Protein AF-0000000081056161 (afdb_homodimer)

Secondary structure (DSSP, 8-state):
---------EEE-----SS-----HHHHHHHHHHHHH--HHHHHHHHHHS-----HHHHHTS-STT--S---SGGG-SSEEEEES-SSTT----EEEEE-TT--HHHHHSTTHHHHHHHHHHHHHHHHHHHHHHHHHH-SSS---------HHHHHHHHHHHHHHHHHHHHHT--EEES---PPP-HHHHHHHHHHHHHHHHHHIIIII---------S---------------HHHHHHHHHHHHHHHHHHHHHHHHHHHHHHT-HHHHHHHHTPPPGGGHHHHHHHHHHHHHHHHHHHHHHHHHSTT-BS-HHHHSTTTSGGGSHHHHHHHGGGHHHHHHHHHHHHHHHHHHHHHHHHHHTT---HHHHHHHHHHHHHHHHHHHHHHHHIIIIIGGGS--STTGGGHHHHHHHHHHHTHHHHHT-TTT-STTS-GGGSTTGGGHHHHHHHHHHHHHHHHIIIIITT-HHHHHHHHHHHHHHHHHHHHHHHHHHT----TTSTHHHHHHIIIIIT-HHHHHHHHHHHHHHHHSPPPGGGSS------------HHHHHHHHHHHHHHHHHHHGGGGTTT-SPPPPTT--TTTSS-S--S-HHHHHHHHHHHHHHHHHHHHHHHHHHHTT--HHHHHHHT-TTHHHHHHTHHHHHHHHHHHHHHHHHT-SSPBPP-HHHHHHHHHHHHHHHHHHHHHHIIIIIHHHHHHTS--------------------THHHHHHHGGGGGGGG-TT-/---------EEE-----SS-----HHHHHHHHHHHHH--HHHHHHHHHHS-----HHHHHTS-STT--S---SGGG-SSEEEEES-SSTT----EEEEE-TT--HHHHHSTTHHHHHHHHHHHHHHHHHHHHHHHHHH-SSS---------HHHHHHHHHHHHHHHHHHHHHT--EEES---PPP-HHHHHHHHHHHHHHHHHHIIIII---------S---------------HHHHHHHHHHHHHHHHHHHHHHHHHHHHHHT-HHHHHHHHTPPPGGGHHHHHHHHHHHHHHHHHHHHHHHHHSTT-BS-HHHHSTTTSGGGSHHHHHHHGGGHHHHHHHHHHHHHHHHHHHHHHHHHHTT---HHHHHHHHHHHHHHHHHHHHHHHHIIIIIGGGS--STTGGGHHHHHHHHHHHHHHHHHT-TTT-STTS-GGGSTTGGGHHHHHHHHHHHHHHHHIIIIITT-HHHHHHHHHHHHHHHHHHHHHHHHHHT----TTSTHHHHHHIIIIIT-HHHHHHHHHHHHHHHHSPPPGGGSS------------HHHHHHHHHHHHHHHHHHHGGGGTTT-SPPPPTT--TTTSS-S--S-HHHHHHHHHHHHHHHHHHHHHHHHHHHTT--HHHHHHHT-TTHHHHHHTHHHHHHHHHHHHHHHHHT-SSPBPP-HHHHHHHHHHHHHHHHHHHHHHIIIIIHHHHHHTS--------------------THHHHHHHGGGGGGGG-TT-

Foldseek 3Di:
DPFEPFDDKDFDFLPPDPDQLAADVQQLVQLLVCQPPPPLVLLLQQLQLWWQDPAVVVLVVFFPQSLAGWQGNVVSQRAKKKFQFPQDLSHFTNIIHRGHNSGFQSNLLGPCNLVSSVVSNVVNLVVLVVVVVVVVVPPPDDDPPPPSRNDSVSSVSNSVRSVRSNVVSNVSSGGMIMGKDADDADPLQVVLVVVLVVLVVLLCCLAPPPPPPPPPPPDPVDDPDPPVDDDDDPDPVVVVVVVVVVVVVVVVVVVVVVNLLSPLSHLVVVVVLLLDADQLCLLVLLLLLVLLLLLLLLLLQVCQQSAHSHANCVVQCAPQNHPCLDQVVLSNLLSLLSQLLLLLLLLQLLLVVCCVVVVVCVVVPCDPVNLVVVLVLLLLLLCFLLVSLLSCLARPLLNLFMEDLSCCSCQQNVQCVPCVVCLSVLNQLCPPHQAFLSNGHLSLCLLVSLSSVLSVVLSVCCVVDCVVPLVRSLVVLVVLLVQLLVVQLVCCVPVVAFSLCLQAQNPRVCRNPPQSDNSNSVNSSSLSNNLNSDDQDVVLPPDPDDPPLPLDADPVLVVLLVVLVVLLSCLSRVCSVFQRNARGDHNPHGVVVDVHGGPDDSVVRSCSSSCSSNSNSNSSSSLVNCLSSSNNHPSSVVSSDSVSSSVSLLLQQLLSCLSSVSCSVSSNDHIRHHDDPVVSVVVSVVSSVVSSVVSSVSCSSINSSSSSVPPPPPPPPPPPPPPPPPDPPPDPVVVVVSSVSNNNRSRGSND/DPQDDFDDKDFDFLPPDPDFQAADPQQLVQLLVCQPDPDLVLLLQQLQQWWQDPAVVVLVVFFPQSLAGWQGNVVSQSAKKKFQFPQDLSHFTNIIHRGHNSGFQSNLLGPCNLVSSVVSNVVNLVVLVVVVVVVVVPPPDDDVPVPSRNDSVSSVSNSVRSVRSNVVSNVSSGGMIMTKDADDADPLQVVLVVVLVVLVVLLCCLAPPPPPPPPPPPPPVDDPDPPVDDDDDPDPVVVVVVVVVVVVVVVVVVVVVVSLLSPLSHLVVVVVLLLDADQLCLLVLLLLLVLLLLLLLLLLQVCQQSAHSHANCVVQCAPQNHPCLDQVVLSNLLSLLSLLLLLLLLLQLLLVVCCVVVVVCVVVPDDPVNLVVVLVLLLLLLCFLLVSLLSCLARPLLNLFMEDLSCCSCQQNVQCVPCVVCLSVLNQLCPPHQAFLSNGHLSLCLLVSLSSVLSVVLSVCCVVDCVVPLVRSLVVLVVLLVQLLVVQLVCCVPVVAFSLCLQAQNPRVCRNPPQSDNSNSVNSNSLSNNLNSDDQDVVLPPDPDDPPLPLDADPVLVVLLVVLVVLLSCLSRVCSVFQRNARGDHNPHGVVVDVHGGPDDSVVRSCSRSCSSNSNSNSSSSLVNCLSSSRNHPSSVVSSDSVSSSVSLLLQQLLSCLSSVSCSVSSNDHIRHHDDPVVSVVVSVVSSVVSSVVSSVSCSSINSSSSSVPPPPPPPPPPPPPPPPPDPPPDPVVPVVSSVSNNNRSRGSND

Radius of gyration: 37.28 Å; Cα contacts (8 Å, |Δi|>4): 2295; chains: 2; bounding box: 86×131×103 Å

Organism: NCBI:txid2856

Solvent-accessible surface area (backbone atoms only — not comparable to full-atom values): 77989 Å² total; per-residue (Å²): 134,89,60,65,75,80,54,77,54,39,76,25,68,54,61,107,66,103,59,85,58,68,56,56,68,60,29,59,51,48,46,36,51,47,49,73,70,53,55,61,40,56,54,19,32,28,47,30,10,18,23,60,70,56,43,62,48,32,34,72,69,30,61,65,68,52,24,40,48,44,43,44,33,45,80,61,31,63,59,26,51,29,32,36,25,47,68,41,88,87,36,38,30,30,32,27,40,49,42,61,54,64,45,47,13,57,24,67,68,10,75,48,29,49,57,49,51,43,60,30,40,42,61,38,47,57,51,44,54,54,46,48,56,52,44,66,70,64,68,80,78,80,84,80,64,82,61,84,66,79,52,71,64,54,56,50,51,47,42,49,32,45,45,40,48,50,52,46,36,64,72,65,48,28,25,26,35,18,38,51,49,74,66,78,89,47,72,64,30,54,52,51,52,49,53,51,52,52,38,52,49,48,30,48,44,15,47,73,72,50,57,77,69,67,75,71,68,64,67,77,72,61,74,76,69,77,76,76,73,83,82,71,86,58,73,73,51,49,57,54,49,48,50,48,48,48,49,50,49,50,49,50,47,47,53,48,48,52,48,50,55,38,54,30,26,20,46,70,64,52,59,57,54,41,62,62,72,52,81,86,58,27,45,54,20,27,52,46,38,56,27,48,52,38,28,51,55,24,46,52,54,53,48,49,56,67,37,44,45,16,35,46,38,48,59,59,42,35,31,53,76,8,42,46,38,36,75,74,29,26,50,43,71,37,21,59,55,30,25,42,52,23,34,18,51,40,23,23,40,52,47,49,49,48,52,58,53,41,57,66,35,46,79,72,60,75,51,76,63,56,53,54,45,54,54,48,50,56,50,60,54,50,42,60,46,50,51,51,51,51,47,39,57,73,44,45,55,60,66,75,55,46,33,72,36,35,49,55,52,56,66,57,44,53,32,34,76,76,41,49,67,31,59,81,68,41,43,38,53,54,40,57,74,89,41,44,53,80,59,14,43,66,35,48,48,27,27,44,19,37,49,53,49,50,48,63,62,50,47,58,50,45,60,66,29,25,73,71,37,57,66,58,28,51,53,50,46,52,49,52,29,51,47,21,43,50,51,33,36,51,47,27,64,75,70,48,33,30,75,46,81,40,22,13,35,28,19,52,49,25,42,46,69,36,66,58,31,56,64,51,50,39,32,16,24,39,37,13,31,50,51,58,67,50,75,80,60,78,80,63,72,67,83,78,78,78,84,64,82,58,67,70,38,55,72,66,44,49,50,52,48,52,52,27,50,51,50,47,50,45,71,39,48,56,49,56,81,21,47,37,49,31,36,53,30,50,66,90,32,38,40,92,82,34,97,21,6,33,72,58,53,74,64,55,41,35,50,49,52,30,41,44,60,54,52,47,26,51,28,53,33,49,50,50,46,32,39,70,63,63,30,31,28,69,60,33,52,60,21,41,39,73,77,29,30,40,52,22,70,32,36,33,42,26,40,69,42,37,62,55,53,51,47,55,55,51,22,35,36,78,63,55,43,74,80,43,74,70,60,48,53,39,50,49,46,20,52,52,53,53,21,47,53,51,16,49,52,46,35,52,53,42,36,50,24,54,47,53,67,64,50,76,76,73,72,76,71,70,73,73,72,78,74,75,78,75,74,83,70,78,76,68,68,72,61,65,66,64,60,69,66,71,56,70,29,40,43,32,40,50,107,132,82,75,76,81,83,57,77,57,38,76,25,66,55,62,102,63,101,61,87,51,69,55,50,68,62,27,56,52,48,45,35,52,47,48,74,65,53,57,63,40,55,54,20,34,27,47,31,10,19,24,61,72,57,44,63,48,33,31,69,69,29,59,66,64,51,20,39,49,45,44,44,34,44,81,62,29,76,61,26,51,29,33,35,24,47,67,41,88,86,35,36,29,30,32,27,40,48,42,60,56,66,44,47,12,57,24,67,67,10,74,47,28,49,55,49,53,45,58,33,40,45,65,39,44,56,51,42,51,53,48,48,56,51,44,67,70,64,66,79,78,81,82,84,64,85,62,82,65,75,52,65,63,53,56,50,51,47,42,50,32,46,46,38,47,50,52,46,36,64,71,66,49,28,25,24,36,18,39,51,46,74,68,78,89,47,71,64,30,54,53,51,52,50,53,50,51,52,40,50,49,46,30,47,46,15,47,73,70,50,56,77,68,66,76,71,66,62,65,78,72,60,74,77,69,78,76,75,75,86,83,74,87,60,72,77,53,50,57,56,48,49,50,50,46,49,48,51,50,49,50,48,48,47,54,48,48,52,47,50,55,38,53,30,27,19,45,69,62,51,58,58,54,42,61,62,70,51,80,86,58,26,45,54,22,26,53,46,39,55,26,44,52,38,25,51,54,24,48,53,54,52,46,48,56,67,38,43,44,16,33,48,37,49,60,59,42,35,32,52,76,7,44,46,38,34,74,75,28,27,51,44,71,37,18,51,55,27,19,41,52,22,34,17,52,42,21,22,39,53,48,50,48,48,51,57,53,40,58,64,34,47,79,72,60,74,51,74,62,56,53,52,45,55,54,48,51,55,52,59,55,49,42,60,45,50,50,51,51,51,48,38,60,73,44,44,55,60,67,73,56,44,32,74,36,36,50,54,52,54,66,57,44,52,32,33,77,76,40,48,69,32,60,81,69,41,44,37,54,53,40,56,73,89,42,45,53,79,58,16,44,66,38,53,50,28,27,48,19,35,48,52,49,51,47,62,62,50,47,57,50,45,59,65,29,25,72,72,36,59,67,58,26,52,52,49,45,52,49,53,29,52,47,20,43,50,51,33,36,51,47,27,65,75,69,48,33,29,75,47,80,40,24,14,34,28,19,52,49,25,43,44,70,37,66,56,33,56,65,51,49,39,32,18,23,38,37,13,30,49,52,56,68,50,75,80,61,77,83,63,72,68,82,81,79,78,83,66,82,56,66,71,36,54,72,68,44,47,49,51,48,52,52,26,51,50,50,48,48,46,70,37,48,54,50,58,82,20,48,35,50,31,35,52,29,49,67,89,30,38,40,92,84,35,98,21,7,33,70,57,52,73,62,57,40,35,50,49,54,30,40,44,60,55,54,46,27,51,27,52,33,50,51,51,48,32,38,70,63,64,30,31,28,69,62,31,54,61,20,39,41,73,77,29,32,41,52,23,69,34,36,34,41,26,42,69,41,37,60,56,54,51,48,54,56,51,21,37,36,77,64,54,43,72,80,43,74,70,62,47,52,40,51,49,46,18,50,53,51,53,21,49,54,51,16,48,51,46,35,52,54,42,34,50,24,53,47,54,67,66,50,76,79,75,73,76,74,71,71,75,71,79,75,74,77,77,75,84,71,78,76,68,68,74,62,64,67,66,61,69,66,72,55,71,27,37,47,33,30,43,101

InterPro domains:
  IPR002656 Acyltransferase 3 domain [PF01757] (282-699)
  IPR052728 Oxygen and lipid transport regulator [PTHR11161] (143-727)

Nearest PDB structures (foldseek):
  8pm6-assembly1_A  TM=1.270E-01  e=9.849E-01  Homo sapiens
  6oh3-assembly1_A  TM=1.495E-01  e=6.881E+00  Mus musculus
  7jm6-assembly1_B  TM=1.175E-01  e=6.881E+00  Gallus gallus
  8jzr-assembly1_B  TM=1.600E-01  e=3.977E-01  Homo sapiens
  6n3i-assembly1_A  TM=1.781E-01  e=1.997E+00  Escherichia coli

Structure (mmCIF, N/CA/C/O backbone):
data_AF-0000000081056161-model_v1
#
loop_
_entity.id
_entity.type
_entity.pdbx_description
1 polymer 'Acyltransferase 3 domain-containing protein'
#
loop_
_atom_site.group_PDB
_atom_site.id
_atom_site.type_symbol
_atom_site.label_atom_id
_atom_site.label_alt_id
_atom_site.label_comp_id
_atom_site.label_asym_id
_atom_site.label_entity_id
_atom_site.label_seq_id
_atom_site.pdbx_PDB_ins_code
_atom_site.Cartn_x
_atom_site.Cartn_y
_atom_site.Cartn_z
_atom_site.occupancy
_atom_site.B_iso_or_equiv
_atom_site.auth_seq_id
_atom_site.auth_comp_id
_atom_site.auth_asym_id
_atom_site.auth_atom_id
_atom_site.pdbx_PDB_model_num
ATOM 1 N N . MET A 1 1 ? -8.089 -33.962 9.181 1 24.31 1 MET A N 1
ATOM 2 C CA . MET A 1 1 ? -6.911 -33.526 8.436 1 24.31 1 MET A CA 1
ATOM 3 C C . MET A 1 1 ? -5.793 -33.104 9.383 1 24.31 1 MET A C 1
ATOM 5 O O . MET A 1 1 ? -5.856 -32.031 9.986 1 24.31 1 MET A O 1
ATOM 9 N N . VAL A 1 2 ? -5.103 -33.947 10.061 1 29.39 2 VAL A N 1
ATOM 10 C CA . VAL A 1 2 ? -4.098 -33.641 11.074 1 29.39 2 VAL A CA 1
ATOM 11 C C . VAL A 1 2 ? -2.826 -33.128 10.401 1 29.39 2 VAL A C 1
ATOM 13 O O . VAL A 1 2 ? -2.038 -33.913 9.869 1 29.39 2 VAL A O 1
ATOM 16 N N . LEU A 1 3 ? -2.661 -32.533 9.399 1 32.09 3 LEU A N 1
ATOM 17 C CA . LEU A 1 3 ? -1.529 -32.236 8.529 1 32.09 3 LEU A CA 1
ATOM 18 C C . LEU A 1 3 ? -0.365 -31.661 9.329 1 32.09 3 LEU A C 1
ATOM 20 O O . LEU A 1 3 ? 0.707 -32.266 9.396 1 32.09 3 LEU A O 1
ATOM 24 N N . GLN A 1 4 ? 0.301 -30.535 9.274 1 36.5 4 GLN A N 1
ATOM 25 C CA . GLN A 1 4 ? 1.627 -30.037 8.926 1 36.5 4 GLN A CA 1
ATOM 26 C C . GLN A 1 4 ? 2.529 -29.968 10.155 1 36.5 4 GLN A C 1
ATOM 28 O O . GLN A 1 4 ? 2.281 -29.18 11.07 1 36.5 4 GLN A O 1
ATOM 33 N N . LYS A 1 5 ? 2.99 -30.985 10.6 1 39.41 5 LYS A N 1
ATOM 34 C CA . LYS A 1 5 ? 4.214 -30.845 11.382 1 39.41 5 LYS A CA 1
ATOM 35 C C . LYS A 1 5 ? 5.293 -30.112 10.59 1 39.41 5 LYS A C 1
ATOM 37 O O . LYS A 1 5 ? 5.733 -30.589 9.542 1 39.41 5 LYS A O 1
ATOM 42 N N . ILE A 1 6 ? 5.566 -28.961 10.389 1 46.87 6 ILE A N 1
ATOM 43 C CA . ILE A 1 6 ? 6.546 -28.114 9.718 1 46.87 6 ILE A CA 1
ATOM 44 C C . ILE A 1 6 ? 7.951 -28.469 10.2 1 46.87 6 ILE A C 1
ATOM 46 O O . ILE A 1 6 ? 8.246 -28.376 11.394 1 46.87 6 ILE A O 1
ATOM 50 N N . GLY A 1 7 ? 8.785 -29.435 9.498 1 54.2 7 GLY A N 1
ATOM 51 C CA . GLY A 1 7 ? 10.17 -29.802 9.75 1 54.2 7 GLY A CA 1
ATOM 52 C C . GLY A 1 7 ? 11.085 -28.603 9.909 1 54.2 7 GLY A C 1
ATOM 53 O O . GLY A 1 7 ? 10.642 -27.458 9.796 1 54.2 7 GLY A O 1
ATOM 54 N N . SER A 1 8 ? 12.541 -29.036 10.146 1 69.55 8 SER A N 1
ATOM 55 C CA . SER A 1 8 ? 13.691 -28.15 10.295 1 69.55 8 SER A CA 1
ATOM 56 C C . SER A 1 8 ? 14.09 -27.532 8.96 1 69.55 8 SER A C 1
ATOM 58 O O . SER A 1 8 ? 13.762 -28.068 7.899 1 69.55 8 SER A O 1
ATOM 60 N N . TRP A 1 9 ? 14.523 -26.444 8.834 1 85.13 9 TRP A N 1
ATOM 61 C CA . TRP A 1 9 ? 15.043 -25.717 7.681 1 85.13 9 TRP A CA 1
ATOM 62 C C . TRP A 1 9 ? 16.407 -26.258 7.266 1 85.13 9 TRP A C 1
ATOM 64 O O . TRP A 1 9 ? 17.276 -26.484 8.112 1 85.13 9 TRP A O 1
ATOM 74 N N . THR A 1 10 ? 16.586 -26.765 5.968 1 87.26 10 THR A N 1
ATOM 75 C CA . THR A 1 10 ? 17.866 -27.232 5.448 1 87.26 10 THR A CA 1
ATOM 76 C C . THR A 1 10 ? 18.188 -26.557 4.117 1 87.26 10 THR A C 1
ATOM 78 O O . THR A 1 10 ? 17.282 -26.147 3.389 1 87.26 10 THR A O 1
ATOM 81 N N . ILE A 1 11 ? 19.412 -26.268 3.714 1 88.88 11 ILE A N 1
ATOM 82 C CA . ILE A 1 11 ? 19.855 -25.664 2.462 1 88.88 11 ILE A CA 1
ATOM 83 C C . ILE A 1 11 ? 20.939 -26.531 1.826 1 88.88 11 ILE A C 1
ATOM 85 O O . ILE A 1 11 ? 21.816 -27.05 2.521 1 88.88 11 ILE A O 1
ATOM 89 N N . ALA A 1 12 ? 20.776 -26.817 0.52 1 88.51 12 ALA A N 1
ATOM 90 C CA . ALA A 1 12 ? 21.77 -27.539 -0.27 1 88.51 12 ALA A CA 1
ATOM 91 C C . ALA A 1 12 ? 22.211 -26.718 -1.479 1 88.51 12 ALA A C 1
ATOM 93 O O . ALA A 1 12 ? 21.409 -26.441 -2.375 1 88.51 12 ALA A O 1
ATOM 94 N N . THR A 1 13 ? 23.449 -26.188 -1.443 1 81.46 13 THR A N 1
ATOM 95 C CA . THR A 1 13 ? 23.988 -25.434 -2.57 1 81.46 13 THR A CA 1
ATOM 96 C C . THR A 1 13 ? 24.605 -26.373 -3.603 1 81.46 13 THR A C 1
ATOM 98 O O . THR A 1 13 ? 25.081 -27.457 -3.259 1 81.46 13 THR A O 1
ATOM 101 N N . ASP A 1 14 ? 24.226 -26.356 -4.929 1 64.94 14 ASP A N 1
ATOM 102 C CA . ASP A 1 14 ? 24.73 -27.297 -5.923 1 64.94 14 ASP A CA 1
ATOM 103 C C . ASP A 1 14 ? 26.254 -27.25 -6.002 1 64.94 14 ASP A C 1
ATOM 105 O O . ASP A 1 14 ? 26.834 -26.201 -6.291 1 64.94 14 ASP A O 1
ATOM 109 N N . ARG A 1 15 ? 27.06 -27.771 -5.155 1 57.35 15 ARG A N 1
ATOM 110 C CA . ARG A 1 15 ? 28.516 -27.847 -5.216 1 57.35 15 ARG A CA 1
ATOM 111 C C . ARG A 1 15 ? 28.967 -28.969 -6.146 1 57.35 15 ARG A C 1
ATOM 113 O O . ARG A 1 15 ? 28.291 -29.993 -6.265 1 57.35 15 ARG A O 1
ATOM 120 N N . ASN A 1 16 ? 30.017 -27.945 -7.242 1 50.79 16 ASN A N 1
ATOM 121 C CA . ASN A 1 16 ? 30.739 -28.822 -8.158 1 50.79 16 ASN A CA 1
ATOM 122 C C . ASN A 1 16 ? 31.324 -30.031 -7.432 1 50.79 16 ASN A C 1
ATOM 124 O O . ASN A 1 16 ? 32.41 -29.949 -6.856 1 50.79 16 ASN A O 1
ATOM 128 N N . LEU A 1 17 ? 30.127 -31.527 -6.898 1 53.89 17 LEU A N 1
ATOM 129 C CA . LEU A 1 17 ? 30.599 -32.73 -6.221 1 53.89 17 LEU A CA 1
ATOM 130 C C . LEU A 1 17 ? 31.096 -33.761 -7.229 1 53.89 17 LEU A C 1
ATOM 132 O O . LEU A 1 17 ? 30.483 -33.951 -8.282 1 53.89 17 LEU A O 1
ATOM 136 N N . SER A 1 18 ? 32.376 -34.622 -7.263 1 57.85 18 SER A N 1
ATOM 137 C CA . SER A 1 18 ? 32.993 -35.657 -8.087 1 57.85 18 SER A CA 1
ATOM 138 C C . SER A 1 18 ? 32.21 -36.964 -8.011 1 57.85 18 SER A C 1
ATOM 140 O O . SER A 1 18 ? 32.145 -37.712 -8.989 1 57.85 18 SER A O 1
ATOM 142 N N . GLU A 1 19 ? 31.284 -37.203 -6.556 1 69.61 19 GLU A N 1
ATOM 143 C CA . GLU A 1 19 ? 30.487 -38.412 -6.368 1 69.61 19 GLU A CA 1
ATOM 144 C C . GLU A 1 19 ? 28.994 -38.096 -6.376 1 69.61 19 GLU A C 1
ATOM 146 O O . GLU A 1 19 ? 28.579 -37.023 -5.934 1 69.61 19 GLU A O 1
ATOM 151 N N . PRO A 1 20 ? 28.315 -39.106 -6.825 1 80.46 20 PRO A N 1
ATOM 152 C CA . PRO A 1 20 ? 26.872 -38.864 -6.888 1 80.46 20 PRO A CA 1
ATOM 153 C C . PRO A 1 20 ? 26.232 -38.756 -5.506 1 80.46 20 PRO A C 1
ATOM 155 O O . PRO A 1 20 ? 26.611 -39.486 -4.586 1 80.46 20 PRO A O 1
ATOM 158 N N . LEU A 1 21 ? 26.25 -37.261 -5.265 1 86.04 21 LEU A N 1
ATOM 159 C CA . LEU A 1 21 ? 25.419 -37.091 -4.078 1 86.04 21 LEU A CA 1
ATOM 160 C C . LEU A 1 21 ? 24.158 -37.943 -4.17 1 86.04 21 LEU A C 1
ATOM 162 O O . LEU A 1 21 ? 23.443 -37.895 -5.174 1 86.04 21 LEU A O 1
ATOM 166 N N . LEU A 1 22 ? 23.075 -39.369 -2.872 1 91.28 22 LEU A N 1
ATOM 167 C CA . LEU A 1 22 ? 21.908 -40.244 -2.883 1 91.28 22 LEU A CA 1
ATOM 168 C C . LEU A 1 22 ? 20.879 -39.791 -1.853 1 91.28 22 LEU A C 1
ATOM 170 O O . LEU A 1 22 ? 21.231 -39.158 -0.855 1 91.28 22 LEU A O 1
ATOM 174 N N . VAL A 1 23 ? 19.568 -40.273 -2.066 1 94.74 23 VAL A N 1
ATOM 175 C CA . VAL A 1 23 ? 18.442 -39.909 -1.212 1 94.74 23 VAL A CA 1
ATOM 176 C C . VAL A 1 23 ? 18.546 -40.646 0.122 1 94.74 23 VAL A C 1
ATOM 178 O O . VAL A 1 23 ? 18.892 -41.829 0.159 1 94.74 23 VAL A O 1
ATOM 181 N N . SER A 1 24 ? 18.605 -39.708 1.42 1 93.83 24 SER A N 1
ATOM 182 C CA . SER A 1 24 ? 18.612 -40.308 2.751 1 93.83 24 SER A CA 1
ATOM 183 C C . SER A 1 24 ? 17.538 -41.383 2.878 1 93.83 24 SER A C 1
ATOM 185 O O . SER A 1 24 ? 16.547 -41.369 2.144 1 93.83 24 SER A O 1
ATOM 187 N N . ASN A 1 25 ? 17.297 -42.66 3.618 1 93.99 25 ASN A N 1
ATOM 188 C CA . ASN A 1 25 ? 16.306 -43.707 3.845 1 93.99 25 ASN A CA 1
ATOM 189 C C . ASN A 1 25 ? 15.011 -43.137 4.415 1 93.99 25 ASN A C 1
ATOM 191 O O . ASN A 1 25 ? 13.923 -43.624 4.101 1 93.99 25 ASN A O 1
ATOM 195 N N . ASP A 1 26 ? 15.135 -42.219 5.179 1 93.8 26 ASP A N 1
ATOM 196 C CA . ASP A 1 26 ? 13.961 -41.594 5.781 1 93.8 26 ASP A CA 1
ATOM 197 C C . ASP A 1 26 ? 13.06 -40.977 4.714 1 93.8 26 ASP A C 1
ATOM 199 O O . ASP A 1 26 ? 11.837 -41.127 4.764 1 93.8 26 ASP A O 1
ATOM 203 N N . CYS A 1 27 ? 13.71 -40.35 3.765 1 94.41 27 CYS A N 1
ATOM 204 C CA . CYS A 1 27 ? 12.948 -39.736 2.683 1 94.41 27 CYS A CA 1
ATOM 205 C C . CYS A 1 27 ? 12.298 -40.798 1.804 1 94.41 27 CYS A C 1
ATOM 207 O O . CYS A 1 27 ? 11.115 -40.698 1.475 1 94.41 27 CYS A O 1
ATOM 209 N N . SER A 1 28 ? 13.115 -41.903 1.444 1 93.77 28 SER A N 1
ATOM 210 C CA . SER A 1 28 ? 12.599 -42.976 0.599 1 93.77 28 SER A CA 1
ATOM 211 C C . SER A 1 28 ? 11.399 -43.66 1.246 1 93.77 28 SER A C 1
ATOM 213 O O . SER A 1 28 ? 10.402 -43.939 0.577 1 93.77 28 SER A O 1
ATOM 215 N N . ASN A 1 29 ? 11.402 -43.833 2.508 1 92.46 29 ASN A N 1
ATOM 216 C CA . ASN A 1 29 ? 10.312 -44.476 3.234 1 92.46 29 ASN A CA 1
ATOM 217 C C . ASN A 1 29 ? 9.09 -43.566 3.33 1 92.46 29 ASN A C 1
ATOM 219 O O . ASN A 1 29 ? 7.955 -44.029 3.2 1 92.46 29 ASN A O 1
ATOM 223 N N . ALA A 1 30 ? 9.346 -42.33 3.603 1 93.08 30 ALA A N 1
ATOM 224 C CA . ALA A 1 30 ? 8.249 -41.374 3.729 1 93.08 30 ALA A CA 1
ATOM 225 C C . ALA A 1 30 ? 7.521 -41.197 2.399 1 93.08 30 ALA A C 1
ATOM 227 O O . ALA A 1 30 ? 6.3 -41.027 2.371 1 93.08 30 ALA A O 1
ATOM 228 N N . LEU A 1 31 ? 8.287 -41.243 1.31 1 92.48 31 LEU A N 1
ATOM 229 C CA . LEU A 1 31 ? 7.678 -41.151 -0.012 1 92.48 31 LEU A CA 1
ATOM 230 C C . LEU A 1 31 ? 6.784 -42.357 -0.283 1 92.48 31 LEU A C 1
ATOM 232 O O . LEU A 1 31 ? 5.672 -42.207 -0.795 1 92.48 31 LEU A O 1
ATOM 236 N N . SER A 1 32 ? 7.255 -43.484 0.083 1 89.31 32 SER A N 1
ATOM 237 C CA . SER A 1 32 ? 6.462 -44.695 -0.104 1 89.31 32 SER A CA 1
ATOM 238 C C . SER A 1 32 ? 5.175 -44.644 0.711 1 89.31 32 SER A C 1
ATOM 240 O O . SER A 1 32 ? 4.107 -45.014 0.219 1 89.31 32 SER A O 1
ATOM 242 N N . HIS A 1 33 ? 5.249 -44.159 1.89 1 88.18 33 HIS A N 1
ATOM 243 C CA . HIS A 1 33 ? 4.081 -44.039 2.755 1 88.18 33 HIS A CA 1
ATOM 244 C C . HIS A 1 33 ? 3.093 -43.015 2.207 1 88.18 33 HIS A C 1
ATOM 246 O O . HIS A 1 33 ? 1.878 -43.208 2.296 1 88.18 33 HIS A O 1
ATOM 252 N N . PHE A 1 34 ? 3.626 -41.955 1.697 1 89.03 34 PHE A N 1
ATOM 253 C CA . PHE A 1 34 ? 2.801 -40.888 1.141 1 89.03 34 PHE A CA 1
ATOM 254 C C . PHE A 1 34 ? 1.953 -41.406 -0.014 1 89.03 34 PHE A C 1
ATOM 256 O O . PHE A 1 34 ? 0.74 -41.187 -0.048 1 89.03 34 PHE A O 1
ATOM 263 N N . PHE A 1 35 ? 2.487 -42.167 -0.947 1 87.14 35 PHE A N 1
ATOM 264 C CA . PHE A 1 35 ? 1.759 -42.614 -2.129 1 87.14 35 PHE A CA 1
ATOM 265 C C . PHE A 1 35 ? 0.829 -43.771 -1.785 1 87.14 35 PHE A C 1
ATOM 267 O O . PHE A 1 35 ? -0.215 -43.944 -2.418 1 87.14 35 PHE A O 1
ATOM 274 N N . GLN A 1 36 ? 0.879 -44.598 -0.845 1 77.82 36 GLN A N 1
ATOM 275 C CA . GLN A 1 36 ? 0.062 -45.75 -0.478 1 77.82 36 GLN A CA 1
ATOM 276 C C . GLN A 1 36 ? -1.165 -45.322 0.322 1 77.82 36 GLN A C 1
ATOM 278 O O . GLN A 1 36 ? -2.24 -45.91 0.181 1 77.82 36 GLN A O 1
ATOM 283 N N . ASN A 1 37 ? -1.28 -44.092 1.275 1 66.8 37 ASN A N 1
ATOM 284 C CA . ASN A 1 37 ? -2.323 -43.773 2.243 1 66.8 37 ASN A CA 1
ATOM 285 C C . ASN A 1 37 ? -2.929 -42.396 1.981 1 66.8 37 ASN A C 1
ATOM 287 O O . ASN A 1 37 ? -3.916 -42.018 2.613 1 66.8 37 ASN A O 1
ATOM 291 N N . ALA A 1 38 ? -2.103 -41.683 1.117 1 66.59 38 ALA A N 1
ATOM 292 C CA . ALA A 1 38 ? -2.642 -40.34 0.917 1 66.59 38 ALA A CA 1
ATOM 293 C C . ALA A 1 38 ? -4.002 -40.392 0.228 1 66.59 38 ALA A C 1
ATOM 295 O O . ALA A 1 38 ? -4.195 -41.153 -0.723 1 66.59 38 ALA A O 1
ATOM 296 N N . SER A 1 39 ? -5.285 -39.759 0.596 1 67.53 39 SER A N 1
ATOM 297 C CA . SER A 1 39 ? -6.565 -39.568 -0.078 1 67.53 39 SER A CA 1
ATOM 298 C C . SER A 1 39 ? -6.379 -38.913 -1.443 1 67.53 39 SER A C 1
ATOM 300 O O . SER A 1 39 ? -5.362 -38.26 -1.69 1 67.53 39 SER A O 1
ATOM 302 N N . THR A 1 40 ? -6.779 -39.089 -2.183 1 71.65 40 THR A N 1
ATOM 303 C CA . THR A 1 40 ? -6.756 -38.474 -3.505 1 71.65 40 THR A CA 1
ATOM 304 C C . THR A 1 40 ? -6.768 -36.952 -3.394 1 71.65 40 THR A C 1
ATOM 306 O O . THR A 1 40 ? -6.133 -36.26 -4.192 1 71.65 40 THR A O 1
ATOM 309 N N . GLN A 1 41 ? -7.269 -36.511 -2.313 1 74.57 41 GLN A N 1
ATOM 310 C CA . GLN A 1 41 ? -7.352 -35.069 -2.109 1 74.57 41 GLN A CA 1
ATOM 311 C C . GLN A 1 41 ? -5.989 -34.486 -1.747 1 74.57 41 GLN A C 1
ATOM 313 O O . GLN A 1 41 ? -5.606 -33.429 -2.252 1 74.57 41 GLN A O 1
ATOM 318 N N . LEU A 1 42 ? -5.288 -35.198 -0.915 1 80.28 42 LEU A N 1
ATOM 319 C CA . LEU A 1 42 ? -3.976 -34.714 -0.502 1 80.28 42 LEU A CA 1
ATOM 320 C C . LEU A 1 42 ? -3.008 -34.697 -1.68 1 80.28 42 LEU A C 1
ATOM 322 O O . LEU A 1 42 ? -2.245 -33.743 -1.849 1 80.28 42 LEU A O 1
ATOM 326 N N . LEU A 1 43 ? -3.073 -35.759 -2.477 1 82.08 43 LEU A N 1
ATOM 327 C CA . LEU A 1 43 ? -2.194 -35.828 -3.64 1 82.08 43 LEU A CA 1
ATOM 328 C C . LEU A 1 43 ? -2.544 -34.741 -4.651 1 82.08 43 LEU A C 1
ATOM 330 O O . LEU A 1 43 ? -1.654 -34.165 -5.282 1 82.08 43 LEU A O 1
ATOM 334 N N . SER A 1 44 ? -3.821 -34.517 -4.791 1 80.78 44 SER A N 1
ATOM 335 C CA . SER A 1 44 ? -4.259 -33.498 -5.74 1 80.78 44 SER A CA 1
ATOM 336 C C . SER A 1 44 ? -3.794 -32.11 -5.313 1 80.78 44 SER A C 1
ATOM 338 O O . SER A 1 44 ? -3.301 -31.335 -6.134 1 80.78 44 SER A O 1
ATOM 340 N N . VAL A 1 45 ? -3.878 -31.794 -4.061 1 80.65 45 VAL A N 1
ATOM 341 C CA . VAL A 1 45 ? -3.484 -30.483 -3.556 1 80.65 45 VAL A CA 1
ATOM 342 C C . VAL A 1 45 ? -1.965 -30.339 -3.618 1 80.65 45 VAL A C 1
ATOM 344 O O . VAL A 1 45 ? -1.449 -29.274 -3.962 1 80.65 45 VAL A O 1
ATOM 347 N N . THR A 1 46 ? -1.307 -31.439 -3.324 1 85.25 46 THR A N 1
ATOM 348 C CA . THR A 1 46 ? 0.151 -31.416 -3.348 1 85.25 46 THR A CA 1
ATOM 349 C C . THR A 1 46 ? 0.666 -31.222 -4.771 1 85.25 46 THR A C 1
ATOM 351 O O . THR A 1 46 ? 1.63 -30.486 -4.993 1 85.25 46 THR A O 1
ATOM 354 N N . ALA A 1 47 ? 0.01 -31.849 -5.681 1 84.1 47 ALA A N 1
ATOM 355 C CA . ALA A 1 47 ? 0.412 -31.72 -7.079 1 84.1 47 ALA A CA 1
ATOM 356 C C . ALA A 1 47 ? 0.15 -30.308 -7.597 1 84.1 47 ALA A C 1
ATOM 358 O O . ALA A 1 47 ? 0.937 -29.772 -8.38 1 84.1 47 ALA A O 1
ATOM 359 N N . GLU A 1 48 ? -0.879 -29.756 -7.157 1 81.93 48 GLU A N 1
ATOM 360 C CA . GLU A 1 48 ? -1.229 -28.413 -7.609 1 81.93 48 GLU A CA 1
ATOM 361 C C . GLU A 1 48 ? -0.337 -27.361 -6.956 1 81.93 48 GLU A C 1
ATOM 363 O O . GLU A 1 48 ? -0.061 -26.317 -7.551 1 81.93 48 GLU A O 1
ATOM 368 N N . ALA A 1 49 ? 0.074 -27.688 -5.807 1 84.49 49 ALA A N 1
ATOM 369 C CA . ALA A 1 49 ? 0.863 -26.728 -5.041 1 84.49 49 ALA A CA 1
ATOM 370 C C . ALA A 1 49 ? 2.274 -26.6 -5.609 1 84.49 49 ALA A C 1
ATOM 372 O O . ALA A 1 49 ? 2.953 -25.596 -5.38 1 84.49 49 ALA A O 1
ATOM 373 N N . GLN A 1 50 ? 2.738 -27.589 -6.337 1 87.76 50 GLN A N 1
ATOM 374 C CA . GLN A 1 50 ? 4.1 -27.547 -6.859 1 87.76 50 GLN A CA 1
ATOM 375 C C . GLN A 1 50 ? 4.154 -26.818 -8.198 1 87.76 50 GLN A C 1
ATOM 377 O O . GLN A 1 50 ? 3.123 -26.615 -8.842 1 87.76 50 GLN A O 1
ATOM 382 N N . SER A 1 51 ? 5.342 -26.368 -8.568 1 86.33 51 SER A N 1
ATOM 383 C CA . SER A 1 51 ? 5.56 -25.727 -9.861 1 86.33 51 SER A CA 1
ATOM 384 C C . SER A 1 51 ? 5.604 -26.754 -10.987 1 86.33 51 SER A C 1
ATOM 386 O O . SER A 1 51 ? 5.986 -27.905 -10.77 1 86.33 51 SER A O 1
ATOM 388 N N . HIS A 1 52 ? 5.153 -26.309 -12.142 1 82.58 52 HIS A N 1
ATOM 389 C CA . HIS A 1 52 ? 5.189 -27.148 -13.334 1 82.58 52 HIS A CA 1
ATOM 390 C C . HIS A 1 52 ? 5.981 -26.481 -14.454 1 82.58 52 HIS A C 1
ATOM 392 O O . HIS A 1 52 ? 5.417 -26.122 -15.49 1 82.58 52 HIS A O 1
ATOM 398 N N . PRO A 1 53 ? 7.28 -26.432 -14.205 1 81.21 53 PRO A N 1
ATOM 399 C CA . PRO A 1 53 ? 8.074 -25.818 -15.273 1 81.21 53 PRO A CA 1
ATOM 400 C C . PRO A 1 53 ? 8.086 -26.651 -16.552 1 81.21 53 PRO A C 1
ATOM 402 O O . PRO A 1 53 ? 8.018 -27.882 -16.493 1 81.21 53 PRO A O 1
ATOM 405 N N . SER A 1 54 ? 8.078 -25.986 -17.698 1 74.44 54 SER A N 1
ATOM 406 C CA . SER A 1 54 ? 8.017 -26.683 -18.979 1 74.44 54 SER A CA 1
ATOM 407 C C . SER A 1 54 ? 9.408 -27.088 -19.456 1 74.44 54 SER A C 1
ATOM 409 O O . SER A 1 54 ? 9.548 -27.752 -20.485 1 74.44 54 SER A O 1
ATOM 411 N N . GLY A 1 55 ? 10.445 -26.732 -18.757 1 69.35 55 GLY A N 1
ATOM 412 C CA . GLY A 1 55 ? 11.771 -27.173 -19.16 1 69.35 55 GLY A CA 1
ATOM 413 C C . GLY A 1 55 ? 12.73 -26.025 -19.413 1 69.35 55 GLY A C 1
ATOM 414 O O . GLY A 1 55 ? 12.437 -24.877 -19.071 1 69.35 55 GLY A O 1
ATOM 415 N N . LEU A 1 56 ? 13.819 -26.289 -19.938 1 68.33 56 LEU A N 1
ATOM 416 C CA . LEU A 1 56 ? 14.913 -25.35 -20.158 1 68.33 56 LEU A CA 1
ATOM 417 C C . LEU A 1 56 ? 14.57 -24.368 -21.273 1 68.33 56 LEU A C 1
ATOM 419 O O . LEU A 1 56 ? 15.036 -23.226 -21.264 1 68.33 56 LEU A O 1
ATOM 423 N N . ASP A 1 57 ? 13.698 -24.815 -22.109 1 64.46 57 ASP A N 1
ATOM 424 C CA . ASP A 1 57 ? 13.347 -23.955 -23.235 1 64.46 57 ASP A CA 1
ATOM 425 C C . ASP A 1 57 ? 12.562 -22.732 -22.768 1 64.46 57 ASP A C 1
ATOM 427 O O . ASP A 1 57 ? 12.722 -21.638 -23.315 1 64.46 57 ASP A O 1
ATOM 431 N N . SER A 1 58 ? 11.858 -22.96 -21.765 1 66.2 58 SER A N 1
ATOM 432 C CA . SER A 1 58 ? 11.112 -21.832 -21.215 1 66.2 58 SER A CA 1
ATOM 433 C C . SER A 1 58 ? 12.039 -20.851 -20.504 1 66.2 58 SER A C 1
ATOM 435 O O . SER A 1 58 ? 11.823 -19.639 -20.553 1 66.2 58 SER A O 1
ATOM 437 N N . LEU A 1 59 ? 13.02 -21.343 -19.911 1 65.93 59 LEU A N 1
ATOM 438 C CA . LEU A 1 59 ? 13.979 -20.508 -19.196 1 65.93 59 LEU A CA 1
ATOM 439 C C . LEU A 1 59 ? 14.777 -19.644 -20.167 1 65.93 59 LEU A C 1
ATOM 441 O O . LEU A 1 59 ? 15.048 -18.475 -19.884 1 65.93 59 LEU A O 1
ATOM 445 N N . TYR A 1 60 ? 15.119 -20.236 -21.336 1 62.2 60 TYR A N 1
ATOM 446 C CA . TYR A 1 60 ? 15.907 -19.514 -22.329 1 62.2 60 TYR A CA 1
ATOM 447 C C . TYR A 1 60 ? 15.109 -18.361 -22.926 1 62.2 60 TYR A C 1
ATOM 449 O O . TYR A 1 60 ? 15.685 -17.385 -23.412 1 62.2 60 TYR A O 1
ATOM 457 N N . ALA A 1 61 ? 13.892 -18.564 -22.807 1 57.72 61 ALA A N 1
ATOM 458 C CA . ALA A 1 61 ? 13.028 -17.553 -23.411 1 57.72 61 ALA A CA 1
ATOM 459 C C . ALA A 1 61 ? 12.833 -16.366 -22.472 1 57.72 61 ALA A C 1
ATOM 461 O O . ALA A 1 61 ? 12.281 -15.337 -22.869 1 57.72 61 ALA A O 1
ATOM 462 N N . GLN A 1 62 ? 13.332 -16.463 -21.279 1 58.62 62 GLN A N 1
ATOM 463 C CA . GLN A 1 62 ? 13.1 -15.4 -20.307 1 58.62 62 GLN A CA 1
ATOM 464 C C . GLN A 1 62 ? 14.355 -14.555 -20.107 1 58.62 62 GLN A C 1
ATOM 466 O O . GLN A 1 62 ? 15.473 -15.07 -20.172 1 58.62 62 GLN A O 1
ATOM 471 N N . PRO A 1 63 ? 14.058 -13.279 -20.4 1 51.67 63 PRO A N 1
ATOM 472 C CA . PRO A 1 63 ? 15.242 -12.417 -20.401 1 51.67 63 PRO A CA 1
ATOM 473 C C . PRO A 1 63 ? 16.159 -12.674 -19.207 1 51.67 63 PRO A C 1
ATOM 475 O O . PRO A 1 63 ? 17.346 -12.958 -19.385 1 51.67 63 PRO A O 1
ATOM 478 N N . TRP A 1 64 ? 15.88 -11.898 -18.008 1 52.84 64 TRP A N 1
ATOM 479 C CA . TRP A 1 64 ? 16.855 -11.705 -16.94 1 52.84 64 TRP A CA 1
ATOM 480 C C . TRP A 1 64 ? 16.769 -12.83 -15.914 1 52.84 64 TRP A C 1
ATOM 482 O O . TRP A 1 64 ? 15.682 -13.159 -15.434 1 52.84 64 TRP A O 1
ATOM 492 N N . VAL A 1 65 ? 17.872 -13.497 -15.556 1 54.17 65 VAL A N 1
ATOM 493 C CA . VAL A 1 65 ? 18.281 -14.236 -14.366 1 54.17 65 VAL A CA 1
ATOM 494 C C . VAL A 1 65 ? 17.507 -15.549 -14.281 1 54.17 65 VAL A C 1
ATOM 496 O O . VAL A 1 65 ? 17.234 -16.046 -13.186 1 54.17 65 VAL A O 1
ATOM 499 N N . TRP A 1 66 ? 17.137 -15.993 -15.552 1 53.58 66 TRP A N 1
ATOM 500 C CA . TRP A 1 66 ? 16.509 -17.31 -15.575 1 53.58 66 TRP A CA 1
ATOM 501 C C . TRP A 1 66 ? 15.321 -17.363 -14.62 1 53.58 66 TRP A C 1
ATOM 503 O O . TRP A 1 66 ? 15.084 -18.385 -13.972 1 53.58 66 TRP A O 1
ATOM 513 N N . ALA A 1 67 ? 14.834 -16.12 -14.271 1 55.5 67 ALA A N 1
ATOM 514 C CA . ALA A 1 67 ? 13.861 -16.018 -13.187 1 55.5 67 ALA A CA 1
ATOM 515 C C . ALA A 1 67 ? 12.449 -16.31 -13.688 1 55.5 67 ALA A C 1
ATOM 517 O O . ALA A 1 67 ? 11.467 -16.016 -13.001 1 55.5 67 ALA A O 1
ATOM 518 N N . SER A 1 68 ? 12.358 -17.019 -14.822 1 58.21 68 SER A N 1
ATOM 519 C CA . SER A 1 68 ? 10.985 -17.184 -15.288 1 58.21 68 SER A CA 1
ATOM 520 C C . SER A 1 68 ? 10.342 -18.428 -14.684 1 58.21 68 SER A C 1
ATOM 522 O O . SER A 1 68 ? 11.021 -19.239 -14.05 1 58.21 68 SER A O 1
ATOM 524 N N . GLY A 1 69 ? 9.077 -18.356 -14.346 1 64.86 69 GLY A N 1
ATOM 525 C CA . GLY A 1 69 ? 8.267 -19.497 -13.947 1 64.86 69 GLY A CA 1
ATOM 526 C C . GLY A 1 69 ? 7.419 -19.226 -12.719 1 64.86 69 GLY A C 1
ATOM 527 O O . GLY A 1 69 ? 7.725 -18.328 -11.933 1 64.86 69 GLY A O 1
ATOM 528 N N . GLY A 1 70 ? 6.357 -19.878 -12.638 1 74.63 70 GLY A N 1
ATOM 529 C CA . GLY A 1 70 ? 5.476 -19.762 -11.487 1 74.63 70 GLY A CA 1
ATOM 530 C C . GLY A 1 70 ? 5.84 -20.71 -10.36 1 74.63 70 GLY A C 1
ATOM 531 O O . GLY A 1 70 ? 6.51 -21.72 -10.583 1 74.63 70 GLY A O 1
ATOM 532 N N . LEU A 1 71 ? 5.718 -20.37 -9.159 1 83.93 71 LEU A N 1
ATOM 533 C CA . LEU A 1 71 ? 6.044 -21.184 -7.993 1 83.93 71 LEU A CA 1
ATOM 534 C C . LEU A 1 71 ? 4.888 -22.113 -7.638 1 83.93 71 LEU A C 1
ATOM 536 O O . LEU A 1 71 ? 4.963 -22.858 -6.658 1 83.93 71 LEU A O 1
ATOM 540 N N . GLY A 1 72 ? 3.857 -22.166 -8.529 1 81.78 72 GLY A N 1
ATOM 541 C CA . GLY A 1 72 ? 2.677 -22.917 -8.131 1 81.78 72 GLY A CA 1
ATOM 542 C C . GLY A 1 72 ? 1.946 -22.301 -6.953 1 81.78 72 GLY A C 1
ATOM 543 O O . GLY A 1 72 ? 2.255 -21.181 -6.541 1 81.78 72 GLY A O 1
ATOM 544 N N . ASN A 1 73 ? 0.949 -22.966 -6.445 1 81.81 73 ASN A N 1
ATOM 545 C CA . ASN A 1 73 ? 0.232 -22.5 -5.263 1 81.81 73 ASN A CA 1
ATOM 546 C C . ASN A 1 73 ? 0.849 -23.048 -3.98 1 81.81 73 ASN A C 1
ATOM 548 O O . ASN A 1 73 ? 0.19 -23.768 -3.227 1 81.81 73 ASN A O 1
ATOM 552 N N . MET A 1 74 ? 2.046 -22.667 -3.753 1 84.48 74 MET A N 1
ATOM 553 C CA . MET A 1 74 ? 2.853 -23.296 -2.711 1 84.48 74 MET A CA 1
ATOM 554 C C . MET A 1 74 ? 2.279 -23.005 -1.328 1 84.48 74 MET A C 1
ATOM 556 O O . MET A 1 74 ? 2.489 -23.775 -0.389 1 84.48 74 MET A O 1
ATOM 560 N N . ASP A 1 75 ? 1.537 -21.94 -1.176 1 81.14 75 ASP A N 1
ATOM 561 C CA . ASP A 1 75 ? 0.984 -21.569 0.123 1 81.14 75 ASP A CA 1
ATOM 562 C C . ASP A 1 75 ? -0.096 -22.556 0.562 1 81.14 75 ASP A C 1
ATOM 564 O O . ASP A 1 75 ? -0.447 -22.615 1.742 1 81.14 75 ASP A O 1
ATOM 568 N N . GLU A 1 76 ? -0.573 -23.333 -0.327 1 80.13 76 GLU A N 1
ATOM 569 C CA . GLU A 1 76 ? -1.606 -24.315 -0.013 1 80.13 76 GLU A CA 1
ATOM 570 C C . GLU A 1 76 ? -1.007 -25.705 0.178 1 80.13 76 GLU A C 1
ATOM 572 O O . GLU A 1 76 ? -1.735 -26.674 0.405 1 80.13 76 GLU A O 1
ATOM 577 N N . CYS A 1 77 ? 0.343 -25.815 0.006 1 85.58 77 CYS A N 1
ATOM 578 C CA . CYS A 1 77 ? 0.986 -27.104 0.24 1 85.58 77 CYS A CA 1
ATOM 579 C C . CYS A 1 77 ? 0.786 -27.559 1.681 1 85.58 77 CYS A C 1
ATOM 581 O O . CYS A 1 77 ? 1.248 -26.899 2.614 1 85.58 77 CYS A O 1
ATOM 583 N N . PRO A 1 78 ? 0.125 -28.602 1.894 1 84.47 78 PRO A N 1
ATOM 584 C CA . PRO A 1 78 ? -0.112 -29.101 3.251 1 84.47 78 PRO A CA 1
ATOM 585 C C . PRO A 1 78 ? 1.102 -29.82 3.835 1 84.47 78 PRO A C 1
ATOM 587 O O . PRO A 1 78 ? 1.077 -30.239 4.995 1 84.47 78 PRO A O 1
ATOM 590 N N . LEU A 1 79 ? 2.199 -29.984 3.023 1 90.79 79 LEU A N 1
ATOM 591 C CA . LEU A 1 79 ? 3.424 -30.649 3.451 1 90.79 79 LEU A CA 1
ATOM 592 C C . LEU A 1 79 ? 4.567 -29.648 3.588 1 90.79 79 LEU A C 1
ATOM 594 O O . LEU A 1 79 ? 4.38 -28.556 4.129 1 90.79 79 LEU A O 1
ATOM 598 N N . GLN A 1 80 ? 5.671 -30.107 3.022 1 91.59 80 GLN A N 1
ATOM 599 C CA . GLN A 1 80 ? 6.827 -29.218 3.069 1 91.59 80 GLN A CA 1
ATOM 600 C C . GLN A 1 80 ? 7.078 -28.569 1.711 1 91.59 80 GLN A C 1
ATOM 602 O O . GLN A 1 80 ? 7.032 -29.241 0.679 1 91.59 80 GLN A O 1
ATOM 607 N N . VAL A 1 81 ? 7.347 -27.334 1.829 1 92.16 81 VAL A N 1
ATOM 608 C CA . VAL A 1 81 ? 7.668 -26.604 0.607 1 92.16 81 VAL A CA 1
ATOM 609 C C . VAL A 1 81 ? 9.183 -26.542 0.425 1 92.16 81 VAL A C 1
ATOM 611 O O . VAL A 1 81 ? 9.914 -26.215 1.362 1 92.16 81 VAL A O 1
ATOM 614 N N . CYS A 1 82 ? 9.611 -26.878 -0.691 1 93.65 82 CYS A N 1
ATOM 615 C CA . CYS A 1 82 ? 11.01 -26.731 -1.077 1 93.65 82 CYS A CA 1
ATOM 616 C C . CYS A 1 82 ? 11.148 -25.822 -2.292 1 93.65 82 CYS A C 1
ATOM 618 O O . CYS A 1 82 ? 10.328 -25.878 -3.211 1 93.65 82 CYS A O 1
ATOM 620 N N . LEU A 1 83 ? 12.154 -24.984 -2.249 1 90.81 83 LEU A N 1
ATOM 621 C CA . LEU A 1 83 ? 12.39 -24.039 -3.335 1 90.81 83 LEU A CA 1
ATOM 622 C C . LEU A 1 83 ? 13.613 -24.443 -4.152 1 90.81 83 LEU A C 1
ATOM 624 O O . LEU A 1 83 ? 14.625 -24.871 -3.592 1 90.81 83 LEU A O 1
ATOM 628 N N . ALA A 1 84 ? 13.424 -24.369 -5.42 1 88.62 84 ALA A N 1
ATOM 629 C CA . ALA A 1 84 ? 14.561 -24.562 -6.317 1 88.62 84 ALA A CA 1
ATOM 630 C C . ALA A 1 84 ? 15.191 -23.226 -6.701 1 88.62 84 ALA A C 1
ATOM 632 O O . ALA A 1 84 ? 14.496 -22.312 -7.151 1 88.62 84 ALA A O 1
ATOM 633 N N . GLY A 1 85 ? 16.417 -23.118 -6.383 1 82.13 85 GLY A N 1
ATOM 634 C CA . GLY A 1 85 ? 17.119 -21.871 -6.641 1 82.13 85 GLY A CA 1
ATOM 635 C C . GLY A 1 85 ? 17.204 -20.971 -5.424 1 82.13 85 GLY A C 1
ATOM 636 O O . GLY A 1 85 ? 16.747 -21.339 -4.339 1 82.13 85 GLY A O 1
ATOM 637 N N . GLY A 1 86 ? 17.908 -19.828 -5.535 1 78.49 86 GLY A N 1
ATOM 638 C CA . GLY A 1 86 ? 17.967 -18.808 -4.5 1 78.49 86 GLY A CA 1
ATOM 639 C C . GLY A 1 86 ? 19.024 -19.086 -3.448 1 78.49 86 GLY A C 1
ATOM 640 O O . GLY A 1 86 ? 18.933 -18.59 -2.323 1 78.49 86 GLY A O 1
ATOM 641 N N . THR A 1 87 ? 19.863 -20.017 -3.744 1 79.18 87 THR A N 1
ATOM 642 C CA . THR A 1 87 ? 20.866 -20.371 -2.746 1 79.18 87 THR A CA 1
ATOM 643 C C . THR A 1 87 ? 22.091 -19.469 -2.867 1 79.18 87 THR A C 1
ATOM 645 O O . THR A 1 87 ? 22.941 -19.445 -1.974 1 79.18 87 THR A O 1
ATOM 648 N N . LEU A 1 88 ? 22.071 -18.766 -4.009 1 70 88 LEU A N 1
ATOM 649 C CA . LEU A 1 88 ? 23.143 -17.801 -4.23 1 70 88 LEU A CA 1
ATOM 650 C C . LEU A 1 88 ? 22.582 -16.392 -4.387 1 70 88 LEU A C 1
ATOM 652 O O . LEU A 1 88 ? 21.412 -16.22 -4.736 1 70 88 LEU A O 1
ATOM 656 N N . ARG A 1 89 ? 23.375 -15.543 -4.059 1 60.5 89 ARG A N 1
ATOM 657 C CA . ARG A 1 89 ? 22.964 -14.143 -4.087 1 60.5 89 ARG A CA 1
ATOM 658 C C . ARG A 1 89 ? 22.444 -13.752 -5.466 1 60.5 89 ARG A C 1
ATOM 660 O O . ARG A 1 89 ? 21.531 -12.932 -5.582 1 60.5 89 ARG A O 1
ATOM 667 N N . ASP A 1 90 ? 23.006 -14.355 -6.424 1 61.7 90 ASP A N 1
ATOM 668 C CA . ASP A 1 90 ? 22.654 -13.9 -7.766 1 61.7 90 ASP A CA 1
ATOM 669 C C . ASP A 1 90 ? 21.672 -14.861 -8.432 1 61.7 90 ASP A C 1
ATOM 671 O O . ASP A 1 90 ? 21.555 -14.886 -9.659 1 61.7 90 ASP A O 1
ATOM 675 N N . SER A 1 91 ? 21.088 -15.655 -7.579 1 71.65 91 SER A N 1
ATOM 676 C CA . SER A 1 91 ? 20.119 -16.579 -8.159 1 71.65 91 SER A CA 1
ATOM 677 C C . SER A 1 91 ? 18.739 -16.395 -7.538 1 71.65 91 SER A C 1
ATOM 679 O O . SER A 1 91 ? 18.618 -16.19 -6.329 1 71.65 91 SER A O 1
ATOM 681 N N . LEU A 1 92 ? 17.814 -16.291 -8.404 1 77.56 92 LEU A N 1
ATOM 682 C CA . LEU A 1 92 ? 16.442 -16.18 -7.92 1 77.56 92 LEU A CA 1
ATOM 683 C C . LEU A 1 92 ? 15.759 -17.544 -7.906 1 77.56 92 LEU A C 1
ATOM 685 O O . LEU A 1 92 ? 16.167 -18.454 -8.631 1 77.56 92 LEU A O 1
ATOM 689 N N . VAL A 1 93 ? 14.794 -17.681 -7.069 1 83.59 93 VAL A N 1
ATOM 690 C CA . VAL A 1 93 ? 13.966 -18.882 -7.011 1 83.59 93 VAL A CA 1
ATOM 691 C C . VAL A 1 93 ? 13.156 -19.014 -8.299 1 83.59 93 VAL A C 1
ATOM 693 O O . VAL A 1 93 ? 12.538 -18.048 -8.752 1 83.59 93 VAL A O 1
ATOM 696 N N . PHE A 1 94 ? 13.227 -20.202 -8.925 1 82.38 94 PHE A N 1
ATOM 697 C CA . PHE A 1 94 ? 12.525 -20.317 -10.197 1 82.38 94 PHE A CA 1
ATOM 698 C C . PHE A 1 94 ? 11.384 -21.323 -10.097 1 82.38 94 PHE A C 1
ATOM 700 O O . PHE A 1 94 ? 10.52 -21.379 -10.975 1 82.38 94 PHE A O 1
ATOM 707 N N . ALA A 1 95 ? 11.38 -22.145 -8.963 1 87.91 95 ALA A N 1
ATOM 708 C CA . ALA A 1 95 ? 10.327 -23.148 -8.835 1 87.91 95 ALA A CA 1
ATOM 709 C C . ALA A 1 95 ? 10.175 -23.602 -7.386 1 87.91 95 ALA A C 1
ATOM 711 O O . ALA A 1 95 ? 11.011 -23.282 -6.537 1 87.91 95 ALA A O 1
ATOM 712 N N . SER A 1 96 ? 9.078 -24.256 -7.17 1 90.55 96 SER A N 1
ATOM 713 C CA . SER A 1 96 ? 8.822 -24.82 -5.849 1 90.55 96 SER A CA 1
ATOM 714 C C . SER A 1 96 ? 8.314 -26.255 -5.95 1 90.55 96 SER A C 1
ATOM 716 O O . SER A 1 96 ? 7.809 -26.668 -6.996 1 90.55 96 SER A O 1
ATOM 718 N N . ALA A 1 97 ? 8.549 -27.024 -4.918 1 93.24 97 ALA A N 1
ATOM 719 C CA . ALA A 1 97 ? 8.079 -28.403 -4.809 1 93.24 97 ALA A CA 1
ATOM 720 C C . ALA A 1 97 ? 7.388 -28.643 -3.47 1 93.24 97 ALA A C 1
ATOM 722 O O . ALA A 1 97 ? 7.752 -28.038 -2.459 1 93.24 97 ALA A O 1
ATOM 723 N N . CYS A 1 98 ? 6.342 -29.409 -3.534 1 92.13 98 CYS A N 1
ATOM 724 C CA . CYS A 1 98 ? 5.629 -29.853 -2.341 1 92.13 98 CYS A CA 1
ATOM 725 C C . CYS A 1 98 ? 5.916 -31.322 -2.05 1 92.13 98 CYS A C 1
ATOM 727 O O . CYS A 1 98 ? 5.466 -32.204 -2.784 1 92.13 98 CYS A O 1
ATOM 729 N N . VAL A 1 99 ? 6.722 -31.574 -0.994 1 93.61 99 VAL A N 1
ATOM 730 C CA . VAL A 1 99 ? 7.2 -32.928 -0.73 1 93.61 99 VAL A CA 1
ATOM 731 C C . VAL A 1 99 ? 7.028 -33.257 0.751 1 93.61 99 VAL A C 1
ATOM 733 O O . VAL A 1 99 ? 6.761 -32.369 1.564 1 93.61 99 VAL A O 1
ATOM 736 N N . VAL A 1 100 ? 7.197 -34.469 1.08 1 92.91 100 VAL A N 1
ATOM 737 C CA . VAL A 1 100 ? 7.054 -34.928 2.457 1 92.91 100 VAL A CA 1
ATOM 738 C C . VAL A 1 100 ? 8.136 -34.293 3.328 1 92.91 100 VAL A C 1
ATOM 740 O O . VAL A 1 100 ? 9.262 -34.078 2.872 1 92.91 100 VAL A O 1
ATOM 743 N N . PRO A 1 101 ? 7.815 -34.002 4.524 1 92.84 101 PRO A N 1
ATOM 744 C CA . PRO A 1 101 ? 8.722 -33.257 5.4 1 92.84 101 PRO A CA 1
ATOM 745 C C . PRO A 1 101 ? 10.012 -34.018 5.696 1 92.84 101 PRO A C 1
ATOM 747 O O . PRO A 1 101 ? 11.011 -33.414 6.097 1 92.84 101 PRO A O 1
ATOM 750 N N . GLU A 1 102 ? 10.04 -35.308 5.519 1 93.22 102 GLU A N 1
ATOM 751 C CA . GLU A 1 102 ? 11.218 -36.122 5.808 1 93.22 102 GLU A CA 1
ATOM 752 C C . GLU A 1 102 ? 12.285 -35.952 4.731 1 93.22 102 GLU A C 1
ATOM 754 O O . GLU A 1 102 ? 13.445 -36.315 4.936 1 93.22 102 GLU A O 1
ATOM 759 N N . CYS A 1 103 ? 11.855 -35.466 3.626 1 93.96 103 CYS A N 1
ATOM 760 C CA . CYS A 1 103 ? 12.83 -35.164 2.584 1 93.96 103 CYS A CA 1
ATOM 761 C C . CYS A 1 103 ? 13.448 -33.788 2.797 1 93.96 103 CYS A C 1
ATOM 763 O O . CYS A 1 103 ? 12.734 -32.786 2.868 1 93.96 103 CYS A O 1
ATOM 765 N N . ASN A 1 104 ? 14.73 -33.692 2.882 1 92.26 104 ASN A N 1
ATOM 766 C CA . ASN A 1 104 ? 15.401 -32.409 3.062 1 92.26 104 ASN A CA 1
ATOM 767 C C . ASN A 1 104 ? 16 -31.902 1.753 1 92.26 104 ASN A C 1
ATOM 769 O O . ASN A 1 104 ? 15.759 -32.478 0.691 1 92.26 104 ASN A O 1
ATOM 773 N N . ALA A 1 105 ? 16.714 -30.792 1.813 1 92.29 105 ALA A N 1
ATOM 774 C CA . ALA A 1 105 ? 17.256 -30.154 0.616 1 92.29 105 ALA A CA 1
ATOM 775 C C . ALA A 1 105 ? 18.311 -31.036 -0.045 1 92.29 105 ALA A C 1
ATOM 777 O O . ALA A 1 105 ? 18.423 -31.067 -1.273 1 92.29 105 ALA A O 1
ATOM 778 N N . MET A 1 106 ? 19.014 -31.832 0.731 1 91.16 106 MET A N 1
ATOM 779 C CA . MET A 1 106 ? 20.034 -32.73 0.197 1 91.16 106 MET A CA 1
ATOM 780 C C . MET A 1 106 ? 19.395 -33.892 -0.557 1 91.16 106 MET A C 1
ATOM 782 O O . MET A 1 106 ? 19.946 -34.371 -1.55 1 91.16 106 MET A O 1
ATOM 786 N N . ASP A 1 107 ? 18.28 -34.304 -0.107 1 93.25 107 ASP A N 1
ATOM 787 C CA . ASP A 1 107 ? 17.565 -35.382 -0.784 1 93.25 107 ASP A CA 1
ATOM 788 C C . ASP A 1 107 ? 17.081 -34.939 -2.163 1 93.25 107 ASP A C 1
ATOM 790 O O . ASP A 1 107 ? 17.198 -35.685 -3.137 1 93.25 107 ASP A O 1
ATOM 794 N N . LEU A 1 108 ? 16.558 -33.79 -2.215 1 93.07 108 LEU A N 1
ATOM 795 C CA . LEU A 1 108 ? 16.053 -33.285 -3.488 1 93.07 108 LEU A CA 1
ATOM 796 C C . LEU A 1 108 ? 17.197 -33.027 -4.462 1 93.07 108 LEU A C 1
ATOM 798 O O . LEU A 1 108 ? 17.014 -33.114 -5.679 1 93.07 108 LEU A O 1
ATOM 802 N N . ALA A 1 109 ? 18.354 -32.688 -3.866 1 90.94 109 ALA A N 1
ATOM 803 C CA . ALA A 1 109 ? 19.525 -32.438 -4.702 1 90.94 109 ALA A CA 1
ATOM 804 C C . ALA A 1 109 ? 20.167 -33.747 -5.152 1 90.94 109 ALA A C 1
ATOM 806 O O . ALA A 1 109 ? 21.025 -33.753 -6.038 1 90.94 109 ALA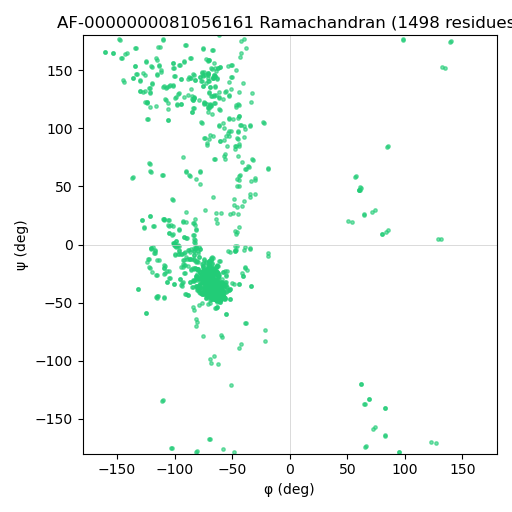 A O 1
ATOM 807 N N . ALA A 1 110 ? 19.743 -34.903 -4.556 1 91.29 110 ALA A N 1
ATOM 808 C CA . ALA A 1 110 ? 20.311 -36.21 -4.879 1 91.29 110 ALA A CA 1
ATOM 809 C C . ALA A 1 110 ? 20.041 -36.581 -6.334 1 91.29 110 ALA A C 1
ATOM 811 O O . ALA A 1 110 ? 18.979 -36.265 -6.875 1 91.29 110 ALA A O 1
ATOM 812 N N . ASP A 1 111 ? 20.889 -37.316 -6.963 1 87.02 111 ASP A N 1
ATOM 813 C CA . ASP A 1 111 ? 20.812 -37.689 -8.372 1 87.02 111 ASP A CA 1
ATOM 814 C C . ASP A 1 111 ? 19.673 -38.676 -8.618 1 87.02 111 ASP A C 1
ATOM 816 O O . ASP A 1 111 ? 19.088 -38.698 -9.703 1 87.02 111 ASP A O 1
ATOM 820 N N . ASP A 1 112 ? 19.338 -39.4 -7.624 1 90.93 112 ASP A N 1
ATOM 821 C CA . ASP A 1 112 ? 18.356 -40.459 -7.834 1 90.93 112 ASP A CA 1
ATOM 822 C C . ASP A 1 112 ? 16.994 -40.065 -7.268 1 90.93 112 ASP A C 1
ATOM 824 O O . ASP A 1 112 ? 16.09 -40.899 -7.175 1 90.93 112 ASP A O 1
ATOM 828 N N . PHE A 1 113 ? 16.809 -38.867 -6.884 1 93.58 113 PHE A N 1
ATOM 829 C CA . PHE A 1 113 ? 15.567 -38.463 -6.237 1 93.58 113 PHE A CA 1
ATOM 830 C C . PHE A 1 113 ? 14.38 -38.655 -7.174 1 93.58 113 PHE A C 1
ATOM 832 O O . PHE A 1 113 ? 13.37 -39.249 -6.792 1 93.58 113 PHE A O 1
ATOM 839 N N . PRO A 1 114 ? 14.477 -38.156 -8.467 1 91.66 114 PRO A N 1
ATOM 840 C CA . PRO A 1 114 ? 13.33 -38.359 -9.354 1 91.66 114 PRO A CA 1
ATOM 841 C C . PRO A 1 114 ? 12.991 -39.835 -9.552 1 91.66 114 PRO A C 1
ATOM 843 O O . PRO A 1 114 ? 11.814 -40.197 -9.627 1 91.66 114 PRO A O 1
ATOM 846 N N . ALA A 1 115 ? 14.032 -40.637 -9.567 1 89.74 115 ALA A N 1
ATOM 847 C CA . ALA A 1 115 ? 13.814 -42.071 -9.738 1 89.74 115 ALA A CA 1
ATOM 848 C C . ALA A 1 115 ? 13.169 -42.679 -8.496 1 89.74 115 ALA A C 1
ATOM 850 O O . ALA A 1 115 ? 12.334 -43.581 -8.601 1 89.74 115 ALA A O 1
ATOM 851 N N . LYS A 1 116 ? 13.557 -42.21 -7.397 1 92.28 116 LYS A N 1
ATOM 852 C CA . LYS A 1 116 ? 12.984 -42.706 -6.149 1 92.28 116 LYS A CA 1
ATOM 853 C C . LYS A 1 116 ? 11.512 -42.321 -6.029 1 92.28 116 LYS A C 1
ATOM 855 O O . LYS A 1 116 ? 10.7 -43.103 -5.532 1 92.28 116 LYS A O 1
ATOM 860 N N . VAL A 1 117 ? 11.24 -41.122 -6.429 1 92.36 117 VAL A N 1
ATOM 861 C CA . VAL A 1 117 ? 9.846 -40.688 -6.407 1 92.36 117 VAL A CA 1
ATOM 862 C C . VAL A 1 117 ? 9.022 -41.552 -7.359 1 92.36 117 VAL A C 1
ATOM 864 O O . VAL A 1 117 ? 7.91 -41.967 -7.025 1 92.36 117 VAL A O 1
ATOM 867 N N . ALA A 1 118 ? 9.592 -41.832 -8.533 1 88.4 118 ALA A N 1
ATOM 868 C CA . ALA A 1 118 ? 8.914 -42.667 -9.522 1 88.4 118 ALA A CA 1
ATOM 869 C C . ALA A 1 118 ? 8.702 -44.082 -8.991 1 88.4 118 ALA A C 1
ATOM 871 O O . ALA A 1 118 ? 7.638 -44.673 -9.189 1 88.4 118 ALA A O 1
ATOM 872 N N . LEU A 1 119 ? 9.748 -44.591 -8.332 1 87.8 119 LEU A N 1
ATOM 873 C CA . LEU A 1 119 ? 9.672 -45.94 -7.782 1 87.8 119 LEU A CA 1
ATOM 874 C C . LEU A 1 119 ? 8.622 -46.019 -6.678 1 87.8 119 LEU A C 1
ATOM 876 O O . LEU A 1 119 ? 7.868 -46.991 -6.603 1 87.8 119 LEU A O 1
ATOM 880 N N . ALA A 1 120 ? 8.509 -45.008 -5.882 1 89.16 120 ALA A N 1
ATOM 881 C CA . ALA A 1 120 ? 7.566 -44.971 -4.767 1 89.16 120 ALA A CA 1
ATOM 882 C C . ALA A 1 120 ? 6.128 -44.872 -5.268 1 89.16 120 ALA A C 1
ATOM 884 O O . ALA A 1 120 ? 5.205 -45.378 -4.626 1 89.16 120 ALA A O 1
ATOM 885 N N . SER A 1 121 ? 5.94 -44.19 -6.376 1 85 121 SER A N 1
ATOM 886 C CA . SER A 1 121 ? 4.6 -43.98 -6.914 1 85 121 SER A CA 1
ATOM 887 C C . SER A 1 121 ? 4.115 -45.205 -7.681 1 85 121 SER A C 1
ATOM 889 O O . SER A 1 121 ? 2.915 -45.362 -7.916 1 85 121 SER A O 1
ATOM 891 N N . HIS A 1 122 ? 5.014 -45.997 -8.242 1 76.48 122 HIS A N 1
ATOM 892 C CA . HIS A 1 122 ? 4.702 -47.133 -9.102 1 76.48 122 HIS A CA 1
ATOM 893 C C . HIS A 1 122 ? 3.771 -48.116 -8.4 1 76.48 122 HIS A C 1
ATOM 895 O O . HIS A 1 122 ? 2.822 -48.619 -9.005 1 76.48 122 HIS A O 1
ATOM 901 N N . ASN A 1 123 ? 4.036 -48.342 -7.114 1 62.15 123 ASN A N 1
ATOM 902 C CA . ASN A 1 123 ? 3.195 -49.319 -6.43 1 62.15 123 ASN A CA 1
ATOM 903 C C . ASN A 1 123 ? 1.74 -48.86 -6.369 1 62.15 123 ASN A C 1
ATOM 905 O O . ASN A 1 123 ? 0.824 -49.664 -6.551 1 62.15 123 ASN A O 1
ATOM 909 N N . ARG A 1 124 ? 1.537 -47.577 -6.197 1 63.76 124 ARG A N 1
ATOM 910 C CA . ARG A 1 124 ? 0.176 -47.051 -6.151 1 63.76 124 ARG A CA 1
ATOM 911 C C . ARG A 1 124 ? -0.449 -47.027 -7.542 1 63.76 124 ARG A C 1
ATOM 913 O O . ARG A 1 124 ? -1.64 -47.301 -7.698 1 63.76 124 ARG A O 1
ATOM 920 N N . GLN A 1 125 ? 0.451 -46.713 -8.541 1 61.39 125 GLN A N 1
ATOM 921 C CA . GLN A 1 125 ? -0.054 -46.69 -9.909 1 61.39 125 GLN A CA 1
ATOM 922 C C . GLN A 1 125 ? -0.532 -48.073 -10.342 1 61.39 125 GLN A C 1
ATOM 924 O O . GLN A 1 125 ? -1.579 -48.202 -10.981 1 61.39 125 GLN A O 1
ATOM 929 N N . VAL A 1 126 ? 0.366 -49.02 -9.887 1 54.07 126 VAL A N 1
ATOM 930 C CA . VAL A 1 126 ? 0.032 -50.397 -10.235 1 54.07 126 VAL A CA 1
ATOM 931 C C . VAL A 1 126 ? -1.277 -50.798 -9.558 1 54.07 126 VAL A C 1
ATOM 933 O O . VAL A 1 126 ? -2.144 -51.412 -10.185 1 54.07 126 VAL A O 1
ATOM 936 N N . ALA A 1 127 ? -1.524 -50.271 -8.438 1 55.44 127 ALA A N 1
ATOM 937 C CA . ALA A 1 127 ? -2.744 -50.611 -7.711 1 55.44 127 ALA A CA 1
ATOM 938 C C . ALA A 1 127 ? -3.94 -49.833 -8.252 1 55.44 127 ALA A C 1
ATOM 940 O O . ALA A 1 127 ? -5.043 -50.374 -8.359 1 55.44 127 ALA A O 1
ATOM 941 N N . ALA A 1 128 ? -3.721 -48.586 -8.653 1 58.18 128 ALA A N 1
ATOM 942 C CA . ALA A 1 128 ? -4.807 -47.731 -9.126 1 58.18 128 ALA A CA 1
ATOM 943 C C . ALA A 1 128 ? -5.286 -48.165 -10.508 1 58.18 128 ALA A C 1
ATOM 945 O O . ALA A 1 128 ? -6.489 -48.188 -10.776 1 58.18 128 ALA A O 1
ATOM 946 N N . VAL A 1 129 ? -4.385 -48.443 -11.486 1 52.64 129 VAL A N 1
ATOM 947 C CA . VAL A 1 129 ? -4.747 -48.939 -12.809 1 52.64 129 VAL A CA 1
ATOM 948 C C . VAL A 1 129 ? -5.536 -50.24 -12.676 1 52.64 129 VAL A C 1
ATOM 950 O O . VAL A 1 129 ? -6.542 -50.436 -13.362 1 52.64 129 VAL A O 1
ATOM 953 N N . ALA A 1 130 ? -5.153 -51.026 -11.763 1 49.73 130 ALA A N 1
ATOM 954 C CA . ALA A 1 130 ? -5.864 -52.279 -11.523 1 49.73 130 ALA A CA 1
ATOM 955 C C . ALA A 1 130 ? -7.284 -52.018 -11.03 1 49.73 130 ALA A C 1
ATOM 957 O O . ALA A 1 130 ? -8.23 -52.679 -11.465 1 49.73 130 ALA A O 1
ATOM 958 N N . ALA A 1 131 ? -7.322 -50.91 -10.243 1 52.8 131 ALA A N 1
ATOM 959 C CA . ALA A 1 131 ? -8.646 -50.583 -9.72 1 52.8 131 ALA A CA 1
ATOM 960 C C . ALA A 1 131 ? -9.523 -49.956 -10.801 1 52.8 131 ALA A C 1
ATOM 962 O O . ALA A 1 131 ? -10.719 -50.244 -10.883 1 52.8 131 ALA A O 1
ATOM 963 N N . ALA A 1 132 ? -8.93 -49.049 -11.591 1 52.51 132 ALA A N 1
ATOM 964 C CA . ALA A 1 132 ? -9.675 -48.418 -12.678 1 52.51 132 ALA A CA 1
ATOM 965 C C . ALA A 1 132 ? -10.134 -49.452 -13.701 1 52.51 132 ALA A C 1
ATOM 967 O O . ALA A 1 132 ? -11.258 -49.38 -14.205 1 52.51 132 ALA A O 1
ATOM 968 N N . VAL A 1 133 ? -9.366 -50.358 -14.052 1 47.63 133 VAL A N 1
ATOM 969 C CA . VAL A 1 133 ? -9.733 -51.442 -14.957 1 47.63 133 VAL A CA 1
ATOM 970 C C . VAL A 1 133 ? -10.856 -52.273 -14.34 1 47.63 133 VAL A C 1
ATOM 972 O O . VAL A 1 133 ? -11.791 -52.677 -15.035 1 47.63 133 VAL A O 1
ATOM 975 N N . ALA A 1 134 ? -10.848 -52.307 -13.14 1 46.49 134 ALA A N 1
ATOM 976 C CA . ALA A 1 134 ? -11.887 -53.08 -12.464 1 46.49 134 ALA A CA 1
ATOM 977 C C . ALA A 1 134 ? -13.214 -52.325 -12.455 1 46.49 134 ALA A C 1
ATOM 979 O O . ALA A 1 134 ? -14.274 -52.92 -12.661 1 46.49 134 ALA A O 1
ATOM 980 N N . VAL A 1 135 ? -13.107 -50.948 -12.178 1 46.58 135 VAL A N 1
ATOM 981 C CA . VAL A 1 135 ? -14.331 -50.155 -12.178 1 46.58 135 VAL A CA 1
ATOM 982 C C . VAL A 1 135 ? -14.847 -50 -13.607 1 46.58 135 VAL A C 1
ATOM 984 O O . VAL A 1 135 ? -16.056 -50.052 -13.847 1 46.58 135 VAL A O 1
ATOM 987 N N . ALA A 1 136 ? -14.069 -49.58 -14.621 1 44.32 136 ALA A N 1
ATOM 988 C CA . ALA A 1 136 ? -14.512 -49.5 -16.011 1 44.32 136 ALA A CA 1
ATOM 989 C C . ALA A 1 136 ? -15.2 -50.792 -16.442 1 44.32 136 ALA A C 1
ATOM 991 O O . ALA A 1 136 ? -16.156 -50.763 -17.221 1 44.32 136 ALA A O 1
ATOM 992 N N . ALA A 1 137 ? -14.911 -51.947 -16.063 1 40.35 137 ALA A N 1
ATOM 993 C CA . ALA A 1 137 ? -15.608 -53.194 -16.366 1 40.35 137 ALA A CA 1
ATOM 994 C C . ALA A 1 137 ? -16.972 -53.239 -15.682 1 40.35 137 ALA A C 1
ATOM 996 O O . ALA A 1 137 ? -17.923 -53.813 -16.217 1 40.35 137 ALA A O 1
ATOM 997 N N . GLU A 1 138 ? -17.153 -52.84 -14.494 1 36.99 138 GLU A N 1
ATOM 998 C CA . GLU A 1 138 ? -18.459 -52.958 -13.853 1 36.99 138 GLU A CA 1
ATOM 999 C C . GLU A 1 138 ? -19.357 -51.777 -14.21 1 36.99 138 GLU A C 1
ATOM 1001 O O . GLU A 1 138 ? -20.58 -51.919 -14.281 1 36.99 138 GLU A O 1
ATOM 1006 N N . THR A 1 139 ? -19.11 -50.52 -14.091 1 37.6 139 THR A N 1
ATOM 1007 C CA . THR A 1 139 ? -20.051 -49.406 -14.049 1 37.6 139 THR A CA 1
ATOM 1008 C C . THR A 1 139 ? -20.482 -49.009 -15.458 1 37.6 139 THR A C 1
ATOM 1010 O O . THR A 1 139 ? -19.762 -48.289 -16.153 1 37.6 139 THR A O 1
ATOM 1013 N N . THR A 1 140 ? -21.021 -49.736 -16.389 1 32.83 140 THR A N 1
ATOM 1014 C CA . THR A 1 140 ? -21.959 -49.258 -17.4 1 32.83 140 THR A CA 1
ATOM 1015 C C . THR A 1 140 ? -22.927 -48.241 -16.802 1 32.83 140 THR A C 1
ATOM 1017 O O . THR A 1 140 ? -23.623 -47.535 -17.534 1 32.83 140 THR A O 1
ATOM 1020 N N . ARG A 1 141 ? -23.909 -48.584 -15.837 1 30.61 141 ARG A N 1
ATOM 1021 C CA . ARG A 1 141 ? -25.203 -47.968 -15.559 1 30.61 141 ARG A CA 1
ATOM 1022 C C . ARG A 1 141 ? -25.029 -46.579 -14.955 1 30.61 141 ARG A C 1
ATOM 1024 O O . ARG A 1 141 ? -25.696 -45.628 -15.369 1 30.61 141 ARG A O 1
ATOM 1031 N N . THR A 1 142 ? -25.206 -46.423 -13.48 1 30.86 142 THR A N 1
ATOM 1032 C CA . THR A 1 142 ? -25.842 -45.404 -12.652 1 30.86 142 THR A CA 1
ATOM 1033 C C . THR A 1 142 ? -25.045 -44.103 -12.688 1 30.86 142 THR A C 1
ATOM 1035 O O . THR A 1 142 ? -23.9 -44.083 -13.146 1 30.86 142 THR A O 1
ATOM 1038 N N . SER A 1 143 ? -25.534 -43.087 -11.547 1 32.38 143 SER A N 1
ATOM 1039 C CA . SER A 1 143 ? -25.373 -41.694 -11.145 1 32.38 143 SER A CA 1
ATOM 1040 C C . SER A 1 143 ? -23.903 -41.344 -10.936 1 32.38 143 SER A C 1
ATOM 1042 O O . SER A 1 143 ? -23.229 -41.949 -10.1 1 32.38 143 SER A O 1
ATOM 1044 N N . ALA A 1 144 ? -23.163 -41.129 -11.826 1 33.58 144 ALA A N 1
ATOM 1045 C CA . ALA A 1 144 ? -21.754 -40.759 -11.923 1 33.58 144 ALA A CA 1
ATOM 1046 C C . ALA A 1 144 ? -21.344 -39.855 -10.763 1 33.58 144 ALA A C 1
ATOM 1048 O O . ALA A 1 144 ? -21.587 -38.647 -10.794 1 33.58 144 ALA A O 1
ATOM 1049 N N . GLU A 1 145 ? -21.569 -40.277 -9.56 1 32.55 145 GLU A N 1
ATOM 1050 C CA . GLU A 1 145 ? -20.979 -39.694 -8.359 1 32.55 145 GLU A CA 1
ATOM 1051 C C . GLU A 1 145 ? -19.489 -39.425 -8.551 1 32.55 145 GLU A C 1
ATOM 1053 O O . GLU A 1 145 ? -18.781 -40.231 -9.159 1 32.55 145 GLU A O 1
ATOM 1058 N N . PHE A 1 146 ? -19.068 -38.226 -8.655 1 35.39 146 PHE A N 1
ATOM 1059 C CA . PHE A 1 146 ? -17.71 -37.696 -8.673 1 35.39 146 PHE A CA 1
ATOM 1060 C C . PHE A 1 146 ? -16.796 -38.516 -7.77 1 35.39 146 PHE A C 1
ATOM 1062 O O . PHE A 1 146 ? -16.73 -38.277 -6.563 1 35.39 146 PHE A O 1
ATOM 1069 N N . GLU A 1 147 ? -16.93 -39.912 -7.781 1 37.91 147 GLU A N 1
ATOM 1070 C CA . GLU A 1 147 ? -15.875 -40.562 -7.008 1 37.91 147 GLU A CA 1
ATOM 1071 C C . GLU A 1 147 ? -14.505 -39.98 -7.345 1 37.91 147 GLU A C 1
ATOM 1073 O O . GLU A 1 147 ? -14.187 -39.766 -8.517 1 37.91 147 GLU A O 1
ATOM 1078 N N . PRO A 1 148 ? -13.849 -39.416 -6.413 1 44.83 148 PRO A N 1
ATOM 1079 C CA . PRO A 1 148 ? -12.476 -38.935 -6.579 1 44.83 148 PRO A CA 1
ATOM 1080 C C . PRO A 1 148 ? -11.588 -39.93 -7.324 1 44.83 148 PRO A C 1
ATOM 1082 O O . PRO A 1 148 ? -11.3 -41.013 -6.808 1 44.83 148 PRO A O 1
ATOM 1085 N N . GLU A 1 149 ? -11.977 -40.475 -8.504 1 44.36 149 GLU A N 1
ATOM 1086 C CA . GLU A 1 149 ? -11.132 -41.41 -9.241 1 44.36 149 GLU A CA 1
ATOM 1087 C C . GLU A 1 149 ? -9.683 -40.931 -9.279 1 44.36 149 GLU A C 1
ATOM 1089 O O . GLU A 1 149 ? -9.416 -39.765 -9.578 1 44.36 149 GLU A O 1
ATOM 1094 N N . PHE A 1 150 ? -8.898 -41.766 -8.499 1 52.12 150 PHE A N 1
ATOM 1095 C CA . PHE A 1 150 ? -7.449 -41.606 -8.548 1 52.12 150 PHE A CA 1
ATOM 1096 C C . PHE A 1 150 ? -6.969 -41.462 -9.987 1 52.12 150 PHE A C 1
ATOM 1098 O O . PHE A 1 150 ? -7.246 -42.32 -10.828 1 52.12 150 PHE A O 1
ATOM 1105 N N . ASP A 1 151 ? -6.737 -40.287 -10.491 1 60.61 151 ASP A N 1
ATOM 1106 C CA . ASP A 1 151 ? -6.295 -39.936 -11.837 1 60.61 151 ASP A CA 1
ATOM 1107 C C . ASP A 1 151 ? -4.812 -40.249 -12.027 1 60.61 151 ASP A C 1
ATOM 1109 O O . ASP A 1 151 ? -3.954 -39.601 -11.425 1 60.61 151 ASP A O 1
ATOM 1113 N N . PRO A 1 152 ? -4.428 -41.545 -12.555 1 67.5 152 PRO A N 1
ATOM 1114 C CA . PRO A 1 152 ? -3.028 -41.838 -12.869 1 67.5 152 PRO A CA 1
ATOM 1115 C C . PRO A 1 152 ? -2.305 -40.651 -13.503 1 67.5 152 PRO A C 1
ATOM 1117 O O . PRO A 1 152 ? -1.083 -40.531 -13.382 1 67.5 152 PRO A O 1
ATOM 1120 N N . ILE A 1 153 ? -3.105 -39.835 -13.998 1 70.25 153 ILE A N 1
ATOM 1121 C CA . ILE A 1 153 ? -2.512 -38.689 -14.678 1 70.25 153 ILE A CA 1
ATOM 1122 C C . ILE A 1 153 ? -1.949 -37.712 -13.648 1 70.25 153 ILE A C 1
ATOM 1124 O O . ILE A 1 153 ? -0.93 -37.063 -13.891 1 70.25 153 ILE A O 1
ATOM 1128 N N . LEU A 1 154 ? -2.553 -37.815 -12.508 1 77.14 154 LEU A N 1
ATOM 1129 C CA . LEU A 1 154 ? -2.095 -36.92 -11.451 1 77.14 154 LEU A CA 1
ATOM 1130 C C . LEU A 1 154 ? -0.727 -37.349 -10.93 1 77.14 154 LEU A C 1
ATOM 1132 O O . LEU A 1 154 ? 0.144 -36.508 -10.698 1 77.14 154 LEU A O 1
ATOM 1136 N N . ILE A 1 155 ? -0.495 -38.632 -10.799 1 81.42 155 ILE A N 1
ATOM 1137 C CA . ILE A 1 155 ? 0.773 -39.163 -10.311 1 81.42 155 ILE A CA 1
ATOM 1138 C C . ILE A 1 155 ? 1.872 -38.901 -11.338 1 81.42 155 ILE A C 1
ATOM 1140 O O . ILE A 1 155 ? 2.986 -38.515 -10.978 1 81.42 155 ILE A O 1
ATOM 1144 N N . GLU A 1 156 ? 1.513 -39.101 -12.563 1 78.25 156 GLU A N 1
ATOM 1145 C CA . GLU A 1 156 ? 2.498 -38.859 -13.612 1 78.25 156 GLU A CA 1
ATOM 1146 C C . GLU A 1 156 ? 2.91 -37.39 -13.654 1 78.25 156 GLU A C 1
ATOM 1148 O O . GLU A 1 156 ? 4.083 -37.074 -13.863 1 78.25 156 GLU A O 1
ATOM 1153 N N . SER A 1 157 ? 1.955 -36.603 -13.471 1 78.95 157 SER A N 1
ATOM 1154 C CA . SER A 1 157 ? 2.259 -35.176 -13.469 1 78.95 157 SER A CA 1
ATOM 1155 C C . SER A 1 157 ? 3.148 -34.802 -12.288 1 78.95 157 SER A C 1
ATOM 1157 O O . SER A 1 157 ? 4.063 -33.987 -12.426 1 78.95 157 SER A O 1
ATOM 1159 N N . TYR A 1 158 ? 2.861 -35.403 -11.165 1 84.45 158 TYR A N 1
ATOM 1160 C CA . TYR A 1 158 ? 3.643 -35.145 -9.961 1 84.45 158 TYR A CA 1
ATOM 1161 C C . TYR A 1 158 ? 5.089 -35.593 -10.143 1 84.45 158 TYR A C 1
ATOM 1163 O O . TYR A 1 158 ? 6.02 -34.848 -9.829 1 84.45 158 TYR A O 1
ATOM 1171 N N . VAL A 1 159 ? 5.309 -36.735 -10.757 1 85.81 159 VAL A N 1
ATOM 1172 C CA . VAL A 1 159 ? 6.64 -37.307 -10.932 1 85.81 159 VAL A CA 1
ATOM 1173 C C . VAL A 1 159 ? 7.386 -36.552 -12.03 1 85.81 159 VAL A C 1
ATOM 1175 O O . VAL A 1 159 ? 8.573 -36.25 -11.887 1 85.81 159 VAL A O 1
ATOM 1178 N N . SER A 1 160 ? 6.72 -36.225 -13.067 1 82.66 160 SER A N 1
ATOM 1179 C CA . SER A 1 160 ? 7.345 -35.533 -14.189 1 82.66 160 SER A CA 1
ATOM 1180 C C . SER A 1 160 ? 7.825 -34.143 -13.783 1 82.66 160 SER A C 1
ATOM 1182 O O . SER A 1 160 ? 8.829 -33.651 -14.301 1 82.66 160 SER A O 1
ATOM 1184 N N . SER A 1 161 ? 7.101 -33.558 -12.936 1 86 161 SER A N 1
ATOM 1185 C CA . SER A 1 161 ? 7.515 -32.237 -12.474 1 86 161 SER A CA 1
ATOM 1186 C C . SER A 1 161 ? 8.857 -32.3 -11.753 1 86 161 SER A C 1
ATOM 1188 O O . SER A 1 161 ? 9.703 -31.42 -11.927 1 86 161 SER A O 1
ATOM 1190 N N . PHE A 1 162 ? 9.08 -33.374 -10.975 1 89.57 162 PHE A N 1
ATOM 1191 C CA . PHE A 1 162 ? 10.346 -33.508 -10.264 1 89.57 162 PHE A CA 1
ATOM 1192 C C . PHE A 1 162 ? 11.485 -33.795 -11.236 1 89.57 162 PHE A C 1
ATOM 1194 O O . PHE A 1 162 ? 12.608 -33.325 -11.04 1 89.57 162 PHE A O 1
ATOM 1201 N N . LYS A 1 163 ? 11.188 -34.539 -12.228 1 86.61 163 LYS A N 1
ATOM 1202 C CA . LYS A 1 163 ? 12.209 -34.823 -13.233 1 86.61 163 LYS A CA 1
ATOM 1203 C C . LYS A 1 163 ? 12.647 -33.548 -13.947 1 86.61 163 LYS A C 1
ATOM 1205 O O . LYS A 1 163 ? 13.843 -33.316 -14.136 1 86.61 163 LYS A O 1
ATOM 1210 N N . ARG A 1 164 ? 11.74 -32.757 -14.265 1 83.71 164 ARG A N 1
ATOM 1211 C CA . ARG A 1 164 ? 12.046 -31.507 -14.955 1 83.71 164 ARG A CA 1
ATOM 1212 C C . ARG A 1 164 ? 12.763 -30.532 -14.027 1 83.71 164 ARG A C 1
ATOM 1214 O O . ARG A 1 164 ? 13.718 -29.868 -14.435 1 83.71 164 ARG A O 1
ATOM 1221 N N . LEU A 1 165 ? 12.345 -30.503 -12.842 1 87.45 165 LEU A N 1
ATOM 1222 C CA . LEU A 1 165 ? 12.967 -29.615 -11.867 1 87.45 165 LEU A CA 1
ATOM 1223 C C . LEU A 1 165 ? 14.424 -30 -11.632 1 87.45 165 LEU A C 1
ATOM 1225 O O . LEU A 1 165 ? 15.296 -29.131 -11.565 1 87.45 165 LEU A O 1
ATOM 1229 N N . ALA A 1 166 ? 14.586 -31.256 -11.496 1 86.25 166 ALA A N 1
ATOM 1230 C CA . ALA A 1 166 ? 15.947 -31.737 -11.268 1 86.25 166 ALA A CA 1
ATOM 1231 C C . ALA A 1 166 ? 16.853 -31.396 -12.448 1 86.25 166 ALA A C 1
ATOM 1233 O O . ALA A 1 166 ? 18.007 -31.002 -12.259 1 86.25 166 ALA A O 1
ATOM 1234 N N . LYS A 1 167 ? 16.334 -31.508 -13.593 1 82.85 167 LYS A N 1
ATOM 1235 C CA . LYS A 1 167 ? 17.104 -31.207 -14.797 1 82.85 167 LYS A CA 1
ATOM 1236 C C . LYS A 1 167 ? 17.454 -29.723 -14.869 1 82.85 167 LYS A C 1
ATOM 1238 O O . LYS A 1 167 ? 18.599 -29.363 -15.149 1 82.85 167 LYS A O 1
ATOM 1243 N N . ILE A 1 168 ? 16.536 -28.894 -14.614 1 82.24 168 ILE A N 1
ATOM 1244 C CA . ILE A 1 168 ? 16.75 -27.452 -14.677 1 82.24 168 ILE A CA 1
ATOM 1245 C C . ILE A 1 168 ? 17.717 -27.025 -13.576 1 82.24 168 ILE A C 1
ATOM 1247 O O . ILE A 1 168 ? 18.623 -26.222 -13.813 1 82.24 168 ILE A O 1
ATOM 1251 N N . ASN A 1 169 ? 17.48 -27.565 -12.41 1 83.11 169 ASN A N 1
ATOM 1252 C CA . ASN A 1 169 ? 18.331 -27.209 -11.28 1 83.11 169 ASN A CA 1
ATOM 1253 C C . ASN A 1 169 ? 19.784 -27.607 -11.526 1 83.11 169 ASN A C 1
ATOM 1255 O O . ASN A 1 169 ? 20.704 -26.874 -11.157 1 83.11 169 ASN A O 1
ATOM 1259 N N . ARG A 1 170 ? 19.974 -28.698 -12.072 1 79.65 170 ARG A N 1
ATOM 1260 C CA . ARG A 1 170 ? 21.325 -29.15 -12.387 1 79.65 170 ARG A CA 1
ATOM 1261 C C . ARG A 1 170 ? 21.979 -28.243 -13.424 1 79.65 170 ARG A C 1
ATOM 1263 O O . ARG A 1 170 ? 23.178 -27.966 -13.347 1 79.65 170 ARG A O 1
ATOM 1270 N N . PHE A 1 171 ? 21.193 -27.759 -14.353 1 77.4 171 PHE A N 1
ATOM 1271 C CA . PHE A 1 171 ? 21.701 -26.871 -15.392 1 77.4 171 PHE A CA 1
ATOM 1272 C C . PHE A 1 171 ? 22.065 -25.51 -14.81 1 77.4 171 PHE A C 1
ATOM 1274 O O . PHE A 1 171 ? 23.123 -24.959 -15.122 1 77.4 171 PHE A O 1
ATOM 1281 N N . LEU A 1 172 ? 21.247 -25.046 -13.949 1 77.22 172 LEU A N 1
ATOM 1282 C CA . LEU A 1 172 ? 21.443 -23.706 -13.406 1 77.22 172 LEU A CA 1
ATOM 1283 C C . LEU A 1 172 ? 22.403 -23.735 -12.222 1 77.22 172 LEU A C 1
ATOM 1285 O O . LEU A 1 172 ? 22.917 -22.693 -11.808 1 77.22 172 LEU A O 1
ATOM 1289 N N . LYS A 1 173 ? 22.55 -24.845 -11.621 1 78.83 173 LYS A N 1
ATOM 1290 C CA . LYS A 1 173 ? 23.427 -25.006 -10.465 1 78.83 173 LYS A CA 1
ATOM 1291 C C . LYS A 1 173 ? 22.988 -24.108 -9.312 1 78.83 173 LYS A C 1
ATOM 1293 O O . LYS A 1 173 ? 23.807 -23.396 -8.727 1 78.83 173 LYS A O 1
ATOM 1298 N N . THR A 1 174 ? 21.738 -24.068 -8.967 1 79.62 174 THR A N 1
ATOM 1299 C CA . THR A 1 174 ? 21.217 -23.108 -8 1 79.62 174 THR A CA 1
ATOM 1300 C C . THR A 1 174 ? 20.85 -23.804 -6.692 1 79.62 174 THR A C 1
ATOM 1302 O O . THR A 1 174 ? 20.689 -23.151 -5.659 1 79.62 174 THR A O 1
ATOM 1305 N N . GLY A 1 175 ? 20.665 -25.137 -6.61 1 86.09 175 GLY A N 1
ATOM 1306 C CA . GLY A 1 175 ? 20.458 -25.881 -5.377 1 86.09 175 GLY A CA 1
ATOM 1307 C C . GLY A 1 175 ? 19.018 -25.858 -4.901 1 86.09 175 GLY A C 1
ATOM 1308 O O . GLY A 1 175 ? 18.101 -25.634 -5.693 1 86.09 175 GLY A O 1
ATOM 1309 N N . TRP A 1 176 ? 18.837 -26.274 -3.521 1 90.27 176 TRP A N 1
ATOM 1310 C CA . TRP A 1 176 ? 17.507 -26.411 -2.935 1 90.27 176 TRP A CA 1
ATOM 1311 C C . TRP A 1 176 ? 17.466 -25.81 -1.533 1 90.27 176 TRP A C 1
ATOM 1313 O O . TRP A 1 176 ? 18.462 -25.843 -0.808 1 90.27 176 TRP A O 1
ATOM 1323 N N . VAL A 1 177 ? 16.361 -25.213 -1.218 1 91.22 177 VAL A N 1
ATOM 1324 C CA . VAL A 1 177 ? 16.055 -24.776 0.14 1 91.22 177 VAL A CA 1
ATOM 1325 C C . VAL A 1 177 ? 14.732 -25.39 0.594 1 91.22 177 VAL A C 1
ATOM 1327 O O . VAL A 1 177 ? 13.711 -25.252 -0.083 1 91.22 177 VAL A O 1
ATOM 1330 N N . CYS A 1 178 ? 14.729 -26.158 1.739 1 93.05 178 CYS A N 1
ATOM 1331 C CA . CYS A 1 178 ? 13.522 -26.817 2.225 1 93.05 178 CYS A CA 1
ATOM 1332 C C . CYS A 1 178 ? 13.187 -26.366 3.641 1 93.05 178 CYS A C 1
ATOM 1334 O O . CYS A 1 178 ? 14.078 -26.232 4.482 1 93.05 178 CYS A O 1
ATOM 1336 N N . GLY A 1 179 ? 11.881 -26.063 3.819 1 88.36 179 GLY A N 1
ATOM 1337 C CA . GLY A 1 179 ? 11.415 -25.681 5.142 1 88.36 179 GLY A CA 1
ATOM 1338 C C . GLY A 1 179 ? 11.385 -24.179 5.353 1 88.36 179 GLY A C 1
ATOM 1339 O O . GLY A 1 179 ? 11.629 -23.41 4.421 1 88.36 179 GLY A O 1
ATOM 1340 N N . GLU A 1 180 ? 11.002 -23.753 6.521 1 85.68 180 GLU A N 1
ATOM 1341 C CA . GLU A 1 180 ? 10.901 -22.335 6.853 1 85.68 180 GLU A CA 1
ATOM 1342 C C . GLU A 1 180 ? 12.013 -21.911 7.808 1 85.68 180 GLU A C 1
ATOM 1344 O O . GLU A 1 180 ? 12.191 -22.513 8.869 1 85.68 180 GLU A O 1
ATOM 1349 N N . TYR A 1 181 ? 12.728 -20.941 7.424 1 87.95 181 TYR A N 1
ATOM 1350 C CA . TYR A 1 181 ? 13.812 -20.376 8.219 1 87.95 181 TYR A CA 1
ATOM 1351 C C . TYR A 1 181 ? 13.269 -19.631 9.432 1 87.95 181 TYR A C 1
ATOM 1353 O O . TYR A 1 181 ? 12.291 -18.887 9.324 1 87.95 181 TYR A O 1
ATOM 1361 N N . LYS A 1 182 ? 13.844 -19.942 10.607 1 86.86 182 LYS A N 1
ATOM 1362 C CA . LYS A 1 182 ? 13.549 -19.202 11.831 1 86.86 182 LYS A CA 1
ATOM 1363 C C . LYS A 1 182 ? 14.825 -18.657 12.465 1 86.86 182 LYS A C 1
ATOM 1365 O O . LYS A 1 182 ? 15.767 -19.409 12.723 1 86.86 182 LYS A O 1
ATOM 1370 N N . ALA A 1 183 ? 14.84 -17.392 12.628 1 88.01 183 ALA A N 1
ATOM 1371 C CA . ALA A 1 183 ? 15.999 -16.776 13.268 1 88.01 183 ALA A CA 1
ATOM 1372 C C . ALA A 1 183 ? 16.052 -17.12 14.754 1 88.01 183 ALA A C 1
ATOM 1374 O O . ALA A 1 183 ? 15.019 -17.156 15.426 1 88.01 183 ALA A O 1
ATOM 1375 N N . GLU A 1 184 ? 17.231 -17.36 15.248 1 85.83 184 GLU A N 1
ATOM 1376 C CA . GLU A 1 184 ? 17.4 -17.698 16.658 1 85.83 184 GLU A CA 1
ATOM 1377 C C . GLU A 1 184 ? 17.419 -16.444 17.528 1 85.83 184 GLU A C 1
ATOM 1379 O O . GLU A 1 184 ? 17.946 -15.407 17.119 1 85.83 184 GLU A O 1
ATOM 1384 N N . TRP A 1 185 ? 16.821 -16.574 18.652 1 91.08 185 TRP A N 1
ATOM 1385 C CA . TRP A 1 185 ? 16.85 -15.484 19.621 1 91.08 185 TRP A CA 1
ATOM 1386 C C . TRP A 1 185 ? 18.213 -15.394 20.299 1 91.08 185 TRP A C 1
ATOM 1388 O O . TRP A 1 185 ? 18.764 -16.407 20.736 1 91.08 185 TRP A O 1
ATOM 1398 N N . SER A 1 186 ? 18.861 -14.324 20.202 1 91.29 186 SER A N 1
ATOM 1399 C CA . SER A 1 186 ? 20.195 -14.126 20.761 1 91.29 186 SER A CA 1
ATOM 1400 C C . SER A 1 186 ? 20.172 -13.109 21.897 1 91.29 186 SER A C 1
ATOM 1402 O O . SER A 1 186 ? 19.156 -12.45 22.128 1 91.29 186 SER A O 1
ATOM 1404 N N . PHE A 1 187 ? 21.284 -13.022 22.597 1 93.8 187 PHE A N 1
ATOM 1405 C CA . PHE A 1 187 ? 21.46 -12.024 23.646 1 93.8 187 PHE A CA 1
ATOM 1406 C C . PHE A 1 187 ? 21.325 -10.615 23.08 1 93.8 187 PHE A C 1
ATOM 1408 O O . PHE A 1 187 ? 20.755 -9.734 23.726 1 93.8 187 PHE A O 1
ATOM 1415 N N . GLY A 1 188 ? 21.762 -10.522 21.864 1 93.1 188 GLY A N 1
ATOM 1416 C CA . GLY A 1 188 ? 21.654 -9.231 21.204 1 93.1 188 GLY A CA 1
ATOM 1417 C C . GLY A 1 188 ? 20.219 -8.791 20.985 1 93.1 188 GLY A C 1
ATOM 1418 O O . GLY A 1 188 ? 19.898 -7.609 21.127 1 93.1 188 GLY A O 1
ATOM 1419 N N . THR A 1 189 ? 19.373 -9.686 20.693 1 95.42 189 THR A N 1
ATOM 1420 C CA . THR A 1 189 ? 17.962 -9.389 20.472 1 95.42 189 THR A CA 1
ATOM 1421 C C . THR A 1 189 ? 17.3 -8.917 21.764 1 95.42 189 THR A C 1
ATOM 1423 O O . THR A 1 189 ? 16.579 -7.917 21.768 1 95.42 189 THR A O 1
ATOM 1426 N N . PHE A 1 190 ? 17.552 -9.551 22.886 1 96.26 190 PHE A N 1
ATOM 1427 C CA . PHE A 1 190 ? 16.946 -9.194 24.163 1 96.26 190 PHE A CA 1
ATOM 1428 C C . PHE A 1 190 ? 17.464 -7.847 24.651 1 96.26 190 PHE A C 1
ATOM 1430 O O . PHE A 1 190 ? 16.703 -7.041 25.19 1 96.26 190 PHE A O 1
ATOM 1437 N N . LEU A 1 191 ? 18.772 -7.689 24.431 1 96.25 191 LEU A N 1
ATOM 1438 C CA . LEU A 1 191 ? 19.355 -6.406 24.812 1 96.25 191 LEU A CA 1
ATOM 1439 C C . LEU A 1 191 ? 18.729 -5.267 24.015 1 96.25 191 LEU A C 1
ATOM 1441 O O . LEU A 1 191 ? 18.428 -4.208 24.57 1 96.25 191 LEU A O 1
ATOM 1445 N N . TYR A 1 192 ? 18.571 -5.495 22.761 1 96.31 192 TYR A N 1
ATOM 1446 C CA . TYR A 1 192 ? 17.955 -4.479 21.914 1 96.31 192 TYR A CA 1
ATOM 1447 C C . TYR A 1 192 ? 16.538 -4.168 22.379 1 96.31 192 TYR A C 1
ATOM 1449 O O . TYR A 1 192 ? 16.152 -3 22.477 1 96.31 192 TYR A O 1
ATOM 1457 N N . LEU A 1 193 ? 15.757 -5.174 22.628 1 96.36 193 LEU A N 1
ATOM 1458 C CA . LEU A 1 193 ? 14.373 -4.996 23.052 1 96.36 193 LEU A CA 1
ATOM 1459 C C . LEU A 1 193 ? 14.305 -4.298 24.406 1 96.36 193 LEU A C 1
ATOM 1461 O O . LEU A 1 193 ? 13.42 -3.472 24.64 1 96.36 193 LEU A O 1
ATOM 1465 N N . LEU A 1 194 ? 15.275 -4.627 25.266 1 96.78 194 LEU A N 1
ATOM 1466 C CA . LEU A 1 194 ? 15.336 -3.963 26.563 1 96.78 194 LEU A CA 1
ATOM 1467 C C . LEU A 1 194 ? 15.615 -2.473 26.399 1 96.78 194 LEU A C 1
ATOM 1469 O O . LEU A 1 194 ? 14.977 -1.642 27.049 1 96.78 194 LEU A O 1
ATOM 1473 N N . ILE A 1 195 ? 16.529 -2.158 25.533 1 96.66 195 ILE A N 1
ATOM 1474 C CA . ILE A 1 195 ? 16.868 -0.762 25.278 1 96.66 195 ILE A CA 1
ATOM 1475 C C . ILE A 1 195 ? 15.656 -0.034 24.701 1 96.66 195 ILE A C 1
ATOM 1477 O O . ILE A 1 195 ? 15.36 1.098 25.091 1 96.66 195 ILE A O 1
ATOM 1481 N N . LEU A 1 196 ? 14.966 -0.67 23.82 1 96.04 196 LEU A N 1
ATOM 1482 C CA . LEU A 1 196 ? 13.789 -0.07 23.201 1 96.04 196 LEU A CA 1
ATOM 1483 C C . LEU A 1 196 ? 12.696 0.176 24.235 1 96.04 196 LEU A C 1
ATOM 1485 O O . LEU A 1 196 ? 12.044 1.222 24.219 1 96.04 196 LEU A O 1
ATOM 1489 N N . VAL A 1 197 ? 12.485 -0.733 25.138 1 96.18 197 VAL A N 1
ATOM 1490 C CA . VAL A 1 197 ? 11.467 -0.599 26.176 1 96.18 197 VAL A CA 1
ATOM 1491 C C . VAL A 1 197 ? 11.829 0.555 27.109 1 96.18 197 VAL A C 1
ATOM 1493 O O . VAL A 1 197 ? 10.961 1.336 27.505 1 96.18 197 VAL A O 1
ATOM 1496 N N . VAL A 1 198 ? 13.098 0.671 27.428 1 96.22 198 VAL A N 1
ATOM 1497 C CA . VAL A 1 198 ? 13.557 1.741 28.308 1 96.22 198 VAL A CA 1
ATOM 1498 C C . VAL A 1 198 ? 13.334 3.094 27.635 1 96.22 198 VAL A C 1
ATOM 1500 O O . VAL A 1 198 ? 12.855 4.038 28.269 1 96.22 198 VAL A O 1
ATOM 1503 N N . LEU A 1 199 ? 13.615 3.186 26.402 1 95.99 199 LEU A N 1
ATOM 1504 C CA . LEU A 1 199 ? 13.44 4.439 25.674 1 95.99 199 LEU A CA 1
ATOM 1505 C C . LEU A 1 199 ? 11.962 4.798 25.557 1 95.99 199 LEU A C 1
ATOM 1507 O O . LEU A 1 199 ? 11.592 5.968 25.675 1 95.99 199 LEU A O 1
ATOM 1511 N N . LEU A 1 200 ? 11.133 3.773 25.319 1 94.76 200 LEU A N 1
ATOM 1512 C CA . LEU A 1 200 ? 9.696 4.003 25.228 1 94.76 200 LEU A CA 1
ATOM 1513 C C . LEU A 1 200 ? 9.133 4.458 26.57 1 94.76 200 LEU A C 1
ATOM 1515 O O . LEU A 1 200 ? 8.267 5.335 26.62 1 94.76 200 LEU A O 1
ATOM 1519 N N . LEU A 1 201 ? 9.615 3.907 27.643 1 94.33 201 LEU A N 1
ATOM 1520 C CA . LEU A 1 201 ? 9.168 4.292 28.977 1 94.33 201 LEU A CA 1
ATOM 1521 C C . LEU A 1 201 ? 9.581 5.724 29.296 1 94.33 201 LEU A C 1
ATOM 1523 O O . LEU A 1 201 ? 8.796 6.49 29.86 1 94.33 201 LEU A O 1
ATOM 1527 N N . LEU A 1 202 ? 10.783 6.067 28.94 1 93.63 202 LEU A N 1
ATOM 1528 C CA . LEU A 1 202 ? 11.258 7.428 29.16 1 93.63 202 LEU A CA 1
ATOM 1529 C C . LEU A 1 202 ? 10.418 8.431 28.376 1 93.63 202 LEU A C 1
ATOM 1531 O O . LEU A 1 202 ? 10.058 9.488 28.899 1 93.63 202 LEU A O 1
ATOM 1535 N N . SER A 1 203 ? 10.073 8.056 27.168 1 92.24 203 SER A N 1
ATOM 1536 C CA . SER A 1 203 ? 9.27 8.942 26.331 1 92.24 203 SER A CA 1
ATOM 1537 C C . SER A 1 203 ? 7.845 9.061 26.861 1 92.24 203 SER A C 1
ATOM 1539 O O . SER A 1 203 ? 7.245 10.137 26.807 1 92.24 203 SER A O 1
ATOM 1541 N N . CYS A 1 204 ? 7.31 7.974 27.384 1 90.15 204 CYS A N 1
ATOM 1542 C CA . CYS A 1 204 ? 5.965 7.992 27.949 1 90.15 204 CYS A CA 1
ATOM 1543 C C . CYS A 1 204 ? 5.919 8.829 29.221 1 90.15 204 CYS A C 1
ATOM 1545 O O . CYS A 1 204 ? 5.002 9.631 29.409 1 90.15 204 CYS A O 1
ATOM 1547 N N . ILE A 1 205 ? 6.889 8.715 30.078 1 88.89 205 ILE A N 1
ATOM 1548 C CA . ILE A 1 205 ? 6.958 9.465 31.327 1 88.89 205 ILE A CA 1
ATOM 1549 C C . ILE A 1 205 ? 7.169 10.947 31.028 1 88.89 205 ILE A C 1
ATOM 1551 O O . ILE A 1 205 ? 6.512 11.807 31.62 1 88.89 205 ILE A O 1
ATOM 1555 N N . GLY A 1 206 ? 8.032 11.155 30.056 1 86.59 206 GLY A N 1
ATOM 1556 C CA . GLY A 1 206 ? 8.306 12.536 29.692 1 86.59 206 GLY A CA 1
ATOM 1557 C C . GLY A 1 206 ? 7.116 13.234 29.062 1 86.59 206 GLY A C 1
ATOM 1558 O O . GLY A 1 206 ? 6.905 14.43 29.277 1 86.59 206 GLY A O 1
ATOM 1559 N N . THR A 1 207 ? 6.272 12.493 28.388 1 84.55 207 THR A N 1
ATOM 1560 C CA . THR A 1 207 ? 5.154 13.085 27.662 1 84.55 207 THR A CA 1
ATOM 1561 C C . THR A 1 207 ? 3.915 13.168 28.549 1 84.55 207 THR A C 1
ATOM 1563 O O . THR A 1 207 ? 3.191 14.165 28.521 1 84.55 207 THR A O 1
ATOM 1566 N N . LEU A 1 208 ? 3.61 12.151 29.324 1 78.62 208 LEU A N 1
ATOM 1567 C CA . LEU A 1 208 ? 2.339 12.048 30.033 1 78.62 208 LEU A CA 1
ATOM 1568 C C . LEU A 1 208 ? 2.456 12.618 31.443 1 78.62 208 LEU A C 1
ATOM 1570 O O . LEU A 1 208 ? 1.48 13.138 31.99 1 78.62 208 LEU A O 1
ATOM 1574 N N . PHE A 1 209 ? 3.568 12.502 32.072 1 72.53 209 PHE A N 1
ATOM 1575 C CA . PHE A 1 209 ? 3.608 12.795 33.5 1 72.53 209 PHE A CA 1
ATOM 1576 C C . PHE A 1 209 ? 4.355 14.096 33.765 1 72.53 209 PHE A C 1
ATOM 1578 O O . PHE A 1 209 ? 4.207 14.696 34.832 1 72.53 209 PHE A O 1
ATOM 1585 N N . VAL A 1 210 ? 5.287 14.509 32.816 1 63.6 210 VAL A N 1
ATOM 1586 C CA . VAL A 1 210 ? 6.076 15.69 33.148 1 63.6 210 VAL A CA 1
ATOM 1587 C C . VAL A 1 210 ? 5.521 16.906 32.409 1 63.6 210 VAL A C 1
ATOM 1589 O O . VAL A 1 210 ? 5.783 17.09 31.218 1 63.6 210 VAL A O 1
ATOM 1592 N N . ARG A 1 211 ? 4.297 17.043 32.272 1 55.05 211 ARG A N 1
ATOM 1593 C CA . ARG A 1 211 ? 3.754 18.228 31.615 1 55.05 211 ARG A CA 1
ATOM 1594 C C . ARG A 1 211 ? 4.459 19.492 32.095 1 55.05 211 ARG A C 1
ATOM 1596 O O . ARG A 1 211 ? 4.733 19.641 33.288 1 55.05 211 ARG A O 1
ATOM 1603 N N . PRO A 1 212 ? 5.058 20.169 31.125 1 46.52 212 PRO A N 1
ATOM 1604 C CA . PRO A 1 212 ? 5.703 21.4 31.589 1 46.52 212 PRO A CA 1
ATOM 1605 C C . PRO A 1 212 ? 4.842 22.18 32.58 1 46.52 212 PRO A C 1
ATOM 1607 O O . PRO A 1 212 ? 3.632 22.312 32.382 1 46.52 212 PRO A O 1
ATOM 1610 N N . LYS A 1 213 ? 5.104 22.145 33.829 1 40.44 213 LYS A N 1
ATOM 1611 C CA . LYS A 1 213 ? 4.651 23.207 34.722 1 40.44 213 LYS A CA 1
ATOM 1612 C C . LYS A 1 213 ? 4.621 24.553 34.005 1 40.44 213 LYS A C 1
ATOM 1614 O O . LYS A 1 213 ? 5.649 25.024 33.514 1 40.44 213 LYS A O 1
ATOM 1619 N N . SER A 1 214 ? 3.65 24.735 33.128 1 37.88 214 SER A N 1
ATOM 1620 C CA . SER A 1 214 ? 3.544 26.182 32.97 1 37.88 214 SER A CA 1
ATOM 1621 C C . SER A 1 214 ? 4.127 26.913 34.175 1 37.88 214 SER A C 1
ATOM 1623 O O . SER A 1 214 ? 3.853 26.551 35.321 1 37.88 214 SER A O 1
ATOM 1625 N N . LYS A 1 215 ? 5.307 27.477 33.998 1 36.88 215 LYS A N 1
ATOM 1626 C CA . LYS A 1 215 ? 5.747 28.494 34.949 1 36.88 215 LYS A CA 1
ATOM 1627 C C . LYS A 1 215 ? 4.559 29.261 35.522 1 36.88 215 LYS A C 1
ATOM 1629 O O . LYS A 1 215 ? 4.016 30.155 34.869 1 36.88 215 LYS A O 1
ATOM 1634 N N . ILE A 1 216 ? 3.633 28.625 36.084 1 31.46 216 ILE A N 1
ATOM 1635 C CA . ILE A 1 216 ? 2.931 29.475 37.039 1 31.46 216 ILE A CA 1
ATOM 1636 C C . ILE A 1 216 ? 3.942 30.249 37.881 1 31.46 216 ILE A C 1
ATOM 1638 O O . ILE A 1 216 ? 4.456 29.732 38.876 1 31.46 216 ILE A O 1
ATOM 1642 N N . LYS A 1 217 ? 5.112 30.634 37.41 1 34.91 217 LYS A N 1
ATOM 1643 C CA . LYS A 1 217 ? 5.677 31.738 38.181 1 34.91 217 LYS A CA 1
ATOM 1644 C C . LYS A 1 217 ? 4.644 32.84 38.401 1 34.91 217 LYS A C 1
ATOM 1646 O O . LYS A 1 217 ? 4.482 33.724 37.556 1 34.91 217 LYS A O 1
ATOM 1651 N N . SER A 1 218 ? 3.384 32.554 38.554 1 28.16 218 SER A N 1
ATOM 1652 C CA . SER A 1 218 ? 2.866 33.758 39.194 1 28.16 218 SER A CA 1
ATOM 1653 C C . SER A 1 218 ? 3.821 34.267 40.269 1 28.16 218 SER A C 1
ATOM 1655 O O . SER A 1 218 ? 4.674 33.521 40.753 1 28.16 218 SER A O 1
ATOM 1657 N N . GLU A 1 219 ? 3.497 35.547 40.621 1 28.3 219 GLU A N 1
ATOM 1658 C CA . GLU A 1 219 ? 3.786 36.733 41.421 1 28.3 219 GLU A CA 1
ATOM 1659 C C . GLU A 1 219 ? 4.032 36.366 42.882 1 28.3 219 GLU A C 1
ATOM 1661 O O . GLU A 1 219 ? 4.13 37.245 43.741 1 28.3 219 GLU A O 1
ATOM 1666 N N . SER A 1 220 ? 3.818 35.017 43.114 1 27.63 220 SER A N 1
ATOM 1667 C CA . SER A 1 220 ? 3.811 35.167 44.566 1 27.63 220 SER A CA 1
ATOM 1668 C C . SER A 1 220 ? 5.169 35.631 45.081 1 27.63 220 SER A C 1
ATOM 1670 O O . SER A 1 220 ? 6.012 34.811 45.451 1 27.63 220 SER A O 1
ATOM 1672 N N . THR A 1 221 ? 5.979 36.271 44.147 1 31.48 221 THR A N 1
ATOM 1673 C CA . THR A 1 221 ? 6.995 37.065 44.831 1 31.48 221 THR A CA 1
ATOM 1674 C C . THR A 1 221 ? 6.362 37.943 45.906 1 31.48 221 THR A C 1
ATOM 1676 O O . THR A 1 221 ? 5.896 39.047 45.618 1 31.48 221 THR A O 1
ATOM 1679 N N . ARG A 1 222 ? 5.166 37.461 46.443 1 26.26 222 ARG A N 1
ATOM 1680 C CA . ARG A 1 222 ? 4.781 38.355 47.53 1 26.26 222 ARG A CA 1
ATOM 1681 C C . ARG A 1 222 ? 6.003 38.821 48.315 1 26.26 222 ARG A C 1
ATOM 1683 O O . ARG A 1 222 ? 7.042 38.156 48.309 1 26.26 222 ARG A O 1
ATOM 1690 N N . THR A 1 223 ? 5.584 39.793 49.093 1 26.69 223 THR A N 1
ATOM 1691 C CA . THR A 1 223 ? 5.911 40.901 49.984 1 26.69 223 THR A CA 1
ATOM 1692 C C . THR A 1 223 ? 6.721 40.411 51.181 1 26.69 223 THR A C 1
ATOM 1694 O O . THR A 1 223 ? 6.155 39.942 52.171 1 26.69 223 THR A O 1
ATOM 1697 N N . ILE A 1 224 ? 7.472 39.307 51.023 1 27.19 224 ILE A N 1
ATOM 1698 C CA . ILE A 1 224 ? 8.109 39.263 52.335 1 27.19 224 ILE A CA 1
ATOM 1699 C C . ILE A 1 224 ? 8.661 40.642 52.687 1 27.19 224 ILE A C 1
ATOM 1701 O O . ILE A 1 224 ? 9.492 41.19 51.959 1 27.19 224 ILE A O 1
ATOM 1705 N N . SER A 1 225 ? 7.709 41.449 53.255 1 24.12 225 SER A N 1
ATOM 1706 C CA . SER A 1 225 ? 8.015 42.691 53.957 1 24.12 225 SER A CA 1
ATOM 1707 C C . SER A 1 225 ? 9.349 42.597 54.691 1 24.12 225 SER A C 1
ATOM 1709 O O . SER A 1 225 ? 9.709 41.534 55.2 1 24.12 225 SER A O 1
ATOM 1711 N N . ASP A 1 226 ? 10.224 43.572 54.302 1 24.81 226 ASP A N 1
ATOM 1712 C CA . ASP A 1 226 ? 11.5 44.117 54.755 1 24.81 226 ASP A CA 1
ATOM 1713 C C . ASP A 1 226 ? 11.545 44.215 56.278 1 24.81 226 ASP A C 1
ATOM 1715 O O . ASP A 1 226 ? 11.13 45.224 56.853 1 24.81 226 ASP A O 1
ATOM 1719 N N . ALA A 1 227 ? 10.936 43.192 57.064 1 25.17 227 ALA A N 1
ATOM 1720 C CA . ALA A 1 227 ? 11.183 43.624 58.438 1 25.17 227 ALA A CA 1
ATOM 1721 C C . ALA A 1 227 ? 12.676 43.812 58.694 1 25.17 227 ALA A C 1
ATOM 1723 O O . ALA A 1 227 ? 13.482 42.934 58.377 1 25.17 227 ALA A O 1
ATOM 1724 N N . ASN A 1 228 ? 13.088 45.096 58.653 1 24.8 228 ASN A N 1
ATOM 1725 C CA . ASN A 1 228 ? 14.318 45.828 58.938 1 24.8 228 ASN A CA 1
ATOM 1726 C C . ASN A 1 228 ? 14.96 45.361 60.241 1 24.8 228 ASN A C 1
ATOM 1728 O O . ASN A 1 228 ? 15.395 46.18 61.053 1 24.8 228 ASN A O 1
ATOM 1732 N N . THR A 1 229 ? 14.485 44.125 60.765 1 23.92 229 THR A N 1
ATOM 1733 C CA . THR A 1 229 ? 15.028 44.206 62.116 1 23.92 229 THR A CA 1
ATOM 1734 C C . THR A 1 229 ? 16.547 44.354 62.081 1 23.92 229 THR A C 1
ATOM 1736 O O . THR A 1 229 ? 17.187 44.005 61.087 1 23.92 229 THR A O 1
ATOM 1739 N N . THR A 1 230 ? 17.152 44.343 63.311 1 26.27 230 THR A N 1
ATOM 1740 C CA . THR A 1 230 ? 18.289 44.894 64.039 1 26.27 230 THR A CA 1
ATOM 1741 C C . THR A 1 230 ? 19.587 44.217 63.609 1 26.27 230 THR A C 1
ATOM 1743 O O . THR A 1 230 ? 19.572 43.081 63.132 1 26.27 230 THR A O 1
ATOM 1746 N N . ASN A 1 231 ? 20.674 44.971 63.66 1 26.24 231 ASN A N 1
ATOM 1747 C CA . ASN A 1 231 ? 22.03 45.217 63.179 1 26.24 231 ASN A CA 1
ATOM 1748 C C . ASN A 1 231 ? 22.964 44.059 63.518 1 26.24 231 ASN A C 1
ATOM 1750 O O . ASN A 1 231 ? 24.121 44.045 63.094 1 26.24 231 ASN A O 1
ATOM 1754 N N . HIS A 1 232 ? 22.731 43.388 64.643 1 29.35 232 HIS A N 1
ATOM 1755 C CA . HIS A 1 232 ? 24.022 43.142 65.275 1 29.35 232 HIS A CA 1
ATOM 1756 C C . HIS A 1 232 ? 24.781 42.028 64.563 1 29.35 232 HIS A C 1
ATOM 1758 O O . HIS A 1 232 ? 25.987 42.142 64.33 1 29.35 232 HIS A O 1
ATOM 1764 N N . ALA A 1 233 ? 24.463 40.739 64.78 1 35.76 233 ALA A N 1
ATOM 1765 C CA . ALA A 1 233 ? 25.435 39.652 64.848 1 35.76 233 ALA A CA 1
ATOM 1766 C C . ALA A 1 233 ? 25.72 39.082 63.462 1 35.76 233 ALA A C 1
ATOM 1768 O O . ALA A 1 233 ? 24.956 38.259 62.953 1 35.76 233 ALA A O 1
ATOM 1769 N N . GLU A 1 234 ? 26.17 39.745 62.525 1 34.14 234 GLU A N 1
ATOM 1770 C CA . GLU A 1 234 ? 26.276 39.659 61.072 1 34.14 234 GLU A CA 1
ATOM 1771 C C . GLU A 1 234 ? 27.219 38.534 60.654 1 34.14 234 GLU A C 1
ATOM 1773 O O . GLU A 1 234 ? 27.176 38.073 59.511 1 34.14 234 GLU A O 1
ATOM 1778 N N . GLU A 1 235 ? 28.242 38.149 61.404 1 40.56 235 GLU A N 1
ATOM 1779 C CA . GLU A 1 235 ? 29.341 37.473 60.721 1 40.56 235 GLU A CA 1
ATOM 1780 C C . GLU A 1 235 ? 28.974 36.032 60.378 1 40.56 235 GLU A C 1
ATOM 1782 O O . GLU A 1 235 ? 29.344 35.528 59.316 1 40.56 235 GLU A O 1
ATOM 1787 N N . LYS A 1 236 ? 28.472 35.211 61.304 1 46.31 236 LYS A N 1
ATOM 1788 C CA . LYS A 1 236 ? 28.273 33.78 61.097 1 46.31 236 LYS A CA 1
ATOM 1789 C C . LYS A 1 236 ? 27.116 33.518 60.138 1 46.31 236 LYS A C 1
ATOM 1791 O O . LYS A 1 236 ? 26.892 32.379 59.722 1 46.31 236 LYS A O 1
ATOM 1796 N N . LYS A 1 237 ? 26.283 34.426 59.998 1 48.66 237 LYS A N 1
ATOM 1797 C CA . LYS A 1 237 ? 25.08 34.258 59.188 1 48.66 237 LYS A CA 1
ATOM 1798 C C . LYS A 1 237 ? 25.407 34.319 57.699 1 48.66 237 LYS A C 1
ATOM 1800 O O . LYS A 1 237 ? 24.713 33.712 56.88 1 48.66 237 LYS A O 1
ATOM 1805 N N . ASP A 1 238 ? 26.54 34.875 57.434 1 53.22 238 ASP A N 1
ATOM 1806 C CA . ASP A 1 238 ? 26.893 35.005 56.023 1 53.22 238 ASP A CA 1
ATOM 1807 C C . ASP A 1 238 ? 27.236 33.647 55.415 1 53.22 238 ASP A C 1
ATOM 1809 O O . ASP A 1 238 ? 26.841 33.348 54.286 1 53.22 238 ASP A O 1
ATOM 1813 N N . ASP A 1 239 ? 27.896 32.83 56.278 1 57.24 239 ASP A N 1
ATOM 1814 C CA . ASP A 1 239 ? 28.298 31.536 55.736 1 57.24 239 ASP A CA 1
ATOM 1815 C C . ASP A 1 239 ? 27.09 30.62 55.547 1 57.24 239 ASP A C 1
ATOM 1817 O O . ASP A 1 239 ? 26.998 29.903 54.548 1 57.24 239 ASP A O 1
ATOM 1821 N N . ALA A 1 240 ? 26.163 30.635 56.531 1 60.03 240 ALA A N 1
ATOM 1822 C CA . ALA A 1 240 ? 24.961 29.811 56.439 1 60.03 240 ALA A CA 1
ATOM 1823 C C . ALA A 1 240 ? 24.056 30.284 55.305 1 60.03 240 ALA A C 1
ATOM 1825 O O . ALA A 1 240 ? 23.477 29.469 54.583 1 60.03 240 ALA A O 1
ATOM 1826 N N . GLU A 1 241 ? 24.066 31.539 55.136 1 60.82 241 GLU A N 1
ATOM 1827 C CA . GLU A 1 241 ? 23.273 32.095 54.043 1 60.82 241 GLU A CA 1
ATOM 1828 C C . GLU A 1 241 ? 23.903 31.78 52.689 1 60.82 241 GLU A C 1
ATOM 1830 O O . GLU A 1 241 ? 23.196 31.504 51.718 1 60.82 241 GLU A O 1
ATOM 1835 N N . GLN A 1 242 ? 25.272 31.781 52.706 1 66.12 242 GLN A N 1
ATOM 1836 C CA . GLN A 1 242 ? 25.974 31.416 51.481 1 66.12 242 GLN A CA 1
ATOM 1837 C C . GLN A 1 242 ? 25.797 29.933 51.166 1 66.12 242 GLN A C 1
ATOM 1839 O O . GLN A 1 242 ? 25.595 29.558 50.009 1 66.12 242 GLN A O 1
ATOM 1844 N N . GLN A 1 243 ? 25.846 29.15 52.248 1 67.43 243 GLN A N 1
ATOM 1845 C CA . GLN A 1 243 ? 25.632 27.721 52.049 1 67.43 243 GLN A CA 1
ATOM 1846 C C . GLN A 1 243 ? 24.192 27.433 51.636 1 67.43 243 GLN A C 1
ATOM 1848 O O . GLN A 1 243 ? 23.945 26.593 50.768 1 67.43 243 GLN A O 1
ATOM 1853 N N . ALA A 1 244 ? 23.331 28.118 52.288 1 67.42 244 ALA A N 1
ATOM 1854 C CA . ALA A 1 244 ? 21.922 27.96 51.935 1 67.42 244 ALA A CA 1
ATOM 1855 C C . ALA A 1 244 ? 21.652 28.46 50.519 1 67.42 244 ALA A C 1
ATOM 1857 O O . ALA A 1 244 ? 20.874 27.854 49.778 1 67.42 244 ALA A O 1
ATOM 1858 N N . SER A 1 245 ? 22.361 29.49 50.201 1 66.52 245 SER A N 1
ATOM 1859 C CA . SER A 1 245 ? 22.228 30.021 48.848 1 66.52 245 SER A CA 1
ATOM 1860 C C . SER A 1 245 ? 22.836 29.072 47.82 1 66.52 245 SER A C 1
ATOM 1862 O O . SER A 1 245 ? 22.273 28.875 46.741 1 66.52 245 SER A O 1
ATOM 1864 N N . MET A 1 246 ? 23.92 28.5 48.158 1 68.52 246 MET A N 1
ATOM 1865 C CA . MET A 1 246 ? 24.562 27.528 47.277 1 68.52 246 MET A CA 1
ATOM 1866 C C . MET A 1 246 ? 23.709 26.272 47.138 1 68.52 246 MET A C 1
ATOM 1868 O O . MET A 1 246 ? 23.609 25.702 46.05 1 68.52 246 MET A O 1
ATOM 1872 N N . GLN A 1 247 ? 23.15 25.901 48.227 1 66.67 247 GLN A N 1
ATOM 1873 C CA . GLN A 1 247 ? 22.274 24.735 48.191 1 66.67 247 GLN A CA 1
ATOM 1874 C C . GLN A 1 247 ? 21.019 25.014 47.37 1 66.67 247 GLN A C 1
ATOM 1876 O O . GLN A 1 247 ? 20.558 24.153 46.618 1 66.67 247 GLN A O 1
ATOM 1881 N N . ARG A 1 248 ? 20.498 26.171 47.53 1 66.59 248 ARG A N 1
ATOM 1882 C CA . ARG A 1 248 ? 19.333 26.562 46.743 1 66.59 248 ARG A CA 1
ATOM 1883 C C . ARG A 1 248 ? 19.68 26.658 45.261 1 66.59 248 ARG A C 1
ATOM 1885 O O . ARG A 1 248 ? 18.881 26.272 44.404 1 66.59 248 ARG A O 1
ATOM 1892 N N . GLN A 1 249 ? 20.867 27.167 45.019 1 66.01 249 GLN A N 1
ATOM 1893 C CA . GLN A 1 249 ? 21.33 27.241 43.638 1 66.01 249 GLN A CA 1
ATOM 1894 C C . GLN A 1 249 ? 21.561 25.847 43.06 1 66.01 249 GLN A C 1
ATOM 1896 O O . GLN A 1 249 ? 21.227 25.587 41.902 1 66.01 249 GLN A O 1
ATOM 1901 N N . GLN A 1 250 ? 22.139 25.016 43.837 1 65.63 250 GLN A N 1
ATOM 1902 C CA . GLN A 1 250 ? 22.351 23.641 43.398 1 65.63 250 GLN A CA 1
ATOM 1903 C C . GLN A 1 250 ? 21.022 22.918 43.195 1 65.63 250 GLN A C 1
ATOM 1905 O O . GLN A 1 250 ? 20.865 22.153 42.241 1 65.63 250 GLN A O 1
ATOM 1910 N N . GLU A 1 251 ? 20.189 23.09 44.127 1 64.4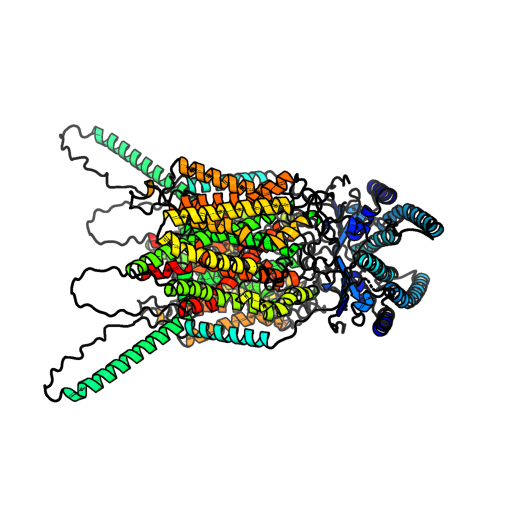6 251 GLU A N 1
ATOM 1911 C CA . GLU A 1 251 ? 18.863 22.494 43.994 1 64.46 251 GLU A CA 1
ATOM 1912 C C . GLU A 1 251 ? 18.123 23.059 42.784 1 64.46 251 GLU A C 1
ATOM 1914 O O . GLU A 1 251 ? 17.44 22.324 42.069 1 64.46 251 GLU A O 1
ATOM 1919 N N . SER A 1 252 ? 18.252 24.308 42.593 1 64.09 252 SER A N 1
ATOM 1920 C CA . SER A 1 252 ? 17.637 24.946 41.433 1 64.09 252 SER A CA 1
ATOM 1921 C C . SER A 1 252 ? 18.24 24.426 40.132 1 64.09 252 SER A C 1
ATOM 1923 O O . SER A 1 252 ? 17.522 24.201 39.155 1 64.09 252 SER A O 1
ATOM 1925 N N . THR A 1 253 ? 19.51 24.259 40.163 1 63.75 253 THR A N 1
ATOM 1926 C CA . THR A 1 253 ? 20.188 23.715 38.992 1 63.75 253 THR A CA 1
ATOM 1927 C C . THR A 1 253 ? 19.776 22.266 38.753 1 63.75 253 THR A C 1
ATOM 1929 O O . THR A 1 253 ? 19.601 21.845 37.607 1 63.75 253 THR A O 1
ATOM 1932 N N . ARG A 1 254 ? 19.684 21.578 39.804 1 61.11 254 ARG A N 1
ATOM 1933 C CA . ARG A 1 254 ? 19.251 20.19 39.684 1 61.11 254 ARG A CA 1
ATOM 1934 C C . ARG A 1 254 ? 17.822 20.105 39.159 1 61.11 254 ARG A C 1
ATOM 1936 O O . ARG A 1 254 ? 17.51 19.249 38.328 1 61.11 254 ARG A O 1
ATOM 1943 N N . ILE A 1 255 ? 17.006 20.874 39.696 1 62.02 255 ILE A N 1
ATOM 1944 C CA . ILE A 1 255 ? 15.619 20.906 39.245 1 62.02 255 ILE A CA 1
ATOM 1945 C C . ILE A 1 255 ? 15.563 21.321 37.776 1 62.02 255 ILE A C 1
ATOM 1947 O O . ILE A 1 255 ? 14.788 20.762 36.996 1 62.02 255 ILE A O 1
ATOM 1951 N N . GLN A 1 256 ? 16.432 22.225 37.462 1 63.6 256 GLN A N 1
ATOM 1952 C CA . GLN A 1 256 ? 16.505 22.664 36.073 1 63.6 256 GLN A CA 1
ATOM 1953 C C . GLN A 1 256 ? 17.034 21.553 35.171 1 63.6 256 GLN A C 1
ATOM 1955 O O . GLN A 1 256 ? 16.519 21.34 34.072 1 63.6 256 GLN A O 1
ATOM 1960 N N . GLN A 1 257 ? 18.042 20.951 35.691 1 66.5 257 GLN A N 1
ATOM 1961 C CA . GLN A 1 257 ? 18.617 19.854 34.919 1 66.5 257 GLN A CA 1
ATOM 1962 C C . GLN A 1 257 ? 17.623 18.707 34.768 1 66.5 257 GLN A C 1
ATOM 1964 O O . GLN A 1 257 ? 17.543 18.083 33.708 1 66.5 257 GLN A O 1
ATOM 1969 N N . GLN A 1 258 ? 16.983 18.381 35.828 1 69.1 258 GLN A N 1
ATOM 1970 C CA . GLN A 1 258 ? 15.971 17.332 35.762 1 69.1 258 GLN A CA 1
ATOM 1971 C C . GLN A 1 258 ? 14.847 17.712 34.802 1 69.1 258 GLN A C 1
ATOM 1973 O O . GLN A 1 258 ? 14.347 16.867 34.058 1 69.1 258 GLN A O 1
ATOM 1978 N N . SER A 1 259 ? 14.629 18.936 34.87 1 73.76 259 SER A N 1
ATOM 1979 C CA . SER A 1 259 ? 13.574 19.403 33.976 1 73.76 259 SER A CA 1
ATOM 1980 C C . SER A 1 259 ? 14.015 19.336 32.518 1 73.76 259 SER A C 1
ATOM 1982 O O . SER A 1 259 ? 13.239 18.936 31.647 1 73.76 259 SER A O 1
ATOM 1984 N N . GLU A 1 260 ? 15.338 19.582 32.423 1 80.24 260 GLU A N 1
ATOM 1985 C CA . GLU A 1 260 ? 15.855 19.552 31.059 1 80.24 260 GLU A CA 1
ATOM 1986 C C . GLU A 1 260 ? 15.941 18.122 30.533 1 80.24 260 GLU A C 1
ATOM 1988 O O . GLU A 1 260 ? 15.71 17.876 29.347 1 80.24 260 GLU A O 1
ATOM 1993 N N . PHE A 1 261 ? 16.187 17.262 31.498 1 85.11 261 PHE A N 1
ATOM 1994 C CA . PHE A 1 261 ? 16.257 15.859 31.108 1 85.11 261 PHE A CA 1
ATOM 1995 C C . PHE A 1 261 ? 14.901 15.365 30.617 1 85.11 261 PHE A C 1
ATOM 1997 O O . PHE A 1 261 ? 14.811 14.724 29.568 1 85.11 261 PHE A O 1
ATOM 2004 N N . TRP A 1 262 ? 13.89 15.66 31.332 1 86.78 262 TRP A N 1
ATOM 2005 C CA . TRP A 1 262 ? 12.569 15.152 30.977 1 86.78 262 TRP A CA 1
ATOM 2006 C C . TRP A 1 262 ? 11.994 15.913 29.787 1 86.78 262 TRP A C 1
ATOM 2008 O O . TRP A 1 262 ? 11.183 15.374 29.03 1 86.78 262 TRP A O 1
ATOM 2018 N N . ASP A 1 263 ? 12.493 17.145 29.57 1 86.39 263 ASP A N 1
ATOM 2019 C CA . ASP A 1 263 ? 12.074 17.902 28.394 1 86.39 263 ASP A CA 1
ATOM 2020 C C . ASP A 1 263 ? 12.593 17.256 27.112 1 86.39 263 ASP A C 1
ATOM 2022 O O . ASP A 1 263 ? 11.952 17.343 26.063 1 86.39 263 ASP A O 1
ATOM 2026 N N . ALA A 1 264 ? 13.702 16.642 27.325 1 90.92 264 ALA A N 1
ATOM 2027 C CA . ALA A 1 264 ? 14.302 15.983 26.168 1 90.92 264 ALA A CA 1
ATOM 2028 C C . ALA A 1 264 ? 13.463 14.789 25.72 1 90.92 264 ALA A C 1
ATOM 2030 O O . ALA A 1 264 ? 13.488 14.41 24.547 1 90.92 264 ALA A O 1
ATOM 2031 N N . TRP A 1 265 ? 12.69 14.261 26.699 1 92.47 265 TRP A N 1
ATOM 2032 C CA . TRP A 1 265 ? 11.921 13.061 26.388 1 92.47 265 TRP A CA 1
ATOM 2033 C C . TRP A 1 265 ? 10.458 13.404 26.128 1 92.47 265 TRP A C 1
ATOM 2035 O O . TRP A 1 265 ? 9.62 12.51 25.985 1 92.47 265 TRP A O 1
ATOM 2045 N N . ASP A 1 266 ? 10.135 14.697 26.045 1 90.28 266 ASP A N 1
ATOM 2046 C CA . ASP A 1 266 ? 8.776 15.142 25.752 1 90.28 266 ASP A CA 1
ATOM 2047 C C . ASP A 1 266 ? 8.518 15.165 24.248 1 90.28 266 ASP A C 1
ATOM 2049 O O . ASP A 1 266 ? 9.028 16.034 23.538 1 90.28 266 ASP A O 1
ATOM 2053 N N . MET A 1 267 ? 7.652 14.338 23.79 1 89.43 267 MET A N 1
ATOM 2054 C CA . MET A 1 267 ? 7.381 14.164 22.366 1 89.43 267 MET A CA 1
ATOM 2055 C C . MET A 1 267 ? 6.61 15.355 21.809 1 89.43 267 MET A C 1
ATOM 2057 O O . MET A 1 267 ? 6.737 15.685 20.629 1 89.43 267 MET A O 1
ATOM 2061 N N . SER A 1 268 ? 5.807 16.032 22.588 1 84.11 268 SER A N 1
ATOM 2062 C CA . SER A 1 268 ? 4.988 17.147 22.125 1 84.11 268 SER A CA 1
ATOM 2063 C C . SER A 1 268 ? 5.851 18.342 21.733 1 84.11 268 SER A C 1
ATOM 2065 O O . SER A 1 268 ? 5.552 19.037 20.76 1 84.11 268 SER A O 1
ATOM 2067 N N . ILE A 1 269 ? 6.949 18.528 22.469 1 85.92 269 ILE A N 1
ATOM 2068 C CA . ILE A 1 269 ? 7.871 19.619 22.176 1 85.92 269 ILE A CA 1
ATOM 2069 C C . ILE A 1 269 ? 8.584 19.35 20.852 1 85.92 269 ILE A C 1
ATOM 2071 O O . ILE A 1 269 ? 8.748 20.257 20.033 1 85.92 269 ILE A O 1
ATOM 2075 N N . HIS A 1 270 ? 8.897 18.104 20.672 1 90.42 270 HIS A N 1
ATOM 2076 C CA . HIS A 1 270 ? 9.631 17.733 19.468 1 90.42 270 HIS A CA 1
ATOM 2077 C C . HIS A 1 270 ? 8.735 17.792 18.235 1 90.42 270 HIS A C 1
ATOM 2079 O O . HIS A 1 270 ? 9.199 18.12 17.141 1 90.42 270 HIS A O 1
ATOM 2085 N N . LEU A 1 271 ? 7.488 17.473 18.371 1 87.85 271 LEU A N 1
ATOM 2086 C CA . LEU A 1 271 ? 6.551 17.52 17.254 1 87.85 271 LEU A CA 1
ATOM 2087 C C . LEU A 1 271 ? 6.369 18.95 16.757 1 87.85 271 LEU A C 1
ATOM 2089 O O . LEU A 1 271 ? 6.261 19.184 15.551 1 87.85 271 LEU A O 1
ATOM 2093 N N . LYS A 1 272 ? 6.389 19.892 17.681 1 84.26 272 LYS A N 1
ATOM 2094 C CA . LYS A 1 272 ? 6.255 21.3 17.318 1 84.26 272 LYS A CA 1
ATOM 2095 C C . LYS A 1 272 ? 7.512 21.809 16.618 1 84.26 272 LYS A C 1
ATOM 2097 O O . LYS A 1 272 ? 7.426 22.591 15.669 1 84.26 272 LYS A O 1
ATOM 2102 N N . LYS A 1 273 ? 8.576 21.266 17.026 1 86.25 273 LYS A N 1
ATOM 2103 C CA . LYS A 1 273 ? 9.85 21.699 16.46 1 86.25 273 LYS A CA 1
ATOM 2104 C C . LYS A 1 273 ? 10.043 21.143 15.052 1 86.25 273 LYS A C 1
ATOM 2106 O O . LYS A 1 273 ? 10.741 21.744 14.232 1 86.25 273 LYS A O 1
ATOM 2111 N N . LEU A 1 274 ? 9.422 20.065 14.824 1 88.89 274 LEU A N 1
ATOM 2112 C CA . LEU A 1 274 ? 9.531 19.413 13.524 1 88.89 274 LEU A CA 1
ATOM 2113 C C . LEU A 1 274 ? 8.935 20.289 12.426 1 88.89 274 LEU A C 1
ATOM 2115 O O . LEU A 1 274 ? 9.348 20.205 11.267 1 88.89 274 LEU A O 1
ATOM 2119 N N . CYS A 1 275 ? 7.999 21.183 12.733 1 85.1 275 CYS A N 1
ATOM 2120 C CA . CYS A 1 275 ? 7.283 21.976 11.74 1 85.1 275 CYS A CA 1
ATOM 2121 C C . CYS A 1 275 ? 7.883 23.372 11.62 1 85.1 275 CYS A C 1
ATOM 2123 O O . CYS A 1 275 ? 7.446 24.17 10.79 1 85.1 275 CYS A O 1
ATOM 2125 N N . CYS A 1 276 ? 8.95 23.667 12.324 1 84.68 276 CYS A N 1
ATOM 2126 C CA . CYS A 1 276 ? 9.576 24.985 12.285 1 84.68 276 CYS A CA 1
ATOM 2127 C C . CYS A 1 276 ? 10.525 25.103 11.099 1 84.68 276 CYS A C 1
ATOM 2129 O O . CYS A 1 276 ? 11.449 24.301 10.955 1 84.68 276 CYS A O 1
ATOM 2131 N N . GLN A 1 277 ? 10.272 25.955 10.233 1 84.94 277 GLN A N 1
ATOM 2132 C CA . GLN A 1 277 ? 11.068 26.139 9.024 1 84.94 277 GLN A CA 1
ATOM 2133 C C . GLN A 1 277 ? 12.034 27.311 9.175 1 84.94 277 GLN A C 1
ATOM 2135 O O . GLN A 1 277 ? 11.675 28.35 9.734 1 84.94 277 GLN A O 1
ATOM 2140 N N . ARG A 1 278 ? 13.211 27.191 8.585 1 79.76 278 ARG A N 1
ATOM 2141 C CA . ARG A 1 278 ? 14.164 28.289 8.452 1 79.76 278 ARG A CA 1
ATOM 2142 C C . ARG A 1 278 ? 14.059 28.94 7.077 1 79.76 278 ARG A C 1
ATOM 2144 O O . ARG A 1 278 ? 14.352 28.307 6.061 1 79.76 278 ARG A O 1
ATOM 2151 N N . PRO A 1 279 ? 13.775 30.102 7.125 1 81.79 279 PRO A N 1
ATOM 2152 C CA . PRO A 1 279 ? 13.488 30.741 5.838 1 81.79 279 PRO A CA 1
ATOM 2153 C C . PRO A 1 279 ? 14.704 30.782 4.916 1 81.79 279 PRO A C 1
ATOM 2155 O O . PRO A 1 279 ? 14.561 30.682 3.694 1 81.79 279 PRO A O 1
ATOM 2158 N N . GLU A 1 280 ? 15.924 30.859 5.493 1 82.38 280 GLU A N 1
ATOM 2159 C CA . GLU A 1 280 ? 17.122 31.008 4.673 1 82.38 280 GLU A CA 1
ATOM 2160 C C . GLU A 1 280 ? 17.431 29.724 3.909 1 82.38 280 GLU A C 1
ATOM 2162 O O . GLU A 1 280 ? 17.966 29.769 2.799 1 82.38 280 GLU A O 1
ATOM 2167 N N . THR A 1 281 ? 17.112 28.606 4.43 1 89.14 281 THR A N 1
ATOM 2168 C CA . THR A 1 281 ? 17.445 27.329 3.809 1 89.14 281 THR A CA 1
ATOM 2169 C C . THR A 1 281 ? 16.183 26.519 3.527 1 89.14 281 THR A C 1
ATOM 2171 O O . THR A 1 281 ? 16.233 25.289 3.451 1 89.14 281 THR A O 1
ATOM 2174 N N . ALA A 1 282 ? 15.097 27.206 3.392 1 92.43 282 ALA A N 1
ATOM 2175 C CA . ALA A 1 282 ? 13.807 26.544 3.213 1 92.43 282 ALA A CA 1
ATOM 2176 C C . ALA A 1 282 ? 13.776 25.747 1.913 1 92.43 282 ALA A C 1
ATOM 2178 O O . ALA A 1 282 ? 13.146 24.689 1.841 1 92.43 282 ALA A O 1
ATOM 2179 N N . PHE A 1 283 ? 14.507 26.317 0.847 1 94.5 283 PHE A N 1
ATOM 2180 C CA . PHE A 1 283 ? 14.486 25.651 -0.449 1 94.5 283 PHE A CA 1
ATOM 2181 C C . PHE A 1 283 ? 15.18 24.296 -0.374 1 94.5 283 PHE A C 1
ATOM 2183 O O . PHE A 1 283 ? 14.895 23.401 -1.171 1 94.5 283 PHE A O 1
ATOM 2190 N N . LEU A 1 284 ? 16.076 24.069 0.582 1 96.19 284 LEU A N 1
ATOM 2191 C CA . LEU A 1 284 ? 16.772 22.798 0.744 1 96.19 284 LEU A CA 1
ATOM 2192 C C . LEU A 1 284 ? 15.809 21.704 1.195 1 96.19 284 LEU A C 1
ATOM 2194 O O . LEU A 1 284 ? 16.035 20.522 0.925 1 96.19 284 LEU A O 1
ATOM 2198 N N . ASP A 1 285 ? 14.727 22.12 1.87 1 96.4 285 ASP A N 1
ATOM 2199 C CA . ASP A 1 285 ? 13.749 21.147 2.347 1 96.4 285 ASP A CA 1
ATOM 2200 C C . ASP A 1 285 ? 13.061 20.443 1.18 1 96.4 285 ASP A C 1
ATOM 2202 O O . ASP A 1 285 ? 12.897 19.221 1.195 1 96.4 285 ASP A O 1
ATOM 2206 N N . GLY A 1 286 ? 12.733 21.213 0.191 1 96.42 286 GLY A N 1
ATOM 2207 C CA . GLY A 1 286 ? 12.131 20.621 -0.993 1 96.42 286 GLY A CA 1
ATOM 2208 C C . GLY A 1 286 ? 13.078 19.714 -1.754 1 96.42 286 GLY A C 1
ATOM 2209 O O . GLY A 1 286 ? 12.669 18.671 -2.268 1 96.42 286 GLY A O 1
ATOM 2210 N N . LEU A 1 287 ? 14.298 20.07 -1.813 1 97.05 287 LEU A N 1
ATOM 2211 C CA . LEU A 1 287 ? 15.302 19.262 -2.498 1 97.05 287 LEU A CA 1
ATOM 2212 C C . LEU A 1 287 ? 15.523 17.939 -1.771 1 97.05 287 LEU A C 1
ATOM 2214 O O . LEU A 1 287 ? 15.627 16.887 -2.406 1 97.05 287 LEU A O 1
ATOM 2218 N N . LYS A 1 288 ? 15.555 18.03 -0.475 1 97.35 288 LYS A N 1
ATOM 2219 C CA . LYS A 1 288 ? 15.757 16.827 0.328 1 97.35 288 LYS A CA 1
ATOM 2220 C C . LYS A 1 288 ? 14.587 15.86 0.172 1 97.35 288 LYS A C 1
ATOM 2222 O O . LYS A 1 288 ? 14.788 14.664 -0.049 1 97.35 288 LYS A O 1
ATOM 2227 N N . PHE A 1 289 ? 13.408 16.443 0.28 1 96.81 289 PHE A N 1
ATOM 2228 C CA . PHE A 1 289 ? 12.219 15.603 0.199 1 96.81 289 PHE A CA 1
ATOM 2229 C C . PHE A 1 289 ? 12.111 14.947 -1.172 1 96.81 289 PHE A C 1
ATOM 2231 O O . PHE A 1 289 ? 11.863 13.744 -1.272 1 96.81 289 PHE A O 1
ATOM 2238 N N . GLY A 1 290 ? 12.306 15.775 -2.235 1 97.11 290 GLY A N 1
ATOM 2239 C CA . GLY A 1 290 ? 12.257 15.234 -3.584 1 97.11 290 GLY A CA 1
ATOM 2240 C C . GLY A 1 290 ? 13.298 14.158 -3.833 1 97.11 290 GLY A C 1
ATOM 2241 O O . GLY A 1 290 ? 13.013 13.152 -4.486 1 97.11 290 GLY A O 1
ATOM 2242 N N . SER A 1 291 ? 14.441 14.308 -3.267 1 97.53 291 SER A N 1
ATOM 2243 C CA . SER A 1 291 ? 15.53 13.358 -3.466 1 97.53 291 SER A CA 1
ATOM 2244 C C . SER A 1 291 ? 15.269 12.052 -2.722 1 97.53 291 SER A C 1
ATOM 2246 O O . SER A 1 291 ? 15.505 10.968 -3.259 1 97.53 291 SER A O 1
ATOM 2248 N N . ILE A 1 292 ? 14.759 12.161 -1.475 1 97.93 292 ILE A N 1
ATOM 2249 C CA . ILE A 1 292 ? 14.523 10.937 -0.716 1 97.93 292 ILE A CA 1
ATOM 2250 C C . ILE A 1 292 ? 13.379 10.149 -1.35 1 97.93 292 ILE A C 1
ATOM 2252 O O . ILE A 1 292 ? 13.39 8.916 -1.348 1 97.93 292 ILE A O 1
ATOM 2256 N N . LEU A 1 293 ? 12.418 10.818 -1.9 1 97.79 293 LEU A N 1
ATOM 2257 C CA . LEU A 1 293 ? 11.343 10.139 -2.616 1 97.79 293 LEU A CA 1
ATOM 2258 C C . LEU A 1 293 ? 11.888 9.378 -3.82 1 97.79 293 LEU A C 1
ATOM 2260 O O . LEU A 1 293 ? 11.459 8.256 -4.097 1 97.79 293 LEU A O 1
ATOM 2264 N N . TRP A 1 294 ? 12.769 10.035 -4.481 1 97.6 294 TRP A N 1
ATOM 2265 C CA . TRP A 1 294 ? 13.363 9.42 -5.663 1 97.6 294 TRP A CA 1
ATOM 2266 C C . TRP A 1 294 ? 14.207 8.209 -5.281 1 97.6 294 TRP A C 1
ATOM 2268 O O . TRP A 1 294 ? 14.225 7.206 -5.998 1 97.6 294 TRP A O 1
ATOM 2278 N N . VAL A 1 295 ? 14.866 8.248 -4.13 1 97.42 295 VAL A N 1
ATOM 2279 C CA . VAL A 1 295 ? 15.642 7.118 -3.629 1 97.42 295 VAL A CA 1
ATOM 2280 C C . VAL A 1 295 ? 14.709 5.951 -3.314 1 97.42 295 VAL A C 1
ATOM 2282 O O . VAL A 1 295 ? 14.98 4.81 -3.697 1 97.42 295 VAL A O 1
ATOM 2285 N N . ILE A 1 296 ? 13.629 6.221 -2.661 1 98.03 296 ILE A N 1
ATOM 2286 C CA . ILE A 1 296 ? 12.669 5.174 -2.33 1 98.03 296 ILE A CA 1
ATOM 2287 C C . ILE A 1 296 ? 12.109 4.563 -3.613 1 98.03 296 ILE A C 1
ATOM 2289 O O . ILE A 1 296 ? 11.982 3.341 -3.721 1 98.03 296 ILE A O 1
ATOM 2293 N N . PHE A 1 297 ? 11.858 5.433 -4.596 1 96.34 297 PHE A N 1
ATOM 2294 C CA . PHE A 1 297 ? 11.344 4.995 -5.889 1 96.34 297 PHE A CA 1
ATOM 2295 C C . PHE A 1 297 ? 12.276 3.969 -6.523 1 96.34 297 PHE A C 1
ATOM 2297 O O . PHE A 1 297 ? 11.825 2.926 -7.002 1 96.34 297 PHE A O 1
ATOM 2304 N N . GLY A 1 298 ? 13.502 4.241 -6.486 1 94.79 298 GLY A N 1
ATOM 2305 C CA . GLY A 1 298 ? 14.486 3.342 -7.066 1 94.79 298 GLY A CA 1
ATOM 2306 C C . GLY A 1 298 ? 14.676 2.068 -6.264 1 94.79 298 GLY A C 1
ATOM 2307 O O . GLY A 1 298 ? 14.787 0.98 -6.834 1 94.79 298 GLY A O 1
ATOM 2308 N N . HIS A 1 299 ? 14.625 2.152 -4.963 1 95.92 299 HIS A N 1
ATOM 2309 C CA . HIS A 1 299 ? 14.905 1.002 -4.11 1 95.92 299 HIS A CA 1
ATOM 2310 C C . HIS A 1 299 ? 13.736 0.022 -4.104 1 95.92 299 HIS A C 1
ATOM 2312 O O . HIS A 1 299 ? 13.937 -1.189 -3.994 1 95.92 299 HIS A O 1
ATOM 2318 N N . VAL A 1 300 ? 12.576 0.496 -4.272 1 94.82 300 VAL A N 1
ATOM 2319 C CA . VAL A 1 300 ? 11.422 -0.396 -4.321 1 94.82 300 VAL A CA 1
ATOM 2320 C C . VAL A 1 300 ? 11.554 -1.348 -5.508 1 94.82 300 VAL A C 1
ATOM 2322 O O . VAL A 1 300 ? 11.432 -2.565 -5.352 1 94.82 300 VAL A O 1
ATOM 2325 N N . ILE A 1 301 ? 11.904 -0.785 -6.632 1 91.15 301 ILE A N 1
ATOM 2326 C CA . ILE A 1 301 ? 12.031 -1.589 -7.843 1 91.15 301 ILE A CA 1
ATOM 2327 C C . ILE A 1 301 ? 13.256 -2.494 -7.735 1 91.15 301 ILE A C 1
ATOM 2329 O O . ILE A 1 301 ? 13.19 -3.68 -8.067 1 91.15 301 ILE A O 1
ATOM 2333 N N . ALA A 1 302 ? 14.312 -1.981 -7.255 1 90.06 302 ALA A N 1
ATOM 2334 C CA . ALA A 1 302 ? 15.566 -2.728 -7.193 1 90.06 302 ALA A CA 1
ATOM 2335 C C . ALA A 1 302 ? 15.442 -3.933 -6.264 1 90.06 302 ALA A C 1
ATOM 2337 O O . ALA A 1 302 ? 15.86 -5.039 -6.612 1 90.06 302 ALA A O 1
ATOM 2338 N N . ILE A 1 303 ? 14.826 -3.753 -5.184 1 90.26 303 ILE A N 1
ATOM 2339 C CA . ILE A 1 303 ? 14.743 -4.818 -4.191 1 90.26 303 ILE A CA 1
ATOM 2340 C C . ILE A 1 303 ? 13.647 -5.805 -4.583 1 90.26 303 ILE A C 1
ATOM 2342 O O . ILE A 1 303 ? 13.825 -7.02 -4.463 1 90.26 303 ILE A O 1
ATOM 2346 N N . GLN A 1 304 ? 12.589 -5.313 -5.112 1 88.25 304 GLN A N 1
ATOM 2347 C CA . GLN A 1 304 ? 11.495 -6.186 -5.525 1 88.25 304 GLN A CA 1
ATOM 2348 C C . GLN A 1 304 ? 11.923 -7.1 -6.67 1 88.25 304 GLN A C 1
ATOM 2350 O O . GLN A 1 304 ? 11.498 -8.255 -6.742 1 88.25 304 GLN A O 1
ATOM 2355 N N . SER A 1 305 ? 12.732 -6.565 -7.526 1 83.64 305 SER A N 1
ATOM 2356 C CA . SER A 1 305 ? 13.1 -7.317 -8.721 1 83.64 305 SER A CA 1
ATOM 2357 C C . SER A 1 305 ? 14.255 -8.273 -8.439 1 83.64 305 SER A C 1
ATOM 2359 O O . SER A 1 305 ? 14.431 -9.267 -9.146 1 83.64 305 SER A O 1
ATOM 2361 N N . SER A 1 306 ? 15.014 -8.008 -7.367 1 79.25 306 SER A N 1
ATOM 2362 C CA . SER A 1 306 ? 16.25 -8.768 -7.205 1 79.25 306 SER A CA 1
ATOM 2363 C C . SER A 1 306 ? 16.215 -9.617 -5.939 1 79.25 306 SER A C 1
ATOM 2365 O O . SER A 1 306 ? 17.144 -10.384 -5.674 1 79.25 306 SER A O 1
ATOM 2367 N N . THR A 1 307 ? 15.202 -9.49 -5.162 1 76.85 307 THR A N 1
ATOM 2368 C CA . THR A 1 307 ? 15.156 -10.218 -3.899 1 76.85 307 THR A CA 1
ATOM 2369 C C . THR A 1 307 ? 13.889 -11.063 -3.807 1 76.85 307 THR A C 1
ATOM 2371 O O . THR A 1 307 ? 12.901 -10.787 -4.492 1 76.85 307 THR A O 1
ATOM 2374 N N . GLY A 1 308 ? 13.986 -12.046 -2.989 1 73.4 308 GLY A N 1
ATOM 2375 C CA . GLY A 1 308 ? 12.839 -12.932 -2.866 1 73.4 308 GLY A CA 1
ATOM 2376 C C . GLY A 1 308 ? 12.597 -13.77 -4.107 1 73.4 308 GLY A C 1
ATOM 2377 O O . GLY A 1 308 ? 13.512 -14.428 -4.606 1 73.4 308 GLY A O 1
ATOM 2378 N N . PRO A 1 309 ? 11.383 -13.816 -4.529 1 74.82 309 PRO A N 1
ATOM 2379 C CA . PRO A 1 309 ? 11.105 -14.597 -5.737 1 74.82 309 PRO A CA 1
ATOM 2380 C C . PRO A 1 309 ? 11.242 -13.775 -7.016 1 74.82 309 PRO A C 1
ATOM 2382 O O . PRO A 1 309 ? 11.317 -14.338 -8.111 1 74.82 309 PRO A O 1
ATOM 2385 N N . GLY A 1 310 ? 11.34 -12.4 -6.881 1 78.91 310 GLY A N 1
ATOM 2386 C CA . GLY A 1 310 ? 11.399 -11.553 -8.062 1 78.91 310 GLY A CA 1
ATOM 2387 C C . GLY A 1 310 ? 10.064 -11.428 -8.773 1 78.91 310 GLY A C 1
ATOM 2388 O O . GLY A 1 310 ? 9.009 -11.571 -8.152 1 78.91 310 GLY A O 1
ATOM 2389 N N . TYR A 1 311 ? 10.117 -11.103 -10.006 1 82.69 311 TYR A N 1
ATOM 2390 C CA . TYR A 1 311 ? 8.903 -10.898 -10.789 1 82.69 311 TYR A CA 1
ATOM 2391 C C . TYR A 1 311 ? 8.516 -12.167 -11.538 1 82.69 311 TYR A C 1
ATOM 2393 O O . TYR A 1 311 ? 9.381 -12.88 -12.052 1 82.69 311 TYR A O 1
ATOM 2401 N N . MET A 1 312 ? 7.306 -12.399 -11.621 1 81.94 312 MET A N 1
ATOM 2402 C CA . MET A 1 312 ? 6.761 -13.513 -12.39 1 81.94 312 MET A CA 1
ATOM 2403 C C . MET A 1 312 ? 6.771 -13.201 -13.883 1 81.94 312 MET A C 1
ATOM 2405 O O . MET A 1 312 ? 6.803 -14.111 -14.712 1 81.94 312 MET A O 1
ATOM 2409 N N . ASN A 1 313 ? 6.743 -11.886 -14.23 1 82.22 313 ASN A N 1
ATOM 2410 C CA . ASN A 1 313 ? 6.71 -11.423 -15.613 1 82.22 313 ASN A CA 1
ATOM 2411 C C . ASN A 1 313 ? 7.901 -10.524 -15.932 1 82.22 313 ASN A C 1
ATOM 2413 O O . ASN A 1 313 ? 7.726 -9.364 -16.309 1 82.22 313 ASN A O 1
ATOM 2417 N N . PRO A 1 314 ? 9.053 -11.063 -15.848 1 80.7 314 PRO A N 1
ATOM 2418 C CA . PRO A 1 314 ? 10.256 -10.254 -16.058 1 80.7 314 PRO A CA 1
ATOM 2419 C C . PRO A 1 314 ? 10.28 -9.577 -17.426 1 80.7 314 PRO A C 1
ATOM 2421 O O . PRO A 1 314 ? 10.894 -8.518 -17.584 1 80.7 314 PRO A O 1
ATOM 2424 N N . SER A 1 315 ? 9.557 -10.101 -18.433 1 80.78 315 SER A N 1
ATOM 2425 C CA . SER A 1 315 ? 9.573 -9.533 -19.777 1 80.78 315 SER A CA 1
ATOM 2426 C C . SER A 1 315 ? 8.877 -8.177 -19.812 1 80.78 315 SER A C 1
ATOM 2428 O O . SER A 1 315 ? 9.193 -7.332 -20.653 1 80.78 315 SER A O 1
ATOM 2430 N N . THR A 1 316 ? 7.976 -8.011 -18.9 1 83.03 316 THR A N 1
ATOM 2431 C CA . THR A 1 316 ? 7.244 -6.75 -18.852 1 83.03 316 THR A CA 1
ATOM 2432 C C . THR A 1 316 ? 8.065 -5.675 -18.146 1 83.03 316 THR A C 1
ATOM 2434 O O . THR A 1 316 ? 7.794 -4.481 -18.295 1 83.03 316 THR A O 1
ATOM 2437 N N . PHE A 1 317 ? 9.051 -6.079 -17.498 1 86.33 317 PHE A N 1
ATOM 2438 C CA . PHE A 1 317 ? 9.852 -5.149 -16.711 1 86.33 317 PHE A CA 1
ATOM 2439 C C . PHE A 1 317 ? 11.217 -4.931 -17.353 1 86.33 317 PHE A C 1
ATOM 2441 O O . PHE A 1 317 ? 11.679 -3.795 -17.472 1 86.33 317 PHE A O 1
ATOM 2448 N N . LEU A 1 318 ? 11.862 -5.942 -17.758 1 86.23 318 LEU A N 1
ATOM 2449 C CA . LEU A 1 318 ? 13.251 -5.913 -18.201 1 86.23 318 LEU A CA 1
ATOM 2450 C C . LEU A 1 318 ? 13.338 -5.687 -19.706 1 86.23 318 LEU A C 1
ATOM 2452 O O . LEU A 1 318 ? 12.369 -5.926 -20.431 1 86.23 318 LEU A O 1
ATOM 2456 N N . PRO A 1 319 ? 14.584 -5.141 -20.122 1 85.85 319 PRO A N 1
ATOM 2457 C CA . PRO A 1 319 ? 14.83 -5.012 -21.56 1 85.85 319 PRO A CA 1
ATOM 2458 C C . PRO A 1 319 ? 14.833 -6.358 -22.281 1 85.85 319 PRO A C 1
ATOM 2460 O O . PRO A 1 319 ? 15.058 -7.397 -21.656 1 85.85 319 PRO A O 1
ATOM 2463 N N . PRO A 1 320 ? 14.49 -6.284 -23.455 1 83.44 320 PRO A N 1
ATOM 2464 C CA . PRO A 1 320 ? 14.493 -5.151 -24.383 1 83.44 320 PRO A CA 1
ATOM 2465 C C . PRO A 1 320 ? 13.12 -4.498 -24.523 1 83.44 320 PRO A C 1
ATOM 2467 O O . PRO A 1 320 ? 12.985 -3.471 -25.194 1 83.44 320 PRO A O 1
ATOM 2470 N N . HIS A 1 321 ? 12.08 -4.997 -24.026 1 82.31 321 HIS A N 1
ATOM 2471 C CA . HIS A 1 321 ? 10.753 -4.457 -24.297 1 82.31 321 HIS A CA 1
ATOM 2472 C C . HIS A 1 321 ? 10.063 -4.017 -23.01 1 82.31 321 HIS A C 1
ATOM 2474 O O . HIS A 1 321 ? 8.977 -3.435 -23.051 1 82.31 321 HIS A O 1
ATOM 2480 N N . GLY A 1 322 ? 10.624 -4.191 -21.939 1 87 322 GLY A N 1
ATOM 2481 C CA . GLY A 1 322 ? 9.973 -3.967 -20.658 1 87 322 GLY A CA 1
ATOM 2482 C C . GLY A 1 322 ? 9.964 -2.509 -20.239 1 87 322 GLY A C 1
ATOM 2483 O O . GLY A 1 322 ? 10.405 -1.639 -20.993 1 87 322 GLY A O 1
ATOM 2484 N N . PHE A 1 323 ? 9.459 -2.209 -19.145 1 90.66 323 PHE A N 1
ATOM 2485 C CA . PHE A 1 323 ? 9.271 -0.886 -18.562 1 90.66 323 PHE A CA 1
ATOM 2486 C C . PHE A 1 323 ? 10.592 -0.128 -18.503 1 90.66 323 PHE A C 1
ATOM 2488 O O . PHE A 1 323 ? 10.628 1.085 -18.722 1 90.66 323 PHE A O 1
ATOM 2495 N N . THR A 1 324 ? 11.661 -0.784 -18.243 1 89.71 324 THR A N 1
ATOM 2496 C CA . THR A 1 324 ? 12.963 -0.159 -18.038 1 89.71 324 THR A CA 1
ATOM 2497 C C . THR A 1 324 ? 13.469 0.473 -19.331 1 89.71 324 THR A C 1
ATOM 2499 O O . THR A 1 324 ? 14.421 1.256 -19.314 1 89.71 324 THR A O 1
ATOM 2502 N N . THR A 1 325 ? 12.834 0.187 -20.459 1 90.95 325 THR A N 1
ATOM 2503 C CA . THR A 1 325 ? 13.243 0.753 -21.74 1 90.95 325 THR A CA 1
ATOM 2504 C C . THR A 1 325 ? 12.463 2.03 -22.041 1 90.95 325 THR A C 1
ATOM 2506 O O . THR A 1 325 ? 12.798 2.762 -22.974 1 90.95 325 THR A O 1
ATOM 2509 N N . THR A 1 326 ? 11.497 2.296 -21.238 1 91.19 326 THR A N 1
ATOM 2510 C CA . THR A 1 326 ? 10.645 3.461 -21.45 1 91.19 326 THR A CA 1
ATOM 2511 C C . THR A 1 326 ? 11.197 4.677 -20.712 1 91.19 326 THR A C 1
ATOM 2513 O O . THR A 1 326 ? 12.134 4.556 -19.92 1 91.19 326 THR A O 1
ATOM 2516 N N . LEU A 1 327 ? 10.645 5.836 -20.926 1 90.03 327 LEU A N 1
ATOM 2517 C CA . LEU A 1 327 ? 11.047 7.074 -20.267 1 90.03 327 LEU A CA 1
ATOM 2518 C C . LEU A 1 327 ? 10.825 6.985 -18.761 1 90.03 327 LEU A C 1
ATOM 2520 O O . LEU A 1 327 ? 11.691 7.38 -17.978 1 90.03 327 LEU A O 1
ATOM 2524 N N . GLY A 1 328 ? 9.711 6.429 -18.422 1 88.02 328 GLY A N 1
ATOM 2525 C CA . GLY A 1 328 ? 9.435 6.256 -17.004 1 88.02 328 GLY A CA 1
ATOM 2526 C C . GLY A 1 328 ? 10.39 5.294 -16.323 1 88.02 328 GLY A C 1
ATOM 2527 O O . GLY A 1 328 ? 10.776 5.506 -15.172 1 88.02 328 GLY A O 1
ATOM 2528 N N . GLY A 1 329 ? 10.764 4.308 -17.068 1 90.65 329 GLY A N 1
ATOM 2529 C CA . GLY A 1 329 ? 11.686 3.317 -16.537 1 90.65 329 GLY A CA 1
ATOM 2530 C C . GLY A 1 329 ? 13.088 3.858 -16.327 1 90.65 329 GLY A C 1
ATOM 2531 O O . GLY A 1 329 ? 13.818 3.383 -15.455 1 90.65 329 GLY A O 1
ATOM 2532 N N . GLN A 1 330 ? 13.411 4.948 -16.97 1 90.65 330 GLN A N 1
ATOM 2533 C CA . GLN A 1 330 ? 14.746 5.525 -16.856 1 90.65 330 GLN A CA 1
ATOM 2534 C C . GLN A 1 330 ? 14.923 6.244 -15.522 1 90.65 330 GLN A C 1
ATOM 2536 O O . GLN A 1 330 ? 16.041 6.353 -15.013 1 90.65 330 GLN A O 1
ATOM 2541 N N . LEU A 1 331 ? 13.842 6.693 -14.985 1 92.09 331 LEU A N 1
ATOM 2542 C CA . LEU A 1 331 ? 13.897 7.373 -13.696 1 92.09 331 LEU A CA 1
ATOM 2543 C C . LEU A 1 331 ? 14.336 6.414 -12.594 1 92.09 331 LEU A C 1
ATOM 2545 O O . LEU A 1 331 ? 14.863 6.844 -11.565 1 92.09 331 LEU A O 1
ATOM 2549 N N . PHE A 1 332 ? 14.104 5.125 -12.901 1 91.36 332 PHE A N 1
ATOM 2550 C CA . PHE A 1 332 ? 14.524 4.1 -11.953 1 91.36 332 PHE A CA 1
ATOM 2551 C C . PHE A 1 332 ? 16.043 4.042 -11.856 1 91.36 332 PHE A C 1
ATOM 2553 O O . PHE A 1 332 ? 16.604 4.117 -10.761 1 91.36 332 PHE A O 1
ATOM 2560 N N . PHE A 1 333 ? 16.7 4.043 -12.964 1 91.64 333 PHE A N 1
ATOM 2561 C CA . PHE A 1 333 ? 18.152 3.913 -12.961 1 91.64 333 PHE A CA 1
ATOM 2562 C C . PHE A 1 333 ? 18.813 5.231 -12.576 1 91.64 333 PHE A C 1
ATOM 2564 O O . PHE A 1 333 ? 19.868 5.239 -11.939 1 91.64 333 PHE A O 1
ATOM 2571 N N . SER A 1 334 ? 18.158 6.289 -12.868 1 94.69 334 SER A N 1
ATOM 2572 C CA . SER A 1 334 ? 18.722 7.609 -12.606 1 94.69 334 SER A CA 1
ATOM 2573 C C . SER A 1 334 ? 18.497 8.029 -11.158 1 94.69 334 SER A C 1
ATOM 2575 O O . SER A 1 334 ? 18.977 9.081 -10.73 1 94.69 334 SER A O 1
ATOM 2577 N N . ALA A 1 335 ? 17.817 7.245 -10.409 1 94.37 335 ALA A N 1
ATOM 2578 C CA . ALA A 1 335 ? 17.587 7.551 -8.999 1 94.37 335 ALA A CA 1
ATOM 2579 C C . ALA A 1 335 ? 18.906 7.655 -8.239 1 94.37 335 ALA A C 1
ATOM 2581 O O . ALA A 1 335 ? 18.962 8.25 -7.159 1 94.37 335 ALA A O 1
ATOM 2582 N N . ARG A 1 336 ? 19.972 7.219 -8.767 1 92.9 336 ARG A N 1
ATOM 2583 C CA . ARG A 1 336 ? 21.294 7.288 -8.153 1 92.9 336 ARG A CA 1
ATOM 2584 C C . ARG A 1 336 ? 21.761 8.733 -8.018 1 92.9 336 ARG A C 1
ATOM 2586 O O . ARG A 1 336 ? 22.549 9.056 -7.127 1 92.9 336 ARG A O 1
ATOM 2593 N N . PHE A 1 337 ? 21.235 9.603 -8.864 1 96.59 337 PHE A N 1
ATOM 2594 C CA . PHE A 1 337 ? 21.622 11.008 -8.837 1 96.59 337 PHE A CA 1
ATOM 2595 C C . PHE A 1 337 ? 21.069 11.698 -7.596 1 96.59 337 PHE A C 1
ATOM 2597 O O . PHE A 1 337 ? 21.551 12.763 -7.205 1 96.59 337 PHE A O 1
ATOM 2604 N N . ALA A 1 338 ? 20.058 11.078 -6.99 1 96.74 338 ALA A N 1
ATOM 2605 C CA . ALA A 1 338 ? 19.497 11.652 -5.769 1 96.74 338 ALA A CA 1
ATOM 2606 C C . ALA A 1 338 ? 20.542 11.71 -4.659 1 96.74 338 ALA A C 1
ATOM 2608 O O . ALA A 1 338 ? 20.567 12.657 -3.87 1 96.74 338 ALA A O 1
ATOM 2609 N N . VAL A 1 339 ? 21.407 10.756 -4.62 1 95.66 339 VAL A N 1
ATOM 2610 C CA . VAL A 1 339 ? 22.466 10.701 -3.618 1 95.66 339 VAL A CA 1
ATOM 2611 C C . VAL A 1 339 ? 23.432 11.866 -3.821 1 95.66 339 VAL A C 1
ATOM 2613 O O . VAL A 1 339 ? 23.904 12.466 -2.853 1 95.66 339 VAL A O 1
ATOM 2616 N N . ASP A 1 340 ? 23.675 12.172 -5.025 1 97.15 340 ASP A N 1
ATOM 2617 C CA . ASP A 1 340 ? 24.572 13.281 -5.335 1 97.15 340 ASP A CA 1
ATOM 2618 C C . ASP A 1 340 ? 23.956 14.617 -4.924 1 97.15 340 ASP A C 1
ATOM 2620 O O . ASP A 1 340 ? 24.67 15.541 -4.529 1 97.15 340 ASP A O 1
ATOM 2624 N N . THR A 1 341 ? 22.669 14.711 -5.046 1 97.81 341 THR A N 1
ATOM 2625 C CA . THR A 1 341 ? 21.99 15.903 -4.551 1 97.81 341 THR A CA 1
ATOM 2626 C C . THR A 1 341 ? 22.166 16.038 -3.041 1 97.81 341 THR A C 1
ATOM 2628 O O . THR A 1 341 ? 22.444 17.129 -2.539 1 97.81 341 THR A O 1
ATOM 2631 N N . PHE A 1 342 ? 22.109 14.959 -2.34 1 97.42 342 PHE A N 1
ATOM 2632 C CA . PHE A 1 342 ? 22.29 14.975 -0.893 1 97.42 342 PHE A CA 1
ATOM 2633 C C . PHE A 1 342 ? 23.716 15.373 -0.53 1 97.42 342 PHE A C 1
ATOM 2635 O O . PHE A 1 342 ? 23.933 16.123 0.424 1 97.42 342 PHE A O 1
ATOM 2642 N N . LEU A 1 343 ? 24.625 14.853 -1.28 1 97.37 343 LEU A N 1
ATOM 2643 C CA . LEU A 1 343 ? 26.02 15.188 -1.014 1 97.37 343 LEU A CA 1
ATOM 2644 C C . LEU A 1 343 ? 26.282 16.669 -1.268 1 97.37 343 LEU A C 1
ATOM 2646 O O . LEU A 1 343 ? 27.027 17.308 -0.522 1 97.37 343 LEU A O 1
ATOM 2650 N N . CYS A 1 344 ? 25.645 17.172 -2.298 1 97.6 344 CYS A N 1
ATOM 2651 C CA . CYS A 1 344 ? 25.775 18.594 -2.595 1 97.6 344 CYS A CA 1
ATOM 2652 C C . CYS A 1 344 ? 25.205 19.443 -1.465 1 97.6 344 CYS A C 1
ATOM 2654 O O . CYS A 1 344 ? 25.818 20.43 -1.054 1 97.6 344 CYS A O 1
ATOM 2656 N N . ILE A 1 345 ? 24.081 19.047 -0.953 1 96.83 345 ILE A N 1
ATOM 2657 C CA . ILE A 1 345 ? 23.443 19.753 0.153 1 96.83 345 ILE A CA 1
ATOM 2658 C C . ILE A 1 345 ? 24.332 19.681 1.393 1 96.83 345 ILE A C 1
ATOM 2660 O O . ILE A 1 345 ? 24.527 20.683 2.084 1 96.83 345 ILE A O 1
ATOM 2664 N N . SER A 1 346 ? 24.921 18.544 1.644 1 95.05 346 SER A N 1
ATOM 2665 C CA . SER A 1 346 ? 25.798 18.349 2.794 1 95.05 346 SER A CA 1
ATOM 2666 C C . SER A 1 346 ? 27.031 19.241 2.708 1 95.05 346 SER A C 1
ATOM 2668 O O . SER A 1 346 ? 27.457 19.82 3.709 1 95.05 346 SER A O 1
ATOM 2670 N N . GLY A 1 347 ? 27.566 19.315 1.528 1 94.95 347 GLY A N 1
ATOM 2671 C CA . GLY A 1 347 ? 28.706 20.196 1.336 1 94.95 347 GLY A CA 1
ATOM 2672 C C . GLY A 1 347 ? 28.387 21.654 1.607 1 94.95 347 GLY A C 1
ATOM 2673 O O . GLY A 1 347 ? 29.161 22.352 2.266 1 94.95 347 GLY A O 1
ATOM 2674 N N . TYR A 1 348 ? 27.289 22.122 1.143 1 94.6 348 TYR A N 1
ATOM 2675 C CA . TYR A 1 348 ? 26.852 23.492 1.385 1 94.6 348 TYR A CA 1
ATOM 2676 C C . TYR A 1 348 ? 26.663 23.75 2.875 1 94.6 348 TYR A C 1
ATOM 2678 O O . TYR A 1 348 ? 27.114 24.772 3.397 1 94.6 348 TYR A O 1
ATOM 2686 N N . LEU A 1 349 ? 26.052 22.821 3.561 1 89.94 349 LEU A N 1
ATOM 2687 C CA . LEU A 1 349 ? 25.692 23.001 4.963 1 89.94 349 LEU A CA 1
ATOM 2688 C C . LEU A 1 349 ? 26.934 23.006 5.847 1 89.94 349 LEU A C 1
ATOM 2690 O O . LEU A 1 349 ? 26.976 23.707 6.861 1 89.94 349 LEU A O 1
ATOM 2694 N N . VAL A 1 350 ? 27.903 22.254 5.487 1 88.14 350 VAL A N 1
ATOM 2695 C CA . VAL A 1 350 ? 29.123 22.204 6.286 1 88.14 350 VAL A CA 1
ATOM 2696 C C . VAL A 1 350 ? 29.79 23.577 6.299 1 88.14 350 VAL A C 1
ATOM 2698 O O . VAL A 1 350 ? 30.172 24.079 7.359 1 88.14 350 VAL A O 1
ATOM 2701 N N . VAL A 1 351 ? 29.872 24.173 5.206 1 89.03 351 VAL A N 1
ATOM 2702 C CA . VAL A 1 351 ? 30.495 25.488 5.108 1 89.03 351 VAL A CA 1
ATOM 2703 C C . VAL A 1 351 ? 29.605 26.534 5.775 1 89.03 351 VAL A C 1
ATOM 2705 O O . VAL A 1 351 ? 30.095 27.406 6.496 1 89.03 351 VAL A O 1
ATOM 2708 N N . HIS A 1 352 ? 28.373 26.398 5.523 1 84.25 352 HIS A N 1
ATOM 2709 C CA . HIS A 1 352 ? 27.419 27.348 6.083 1 84.25 352 HIS A CA 1
ATOM 2710 C C . HIS A 1 352 ? 27.454 27.332 7.607 1 84.25 352 HIS A C 1
ATOM 2712 O O . HIS A 1 352 ? 27.481 28.389 8.243 1 84.25 352 HIS A O 1
ATOM 2718 N N . ILE A 1 353 ? 27.544 26.242 8.17 1 80.2 353 ILE A N 1
ATOM 2719 C CA . ILE A 1 353 ? 27.537 26.09 9.62 1 80.2 353 ILE A CA 1
ATOM 2720 C C . ILE A 1 353 ? 28.883 26.531 10.191 1 80.2 353 ILE A C 1
ATOM 2722 O O . ILE A 1 353 ? 28.936 27.214 11.217 1 80.2 353 ILE A O 1
ATOM 2726 N N . LEU A 1 354 ? 29.909 26.151 9.538 1 77.09 354 LEU A N 1
ATOM 2727 C CA . LEU A 1 354 ? 31.24 26.508 10.018 1 77.09 354 LEU A CA 1
ATOM 2728 C C . LEU A 1 354 ? 31.462 28.014 9.936 1 77.09 354 LEU A C 1
ATOM 2730 O O . LEU A 1 354 ? 32.103 28.6 10.812 1 77.09 354 LEU A O 1
ATOM 2734 N N . LYS A 1 355 ? 30.922 28.611 8.951 1 77.34 355 LYS A N 1
ATOM 2735 C CA . LYS A 1 355 ? 31.022 30.061 8.811 1 77.34 355 LYS A CA 1
ATOM 2736 C C . LYS A 1 355 ? 30.271 30.774 9.932 1 77.34 355 LYS A C 1
ATOM 2738 O O . LYS A 1 355 ? 30.762 31.76 10.485 1 77.34 355 LYS A O 1
ATOM 2743 N N . THR A 1 356 ? 29.21 30.27 10.2 1 74.57 356 THR A N 1
ATOM 2744 C CA . THR A 1 356 ? 28.365 30.905 11.205 1 74.57 356 THR A CA 1
ATOM 2745 C C . THR A 1 356 ? 28.929 30.683 12.605 1 74.57 356 THR A C 1
ATOM 2747 O O . THR A 1 356 ? 28.985 31.612 13.413 1 74.57 356 THR A O 1
ATOM 2750 N N . LYS A 1 357 ? 29.399 29.516 12.878 1 73.29 357 LYS A N 1
ATOM 2751 C CA . LYS A 1 357 ? 29.884 29.187 14.215 1 73.29 357 LYS A CA 1
ATOM 2752 C C . LYS A 1 357 ? 31.273 29.772 14.456 1 73.29 357 LYS A C 1
ATOM 2754 O O . LYS A 1 357 ? 31.553 30.295 15.537 1 73.29 357 LYS A O 1
ATOM 2759 N N . LEU A 1 358 ? 32.121 29.694 13.491 1 67.64 358 LEU A N 1
ATOM 2760 C CA . LEU A 1 358 ? 33.506 30.117 13.672 1 67.64 358 LEU A CA 1
ATOM 2761 C C . LEU A 1 358 ? 33.623 31.636 13.611 1 67.64 358 LEU A C 1
ATOM 2763 O O . LEU A 1 358 ? 34.483 32.224 14.27 1 67.64 358 LEU A O 1
ATOM 2767 N N . LYS A 1 359 ? 32.777 32.18 12.796 1 63.82 359 LYS A N 1
ATOM 2768 C CA . LYS A 1 359 ? 32.768 33.64 12.825 1 63.82 359 LYS A CA 1
ATOM 2769 C C . LYS A 1 359 ? 32.424 34.159 14.218 1 63.82 359 LYS A C 1
ATOM 2771 O O . LYS A 1 359 ? 33.03 35.121 14.695 1 63.82 359 LYS A O 1
ATOM 2776 N N . ARG A 1 360 ? 31.64 33.408 14.828 1 58.44 360 ARG A N 1
ATOM 2777 C CA . ARG A 1 360 ? 31.247 33.79 16.18 1 58.44 360 ARG A CA 1
ATOM 2778 C C . ARG A 1 360 ? 32.385 33.556 17.168 1 58.44 360 ARG A C 1
ATOM 2780 O O . ARG A 1 360 ? 32.595 34.356 18.082 1 58.44 360 ARG A O 1
ATOM 2787 N N . GLN A 1 361 ? 33.161 32.502 16.876 1 58.51 361 GLN A N 1
ATOM 2788 C CA . GLN A 1 361 ? 34.25 32.137 17.777 1 58.51 361 GLN A CA 1
ATOM 2789 C C . GLN A 1 361 ? 35.533 32.881 17.419 1 58.51 361 GLN A C 1
ATOM 2791 O O . GLN A 1 361 ? 36.359 33.16 18.29 1 58.51 361 GLN A O 1
ATOM 2796 N N . ALA A 1 362 ? 35.914 32.998 16.143 1 56.28 362 ALA A N 1
ATOM 2797 C CA . ALA A 1 362 ? 37.113 33.697 15.689 1 56.28 362 ALA A CA 1
ATOM 2798 C C . ALA A 1 362 ? 37.277 35.031 16.411 1 56.28 362 ALA A C 1
ATOM 2800 O O . ALA A 1 362 ? 38.399 35.496 16.624 1 56.28 362 ALA A O 1
ATOM 2801 N N . GLU A 1 363 ? 36.191 35.652 16.716 1 52.05 363 GLU A N 1
ATOM 2802 C CA . GLU A 1 363 ? 36.361 36.847 17.537 1 52.05 363 GLU A CA 1
ATOM 2803 C C . GLU A 1 363 ? 37.136 36.535 18.814 1 52.05 363 GLU A C 1
ATOM 2805 O O . GLU A 1 363 ? 37.858 37.389 19.332 1 52.05 363 GLU A O 1
ATOM 2810 N N . HIS A 1 364 ? 37.095 35.242 19.193 1 50.1 364 HIS A N 1
ATOM 2811 C CA . HIS A 1 364 ? 37.828 34.936 20.416 1 50.1 364 HIS A CA 1
ATOM 2812 C C . HIS A 1 364 ? 38.957 33.947 20.149 1 50.1 364 HIS A C 1
ATOM 2814 O O . HIS A 1 364 ? 39.586 33.448 21.086 1 50.1 364 HIS A O 1
ATOM 2820 N N . GLY A 1 365 ? 39.439 33.673 18.862 1 52.48 365 GLY A N 1
ATOM 2821 C CA . GLY A 1 365 ? 40.543 32.789 18.524 1 52.48 365 GLY A CA 1
ATOM 2822 C C . GLY A 1 365 ? 40.125 31.336 18.391 1 52.48 365 GLY A C 1
ATOM 2823 O O . GLY A 1 365 ? 39.939 30.644 19.394 1 52.48 365 GLY A O 1
ATOM 2824 N N . ALA A 1 366 ? 39.618 30.747 17.31 1 57.43 366 ALA A N 1
ATOM 2825 C CA . ALA A 1 366 ? 39.119 29.387 17.126 1 57.43 366 ALA A CA 1
ATOM 2826 C C . ALA A 1 366 ? 40.22 28.36 17.375 1 57.43 366 ALA A C 1
ATOM 2828 O O . ALA A 1 366 ? 41.262 28.386 16.716 1 57.43 366 ALA A O 1
ATOM 2829 N N . SER A 1 367 ? 40.319 27.602 18.606 1 62.41 367 SER A N 1
ATOM 2830 C CA . SER A 1 367 ? 41.259 26.561 19.008 1 62.41 367 SER A CA 1
ATOM 2831 C C . SER A 1 367 ? 40.936 25.232 18.333 1 62.41 367 SER A C 1
ATOM 2833 O O . SER A 1 367 ? 39.807 25.016 17.887 1 62.41 367 SER A O 1
ATOM 2835 N N . TRP A 1 368 ? 41.967 24.422 17.885 1 67.27 368 TRP A N 1
ATOM 2836 C CA . TRP A 1 368 ? 41.888 23.065 17.353 1 67.27 368 TRP A CA 1
ATOM 2837 C C . TRP A 1 368 ? 40.89 22.227 18.145 1 67.27 368 TRP A C 1
ATOM 2839 O O . TRP A 1 368 ? 40.203 21.372 17.582 1 67.27 368 TRP A O 1
ATOM 2849 N N . TRP A 1 369 ? 40.689 22.516 19.296 1 72.06 369 TRP A N 1
ATOM 2850 C CA . TRP A 1 369 ? 39.791 21.759 20.161 1 72.06 369 TRP A CA 1
ATOM 2851 C C . TRP A 1 369 ? 38.333 22.049 19.822 1 72.06 369 TRP A C 1
ATOM 2853 O O . TRP A 1 369 ? 37.48 21.163 19.91 1 72.06 369 TRP A O 1
ATOM 2863 N N . GLU A 1 370 ? 38.137 23.211 19.412 1 69.36 370 GLU A N 1
ATOM 2864 C CA . GLU A 1 370 ? 36.77 23.582 19.061 1 69.36 370 GLU A CA 1
ATOM 2865 C C . GLU A 1 370 ? 36.338 22.925 17.753 1 69.36 370 GLU A C 1
ATOM 2867 O O . GLU A 1 370 ? 35.178 22.537 17.601 1 69.36 370 GLU A O 1
ATOM 2872 N N . LEU A 1 371 ? 37.356 22.794 16.917 1 71.1 371 LEU A N 1
ATOM 2873 C CA . LEU A 1 371 ? 37.076 22.119 15.655 1 71.1 371 LEU A CA 1
ATOM 2874 C C . LEU A 1 371 ? 36.779 20.64 15.883 1 71.1 371 LEU A C 1
ATOM 2876 O O . LEU A 1 371 ? 35.843 20.093 15.296 1 71.1 371 LEU A O 1
ATOM 2880 N N . LEU A 1 372 ? 37.604 20.05 16.647 1 77.07 372 LEU A N 1
ATOM 2881 C CA . LEU A 1 372 ? 37.396 18.645 16.979 1 77.07 372 LEU A CA 1
ATOM 2882 C C . LEU A 1 372 ? 36.039 18.439 17.645 1 77.07 372 LEU A C 1
ATOM 2884 O O . LEU A 1 372 ? 35.368 17.434 17.399 1 77.07 372 LEU A O 1
ATOM 2888 N N . TYR A 1 373 ? 35.704 19.394 18.373 1 76.33 373 TYR A N 1
ATOM 2889 C CA . TYR A 1 373 ? 34.415 19.327 19.053 1 76.33 373 TYR A CA 1
ATOM 2890 C C . TYR A 1 373 ? 33.267 19.392 18.053 1 76.33 373 TYR A C 1
ATOM 2892 O O . TYR A 1 373 ? 32.277 18.668 18.187 1 76.33 373 TYR A O 1
ATOM 2900 N N . LEU A 1 374 ? 33.437 20.22 17.101 1 75.08 374 LEU A N 1
ATOM 2901 C CA . LEU A 1 374 ? 32.398 20.352 16.085 1 75.08 374 LEU A CA 1
ATOM 2902 C C . LEU A 1 374 ? 32.237 19.054 15.301 1 75.08 374 LEU A C 1
ATOM 2904 O O . LEU A 1 374 ? 31.118 18.661 14.966 1 75.08 374 LEU A O 1
ATOM 2908 N N . PHE A 1 375 ? 33.362 18.406 15.096 1 78.99 375 PHE A N 1
ATOM 2909 C CA . PHE A 1 375 ? 33.332 17.145 14.364 1 78.99 375 PHE A CA 1
ATOM 2910 C C . PHE A 1 375 ? 32.715 16.041 15.213 1 78.99 375 PHE A C 1
ATOM 2912 O O . PHE A 1 375 ? 31.913 15.245 14.72 1 78.99 375 PHE A O 1
ATOM 2919 N N . LEU A 1 376 ? 33.027 16.079 16.404 1 82.8 376 LEU A N 1
ATOM 2920 C CA . LEU A 1 376 ? 32.544 15.034 17.301 1 82.8 376 LEU A CA 1
ATOM 2921 C C . LEU A 1 376 ? 31.046 15.18 17.547 1 82.8 376 LEU A C 1
ATOM 2923 O O . LEU A 1 376 ? 30.329 14.182 17.648 1 82.8 376 LEU A O 1
ATOM 2927 N N . ILE A 1 377 ? 30.627 16.321 17.593 1 82.21 377 ILE A N 1
ATOM 2928 C CA . ILE A 1 377 ? 29.216 16.558 17.875 1 82.21 377 ILE A CA 1
ATOM 2929 C C . ILE A 1 377 ? 28.368 16.088 16.695 1 82.21 377 ILE A C 1
ATOM 2931 O O . ILE A 1 377 ? 27.262 15.577 16.882 1 82.21 377 ILE A O 1
ATOM 2935 N N . ARG A 1 378 ? 28.83 16.322 15.496 1 83.42 378 ARG A N 1
ATOM 2936 C CA . ARG A 1 378 ? 28.106 15.865 14.314 1 83.42 378 ARG A CA 1
ATOM 2937 C C . ARG A 1 378 ? 27.967 14.346 14.31 1 83.42 378 ARG A C 1
ATOM 2939 O O . ARG A 1 378 ? 26.894 13.817 14.011 1 83.42 378 ARG A O 1
ATOM 2946 N N . ILE A 1 379 ? 29.047 13.686 14.643 1 88.61 379 ILE A N 1
ATOM 2947 C CA . ILE A 1 379 ? 29.049 12.228 14.665 1 88.61 379 ILE A CA 1
ATOM 2948 C C . ILE A 1 379 ? 28.132 11.727 15.778 1 88.61 379 ILE A C 1
ATOM 2950 O O . ILE A 1 379 ? 27.354 10.792 15.577 1 88.61 379 ILE A O 1
ATOM 2954 N N . LEU A 1 380 ? 28.173 12.4 16.885 1 88.37 380 LEU A N 1
ATOM 2955 C CA . LEU A 1 380 ? 27.393 11.972 18.041 1 88.37 380 LEU A CA 1
ATOM 2956 C C . LEU A 1 380 ? 25.903 12.193 17.804 1 88.37 380 LEU A C 1
ATOM 2958 O O . LEU A 1 380 ? 25.068 11.489 18.376 1 88.37 380 LEU A O 1
ATOM 2962 N N . ARG A 1 381 ? 25.585 13.045 16.962 1 87.29 381 ARG A N 1
ATOM 2963 C CA . ARG A 1 381 ? 24.189 13.338 16.65 1 87.29 381 ARG A CA 1
ATOM 2964 C C . ARG A 1 381 ? 23.6 12.275 15.728 1 87.29 381 ARG A C 1
ATOM 2966 O O . ARG A 1 381 ? 22.4 11.998 15.779 1 87.29 381 ARG A O 1
ATOM 2973 N N . ILE A 1 382 ? 24.405 11.699 14.924 1 91.5 382 ILE A N 1
ATOM 2974 C CA . ILE A 1 382 ? 23.94 10.746 13.922 1 91.5 382 ILE A CA 1
ATOM 2975 C C . ILE A 1 382 ? 23.979 9.332 14.498 1 91.5 382 ILE A C 1
ATOM 2977 O O . ILE A 1 382 ? 23.163 8.483 14.132 1 91.5 382 ILE A O 1
ATOM 2981 N N . LEU A 1 383 ? 24.801 9.08 15.472 1 94.12 383 LEU A N 1
ATOM 2982 C CA . LEU A 1 383 ? 25.173 7.743 15.921 1 94.12 383 LEU A CA 1
ATOM 2983 C C . LEU A 1 383 ? 24.005 7.061 16.626 1 94.12 383 LEU A C 1
ATOM 2985 O O . LEU A 1 383 ? 23.751 5.874 16.41 1 94.12 383 LEU A O 1
ATOM 2989 N N . PRO A 1 384 ? 23.244 7.793 17.493 1 95.08 384 PRO A N 1
ATOM 2990 C CA . PRO A 1 384 ? 22.185 7.085 18.215 1 95.08 384 PRO A CA 1
ATOM 2991 C C . PRO A 1 384 ? 21.147 6.465 17.282 1 95.08 384 PRO A C 1
ATOM 2993 O O . PRO A 1 384 ? 20.823 5.282 17.412 1 95.08 384 PRO A O 1
ATOM 2996 N N . LEU A 1 385 ? 20.639 7.182 16.368 1 96.84 385 LEU A N 1
ATOM 2997 C CA . LEU A 1 385 ? 19.643 6.642 15.449 1 96.84 385 LEU A CA 1
ATOM 2998 C C . LEU A 1 385 ? 20.263 5.592 14.532 1 96.84 385 LEU A C 1
ATOM 3000 O O . LEU A 1 385 ? 19.634 4.574 14.233 1 96.84 385 LEU A O 1
ATOM 3004 N N . TYR A 1 386 ? 21.504 5.837 14.098 1 97.43 386 TYR A N 1
ATOM 3005 C CA . TYR A 1 386 ? 22.213 4.879 13.258 1 97.43 386 TYR A CA 1
ATOM 3006 C C . TYR A 1 386 ? 22.397 3.551 13.982 1 97.43 386 TYR A C 1
ATOM 3008 O O . TYR A 1 386 ? 22.152 2.486 13.411 1 97.43 386 TYR A O 1
ATOM 3016 N N . ALA A 1 387 ? 22.794 3.638 15.206 1 96.7 387 ALA A N 1
ATOM 3017 C CA . ALA A 1 387 ? 23.007 2.437 16.01 1 96.7 387 ALA A CA 1
ATOM 3018 C C . ALA A 1 387 ? 21.696 1.69 16.238 1 96.7 387 ALA A C 1
ATOM 3020 O O . ALA A 1 387 ? 21.662 0.457 16.196 1 96.7 387 ALA A O 1
ATOM 3021 N N . MET A 1 388 ? 20.678 2.428 16.482 1 96.99 388 MET A N 1
ATOM 3022 C CA . MET A 1 388 ? 19.375 1.808 16.703 1 96.99 388 MET A CA 1
ATOM 3023 C C . MET A 1 388 ? 18.886 1.103 15.443 1 96.99 388 MET A C 1
ATOM 3025 O O . MET A 1 388 ? 18.337 0.002 15.515 1 96.99 388 MET A O 1
ATOM 3029 N N . CYS A 1 389 ? 19.051 1.699 14.312 1 97.71 389 CYS A N 1
ATOM 3030 C CA . CYS A 1 389 ? 18.622 1.096 13.055 1 97.71 389 CYS A CA 1
ATOM 3031 C C . CYS A 1 389 ? 19.482 -0.114 12.71 1 97.71 389 CYS A C 1
ATOM 3033 O O . CYS A 1 389 ? 18.972 -1.124 12.223 1 97.71 389 CYS A O 1
ATOM 3035 N N . LEU A 1 390 ? 20.78 -0 12.954 1 97.26 390 LEU A N 1
ATOM 3036 C CA . LEU A 1 390 ? 21.676 -1.134 12.752 1 97.26 390 LEU A CA 1
ATOM 3037 C C . LEU A 1 390 ? 21.289 -2.301 13.654 1 97.26 390 LEU A C 1
ATOM 3039 O O . LEU A 1 390 ? 21.249 -3.45 13.207 1 97.26 390 LEU A O 1
ATOM 3043 N N . GLY A 1 391 ? 21.065 -2.005 14.936 1 96.55 391 GLY A N 1
ATOM 3044 C CA . GLY A 1 39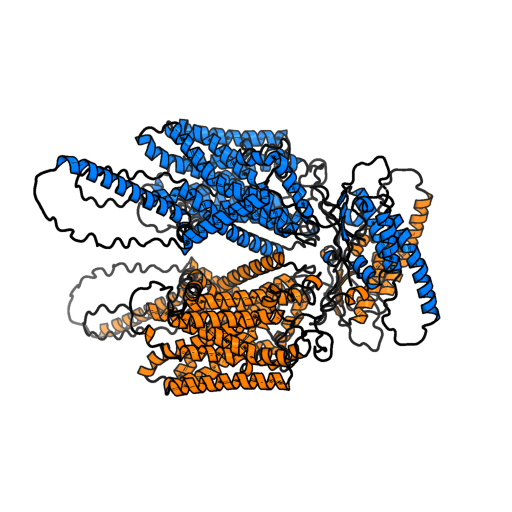1 ? 20.617 -3.042 15.852 1 96.55 391 GLY A CA 1
ATOM 3045 C C . GLY A 1 391 ? 19.305 -3.679 15.437 1 96.55 391 GLY A C 1
ATOM 3046 O O . GLY A 1 391 ? 19.138 -4.896 15.544 1 96.55 391 GLY A O 1
ATOM 3047 N N . PHE A 1 392 ? 18.356 -2.869 14.988 1 97.04 392 PHE A N 1
ATOM 3048 C CA . PHE A 1 392 ? 17.088 -3.403 14.505 1 97.04 392 PHE A CA 1
ATOM 3049 C C . PHE A 1 392 ? 17.311 -4.355 13.336 1 97.04 392 PHE A C 1
ATOM 3051 O O . PHE A 1 392 ? 16.692 -5.419 13.268 1 97.04 392 PHE A O 1
ATOM 3058 N N . TRP A 1 393 ? 18.217 -3.955 12.451 1 96.47 393 TRP A N 1
ATOM 3059 C CA . TRP A 1 393 ? 18.551 -4.745 11.271 1 96.47 393 TRP A CA 1
ATOM 3060 C C . TRP A 1 393 ? 19.137 -6.096 11.667 1 96.47 393 TRP A C 1
ATOM 3062 O O . TRP A 1 393 ? 18.73 -7.135 11.141 1 96.47 393 TRP A O 1
ATOM 3072 N N . MET A 1 394 ? 19.927 -6.151 12.626 1 95.38 394 MET A N 1
ATOM 3073 C CA . MET A 1 394 ? 20.688 -7.343 12.989 1 95.38 394 MET A CA 1
ATOM 3074 C C . MET A 1 394 ? 19.874 -8.251 13.904 1 95.38 394 MET A C 1
ATOM 3076 O O . MET A 1 394 ? 19.926 -9.476 13.777 1 95.38 394 MET A O 1
ATOM 3080 N N . PHE A 1 395 ? 19.001 -7.651 14.762 1 95.46 395 PHE A N 1
ATOM 3081 C CA . PHE A 1 395 ? 18.535 -8.467 15.878 1 95.46 395 PHE A CA 1
ATOM 3082 C C . PHE A 1 395 ? 17.015 -8.583 15.865 1 95.46 395 PHE A C 1
ATOM 3084 O O . PHE A 1 395 ? 16.453 -9.507 16.458 1 95.46 395 PHE A O 1
ATOM 3091 N N . VAL A 1 396 ? 16.326 -7.706 15.197 1 95.86 396 VAL A N 1
ATOM 3092 C CA . VAL A 1 396 ? 14.872 -7.717 15.314 1 95.86 396 VAL A CA 1
ATOM 3093 C C . VAL A 1 396 ? 14.247 -8.053 13.962 1 95.86 396 VAL A C 1
ATOM 3095 O O . VAL A 1 396 ? 13.332 -8.876 13.881 1 95.86 396 VAL A O 1
ATOM 3098 N N . ALA A 1 397 ? 14.718 -7.44 12.886 1 95.28 397 ALA A N 1
ATOM 3099 C CA . ALA A 1 397 ? 14.134 -7.582 11.555 1 95.28 397 ALA A CA 1
ATOM 3100 C C . ALA A 1 397 ? 14.003 -9.053 11.168 1 95.28 397 ALA A C 1
ATOM 3102 O O . ALA A 1 397 ? 12.967 -9.474 10.647 1 95.28 397 ALA A O 1
ATOM 3103 N N . PRO A 1 398 ? 14.977 -9.951 11.489 1 93.93 398 PRO A N 1
ATOM 3104 C CA . PRO A 1 398 ? 14.888 -11.356 11.085 1 93.93 398 PRO A CA 1
ATOM 3105 C C . PRO A 1 398 ? 13.766 -12.106 11.799 1 93.93 398 PRO A C 1
ATOM 3107 O O . PRO A 1 398 ? 13.39 -13.204 11.382 1 93.93 398 PRO A O 1
ATOM 3110 N N . HIS A 1 399 ? 13.204 -11.512 12.858 1 94.04 399 HIS A N 1
ATOM 3111 C CA . HIS A 1 399 ? 12.166 -12.194 13.624 1 94.04 399 HIS A CA 1
ATOM 3112 C C . HIS A 1 399 ? 10.778 -11.695 13.237 1 94.04 399 HIS A C 1
ATOM 3114 O O . HIS A 1 399 ? 9.772 -12.172 13.768 1 94.04 399 HIS A O 1
ATOM 3120 N N . LEU A 1 400 ? 10.64 -10.814 12.338 1 93.19 400 LEU A N 1
ATOM 3121 C CA . LEU A 1 400 ? 9.372 -10.137 12.086 1 93.19 400 LEU A CA 1
ATOM 3122 C C . LEU A 1 400 ? 8.62 -10.802 10.937 1 93.19 400 LEU A C 1
ATOM 3124 O O . LEU A 1 400 ? 7.511 -10.387 10.593 1 93.19 400 LEU A O 1
ATOM 3128 N N . GLY A 1 401 ? 9.176 -11.781 10.392 1 88.94 401 GLY A N 1
ATOM 3129 C CA . GLY A 1 401 ? 8.497 -12.41 9.271 1 88.94 401 GLY A CA 1
ATOM 3130 C C . GLY A 1 401 ? 8.758 -13.901 9.174 1 88.94 401 GLY A C 1
ATOM 3131 O O . GLY A 1 401 ? 9.35 -14.493 10.08 1 88.94 401 GLY A O 1
ATOM 3132 N N . SER A 1 402 ? 8.115 -14.458 8.244 1 85.83 402 SER A N 1
ATOM 3133 C CA . SER A 1 402 ? 8.238 -15.868 7.89 1 85.83 402 SER A CA 1
ATOM 3134 C C . SER A 1 402 ? 7.882 -16.104 6.426 1 85.83 402 SER A C 1
ATOM 3136 O O . SER A 1 402 ? 7.377 -15.204 5.752 1 85.83 402 SER A O 1
ATOM 3138 N N . GLY A 1 403 ? 8.275 -17.265 5.995 1 81.14 403 GLY A N 1
ATOM 3139 C CA . GLY A 1 403 ? 7.98 -17.6 4.611 1 81.14 403 GLY A CA 1
ATOM 3140 C C . GLY A 1 403 ? 9.118 -18.321 3.915 1 81.14 403 GLY A C 1
ATOM 3141 O O . GLY A 1 403 ? 10.202 -18.476 4.484 1 81.14 403 GLY A O 1
ATOM 3142 N N . PRO A 1 404 ? 8.84 -18.704 2.758 1 82.66 404 PRO A N 1
ATOM 3143 C CA . PRO A 1 404 ? 9.823 -19.521 2.043 1 82.66 404 PRO A CA 1
ATOM 3144 C C . PRO A 1 404 ? 11.083 -18.741 1.675 1 82.66 404 PRO A C 1
ATOM 3146 O O . PRO A 1 404 ? 12.165 -19.323 1.566 1 82.66 404 PRO A O 1
ATOM 3149 N N . PHE A 1 405 ? 10.96 -17.433 1.569 1 88.15 405 PHE A N 1
ATOM 3150 C CA . PHE A 1 405 ? 12.103 -16.645 1.124 1 88.15 405 PHE A CA 1
ATOM 3151 C C . PHE A 1 405 ? 12.788 -15.97 2.306 1 88.15 405 PHE A C 1
ATOM 3153 O O . PHE A 1 405 ? 13.789 -15.271 2.134 1 88.15 405 PHE A O 1
ATOM 3160 N N . TRP A 1 406 ? 12.312 -16.196 3.452 1 90.67 406 TRP A N 1
ATOM 3161 C CA . TRP A 1 406 ? 12.801 -15.518 4.648 1 90.67 406 TRP A CA 1
ATOM 3162 C C . TRP A 1 406 ? 14.241 -15.92 4.951 1 90.67 406 TRP A C 1
ATOM 3164 O O . TRP A 1 406 ? 14.979 -15.17 5.594 1 90.67 406 TRP A O 1
ATOM 3174 N N . TYR A 1 407 ? 14.702 -17.053 4.435 1 89.18 407 TYR A N 1
ATOM 3175 C CA . TYR A 1 407 ? 16.053 -17.552 4.668 1 89.18 407 TYR A CA 1
ATOM 3176 C C . TYR A 1 407 ? 17.093 -16.591 4.106 1 89.18 407 TYR A C 1
ATOM 3178 O O . TYR A 1 407 ? 18.258 -16.622 4.51 1 89.18 407 TYR A O 1
ATOM 3186 N N . GLN A 1 408 ? 16.7 -15.765 3.261 1 88.92 408 GLN A N 1
ATOM 3187 C CA . GLN A 1 408 ? 17.636 -14.85 2.616 1 88.92 408 GLN A CA 1
ATOM 3188 C C . GLN A 1 408 ? 18.19 -13.836 3.613 1 88.92 408 GLN A C 1
ATOM 3190 O O . GLN A 1 408 ? 19.209 -13.194 3.352 1 88.92 408 GLN A O 1
ATOM 3195 N N . TRP A 1 409 ? 17.513 -13.632 4.735 1 89.09 409 TRP A N 1
ATOM 3196 C CA . TRP A 1 409 ? 18.06 -12.792 5.795 1 89.09 409 TRP A CA 1
ATOM 3197 C C . TRP A 1 409 ? 19.441 -13.28 6.219 1 89.09 409 TRP A C 1
ATOM 3199 O O . TRP A 1 409 ? 20.285 -12.485 6.639 1 89.09 409 TRP A O 1
ATOM 3209 N N . GLN A 1 410 ? 19.684 -14.568 6.042 1 85.77 410 GLN A N 1
ATOM 3210 C CA . GLN A 1 410 ? 20.986 -15.115 6.409 1 85.77 410 GLN A CA 1
ATOM 3211 C C . GLN A 1 410 ? 22.097 -14.506 5.559 1 85.77 410 GLN A C 1
ATOM 3213 O O . GLN A 1 410 ? 23.198 -14.255 6.054 1 85.77 410 GLN A O 1
ATOM 3218 N N . PHE A 1 411 ? 21.739 -14.235 4.379 1 83.91 411 PHE A N 1
ATOM 3219 C CA . PHE A 1 411 ? 22.73 -13.665 3.474 1 83.91 411 PHE A CA 1
ATOM 3220 C C . PHE A 1 411 ? 23.002 -12.206 3.82 1 83.91 411 PHE A C 1
ATOM 3222 O O . PHE A 1 411 ? 24.136 -11.736 3.704 1 83.91 411 PHE A O 1
ATOM 3229 N N . TYR A 1 412 ? 22.058 -11.528 4.265 1 87.45 412 TYR A N 1
ATOM 3230 C CA . TYR A 1 412 ? 22.214 -10.117 4.598 1 87.45 412 TYR A CA 1
ATOM 3231 C C . TYR A 1 412 ? 22.886 -9.948 5.955 1 87.45 412 TYR A C 1
ATOM 3233 O O . TYR A 1 412 ? 23.518 -8.922 6.219 1 87.45 412 TYR A O 1
ATOM 3241 N N . LEU A 1 413 ? 22.827 -10.982 6.801 1 89.89 413 LEU A N 1
ATOM 3242 C CA . LEU A 1 413 ? 23.393 -10.896 8.143 1 89.89 413 LEU A CA 1
ATOM 3243 C C . LEU A 1 413 ? 24.819 -11.436 8.167 1 89.89 413 LEU A C 1
ATOM 3245 O O . LEU A 1 413 ? 25.583 -11.142 9.089 1 89.89 413 LEU A O 1
ATOM 3249 N N . GLU A 1 414 ? 25.178 -12.2 7.201 1 88.65 414 GLU A N 1
ATOM 3250 C CA . GLU A 1 414 ? 26.508 -12.801 7.16 1 88.65 414 GLU A CA 1
ATOM 3251 C C . GLU A 1 414 ? 27.597 -11.735 7.24 1 88.65 414 GLU A C 1
ATOM 3253 O O . GLU A 1 414 ? 28.514 -11.836 8.058 1 88.65 414 GLU A O 1
ATOM 3258 N N . PRO A 1 415 ? 27.486 -10.675 6.486 1 91.1 415 PRO A N 1
ATOM 3259 C CA . PRO A 1 415 ? 28.51 -9.634 6.606 1 91.1 415 PRO A CA 1
ATOM 3260 C C . PRO A 1 415 ? 28.494 -8.946 7.97 1 91.1 415 PRO A C 1
ATOM 3262 O O . PRO A 1 415 ? 29.527 -8.449 8.426 1 91.1 415 PRO A O 1
ATOM 3265 N N . CYS A 1 416 ? 27.387 -8.888 8.581 1 93.1 416 CYS A N 1
ATOM 3266 C CA . CYS A 1 416 ? 27.268 -8.21 9.867 1 93.1 416 CYS A CA 1
ATOM 3267 C C . CYS A 1 416 ? 27.932 -9.02 10.974 1 93.1 416 CYS A C 1
ATOM 3269 O O . CYS A 1 416 ? 28.412 -8.456 11.959 1 93.1 416 CYS A O 1
ATOM 3271 N N . ASP A 1 417 ? 28.018 -10.306 10.843 1 90.49 417 ASP A N 1
ATOM 3272 C CA . ASP A 1 417 ? 28.663 -11.164 11.833 1 90.49 417 ASP A CA 1
ATOM 3273 C C . ASP A 1 417 ? 30.16 -10.877 11.917 1 90.49 417 ASP A C 1
ATOM 3275 O O . ASP A 1 417 ? 30.736 -10.868 13.007 1 90.49 417 ASP A O 1
ATOM 3279 N N . LYS A 1 418 ? 30.677 -10.492 10.796 1 91.37 418 LYS A N 1
ATOM 3280 C CA . LYS A 1 418 ? 32.125 -10.313 10.751 1 91.37 418 LYS A CA 1
ATOM 3281 C C . LYS A 1 418 ? 32.496 -8.833 10.758 1 91.37 418 LYS A C 1
ATOM 3283 O O . LYS A 1 418 ? 33.545 -8.453 11.284 1 91.37 418 LYS A O 1
ATOM 3288 N N . TYR A 1 419 ? 31.611 -7.953 10.225 1 93.76 419 TYR A N 1
ATOM 3289 C CA . TYR A 1 419 ? 32.075 -6.604 9.925 1 93.76 419 TYR A CA 1
ATOM 3290 C C . TYR A 1 419 ? 31.151 -5.56 10.541 1 93.76 419 TYR A C 1
ATOM 3292 O O . TYR A 1 419 ? 31.124 -4.408 10.1 1 93.76 419 TYR A O 1
ATOM 3300 N N . TRP A 1 420 ? 30.372 -5.899 11.546 1 93.86 420 TRP A N 1
ATOM 3301 C CA . TRP A 1 420 ? 29.437 -4.94 12.124 1 93.86 420 TRP A CA 1
ATOM 3302 C C . TRP A 1 420 ? 30.171 -3.709 12.643 1 93.86 420 TRP A C 1
ATOM 3304 O O . TRP A 1 420 ? 29.645 -2.595 12.586 1 93.86 420 TRP A O 1
ATOM 3314 N N . TRP A 1 421 ? 31.423 -3.833 13.146 1 94.66 421 TRP A N 1
ATOM 3315 C CA . TRP A 1 421 ? 32.204 -2.767 13.765 1 94.66 421 TRP A CA 1
ATOM 3316 C C . TRP A 1 421 ? 32.596 -1.712 12.736 1 94.66 421 TRP A C 1
ATOM 3318 O O . TRP A 1 421 ? 32.873 -0.563 13.09 1 94.66 421 TRP A O 1
ATOM 3328 N N . THR A 1 422 ? 32.642 -2.054 11.433 1 95.89 422 THR A N 1
ATOM 3329 C CA . THR A 1 422 ? 33.005 -1.112 10.379 1 95.89 422 THR A CA 1
ATOM 3330 C C . THR A 1 422 ? 31.963 -0.003 10.262 1 95.89 422 THR A C 1
ATOM 3332 O O . THR A 1 422 ? 32.273 1.101 9.81 1 95.89 422 THR A O 1
ATOM 3335 N N . ASN A 1 423 ? 30.756 -0.292 10.695 1 96.26 423 ASN A N 1
ATOM 3336 C CA . ASN A 1 423 ? 29.694 0.707 10.643 1 96.26 423 ASN A CA 1
ATOM 3337 C C . ASN A 1 423 ? 29.918 1.817 11.667 1 96.26 423 ASN A C 1
ATOM 3339 O O . ASN A 1 423 ? 29.638 2.985 11.393 1 96.26 423 ASN A O 1
ATOM 3343 N N . PHE A 1 424 ? 30.496 1.539 12.778 1 95.03 424 PHE A N 1
ATOM 3344 C CA . PHE A 1 424 ? 30.718 2.529 13.825 1 95.03 424 PHE A CA 1
ATOM 3345 C C . PHE A 1 424 ? 31.971 3.348 13.538 1 95.03 424 PHE A C 1
ATOM 3347 O O . PHE A 1 424 ? 32.088 4.49 13.987 1 95.03 424 PHE A O 1
ATOM 3354 N N . LEU A 1 425 ? 32.818 2.773 12.697 1 94.58 425 LEU A N 1
ATOM 3355 C CA . LEU A 1 425 ? 34.014 3.501 12.29 1 94.58 425 LEU A CA 1
ATOM 3356 C C . LEU A 1 425 ? 33.796 4.2 10.952 1 94.58 425 LEU A C 1
ATOM 3358 O O . LEU A 1 425 ? 34.661 4.946 10.488 1 94.58 425 LEU A O 1
ATOM 3362 N N . PHE A 1 426 ? 32.7 3.996 10.323 1 94.87 426 PHE A N 1
ATOM 3363 C CA . PHE A 1 426 ? 32.316 4.608 9.056 1 94.87 426 PHE A CA 1
ATOM 3364 C C . PHE A 1 426 ? 33.311 4.251 7.959 1 94.87 426 PHE A C 1
ATOM 3366 O O . PHE A 1 426 ? 33.767 5.125 7.219 1 94.87 426 PHE A O 1
ATOM 3373 N N . VAL A 1 427 ? 33.679 2.909 7.866 1 95.38 427 VAL A N 1
ATOM 3374 C CA . VAL A 1 427 ? 34.564 2.424 6.812 1 95.38 427 VAL A CA 1
ATOM 3375 C C . VAL A 1 427 ? 33.904 1.257 6.08 1 95.38 427 VAL A C 1
ATOM 3377 O O . VAL A 1 427 ? 34.575 0.499 5.376 1 95.38 427 VAL A O 1
ATOM 3380 N N . ASN A 1 428 ? 32.614 1.084 6.278 1 94.37 428 ASN A N 1
ATOM 3381 C CA . ASN A 1 428 ? 31.877 -0.039 5.709 1 94.37 428 ASN A CA 1
ATOM 3382 C C . ASN A 1 428 ? 31.766 0.074 4.191 1 94.37 428 ASN A C 1
ATOM 3384 O O . ASN A 1 428 ? 31.408 -0.893 3.517 1 94.37 428 ASN A O 1
ATOM 3388 N N . ASN A 1 429 ? 32.117 1.258 3.555 1 93.66 429 ASN A N 1
ATOM 3389 C CA .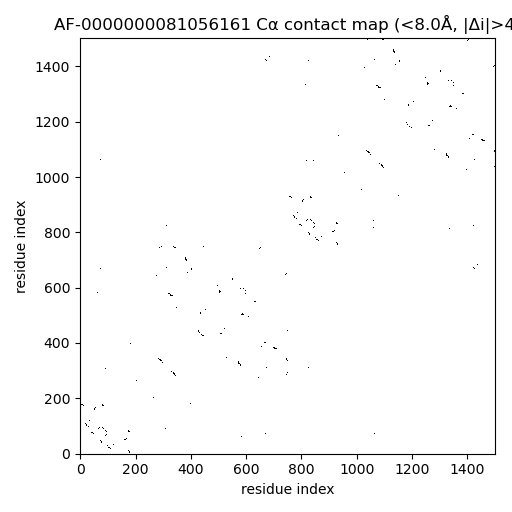 ASN A 1 429 ? 32.112 1.376 2.101 1 93.66 429 ASN A CA 1
ATOM 3390 C C . ASN A 1 429 ? 33.408 0.849 1.491 1 93.66 429 ASN A C 1
ATOM 3392 O O . ASN A 1 429 ? 33.507 0.69 0.274 1 93.66 429 ASN A O 1
ATOM 3396 N N . PHE A 1 430 ? 34.398 0.558 2.387 1 93.01 430 PHE A N 1
ATOM 3397 C CA . PHE A 1 430 ? 35.668 0 1.936 1 93.01 430 PHE A CA 1
ATOM 3398 C C . PHE A 1 430 ? 35.773 -1.474 2.306 1 93.01 430 PHE A C 1
ATOM 3400 O O . PHE A 1 430 ? 36.289 -2.28 1.528 1 93.01 430 PHE A O 1
ATOM 3407 N N . LEU A 1 431 ? 35.163 -1.779 3.412 1 90.66 431 LEU A N 1
ATOM 3408 C CA . LEU A 1 431 ? 35.312 -3.137 3.924 1 90.66 431 LEU A CA 1
ATOM 3409 C C . LEU A 1 431 ? 34.006 -3.914 3.791 1 90.66 431 LEU A C 1
ATOM 3411 O O . LEU A 1 431 ? 32.94 -3.412 4.156 1 90.66 431 LEU A O 1
ATOM 3415 N N . PRO A 1 432 ? 34.007 -5.222 3.321 1 88.95 432 PRO A N 1
ATOM 3416 C CA . PRO A 1 432 ? 35.181 -5.992 2.905 1 88.95 432 PRO A CA 1
ATOM 3417 C C . PRO A 1 432 ? 35.78 -5.493 1.592 1 88.95 432 PRO A C 1
ATOM 3419 O O . PRO A 1 432 ? 35.045 -5.068 0.697 1 88.95 432 PRO A O 1
ATOM 3422 N N . TRP A 1 433 ? 37.047 -5.634 1.528 1 89.2 433 TRP A N 1
ATOM 3423 C CA . TRP A 1 433 ? 37.777 -5.115 0.376 1 89.2 433 TRP A CA 1
ATOM 3424 C C . TRP A 1 433 ? 37.45 -5.913 -0.881 1 89.2 433 TRP A C 1
ATOM 3426 O O . TRP A 1 433 ? 37.334 -7.14 -0.832 1 89.2 433 TRP A O 1
ATOM 3436 N N . GLY A 1 434 ? 37.236 -5.204 -1.92 1 87.34 434 GLY A N 1
ATOM 3437 C CA . GLY A 1 434 ? 37.063 -5.855 -3.208 1 87.34 434 GLY A CA 1
ATOM 3438 C C . GLY A 1 434 ? 35.671 -6.423 -3.408 1 87.34 434 GLY A C 1
ATOM 3439 O O . GLY A 1 434 ? 35.446 -7.225 -4.317 1 87.34 434 GLY A O 1
ATOM 3440 N N . ARG A 1 435 ? 34.809 -6.126 -2.553 1 87.11 435 ARG A N 1
ATOM 3441 C CA . ARG A 1 435 ? 33.439 -6.613 -2.673 1 87.11 435 ARG A CA 1
ATOM 3442 C C . ARG A 1 435 ? 32.468 -5.464 -2.92 1 87.11 435 ARG A C 1
ATOM 3444 O O . ARG A 1 435 ? 32.772 -4.31 -2.609 1 87.11 435 ARG A O 1
ATOM 3451 N N . PRO A 1 436 ? 31.388 -5.827 -3.555 1 86.08 436 PRO A N 1
ATOM 3452 C CA . PRO A 1 436 ? 30.389 -4.788 -3.815 1 86.08 436 PRO A CA 1
ATOM 3453 C C . PRO A 1 436 ? 29.735 -4.265 -2.539 1 86.08 436 PRO A C 1
ATOM 3455 O O . PRO A 1 436 ? 29.884 -4.868 -1.473 1 86.08 436 PRO A O 1
ATOM 3458 N N . THR A 1 437 ? 29.039 -3.186 -2.66 1 84.59 437 THR A N 1
ATOM 3459 C CA . THR A 1 437 ? 28.417 -2.512 -1.526 1 84.59 437 THR A CA 1
ATOM 3460 C C . THR A 1 437 ? 27.366 -3.406 -0.874 1 84.59 437 THR A C 1
ATOM 3462 O O . THR A 1 437 ? 27.094 -3.283 0.322 1 84.59 437 THR A O 1
ATOM 3465 N N . THR A 1 438 ? 26.844 -4.33 -1.615 1 81.41 438 THR A N 1
ATOM 3466 C CA . THR A 1 438 ? 25.784 -5.201 -1.119 1 81.41 438 THR A CA 1
ATOM 3467 C C . THR A 1 438 ? 26.343 -6.231 -0.142 1 81.41 438 THR A C 1
ATOM 3469 O O . THR A 1 438 ? 25.59 -6.853 0.611 1 81.41 438 THR A O 1
ATOM 3472 N N . ASP A 1 439 ? 27.688 -6.381 -0.085 1 86.68 439 ASP A N 1
ATOM 3473 C CA . ASP A 1 439 ? 28.322 -7.361 0.791 1 86.68 439 ASP A CA 1
ATOM 3474 C C . ASP A 1 439 ? 28.764 -6.72 2.105 1 86.68 439 ASP A C 1
ATOM 3476 O O . ASP A 1 439 ? 29.503 -7.329 2.881 1 86.68 439 ASP A O 1
ATOM 3480 N N . SER A 1 440 ? 28.29 -5.556 2.318 1 91.36 440 SER A N 1
ATOM 3481 C CA . SER A 1 440 ? 28.594 -4.892 3.582 1 91.36 440 SER A CA 1
ATOM 3482 C C . SER A 1 440 ? 27.422 -4.986 4.552 1 91.36 440 SER A C 1
ATOM 3484 O O . SER A 1 440 ? 26.296 -5.285 4.147 1 91.36 440 SER A O 1
ATOM 3486 N N . CYS A 1 441 ? 27.793 -4.859 5.817 1 94.02 441 CYS A N 1
ATOM 3487 C CA . CYS A 1 441 ? 26.738 -4.869 6.825 1 94.02 441 CYS A CA 1
ATOM 3488 C C . CYS A 1 441 ? 25.871 -3.62 6.718 1 94.02 441 CYS A C 1
ATOM 3490 O O . CYS A 1 441 ? 26.383 -2.5 6.727 1 94.02 441 CYS A O 1
ATOM 3492 N N . PHE A 1 442 ? 24.538 -3.87 6.628 1 94.5 442 PHE A N 1
ATOM 3493 C CA . PHE A 1 442 ? 23.641 -2.729 6.49 1 94.5 442 PHE A CA 1
ATOM 3494 C C . PHE A 1 442 ? 24.009 -1.895 5.269 1 94.5 442 PHE A C 1
ATOM 3496 O O . PHE A 1 442 ? 24.248 -0.69 5.382 1 94.5 442 PHE A O 1
ATOM 3503 N N . TYR A 1 443 ? 24.016 -2.451 4.146 1 88.74 443 TYR A N 1
ATOM 3504 C CA . TYR A 1 443 ? 24.746 -2.101 2.933 1 88.74 443 TYR A CA 1
ATOM 3505 C C . TYR A 1 443 ? 24.35 -0.715 2.439 1 88.74 443 TYR A C 1
ATOM 3507 O O . TYR A 1 443 ? 25.147 -0.026 1.797 1 88.74 443 TYR A O 1
ATOM 3515 N N . HIS A 1 444 ? 23.09 -0.178 2.708 1 90.95 444 HIS A N 1
ATOM 3516 C CA . HIS A 1 444 ? 22.75 1.134 2.169 1 90.95 444 HIS A CA 1
ATOM 3517 C C . HIS A 1 444 ? 23.375 2.25 3 1 90.95 444 HIS A C 1
ATOM 3519 O O . HIS A 1 444 ? 23.328 3.419 2.612 1 90.95 444 HIS A O 1
ATOM 3525 N N . SER A 1 445 ? 24.067 1.857 4.083 1 94.57 445 SER A N 1
ATOM 3526 C CA . SER A 1 445 ? 24.676 2.847 4.966 1 94.57 445 SER A CA 1
ATOM 3527 C C . SER A 1 445 ? 26.027 3.309 4.431 1 94.57 445 SER A C 1
ATOM 3529 O O . SER A 1 445 ? 26.729 4.081 5.087 1 94.57 445 SER A O 1
ATOM 3531 N N . TRP A 1 446 ? 26.442 2.869 3.244 1 94.66 446 TRP A N 1
ATOM 3532 C CA . TRP A 1 446 ? 27.685 3.342 2.644 1 94.66 446 TRP A CA 1
ATOM 3533 C C . TRP A 1 446 ? 27.671 4.859 2.485 1 94.66 446 TRP A C 1
ATOM 3535 O O . TRP A 1 446 ? 28.717 5.507 2.559 1 94.66 446 TRP A O 1
ATOM 3545 N N . TYR A 1 447 ? 26.53 5.43 2.203 1 94.93 447 TYR A N 1
ATOM 3546 C CA . TYR A 1 447 ? 26.383 6.87 2.025 1 94.93 447 TYR A CA 1
ATOM 3547 C C . TYR A 1 447 ? 26.816 7.621 3.278 1 94.93 447 TYR A C 1
ATOM 3549 O O . TYR A 1 447 ? 27.472 8.661 3.191 1 94.93 447 TYR A O 1
ATOM 3557 N N . LEU A 1 448 ? 26.408 7.118 4.435 1 94.52 448 LEU A N 1
ATOM 3558 C CA . LEU A 1 448 ? 26.755 7.771 5.692 1 94.52 448 LEU A CA 1
ATOM 3559 C C . LEU A 1 448 ? 28.263 7.745 5.921 1 94.52 448 LEU A C 1
ATOM 3561 O O . LEU A 1 448 ? 28.84 8.727 6.392 1 94.52 448 LEU A O 1
ATOM 3565 N N . ALA A 1 449 ? 28.826 6.616 5.626 1 95.39 449 ALA A N 1
ATOM 3566 C CA . ALA A 1 449 ? 30.28 6.516 5.723 1 95.39 449 ALA A CA 1
ATOM 3567 C C . ALA A 1 449 ? 30.962 7.534 4.814 1 95.39 449 ALA A C 1
ATOM 3569 O O . ALA A 1 449 ? 31.893 8.225 5.233 1 95.39 449 ALA A O 1
ATOM 3570 N N . LEU A 1 450 ? 30.467 7.675 3.677 1 95.88 450 LEU A N 1
ATOM 3571 C CA . LEU A 1 450 ? 31.005 8.607 2.693 1 95.88 450 LEU A CA 1
ATOM 3572 C C . LEU A 1 450 ? 30.849 10.048 3.167 1 95.88 450 LEU A C 1
ATOM 3574 O O . LEU A 1 450 ? 31.788 10.842 3.072 1 95.88 450 LEU A O 1
ATOM 3578 N N . ASP A 1 451 ? 29.724 10.394 3.641 1 94.32 451 ASP A N 1
ATOM 3579 C CA . ASP A 1 451 ? 29.437 11.747 4.109 1 94.32 451 ASP A CA 1
ATOM 3580 C C . ASP A 1 451 ? 30.365 12.141 5.255 1 94.32 451 ASP A C 1
ATOM 3582 O O . ASP A 1 451 ? 30.923 13.24 5.26 1 94.32 451 ASP A O 1
ATOM 3586 N N . ILE A 1 452 ? 30.552 11.248 6.207 1 93.43 452 ILE A N 1
ATOM 3587 C CA . ILE A 1 452 ? 31.41 11.513 7.356 1 93.43 452 ILE A CA 1
ATOM 3588 C C . ILE A 1 452 ? 32.865 11.607 6.903 1 93.43 452 ILE A C 1
ATOM 3590 O O . ILE A 1 452 ? 33.616 12.461 7.381 1 93.43 452 ILE A O 1
ATOM 3594 N N . GLN A 1 453 ? 33.251 10.78 6.006 1 94.72 453 GLN A N 1
ATOM 3595 C CA . GLN A 1 453 ? 34.616 10.81 5.49 1 94.72 453 GLN A CA 1
ATOM 3596 C C . GLN A 1 453 ? 34.908 12.131 4.784 1 94.72 453 GLN A C 1
ATOM 3598 O O . GLN A 1 453 ? 35.957 12.74 5.006 1 94.72 453 GLN A O 1
ATOM 3603 N N . LEU A 1 454 ? 33.99 12.569 3.992 1 94.06 454 LEU A N 1
ATOM 3604 C CA . LEU A 1 454 ? 34.181 13.833 3.29 1 94.06 454 LEU A CA 1
ATOM 3605 C C . LEU A 1 454 ? 34.135 15.007 4.262 1 94.06 454 LEU A C 1
ATOM 3607 O O . LEU A 1 454 ? 34.854 15.993 4.085 1 94.06 454 LEU A O 1
ATOM 3611 N N . PHE A 1 455 ? 33.339 14.91 5.217 1 90.39 455 PHE A N 1
ATOM 3612 C CA . PHE A 1 455 ? 33.277 15.93 6.257 1 90.39 455 PHE A CA 1
ATOM 3613 C C . PHE A 1 455 ? 34.608 16.032 6.994 1 90.39 455 PHE A C 1
ATOM 3615 O O . PHE A 1 455 ? 35.109 17.133 7.231 1 90.39 455 PHE A O 1
ATOM 3622 N N . LEU A 1 456 ? 35.143 14.853 7.258 1 87.91 456 LEU A N 1
ATOM 3623 C CA . LEU A 1 456 ? 36.396 14.807 8.004 1 87.91 456 LEU A CA 1
ATOM 3624 C C . LEU A 1 456 ? 37.562 15.264 7.135 1 87.91 456 LEU A C 1
ATOM 3626 O O . LEU A 1 456 ? 38.52 15.857 7.636 1 87.91 456 LEU A O 1
ATOM 3630 N N . LEU A 1 457 ? 37.437 15.037 5.943 1 85.79 457 LEU A N 1
ATOM 3631 C CA . LEU A 1 457 ? 38.511 15.403 5.026 1 85.79 457 LEU A CA 1
ATOM 3632 C C . LEU A 1 457 ? 38.456 16.889 4.689 1 85.79 457 LEU A C 1
ATOM 3634 O O . LEU A 1 457 ? 39.494 17.548 4.594 1 85.79 457 LEU A O 1
ATOM 3638 N N . CYS A 1 458 ? 37.312 17.451 4.513 1 81.75 458 CYS A N 1
ATOM 3639 C CA . CYS A 1 458 ? 37.165 18.823 4.04 1 81.75 458 CYS A CA 1
ATOM 3640 C C . CYS A 1 458 ? 37.075 19.796 5.209 1 81.75 458 CYS A C 1
ATOM 3642 O O . CYS A 1 458 ? 37.331 20.991 5.048 1 81.75 458 CYS A O 1
ATOM 3644 N N . GLY A 1 459 ? 36.799 19.327 6.395 1 77.02 459 GLY A N 1
ATOM 3645 C CA . GLY A 1 459 ? 36.673 20.178 7.567 1 77.02 459 GLY A CA 1
ATOM 3646 C C . GLY A 1 459 ? 37.962 20.893 7.927 1 77.02 459 GLY A C 1
ATOM 3647 O O . GLY A 1 459 ? 37.998 22.123 7.995 1 77.02 459 GLY A O 1
ATOM 3648 N N . PRO A 1 460 ? 39.052 20.135 7.987 1 73.54 460 PRO A N 1
ATOM 3649 C CA . PRO A 1 460 ? 40.316 20.747 8.404 1 73.54 460 PRO A CA 1
ATOM 3650 C C . PRO A 1 460 ? 40.819 21.795 7.414 1 73.54 460 PRO A C 1
ATOM 3652 O O . PRO A 1 460 ? 41.32 22.846 7.823 1 73.54 460 PRO A O 1
ATOM 3655 N N . TRP A 1 461 ? 40.643 21.557 6.116 1 77.36 461 TRP A N 1
ATOM 3656 C CA . TRP A 1 461 ? 41.203 22.57 5.227 1 77.36 461 TRP A CA 1
ATOM 3657 C C . TRP A 1 461 ? 40.309 23.804 5.178 1 77.36 461 TRP A C 1
ATOM 3659 O O . TRP A 1 461 ? 40.779 24.908 4.89 1 77.36 461 TRP A O 1
ATOM 3669 N N . LEU A 1 462 ? 39.017 23.68 5.416 1 77.95 462 LEU A N 1
ATOM 3670 C CA . LEU A 1 462 ? 38.119 24.826 5.507 1 77.95 462 LEU A CA 1
ATOM 3671 C C . LEU A 1 462 ? 38.535 25.753 6.644 1 77.95 462 LEU A C 1
ATOM 3673 O O . LEU A 1 462 ? 38.583 26.973 6.469 1 77.95 462 LEU A O 1
ATOM 3677 N N . VAL A 1 463 ? 38.915 25.118 7.698 1 73.98 463 VAL A N 1
ATOM 3678 C CA . VAL A 1 463 ? 39.289 25.897 8.873 1 73.98 463 VAL A CA 1
ATOM 3679 C C . VAL A 1 463 ? 40.696 26.463 8.691 1 73.98 463 VAL A C 1
ATOM 3681 O O . VAL A 1 463 ? 40.95 27.626 9.012 1 73.98 463 VAL A O 1
ATOM 3684 N N . LEU A 1 464 ? 41.561 25.673 8.056 1 74.9 464 LEU A N 1
ATOM 3685 C CA . LEU A 1 464 ? 42.964 26.064 7.973 1 74.9 464 LEU A CA 1
ATOM 3686 C C . LEU A 1 464 ? 43.18 27.076 6.853 1 74.9 464 LEU A C 1
ATOM 3688 O O . LEU A 1 464 ? 44.026 27.965 6.969 1 74.9 464 LEU A O 1
ATOM 3692 N N . LEU A 1 465 ? 42.32 26.96 5.827 1 78.02 465 LEU A N 1
ATOM 3693 C CA . LEU A 1 465 ? 42.611 27.786 4.661 1 78.02 465 LEU A CA 1
ATOM 3694 C C . LEU A 1 465 ? 41.507 28.813 4.433 1 78.02 465 LEU A C 1
ATOM 3696 O O . LEU A 1 465 ? 41.785 30.001 4.252 1 78.02 465 LEU A O 1
ATOM 3700 N N . TYR A 1 466 ? 40.364 28.498 4.519 1 77.88 466 TYR A N 1
ATOM 3701 C CA . TYR A 1 466 ? 39.269 29.378 4.125 1 77.88 466 TYR A CA 1
ATOM 3702 C C . TYR A 1 466 ? 39.063 30.485 5.152 1 77.88 466 TYR A C 1
ATOM 3704 O O . TYR A 1 466 ? 38.821 31.639 4.791 1 77.88 466 TYR A O 1
ATOM 3712 N N . LEU A 1 467 ? 39.217 30.098 6.426 1 74.58 467 LEU A N 1
ATOM 3713 C CA . LEU A 1 467 ? 39.01 31.107 7.459 1 74.58 467 LEU A CA 1
ATOM 3714 C C . LEU A 1 467 ? 40.153 32.116 7.471 1 74.58 467 LEU A C 1
ATOM 3716 O O . LEU A 1 467 ? 39.96 33.274 7.849 1 74.58 467 LEU A O 1
ATOM 3720 N N . ARG A 1 468 ? 41.381 31.643 7.004 1 77.3 468 ARG A N 1
ATOM 3721 C CA . ARG A 1 468 ? 42.529 32.54 6.928 1 77.3 468 ARG A CA 1
ATOM 3722 C C . ARG A 1 468 ? 42.479 33.387 5.661 1 77.3 468 ARG A C 1
ATOM 3724 O O . ARG A 1 468 ? 42.762 34.586 5.698 1 77.3 468 ARG A O 1
ATOM 3731 N N . SER A 1 469 ? 42.736 32.291 4.887 1 85.76 469 SER A N 1
ATOM 3732 C CA . SER A 1 469 ? 42.592 32.978 3.607 1 85.76 469 SER A CA 1
ATOM 3733 C C . SER A 1 469 ? 41.421 32.417 2.808 1 85.76 469 SER A C 1
ATOM 3735 O O . SER A 1 469 ? 41.492 31.299 2.294 1 85.76 469 SER A O 1
ATOM 3737 N N . GLN A 1 470 ? 39.95 33.378 2.281 1 85.55 470 GLN A N 1
ATOM 3738 C CA . GLN A 1 470 ? 38.754 32.93 1.574 1 85.55 470 GLN A CA 1
ATOM 3739 C C . GLN A 1 470 ? 39.077 32.556 0.13 1 85.55 470 GLN A C 1
ATOM 3741 O O . GLN A 1 470 ? 38.524 31.593 -0.406 1 85.55 470 GLN A O 1
ATOM 3746 N N . THR A 1 471 ? 39.86 33.35 -0.484 1 90.27 471 THR A N 1
ATOM 3747 C CA . THR A 1 471 ? 40.222 33.078 -1.871 1 90.27 471 THR A CA 1
ATOM 3748 C C . THR A 1 471 ? 41.022 31.783 -1.977 1 90.27 471 THR A C 1
ATOM 3750 O O . THR A 1 471 ? 40.807 30.989 -2.896 1 90.27 471 THR A O 1
ATOM 3753 N N . ALA A 1 472 ? 41.932 31.571 -1.071 1 89.63 472 ALA A N 1
ATOM 3754 C CA . ALA A 1 472 ? 42.727 30.345 -1.066 1 89.63 472 ALA A CA 1
ATOM 3755 C C . ALA A 1 472 ? 41.846 29.121 -0.836 1 89.63 472 ALA A C 1
ATOM 3757 O O . ALA A 1 472 ? 42.061 28.071 -1.446 1 89.63 472 ALA A O 1
ATOM 3758 N N . GLY A 1 473 ? 40.915 29.285 0.061 1 89.59 473 GLY A N 1
ATOM 3759 C CA . GLY A 1 473 ? 39.987 28.196 0.32 1 89.59 473 GLY A CA 1
ATOM 3760 C C . GLY A 1 473 ? 39.137 27.838 -0.884 1 89.59 473 GLY A C 1
ATOM 3761 O O . GLY A 1 473 ? 38.931 26.658 -1.177 1 89.59 473 GLY A O 1
ATOM 3762 N N . ARG A 1 474 ? 38.645 28.786 -1.587 1 92.05 474 ARG A N 1
ATOM 3763 C CA . ARG A 1 474 ? 37.831 28.576 -2.78 1 92.05 474 ARG A CA 1
ATOM 3764 C C . ARG A 1 474 ? 38.643 27.909 -3.886 1 92.05 474 ARG A C 1
ATOM 3766 O O . ARG A 1 474 ? 38.161 26.987 -4.547 1 92.05 474 ARG A O 1
ATOM 3773 N N . ARG A 1 475 ? 39.859 28.355 -4.111 1 93.47 475 ARG A N 1
ATOM 3774 C CA . ARG A 1 475 ? 40.715 27.808 -5.159 1 93.47 475 ARG A CA 1
ATOM 3775 C C . ARG A 1 475 ? 41.09 26.361 -4.861 1 93.47 475 ARG A C 1
ATOM 3777 O O . ARG A 1 475 ? 41.136 25.527 -5.767 1 93.47 475 ARG A O 1
ATOM 3784 N N . MET A 1 476 ? 41.368 26.117 -3.613 1 92.34 476 MET A N 1
ATOM 3785 C CA . MET A 1 476 ? 41.699 24.749 -3.225 1 92.34 476 MET A CA 1
ATOM 3786 C C . MET A 1 476 ? 40.509 23.819 -3.437 1 92.34 476 MET A C 1
ATOM 3788 O O . MET A 1 476 ? 40.673 22.693 -3.908 1 92.34 476 MET A O 1
ATOM 3792 N N . THR A 1 477 ? 39.33 24.268 -3.003 1 94.53 477 THR A N 1
ATOM 3793 C CA . THR A 1 477 ? 38.129 23.464 -3.196 1 94.53 477 THR A CA 1
ATOM 3794 C C . THR A 1 477 ? 37.884 23.204 -4.68 1 94.53 477 THR A C 1
ATOM 3796 O O . THR A 1 477 ? 37.522 22.092 -5.069 1 94.53 477 THR A O 1
ATOM 3799 N N . ALA A 1 478 ? 38.042 24.171 -5.534 1 95.03 478 ALA A N 1
ATOM 3800 C CA . ALA A 1 478 ? 37.884 24.018 -6.978 1 95.03 478 ALA A CA 1
ATOM 3801 C C . ALA A 1 478 ? 38.914 23.042 -7.542 1 95.03 478 ALA A C 1
ATOM 3803 O O . ALA A 1 478 ? 38.61 22.267 -8.452 1 95.03 478 ALA A O 1
ATOM 3804 N N . LEU A 1 479 ? 40.127 23.127 -7.018 1 95.06 479 LEU A N 1
ATOM 3805 C CA . LEU A 1 479 ? 41.181 22.217 -7.451 1 95.06 479 LEU A CA 1
ATOM 3806 C C . LEU A 1 479 ? 40.84 20.776 -7.084 1 95.06 479 LEU A C 1
ATOM 3808 O O . LEU A 1 479 ? 41.025 19.865 -7.894 1 95.06 479 LEU A O 1
ATOM 3812 N N . LEU A 1 480 ? 40.379 20.577 -5.878 1 94.89 480 LEU A N 1
ATOM 3813 C CA . LEU A 1 480 ? 39.997 19.239 -5.441 1 94.89 480 LEU A CA 1
ATOM 3814 C C . LEU A 1 480 ? 38.819 18.716 -6.257 1 94.89 480 LEU A C 1
ATOM 3816 O O . LEU A 1 480 ? 38.736 17.519 -6.538 1 94.89 480 LEU A O 1
ATOM 3820 N N . TRP A 1 481 ? 37.878 19.604 -6.567 1 96.51 481 TRP A N 1
ATOM 3821 C CA . TRP A 1 481 ? 36.752 19.222 -7.413 1 96.51 481 TRP A CA 1
ATOM 3822 C C . TRP A 1 481 ? 37.233 18.762 -8.785 1 96.51 481 TRP A C 1
ATOM 3824 O O . TRP A 1 481 ? 36.824 17.705 -9.271 1 96.51 481 TRP A O 1
ATOM 3834 N N . THR A 1 482 ? 38.124 19.537 -9.406 1 97.01 482 THR A N 1
ATOM 3835 C CA . THR A 1 482 ? 38.655 19.197 -10.721 1 97.01 482 THR A CA 1
ATOM 3836 C C . THR A 1 482 ? 39.448 17.894 -10.664 1 97.01 482 THR A C 1
ATOM 3838 O O . THR A 1 482 ? 39.367 17.071 -11.578 1 97.01 482 THR A O 1
ATOM 3841 N N . LEU A 1 483 ? 40.186 17.742 -9.601 1 96.33 483 LEU A N 1
ATOM 3842 C CA . LEU A 1 483 ? 40.953 16.514 -9.423 1 96.33 483 LEU A CA 1
ATOM 3843 C C . LEU A 1 483 ? 40.029 15.305 -9.327 1 96.33 483 LEU A C 1
ATOM 3845 O O . LEU A 1 483 ? 40.323 14.247 -9.888 1 96.33 483 LEU A O 1
ATOM 3849 N N . SER A 1 484 ? 38.994 15.395 -8.556 1 96.7 484 SER A N 1
ATOM 3850 C CA . SER A 1 484 ? 38.033 14.303 -8.434 1 96.7 484 SER A CA 1
ATOM 3851 C C . SER A 1 484 ? 37.423 13.951 -9.787 1 96.7 484 SER A C 1
ATOM 3853 O O . SER A 1 484 ? 37.233 12.774 -10.1 1 96.7 484 SER A O 1
ATOM 3855 N N . VAL A 1 485 ? 37.115 14.95 -10.647 1 97.79 485 VAL A N 1
ATOM 3856 C CA . VAL A 1 485 ? 36.544 14.724 -11.97 1 97.79 485 VAL A CA 1
ATOM 3857 C C . VAL A 1 485 ? 37.567 14.024 -12.862 1 97.79 485 VAL A C 1
ATOM 3859 O O . VAL A 1 485 ? 37.237 13.063 -13.561 1 97.79 485 VAL A O 1
ATOM 3862 N N . VAL A 1 486 ? 38.812 14.443 -12.817 1 97.48 486 VAL A N 1
ATOM 3863 C CA . VAL A 1 486 ? 39.871 13.897 -13.658 1 97.48 486 VAL A CA 1
ATOM 3864 C C . VAL A 1 486 ? 40.181 12.463 -13.235 1 97.48 486 VAL A C 1
ATOM 3866 O O . VAL A 1 486 ? 40.377 11.588 -14.082 1 97.48 486 VAL A O 1
ATOM 3869 N N . VAL A 1 487 ? 40.239 12.229 -11.943 1 96.93 487 VAL A N 1
ATOM 3870 C CA . VAL A 1 487 ? 40.496 10.883 -11.441 1 96.93 487 VAL A CA 1
ATOM 3871 C C . VAL A 1 487 ? 39.365 9.948 -11.865 1 96.93 487 VAL A C 1
ATOM 3873 O O . VAL A 1 487 ? 39.612 8.809 -12.268 1 96.93 487 VAL A O 1
ATOM 3876 N N . THR A 1 488 ? 38.171 10.397 -11.768 1 97.52 488 THR A N 1
ATOM 3877 C CA . THR A 1 488 ? 37.029 9.596 -12.196 1 97.52 488 THR A CA 1
ATOM 3878 C C . THR A 1 488 ? 37.116 9.283 -13.687 1 97.52 488 THR A C 1
ATOM 3880 O O . THR A 1 488 ? 36.864 8.151 -14.104 1 97.52 488 THR A O 1
ATOM 3883 N N . ALA A 1 489 ? 37.431 10.306 -14.483 1 97.82 489 ALA A N 1
ATOM 3884 C CA . ALA A 1 489 ? 37.577 10.109 -15.923 1 97.82 489 ALA A CA 1
ATOM 3885 C C . ALA A 1 489 ? 38.704 9.128 -16.231 1 97.82 489 ALA A C 1
ATOM 3887 O O . ALA A 1 489 ? 38.557 8.252 -17.087 1 97.82 489 ALA A O 1
ATOM 3888 N N . PHE A 1 490 ? 39.81 9.28 -15.538 1 97.6 490 PHE A N 1
ATOM 3889 C CA . PHE A 1 490 ? 40.972 8.423 -15.743 1 97.6 490 PHE A CA 1
ATOM 3890 C C . PHE A 1 490 ? 40.641 6.974 -15.407 1 97.6 490 PHE A C 1
ATOM 3892 O O . PHE A 1 490 ? 40.931 6.068 -16.191 1 97.6 490 PHE A O 1
ATOM 3899 N N . LEU A 1 491 ? 39.998 6.692 -14.304 1 97.01 491 LEU A N 1
ATOM 3900 C CA . LEU A 1 491 ? 39.652 5.341 -13.875 1 97.01 491 LEU A CA 1
ATOM 3901 C C . LEU A 1 491 ? 38.565 4.749 -14.766 1 97.01 491 LEU A C 1
ATOM 3903 O O . LEU A 1 491 ? 38.582 3.552 -15.061 1 97.01 491 LEU A O 1
ATOM 3907 N N . SER A 1 492 ? 37.596 5.585 -15.16 1 96.9 492 SER A N 1
ATOM 3908 C CA . SER A 1 492 ? 36.546 5.108 -16.054 1 96.9 492 SER A CA 1
ATOM 3909 C C . SER A 1 492 ? 37.124 4.643 -17.387 1 96.9 492 SER A C 1
ATOM 3911 O O . SER A 1 492 ? 36.66 3.655 -17.96 1 96.9 492 SER A O 1
ATOM 3913 N N . TYR A 1 493 ? 38.129 5.364 -17.854 1 95.74 493 TYR A N 1
ATOM 3914 C CA . TYR A 1 493 ? 38.746 5.036 -19.135 1 95.74 493 TYR A CA 1
ATOM 3915 C C . TYR A 1 493 ? 39.614 3.788 -19.018 1 95.74 493 TYR A C 1
ATOM 3917 O O . TYR A 1 493 ? 39.553 2.901 -19.873 1 95.74 493 TYR A O 1
ATOM 3925 N N . THR A 1 494 ? 40.378 3.569 -17.973 1 96.27 494 THR A N 1
ATOM 3926 C CA . THR A 1 494 ? 41.355 2.494 -17.838 1 96.27 494 THR A CA 1
ATOM 3927 C C . THR A 1 494 ? 40.683 1.209 -17.364 1 96.27 494 THR A C 1
ATOM 3929 O O . THR A 1 494 ? 41.048 0.115 -17.797 1 96.27 494 THR A O 1
ATOM 3932 N N . ARG A 1 495 ? 39.731 1.349 -16.511 1 95.02 495 ARG A N 1
ATOM 3933 C CA . ARG A 1 495 ? 39.092 0.173 -15.929 1 95.02 495 ARG A CA 1
ATOM 3934 C C . ARG A 1 495 ? 37.814 -0.185 -16.68 1 95.02 495 ARG A C 1
ATOM 3936 O O . ARG A 1 495 ? 37.184 -1.205 -16.394 1 95.02 495 ARG A O 1
ATOM 3943 N N . LYS A 1 496 ? 37.379 0.701 -17.631 1 94.56 496 LYS A N 1
ATOM 3944 C CA . LYS A 1 496 ? 36.204 0.464 -18.466 1 94.56 496 LYS A CA 1
ATOM 3945 C C . LYS A 1 496 ? 34.943 0.334 -17.616 1 94.56 496 LYS A C 1
ATOM 3947 O O . LYS A 1 496 ? 34.153 -0.593 -17.806 1 94.56 496 LYS A O 1
ATOM 3952 N N . TRP A 1 497 ? 34.785 1.286 -16.741 1 95.37 497 TRP A N 1
ATOM 3953 C CA . TRP A 1 497 ? 33.6 1.354 -15.893 1 95.37 497 TRP A CA 1
ATOM 3954 C C . TRP A 1 497 ? 32.35 1.624 -16.725 1 95.37 497 TRP A C 1
ATOM 3956 O O . TRP A 1 497 ? 32.418 2.287 -17.762 1 95.37 497 TRP A O 1
ATOM 3966 N N . SER A 1 498 ? 31.223 1.04 -16.294 1 95.13 498 SER A N 1
ATOM 3967 C CA . SER A 1 498 ? 29.916 1.419 -16.822 1 95.13 498 SER A CA 1
ATOM 3968 C C . SER A 1 498 ? 28.927 1.706 -15.696 1 95.13 498 SER A C 1
ATOM 3970 O O . SER A 1 498 ? 28.813 0.924 -14.75 1 95.13 498 SER A O 1
ATOM 3972 N N . VAL A 1 499 ? 28.246 2.768 -15.785 1 94.08 499 VAL A N 1
ATOM 3973 C CA . VAL A 1 499 ? 27.266 3.134 -14.768 1 94.08 499 VAL A CA 1
ATOM 3974 C C . VAL A 1 499 ? 25.917 2.498 -15.098 1 94.08 499 VAL A C 1
ATOM 3976 O O . VAL A 1 499 ? 25.014 2.475 -14.259 1 94.08 499 VAL A O 1
ATOM 3979 N N . ASN A 1 500 ? 25.776 1.968 -16.311 1 93.27 500 ASN A N 1
ATOM 3980 C CA . ASN A 1 500 ? 24.546 1.274 -16.675 1 93.27 500 ASN A CA 1
ATOM 3981 C C . ASN A 1 500 ? 24.403 -0.046 -15.922 1 93.27 500 ASN A C 1
ATOM 3983 O O . ASN A 1 500 ? 25.2 -0.966 -16.116 1 93.27 500 ASN A O 1
ATOM 3987 N N . THR A 1 501 ? 23.431 -0.21 -15.203 1 89.52 501 THR A N 1
ATOM 3988 C CA . THR A 1 501 ? 23.229 -1.264 -14.216 1 89.52 501 THR A CA 1
ATOM 3989 C C . THR A 1 501 ? 23.224 -2.637 -14.883 1 89.52 501 THR A C 1
ATOM 3991 O O . THR A 1 501 ? 23.646 -3.627 -14.282 1 89.52 501 THR A O 1
ATOM 3994 N N . LEU A 1 502 ? 22.85 -2.773 -16.158 1 88.8 502 LEU A N 1
ATOM 3995 C CA . LEU A 1 502 ? 22.663 -4.079 -16.782 1 88.8 502 LEU A CA 1
ATOM 3996 C C . LEU A 1 502 ? 23.817 -4.4 -17.726 1 88.8 502 LEU A C 1
ATOM 3998 O O . LEU A 1 502 ? 23.675 -5.232 -18.625 1 88.8 502 LEU A O 1
ATOM 4002 N N . ASP A 1 503 ? 24.971 -3.726 -17.515 1 92.29 503 ASP A N 1
ATOM 4003 C CA . ASP A 1 503 ? 26.151 -3.953 -18.344 1 92.29 503 ASP A CA 1
ATOM 4004 C C . ASP A 1 503 ? 27.062 -5.011 -17.725 1 92.29 503 ASP A C 1
ATOM 4006 O O . ASP A 1 503 ? 28.274 -5.003 -17.95 1 92.29 503 ASP A O 1
ATOM 4010 N N . GLY A 1 504 ? 26.571 -5.824 -16.849 1 88.15 504 GLY A N 1
ATOM 4011 C CA . GLY A 1 504 ? 27.251 -7.004 -16.339 1 88.15 504 GLY A CA 1
ATOM 4012 C C . GLY A 1 504 ? 28.54 -6.68 -15.607 1 88.15 504 GLY A C 1
ATOM 4013 O O . GLY A 1 504 ? 28.552 -5.842 -14.703 1 88.15 504 GLY A O 1
ATOM 4014 N N . GLY A 1 505 ? 29.626 -7.193 -16.064 1 87 505 GLY A N 1
ATOM 4015 C CA . GLY A 1 505 ? 30.917 -7.088 -15.403 1 87 505 GLY A CA 1
ATOM 4016 C C . GLY A 1 505 ? 31.391 -5.656 -15.244 1 87 505 GLY A C 1
ATOM 4017 O O . GLY A 1 505 ? 31.977 -5.3 -14.219 1 87 505 GLY A O 1
ATOM 4018 N N . SER A 1 506 ? 31.161 -4.801 -16.207 1 92.13 506 SER A N 1
ATOM 4019 C CA . SER A 1 506 ? 31.597 -3.409 -16.161 1 92.13 506 SER A CA 1
ATOM 4020 C C . SER A 1 506 ? 30.846 -2.63 -15.086 1 92.13 506 SER A C 1
ATOM 4022 O O . SER A 1 506 ? 31.406 -1.726 -14.462 1 92.13 506 SER A O 1
ATOM 4024 N N . ALA A 1 507 ? 29.621 -2.959 -14.92 1 92.32 507 ALA A N 1
ATOM 4025 C CA . ALA A 1 507 ? 28.817 -2.307 -13.889 1 92.32 507 ALA A CA 1
ATOM 4026 C C . ALA A 1 507 ? 29.228 -2.774 -12.496 1 92.32 507 ALA A C 1
ATOM 4028 O O . ALA A 1 507 ? 29.258 -1.981 -11.552 1 92.32 507 ALA A O 1
ATOM 4029 N N . VAL A 1 508 ? 29.534 -4.043 -12.367 1 90.1 508 VAL A N 1
ATOM 4030 C CA . VAL A 1 508 ? 29.96 -4.613 -11.093 1 90.1 508 VAL A CA 1
ATOM 4031 C C . VAL A 1 508 ? 31.3 -4.007 -10.679 1 90.1 508 VAL A C 1
ATOM 4033 O O . VAL A 1 508 ? 31.504 -3.678 -9.508 1 90.1 508 VAL A O 1
ATOM 4036 N N . LEU A 1 509 ? 32.155 -3.866 -11.612 1 92.97 509 LEU A N 1
ATOM 4037 C CA . LEU A 1 509 ? 33.464 -3.287 -11.331 1 92.97 509 LEU A CA 1
ATOM 4038 C C . LEU A 1 509 ? 33.327 -1.85 -10.839 1 92.97 509 LEU A C 1
ATOM 4040 O O . LEU A 1 509 ? 34.04 -1.432 -9.923 1 92.97 509 LEU A O 1
ATOM 4044 N N . PHE A 1 510 ? 32.497 -1.105 -11.464 1 94.5 510 PHE A N 1
ATOM 4045 C CA . PHE A 1 510 ? 32.25 0.262 -11.023 1 94.5 510 PHE A CA 1
ATOM 4046 C C . PHE A 1 510 ? 31.706 0.283 -9.6 1 94.5 510 PHE A C 1
ATOM 4048 O O . PHE A 1 510 ? 32.051 1.164 -8.81 1 94.5 510 PHE A O 1
ATOM 4055 N N . ASP A 1 511 ? 30.872 -0.64 -9.213 1 91.7 511 ASP A N 1
ATOM 4056 C CA . ASP A 1 511 ? 30.297 -0.719 -7.874 1 91.7 511 ASP A CA 1
ATOM 4057 C C . ASP A 1 511 ? 31.374 -1.006 -6.83 1 91.7 511 ASP A C 1
ATOM 4059 O O . ASP A 1 511 ? 31.338 -0.46 -5.726 1 91.7 511 ASP A O 1
ATOM 4063 N N . ILE A 1 512 ? 32.316 -1.756 -7.185 1 92.58 512 ILE A N 1
ATOM 4064 C CA . ILE A 1 512 ? 33.376 -2.167 -6.271 1 92.58 512 ILE A CA 1
ATOM 4065 C C . ILE A 1 512 ? 34.386 -1.033 -6.11 1 92.58 512 ILE A C 1
ATOM 4067 O O . ILE A 1 512 ? 34.786 -0.703 -4.991 1 92.58 512 ILE A O 1
ATOM 4071 N N . GLU A 1 513 ? 34.64 -0.309 -7.235 1 94.33 513 GLU A N 1
ATOM 4072 C CA . GLU A 1 513 ? 35.814 0.558 -7.224 1 94.33 513 GLU A CA 1
ATOM 4073 C C . GLU A 1 513 ? 35.414 2.03 -7.184 1 94.33 513 GLU A C 1
ATOM 4075 O O . GLU A 1 513 ? 36.219 2.887 -6.815 1 94.33 513 GLU A O 1
ATOM 4080 N N . GLY A 1 514 ? 34.266 2.281 -7.553 1 93.19 514 GLY A N 1
ATOM 4081 C CA . GLY A 1 514 ? 34.028 3.695 -7.794 1 93.19 514 GLY A CA 1
ATOM 4082 C C . GLY A 1 514 ? 32.76 4.208 -7.137 1 93.19 514 GLY A C 1
ATOM 4083 O O . GLY A 1 514 ? 32.763 5.274 -6.518 1 93.19 514 GLY A O 1
ATOM 4084 N N . TYR A 1 515 ? 31.714 3.494 -7.095 1 92.65 515 TYR A N 1
ATOM 4085 C CA . TYR A 1 515 ? 30.369 3.971 -6.789 1 92.65 515 TYR A CA 1
ATOM 4086 C C . TYR A 1 515 ? 30.312 4.582 -5.394 1 92.65 515 TYR A C 1
ATOM 4088 O O . TYR A 1 515 ? 29.798 5.689 -5.215 1 92.65 515 TYR A O 1
ATOM 4096 N N . ALA A 1 516 ? 30.863 3.941 -4.331 1 93.99 516 ALA A N 1
ATOM 4097 C CA . ALA A 1 516 ? 30.721 4.39 -2.948 1 93.99 516 ALA A CA 1
ATOM 4098 C C . ALA A 1 516 ? 32.042 4.932 -2.409 1 93.99 516 ALA A C 1
ATOM 4100 O O . ALA A 1 516 ? 32.226 5.041 -1.195 1 93.99 516 ALA A O 1
ATOM 4101 N N . LYS A 1 517 ? 32.955 5.347 -3.307 1 94.93 517 LYS A N 1
ATOM 4102 C CA . LYS A 1 517 ? 34.28 5.788 -2.882 1 94.93 517 LYS A CA 1
ATOM 4103 C C . LYS A 1 517 ? 34.375 7.311 -2.869 1 94.93 517 LYS A C 1
ATOM 4105 O O . LYS A 1 517 ? 33.849 7.978 -3.763 1 94.93 517 LYS A O 1
ATOM 4110 N N . PRO A 1 518 ? 34.953 7.854 -1.894 1 94.71 518 PRO A N 1
ATOM 4111 C CA . PRO A 1 518 ? 34.982 9.306 -1.705 1 94.71 518 PRO A CA 1
ATOM 4112 C C . PRO A 1 518 ? 35.663 10.038 -2.859 1 94.71 518 PRO A C 1
ATOM 4114 O O . PRO A 1 518 ? 35.26 11.148 -3.214 1 94.71 518 PRO A O 1
ATOM 4117 N N . HIS A 1 519 ? 36.721 9.415 -3.496 1 93.02 519 HIS A N 1
ATOM 4118 C CA . HIS A 1 519 ? 37.454 10.125 -4.539 1 93.02 519 HIS A CA 1
ATOM 4119 C C . HIS A 1 519 ? 36.594 10.317 -5.783 1 93.02 519 HIS A C 1
ATOM 4121 O O . HIS A 1 519 ? 36.821 11.245 -6.563 1 93.02 519 HIS A O 1
ATOM 4127 N N . VAL A 1 520 ? 35.587 9.489 -5.925 1 94.13 520 VAL A N 1
ATOM 4128 C CA . VAL A 1 520 ? 34.705 9.594 -7.082 1 94.13 520 VAL A CA 1
ATOM 4129 C C . VAL A 1 520 ? 33.491 10.452 -6.731 1 94.13 520 VAL A C 1
ATOM 4131 O O . VAL A 1 520 ? 33.043 11.266 -7.542 1 94.13 520 VAL A O 1
ATOM 4134 N N . ARG A 1 521 ? 33.031 10.349 -5.488 1 94.98 521 ARG A N 1
ATOM 4135 C CA . ARG A 1 521 ? 31.777 10.984 -5.097 1 94.98 521 ARG A CA 1
ATOM 4136 C C . ARG A 1 521 ? 32.02 12.385 -4.548 1 94.98 521 ARG A C 1
ATOM 4138 O O . ARG A 1 521 ? 31.077 13.156 -4.358 1 94.98 521 ARG A O 1
ATOM 4145 N N . ALA A 1 522 ? 33.232 12.793 -4.361 1 96.03 522 ALA A N 1
ATOM 4146 C CA . ALA A 1 522 ? 33.586 14.079 -3.766 1 96.03 522 ALA A CA 1
ATOM 4147 C C . ALA A 1 522 ? 33.15 15.236 -4.661 1 96.03 522 ALA A C 1
ATOM 4149 O O . ALA A 1 522 ? 32.981 16.364 -4.19 1 96.03 522 ALA A O 1
ATOM 4150 N N . GLN A 1 523 ? 32.957 14.994 -5.936 1 95.97 523 GLN A N 1
ATOM 4151 C CA . GLN A 1 523 ? 32.603 16.05 -6.878 1 95.97 523 GLN A CA 1
ATOM 4152 C C . GLN A 1 523 ? 31.307 16.743 -6.467 1 95.97 523 GLN A C 1
ATOM 4154 O O . GLN A 1 523 ? 31.217 17.972 -6.499 1 95.97 523 GLN A O 1
ATOM 4159 N N . SER A 1 524 ? 30.32 15.993 -6.035 1 96.89 524 SER A N 1
ATOM 4160 C CA . SER A 1 524 ? 29.04 16.57 -5.638 1 96.89 524 SER A CA 1
ATOM 4161 C C . SER A 1 524 ? 29.16 17.328 -4.321 1 96.89 524 SER A C 1
ATOM 4163 O O . SER A 1 524 ? 28.611 18.422 -4.176 1 96.89 524 SER A O 1
ATOM 4165 N N . TYR A 1 525 ? 29.905 16.815 -3.357 1 97.1 525 TYR A N 1
ATOM 4166 C CA . TYR A 1 525 ? 30.124 17.433 -2.055 1 97.1 525 TYR A CA 1
ATOM 4167 C C . TYR A 1 525 ? 30.867 18.756 -2.197 1 97.1 525 TYR A C 1
ATOM 4169 O O . TYR A 1 525 ? 30.466 19.767 -1.615 1 97.1 525 TYR A O 1
ATOM 4177 N N . LEU A 1 526 ? 31.902 18.761 -3.032 1 96.89 526 LEU A N 1
ATOM 4178 C CA . LEU A 1 526 ? 32.742 19.938 -3.227 1 96.89 526 LEU A CA 1
ATOM 4179 C C . LEU A 1 526 ? 31.997 21.013 -4.011 1 96.89 526 LEU A C 1
ATOM 4181 O O . LEU A 1 526 ? 32.202 22.207 -3.783 1 96.89 526 LEU A O 1
ATOM 4185 N N . ALA A 1 527 ? 31.128 20.61 -4.89 1 97.46 527 ALA A N 1
ATOM 4186 C CA . ALA A 1 527 ? 30.293 21.578 -5.598 1 97.46 527 ALA A CA 1
ATOM 4187 C C . ALA A 1 527 ? 29.387 22.332 -4.629 1 97.46 527 ALA A C 1
ATOM 4189 O O . ALA A 1 527 ? 29.197 23.543 -4.763 1 97.46 527 ALA A O 1
ATOM 4190 N N . GLY A 1 528 ? 28.815 21.648 -3.69 1 96.89 528 GLY A N 1
ATOM 4191 C CA . GLY A 1 528 ? 28.007 22.29 -2.666 1 96.89 528 GLY A CA 1
ATOM 4192 C C . GLY A 1 528 ? 28.795 23.256 -1.802 1 96.89 528 GLY A C 1
ATOM 4193 O O . GLY A 1 528 ? 28.315 24.346 -1.483 1 96.89 528 GLY A O 1
ATOM 4194 N N . MET A 1 529 ? 29.997 22.855 -1.48 1 95.39 529 MET A N 1
ATOM 4195 C CA . MET A 1 529 ? 30.87 23.73 -0.702 1 95.39 529 MET A CA 1
ATOM 4196 C C . MET A 1 529 ? 31.161 25.021 -1.46 1 95.39 529 MET A C 1
ATOM 4198 O O . MET A 1 529 ? 31.137 26.106 -0.878 1 95.39 529 MET A O 1
ATOM 4202 N N . LEU A 1 530 ? 31.385 24.892 -2.714 1 95.33 530 LEU A N 1
ATOM 4203 C CA . LEU A 1 530 ? 31.722 26.048 -3.538 1 95.33 530 LEU A CA 1
ATOM 4204 C C . LEU A 1 530 ? 30.565 27.041 -3.581 1 95.33 530 LEU A C 1
ATOM 4206 O O . LEU A 1 530 ? 30.784 28.255 -3.586 1 95.33 530 LEU A O 1
ATOM 4210 N N . VAL A 1 531 ? 29.4 26.56 -3.588 1 94.96 531 VAL A N 1
ATOM 4211 C CA . VAL A 1 531 ? 28.231 27.433 -3.598 1 94.96 531 VAL A CA 1
ATOM 4212 C C . VAL A 1 531 ? 28.211 28.284 -2.33 1 94.96 531 VAL A C 1
ATOM 4214 O O . VAL A 1 531 ? 27.936 29.485 -2.385 1 94.96 531 VAL A O 1
ATOM 4217 N N . ALA A 1 532 ? 28.504 27.677 -1.226 1 92.25 532 ALA A N 1
ATOM 4218 C CA . ALA A 1 532 ? 28.48 28.369 0.06 1 92.25 532 ALA A CA 1
ATOM 4219 C C . ALA A 1 532 ? 29.624 29.373 0.164 1 92.25 532 ALA A C 1
ATOM 4221 O O . ALA A 1 532 ? 29.531 30.357 0.902 1 92.25 532 ALA A O 1
ATOM 4222 N N . MET A 1 533 ? 30.72 29.166 -0.628 1 91.63 533 MET A N 1
ATOM 4223 C CA . MET A 1 533 ? 31.914 29.999 -0.52 1 91.63 533 MET A CA 1
ATOM 4224 C C . MET A 1 533 ? 31.849 31.172 -1.492 1 91.63 533 MET A C 1
ATOM 4226 O O . MET A 1 533 ? 32.597 32.142 -1.352 1 91.63 533 MET A O 1
ATOM 4230 N N . LEU A 1 534 ? 30.965 31.106 -2.392 1 89.29 534 LEU A N 1
ATOM 4231 C CA . LEU A 1 534 ? 30.877 32.166 -3.39 1 89.29 534 LEU A CA 1
ATOM 4232 C C . LEU A 1 534 ? 30.245 33.42 -2.797 1 89.29 534 LEU A C 1
ATOM 4234 O O . LEU A 1 534 ? 29.297 33.331 -2.013 1 89.29 534 LEU A O 1
ATOM 4238 N N . PRO A 1 535 ? 30.784 34.551 -3.083 1 82.04 535 PRO A N 1
ATOM 4239 C CA . PRO A 1 535 ? 30.233 35.808 -2.57 1 82.04 535 PRO A CA 1
ATOM 4240 C C . PRO A 1 535 ? 28.858 36.13 -3.151 1 82.04 535 PRO A C 1
ATOM 4242 O O . PRO A 1 535 ? 28.53 35.685 -4.253 1 82.04 535 PRO A O 1
ATOM 4245 N N . PRO A 1 536 ? 28.017 36.709 -2.289 1 75.38 536 PRO A N 1
ATOM 4246 C CA . PRO A 1 536 ? 26.7 37.101 -2.797 1 75.38 536 PRO A CA 1
ATOM 4247 C C . PRO A 1 536 ? 26.786 38.024 -4.011 1 75.38 536 PRO A C 1
ATOM 4249 O O . PRO A 1 536 ? 27.716 38.828 -4.115 1 75.38 536 PRO A O 1
ATOM 4252 N N . SER A 1 537 ? 26.103 37.753 -4.959 1 64.44 537 SER A N 1
ATOM 4253 C CA . SER A 1 537 ? 26.079 38.611 -6.139 1 64.44 537 SER A CA 1
ATOM 4254 C C . SER A 1 537 ? 25.577 40.009 -5.796 1 64.44 537 SER A C 1
ATOM 4256 O O . SER A 1 537 ? 24.771 40.177 -4.878 1 64.44 537 SER A O 1
ATOM 4258 N N . SER A 1 538 ? 26.191 41.111 -6.073 1 55.57 538 SER A N 1
ATOM 4259 C CA . SER A 1 538 ? 25.92 42.524 -5.832 1 55.57 538 SER A CA 1
ATOM 4260 C C . SER A 1 538 ? 24.425 42.817 -5.883 1 55.57 538 SER A C 1
ATOM 4262 O O . SER A 1 538 ? 23.97 43.843 -5.372 1 55.57 538 SER A O 1
ATOM 4264 N N . SER A 1 539 ? 23.668 42.205 -6.692 1 47.62 539 SER A N 1
ATOM 4265 C CA . SER A 1 539 ? 22.274 42.615 -6.828 1 47.62 539 SER A CA 1
ATOM 4266 C C . SER A 1 539 ? 21.487 42.334 -5.553 1 47.62 539 SER A C 1
ATOM 4268 O O . SER A 1 539 ? 20.343 42.769 -5.414 1 47.62 539 SER A O 1
ATOM 4270 N N . SER A 1 540 ? 21.874 41.416 -4.8 1 49.06 540 SER A N 1
ATOM 4271 C CA . SER A 1 540 ? 21.093 40.991 -3.643 1 49.06 540 SER A CA 1
ATOM 4272 C C . SER A 1 540 ? 21.296 41.934 -2.462 1 49.06 540 SER A C 1
ATOM 4274 O O . SER A 1 540 ? 20.691 41.751 -1.403 1 49.06 540 SER A O 1
ATOM 4276 N N . SER A 1 541 ? 22.426 42.782 -2.337 1 39.34 541 SER A N 1
ATOM 4277 C CA . SER A 1 541 ? 22.638 43.608 -1.153 1 39.34 541 SER A CA 1
ATOM 4278 C C . SER A 1 541 ? 21.434 44.505 -0.882 1 39.34 541 SER A C 1
ATOM 4280 O O . SER A 1 541 ? 21.332 45.108 0.189 1 39.34 541 SER A O 1
ATOM 4282 N N . SER A 1 542 ? 21.109 45.416 -1.957 1 34.87 542 SER A N 1
ATOM 4283 C CA . SER A 1 542 ? 20.33 46.57 -1.52 1 34.87 542 SER A CA 1
ATOM 4284 C C . SER A 1 542 ? 19.018 46.139 -0.874 1 34.87 542 SER A C 1
ATOM 4286 O O . SER A 1 542 ? 18.447 46.875 -0.066 1 34.87 542 SER A O 1
ATOM 4288 N N . SER A 1 543 ? 17.971 45.775 -1.723 1 33.86 543 SER A N 1
ATOM 4289 C CA . SER A 1 543 ? 16.589 45.992 -1.306 1 33.86 543 SER A CA 1
ATOM 4290 C C . SER A 1 543 ? 16.181 45.012 -0.211 1 33.86 543 SER A C 1
ATOM 4292 O O . SER A 1 543 ? 16.224 43.796 -0.412 1 33.86 543 SER A O 1
ATOM 4294 N N . SER A 1 544 ? 16.475 45.363 1.052 1 32.49 544 SER A N 1
ATOM 4295 C CA . SER A 1 544 ? 16.11 44.836 2.363 1 32.49 544 SER A CA 1
ATOM 4296 C C . SER A 1 544 ? 14.828 44.014 2.29 1 32.49 544 SER A C 1
ATOM 4298 O O . SER A 1 544 ? 14.55 43.208 3.181 1 32.49 544 SER A O 1
ATOM 4300 N N . SER A 1 545 ? 13.629 44.924 2.123 1 30.18 545 SER A N 1
ATOM 4301 C CA . SER A 1 545 ? 12.385 44.829 2.879 1 30.18 545 SER A CA 1
ATOM 4302 C C . SER A 1 545 ? 11.684 43.499 2.625 1 30.18 545 SER A C 1
ATOM 4304 O O . SER A 1 545 ? 11.307 42.799 3.568 1 30.18 545 SER A O 1
ATOM 4306 N N . SER A 1 546 ? 10.495 43.554 1.688 1 31.24 546 SER A N 1
ATOM 4307 C CA . SER A 1 546 ? 9.206 42.875 1.777 1 31.24 546 SER A CA 1
ATOM 4308 C C . SER A 1 546 ? 9.323 41.411 1.369 1 31.24 546 SER A C 1
ATOM 4310 O O . SER A 1 546 ? 10.02 41.083 0.407 1 31.24 546 SER A O 1
ATOM 4312 N N . ALA A 1 547 ? 9.289 40.495 2.27 1 35.33 547 ALA A N 1
ATOM 4313 C CA . ALA A 1 547 ? 9.06 39.053 2.267 1 35.33 547 ALA A CA 1
ATOM 4314 C C . ALA A 1 547 ? 8.365 38.61 0.982 1 35.33 547 ALA A C 1
ATOM 4316 O O . ALA A 1 547 ? 7.897 37.473 0.883 1 35.33 547 ALA A O 1
ATOM 4317 N N . THR A 1 548 ? 7.879 39.526 0.04 1 33.58 548 THR A N 1
ATOM 4318 C CA . THR A 1 548 ? 7.064 38.987 -1.043 1 33.58 548 THR A CA 1
ATOM 4319 C C . THR A 1 548 ? 7.917 38.156 -1.999 1 33.58 548 THR A C 1
ATOM 4321 O O . THR A 1 548 ? 8.929 38.637 -2.513 1 33.58 548 THR A O 1
ATOM 4324 N N . VAL A 1 549 ? 8.152 36.893 -1.93 1 40.3 549 VAL A N 1
ATOM 4325 C CA . VAL A 1 549 ? 8.641 35.93 -2.911 1 40.3 549 VAL A CA 1
ATOM 4326 C C . VAL A 1 549 ? 8.462 36.492 -4.32 1 40.3 549 VAL A C 1
ATOM 4328 O O . VAL A 1 549 ? 7.338 36.597 -4.815 1 40.3 549 VAL A O 1
ATOM 4331 N N . ILE A 1 550 ? 9.16 37.575 -4.708 1 38.26 550 ILE A N 1
ATOM 4332 C CA . ILE A 1 550 ? 9.126 38.178 -6.036 1 38.26 550 ILE A CA 1
ATOM 4333 C C . ILE A 1 550 ? 9.429 37.117 -7.092 1 38.26 550 ILE A C 1
ATOM 4335 O O . ILE A 1 550 ? 10.479 36.47 -7.048 1 38.26 550 ILE A O 1
ATOM 4339 N N . TYR A 1 551 ? 8.557 36.483 -7.726 1 46.58 551 TYR A N 1
ATOM 4340 C CA . TYR A 1 551 ? 8.505 35.691 -8.951 1 46.58 551 TYR A CA 1
ATOM 4341 C C . TYR A 1 551 ? 9.449 36.257 -10.006 1 46.58 551 TYR A C 1
ATOM 4343 O O . TYR A 1 551 ? 9.502 35.757 -11.132 1 46.58 551 TYR A O 1
ATOM 4351 N N . GLY A 1 552 ? 10.202 37.376 -9.868 1 55.14 552 GLY A N 1
ATOM 4352 C CA . GLY A 1 552 ? 10.763 37.978 -11.067 1 55.14 552 GLY A CA 1
ATOM 4353 C C . GLY A 1 552 ? 12.272 37.841 -11.153 1 55.14 552 GLY A C 1
ATOM 4354 O O . GLY A 1 552 ? 13.006 38.755 -10.771 1 55.14 552 GLY A O 1
ATOM 4355 N N . GLY A 1 553 ? 12.902 36.662 -11.176 1 62.09 553 GLY A N 1
ATOM 4356 C CA . GLY A 1 553 ? 14.328 36.558 -11.441 1 62.09 553 GLY A CA 1
ATOM 4357 C C . GLY A 1 553 ? 14.757 37.292 -12.697 1 62.09 553 GLY A C 1
ATOM 4358 O O . GLY A 1 553 ? 13.934 37.566 -13.573 1 62.09 553 GLY A O 1
ATOM 4359 N N . THR A 1 554 ? 16.028 37.963 -12.763 1 79.52 554 THR A N 1
ATOM 4360 C CA . THR A 1 554 ? 16.621 38.563 -13.953 1 79.52 554 THR A CA 1
ATOM 4361 C C . THR A 1 554 ? 16.6 37.581 -15.121 1 79.52 554 THR A C 1
ATOM 4363 O O . THR A 1 554 ? 16.359 36.387 -14.931 1 79.52 554 THR A O 1
ATOM 4366 N N . ARG A 1 555 ? 16.602 38.058 -16.334 1 84.37 555 ARG A N 1
ATOM 4367 C CA . ARG A 1 555 ? 16.63 37.234 -17.537 1 84.37 555 ARG A CA 1
ATOM 4368 C C . ARG A 1 555 ? 17.764 36.216 -17.478 1 84.37 555 ARG A C 1
ATOM 4370 O O . ARG A 1 555 ? 17.602 35.073 -17.909 1 84.37 555 ARG A O 1
ATOM 4377 N N . THR A 1 556 ? 18.896 36.633 -16.931 1 88.61 556 THR A N 1
ATOM 4378 C CA . THR A 1 556 ? 20.052 35.751 -16.817 1 88.61 556 THR A CA 1
ATOM 4379 C C . THR A 1 556 ? 19.782 34.633 -15.814 1 88.61 556 THR A C 1
ATOM 4381 O O . THR A 1 556 ? 20.187 33.488 -16.03 1 88.61 556 THR A O 1
ATOM 4384 N N . ALA A 1 557 ? 19.14 34.958 -14.742 1 91.3 557 ALA A N 1
ATOM 4385 C CA . ALA A 1 557 ? 18.807 33.961 -13.728 1 91.3 557 ALA A CA 1
ATOM 4386 C C . ALA A 1 557 ? 17.811 32.94 -14.269 1 91.3 557 ALA A C 1
ATOM 4388 O O . ALA A 1 557 ? 17.934 31.742 -14.004 1 91.3 557 ALA A O 1
ATOM 4389 N N . LYS A 1 558 ? 16.853 33.421 -15.035 1 91.7 558 LYS A N 1
ATOM 4390 C CA . LYS A 1 558 ? 15.875 32.518 -15.635 1 91.7 558 LYS A CA 1
ATOM 4391 C C . LYS A 1 558 ? 16.538 31.572 -16.632 1 91.7 558 LYS A C 1
ATOM 4393 O O . LYS A 1 558 ? 16.225 30.38 -16.667 1 91.7 558 LYS A O 1
ATOM 4398 N N . ALA A 1 559 ? 17.441 32.154 -17.432 1 94.47 559 ALA A N 1
ATOM 4399 C CA . ALA A 1 559 ? 18.156 31.323 -18.397 1 94.47 559 ALA A CA 1
ATOM 4400 C C . ALA A 1 559 ? 19 30.266 -17.691 1 94.47 559 ALA A C 1
ATOM 4402 O O . ALA A 1 559 ? 19.071 29.119 -18.139 1 94.47 559 ALA A O 1
ATOM 4403 N N . ALA A 1 560 ? 19.659 30.663 -16.65 1 94.89 560 ALA A N 1
ATOM 4404 C CA . ALA A 1 560 ? 20.476 29.729 -15.879 1 94.89 560 ALA A CA 1
ATOM 4405 C C . ALA A 1 560 ? 19.618 28.626 -15.267 1 94.89 560 ALA A C 1
ATOM 4407 O O . ALA A 1 560 ? 20.019 27.46 -15.243 1 94.89 560 ALA A O 1
ATOM 4408 N N . MET A 1 561 ? 18.473 29.021 -14.808 1 95.28 561 MET A N 1
ATOM 4409 C CA . MET A 1 561 ? 17.555 28.049 -14.224 1 95.28 561 MET A CA 1
ATOM 4410 C C . MET A 1 561 ? 17.088 27.043 -15.271 1 95.28 561 MET A C 1
ATOM 4412 O O . MET A 1 561 ? 17.13 25.834 -15.038 1 95.28 561 MET A O 1
ATOM 4416 N N . VAL A 1 562 ? 16.681 27.517 -16.393 1 95.96 562 VAL A N 1
ATOM 4417 C CA . VAL A 1 562 ? 16.189 26.654 -17.461 1 95.96 562 VAL A CA 1
ATOM 4418 C C . VAL A 1 562 ? 17.307 25.727 -17.933 1 95.96 562 VAL A C 1
ATOM 4420 O O . VAL A 1 562 ? 17.08 24.537 -18.164 1 95.96 562 VAL A O 1
ATOM 4423 N N . THR A 1 563 ? 18.517 26.302 -18.088 1 96.65 563 THR A N 1
ATOM 4424 C CA . THR A 1 563 ? 19.652 25.492 -18.516 1 96.65 563 THR A CA 1
ATOM 4425 C C . THR A 1 563 ? 19.941 24.388 -17.502 1 96.65 563 THR A C 1
ATOM 4427 O O . THR A 1 563 ? 20.221 23.249 -17.881 1 96.65 563 THR A O 1
ATOM 4430 N N . ALA A 1 564 ? 19.875 24.702 -16.226 1 97.63 564 ALA A N 1
ATOM 4431 C CA . ALA A 1 564 ? 20.102 23.709 -15.179 1 97.63 564 ALA A CA 1
ATOM 4432 C C . ALA A 1 564 ? 19.035 22.619 -15.217 1 97.63 564 ALA A C 1
ATOM 4434 O O . ALA A 1 564 ? 19.347 21.432 -15.093 1 97.63 564 ALA A O 1
ATOM 4435 N N . LEU A 1 565 ? 17.827 23.001 -15.431 1 96.93 565 LEU A N 1
ATOM 4436 C CA . LEU A 1 565 ? 16.731 22.038 -15.472 1 96.93 565 LEU A CA 1
ATOM 4437 C C . LEU A 1 565 ? 16.855 21.125 -16.687 1 96.93 565 LEU A C 1
ATOM 4439 O O . LEU A 1 565 ? 16.592 19.923 -16.594 1 96.93 565 LEU A O 1
ATOM 4443 N N . ILE A 1 566 ? 17.223 21.667 -17.782 1 96.94 566 ILE A N 1
ATOM 4444 C CA . ILE A 1 566 ? 17.433 20.869 -18.986 1 96.94 566 ILE A CA 1
ATOM 4445 C C . ILE A 1 566 ? 18.598 19.906 -18.769 1 96.94 566 ILE A C 1
ATOM 4447 O O . ILE A 1 566 ? 18.544 18.751 -19.199 1 96.94 566 ILE A O 1
ATOM 4451 N N . GLY A 1 567 ? 19.639 20.432 -18.149 1 97.39 567 GLY A N 1
ATOM 4452 C CA . GLY A 1 567 ? 20.761 19.568 -17.819 1 97.39 567 GLY A CA 1
ATOM 4453 C C . GLY A 1 567 ? 20.371 18.393 -16.942 1 97.39 567 GLY A C 1
ATOM 4454 O O . GLY A 1 567 ? 20.767 17.256 -17.206 1 97.39 567 GLY A O 1
ATOM 4455 N N . LEU A 1 568 ? 19.572 18.665 -15.947 1 97.36 568 LEU A N 1
ATOM 4456 C CA . LEU A 1 568 ? 19.101 17.606 -15.061 1 97.36 568 LEU A CA 1
ATOM 4457 C C . LEU A 1 568 ? 18.241 16.603 -15.823 1 97.36 568 LEU A C 1
ATOM 4459 O O . LEU A 1 568 ? 18.402 15.391 -15.66 1 97.36 568 LEU A O 1
ATOM 4463 N N . ALA A 1 569 ? 17.359 17.111 -16.659 1 96.04 569 ALA A N 1
ATOM 4464 C CA . ALA A 1 569 ? 16.48 16.247 -17.443 1 96.04 569 ALA A CA 1
ATOM 4465 C C . ALA A 1 569 ? 17.28 15.393 -18.423 1 96.04 569 ALA A C 1
ATOM 4467 O O . ALA A 1 569 ? 16.999 14.205 -18.592 1 96.04 569 ALA A O 1
ATOM 4468 N N . THR A 1 570 ? 18.228 15.994 -19.015 1 95.65 570 THR A N 1
ATOM 4469 C CA . THR A 1 570 ? 19.044 15.27 -19.983 1 95.65 570 THR A CA 1
ATOM 4470 C C . THR A 1 570 ? 19.827 14.151 -19.302 1 95.65 570 THR A C 1
ATOM 4472 O O . THR A 1 570 ? 19.862 13.022 -19.795 1 95.65 570 THR A O 1
ATOM 4475 N N . MET A 1 571 ? 20.38 14.402 -18.147 1 95.37 571 MET A N 1
ATOM 4476 C CA . MET A 1 571 ? 21.166 13.39 -17.447 1 95.37 571 MET A CA 1
ATOM 4477 C C . MET A 1 571 ? 20.274 12.257 -16.95 1 95.37 571 MET A C 1
ATOM 4479 O O . MET A 1 571 ? 20.694 11.098 -16.921 1 95.37 571 MET A O 1
ATOM 4483 N N . SER A 1 572 ? 19.069 12.553 -16.633 1 94.84 572 SER A N 1
ATOM 4484 C CA . SER A 1 572 ? 18.163 11.553 -16.078 1 94.84 572 SER A CA 1
ATOM 4485 C C . SER A 1 572 ? 17.549 10.693 -17.178 1 94.84 572 SER A C 1
ATOM 4487 O O . SER A 1 572 ? 17.242 9.519 -16.956 1 94.84 572 SER A O 1
ATOM 4489 N N . LEU A 1 573 ? 17.422 11.282 -18.466 1 95.02 573 LEU A N 1
ATOM 4490 C CA . LEU A 1 573 ? 16.597 10.597 -19.455 1 95.02 573 LEU A CA 1
ATOM 4491 C C . LEU A 1 573 ? 17.431 10.17 -20.658 1 95.02 573 LEU A C 1
ATOM 4493 O O . LEU A 1 573 ? 16.948 9.44 -21.526 1 95.02 573 LEU A O 1
ATOM 4497 N N . ILE A 1 574 ? 18.663 10.565 -20.74 1 93.36 574 ILE A N 1
ATOM 4498 C CA . ILE A 1 574 ? 19.482 10.279 -21.912 1 93.36 574 ILE A CA 1
ATOM 4499 C C . ILE A 1 574 ? 19.665 8.771 -22.059 1 93.36 574 ILE A C 1
ATOM 4501 O O . ILE A 1 574 ? 19.965 8.278 -23.15 1 93.36 574 ILE A O 1
ATOM 4505 N N . THR A 1 575 ? 19.437 7.987 -21.054 1 92.36 575 THR A N 1
ATOM 4506 C CA . THR A 1 575 ? 19.639 6.543 -21.082 1 92.36 575 THR A CA 1
ATOM 4507 C C . THR A 1 575 ? 18.601 5.868 -21.975 1 92.36 575 THR A C 1
ATOM 4509 O O . THR A 1 575 ? 18.786 4.724 -22.394 1 92.36 575 THR A O 1
ATOM 4512 N N . VAL A 1 576 ? 17.555 6.565 -22.329 1 90.32 576 VAL A N 1
ATOM 4513 C CA . VAL A 1 576 ? 16.503 6.018 -23.18 1 90.32 576 VAL A CA 1
ATOM 4514 C C . VAL A 1 576 ? 17.05 5.772 -24.584 1 90.32 576 VAL A C 1
ATOM 4516 O O . VAL A 1 576 ? 16.487 4.982 -25.346 1 90.32 576 VAL A O 1
ATOM 4519 N N . THR A 1 577 ? 18.232 6.384 -24.924 1 88.43 577 THR A N 1
ATOM 4520 C CA . THR A 1 577 ? 18.802 6.295 -26.264 1 88.43 577 THR A CA 1
ATOM 4521 C C . THR A 1 577 ? 19.563 4.985 -26.442 1 88.43 577 THR A C 1
ATOM 4523 O O . THR A 1 577 ? 20.345 4.838 -27.384 1 88.43 577 THR A O 1
ATOM 4526 N N . GLY A 1 578 ? 19.346 3.979 -25.435 1 90.59 578 GLY A N 1
ATOM 4527 C CA . GLY A 1 578 ? 19.941 2.689 -25.743 1 90.59 578 GLY A CA 1
ATOM 4528 C C . GLY A 1 578 ? 20.748 2.114 -24.593 1 90.59 578 GLY A C 1
ATOM 4529 O O . GLY A 1 578 ? 21.394 1.075 -24.74 1 90.59 578 GLY A O 1
ATOM 4530 N N . ALA A 1 579 ? 20.754 2.747 -23.481 1 92.08 579 ALA A N 1
ATOM 4531 C CA . ALA A 1 579 ? 21.483 2.217 -22.332 1 92.08 579 ALA A CA 1
ATOM 4532 C C . ALA A 1 579 ? 20.883 0.895 -21.863 1 92.08 579 ALA A C 1
ATOM 4534 O O . ALA A 1 579 ? 21.573 0.074 -21.254 1 92.08 579 ALA A O 1
ATOM 4535 N N . TYR A 1 580 ? 19.621 0.73 -22.187 1 90.24 580 TYR A N 1
ATOM 4536 C CA . TYR A 1 580 ? 18.896 -0.47 -21.787 1 90.24 580 TYR A CA 1
ATOM 4537 C C . TYR A 1 580 ? 18.05 -1.005 -22.937 1 90.24 580 TYR A C 1
ATOM 4539 O O . TYR A 1 580 ? 16.839 -1.188 -22.793 1 90.24 580 TYR A O 1
ATOM 4547 N N . SER A 1 581 ? 18.718 -1.308 -24.041 1 87.46 581 SER A N 1
ATOM 4548 C CA . SER A 1 581 ? 18.003 -1.683 -25.256 1 87.46 581 SER A CA 1
ATOM 4549 C C . SER A 1 581 ? 18.124 -3.178 -25.531 1 87.46 581 SER A C 1
ATOM 4551 O O . SER A 1 581 ? 17.319 -3.746 -26.272 1 87.46 581 SER A O 1
ATOM 4553 N N . ARG A 1 582 ? 19.147 -3.803 -24.985 1 88.47 582 ARG A N 1
ATOM 4554 C CA . ARG A 1 582 ? 19.349 -5.232 -25.196 1 88.47 582 ARG A CA 1
ATOM 4555 C C . ARG A 1 582 ? 19.082 -6.019 -23.917 1 88.47 582 ARG A C 1
ATOM 4557 O O . ARG A 1 582 ? 18.755 -5.436 -22.881 1 88.47 582 ARG A O 1
ATOM 4564 N N . ARG A 1 583 ? 19.181 -7.395 -24.037 1 82.69 583 ARG A N 1
ATOM 4565 C CA . ARG A 1 583 ? 18.969 -8.215 -22.848 1 82.69 583 ARG A CA 1
ATOM 4566 C C . ARG A 1 583 ? 19.99 -7.884 -21.765 1 82.69 583 ARG A C 1
ATOM 4568 O O . ARG A 1 583 ? 21.103 -7.447 -22.067 1 82.69 583 ARG A O 1
ATOM 4575 N N . ALA A 1 584 ? 19.695 -8.061 -20.531 1 82.89 584 ALA A N 1
ATOM 4576 C CA . ALA A 1 584 ? 20.602 -7.804 -19.415 1 82.89 584 ALA A CA 1
ATOM 4577 C C . ALA A 1 584 ? 21.805 -8.742 -19.459 1 82.89 584 ALA A C 1
ATOM 4579 O O . ALA A 1 584 ? 21.659 -9.938 -19.719 1 82.89 584 ALA A O 1
ATOM 4580 N N . CYS A 1 585 ? 22.926 -8.156 -19.234 1 82.8 585 CYS A N 1
ATOM 4581 C CA . CYS A 1 585 ? 24.137 -8.966 -19.195 1 82.8 585 CYS A CA 1
ATOM 4582 C C . CYS A 1 585 ? 24.22 -9.761 -17.897 1 82.8 585 CYS A C 1
ATOM 4584 O O . CYS A 1 585 ? 23.818 -9.274 -16.839 1 82.8 585 CYS A O 1
ATOM 4586 N N . GLN A 1 586 ? 24.736 -10.907 -17.991 1 75.28 586 GLN A N 1
ATOM 4587 C CA . GLN A 1 586 ? 25.141 -11.629 -16.79 1 75.28 586 GLN A CA 1
ATOM 4588 C C . GLN A 1 586 ? 26.429 -11.053 -16.209 1 75.28 586 GLN A C 1
ATOM 4590 O O . GLN A 1 586 ? 27.112 -10.263 -16.864 1 75.28 586 GLN A O 1
ATOM 4595 N N . PHE A 1 587 ? 26.79 -11.425 -15.036 1 73.86 587 PHE A N 1
ATOM 4596 C CA . PHE A 1 587 ? 27.906 -10.837 -14.304 1 73.86 587 PHE A CA 1
ATOM 4597 C C . PHE A 1 587 ? 29.218 -11.061 -15.045 1 73.86 587 PHE A C 1
ATOM 4599 O O . PHE A 1 587 ? 30.151 -10.265 -14.92 1 73.86 587 PHE A O 1
ATOM 4606 N N . GLN A 1 588 ? 29.275 -12.116 -15.897 1 77.21 588 GLN A N 1
ATOM 4607 C CA . GLN A 1 588 ? 30.514 -12.431 -16.602 1 77.21 588 GLN A CA 1
ATOM 4608 C C . GLN A 1 588 ? 30.503 -11.858 -18.016 1 77.21 588 GLN A C 1
ATOM 4610 O O . GLN A 1 588 ? 31.531 -11.852 -18.697 1 77.21 588 GLN A O 1
ATOM 4615 N N . GLU A 1 589 ? 29.423 -11.229 -18.365 1 84.43 589 GLU A N 1
ATOM 4616 C CA . GLU A 1 589 ? 29.279 -10.683 -19.711 1 84.43 589 GLU A CA 1
ATOM 4617 C C . GLU A 1 589 ? 29.521 -9.176 -19.724 1 84.43 589 GLU A C 1
ATOM 4619 O O . GLU A 1 589 ? 29.397 -8.513 -18.692 1 84.43 589 GLU A O 1
ATOM 4624 N N . VAL A 1 590 ? 29.983 -8.712 -20.87 1 88.88 590 VAL A N 1
ATOM 4625 C CA . VAL A 1 590 ? 30.168 -7.282 -21.095 1 88.88 590 VAL A CA 1
ATOM 4626 C C . VAL A 1 590 ? 29.584 -6.892 -22.451 1 88.88 590 VAL A C 1
ATOM 4628 O O . VAL A 1 590 ? 29.624 -7.678 -23.401 1 88.88 590 VAL A O 1
ATOM 4631 N N . PRO A 1 591 ? 29.06 -5.712 -22.538 1 89.32 591 PRO A N 1
ATOM 4632 C CA . PRO A 1 591 ? 28.382 -5.305 -23.771 1 89.32 591 PRO A CA 1
ATOM 4633 C C . PRO A 1 591 ? 29.319 -5.272 -24.977 1 89.32 591 PRO A C 1
ATOM 4635 O O . PRO A 1 591 ? 28.872 -5.431 -26.115 1 89.32 591 PRO A O 1
ATOM 4638 N N . SER A 1 592 ? 30.635 -5.057 -24.853 1 86.76 592 SER A N 1
ATOM 4639 C CA . SER A 1 592 ? 31.585 -4.942 -25.954 1 86.76 592 SER A CA 1
ATOM 4640 C C . SER A 1 592 ? 31.824 -6.293 -26.621 1 86.76 592 SER A C 1
ATOM 4642 O O . SER A 1 592 ? 32.097 -6.358 -27.822 1 86.76 592 SER A O 1
ATOM 4644 N N . THR A 1 593 ? 31.635 -7.363 -25.897 1 87.33 593 THR A N 1
ATOM 4645 C CA . THR A 1 593 ? 31.969 -8.682 -26.424 1 87.33 593 THR A CA 1
ATOM 4646 C C . THR A 1 593 ? 30.714 -9.538 -26.572 1 87.33 593 THR A C 1
ATOM 4648 O O . THR A 1 593 ? 30.703 -10.505 -27.336 1 87.33 593 THR A O 1
ATOM 4651 N N . ASN A 1 594 ? 29.737 -9.235 -25.784 1 86.4 594 ASN A N 1
ATOM 4652 C CA . ASN A 1 594 ? 28.506 -10.018 -25.776 1 86.4 594 ASN A CA 1
ATOM 4653 C C . ASN A 1 594 ? 27.313 -9.193 -26.249 1 86.4 594 ASN A C 1
ATOM 4655 O O . ASN A 1 594 ? 27.313 -7.967 -26.126 1 86.4 594 ASN A O 1
ATOM 4659 N N . ASP A 1 595 ? 26.417 -9.762 -26.878 1 86.11 595 ASP A N 1
ATOM 4660 C CA . ASP A 1 595 ? 25.215 -9.072 -27.336 1 86.11 595 ASP A CA 1
ATOM 4661 C C . ASP A 1 595 ? 24.223 -8.879 -26.192 1 86.11 595 ASP A C 1
ATOM 4663 O O . ASP A 1 595 ? 23.122 -9.433 -26.217 1 86.11 595 ASP A O 1
ATOM 4667 N N . CYS A 1 596 ? 24.666 -8.107 -25.201 1 87.02 596 CYS A N 1
ATOM 4668 C CA . CYS A 1 596 ? 23.861 -7.822 -24.02 1 87.02 596 CYS A CA 1
ATOM 4669 C C . CYS A 1 596 ? 24.137 -6.418 -23.497 1 87.02 596 CYS A C 1
ATOM 4671 O O . CYS A 1 596 ? 25.085 -5.763 -23.934 1 87.02 596 CYS A O 1
ATOM 4673 N N . GLY A 1 597 ? 23.213 -5.932 -22.719 1 89.46 597 GLY A N 1
ATOM 4674 C CA . GLY A 1 597 ? 23.425 -4.665 -22.038 1 89.46 597 GLY A CA 1
ATOM 4675 C C . GLY A 1 597 ? 23.127 -3.461 -22.912 1 89.46 597 GLY A C 1
ATOM 4676 O O . GLY A 1 597 ? 22.164 -3.469 -23.682 1 89.46 597 GLY A O 1
ATOM 4677 N N . SER A 1 598 ? 23.956 -2.419 -22.801 1 93.32 598 SER A N 1
ATOM 4678 C CA . SER A 1 598 ? 23.765 -1.149 -23.495 1 93.32 598 SER A CA 1
ATOM 4679 C C . SER A 1 598 ? 24.194 -1.248 -24.955 1 93.32 598 SER A C 1
ATOM 4681 O O . SER A 1 598 ? 25.173 -1.925 -25.275 1 93.32 598 SER A O 1
ATOM 4683 N N . SER A 1 599 ? 23.469 -0.557 -25.811 1 93.74 599 SER A N 1
ATOM 4684 C CA . SER A 1 599 ? 23.844 -0.468 -27.219 1 93.74 599 SER A CA 1
ATOM 4685 C C . SER A 1 599 ? 24.726 0.749 -27.48 1 93.74 599 SER A C 1
ATOM 4687 O O . SER A 1 599 ? 25.046 1.054 -28.631 1 93.74 599 SER A O 1
ATOM 4689 N N . TRP A 1 600 ? 25.089 1.409 -26.368 1 94.91 600 TRP A N 1
ATOM 4690 C CA . TRP A 1 600 ? 25.944 2.586 -26.483 1 94.91 600 TRP A CA 1
ATOM 4691 C C . TRP A 1 600 ? 27.342 2.201 -26.953 1 94.91 600 TRP A C 1
ATOM 4693 O O . TRP A 1 600 ? 27.824 1.105 -26.655 1 94.91 600 TRP A O 1
ATOM 4703 N N . SER A 1 601 ? 28.003 3.155 -27.653 1 94.02 601 SER A N 1
ATOM 4704 C CA . SER A 1 601 ? 29.415 2.972 -27.971 1 94.02 601 SER A CA 1
ATOM 4705 C C . SER A 1 601 ? 30.282 3.077 -26.721 1 94.02 601 SER A C 1
ATOM 4707 O O . SER A 1 601 ? 29.828 3.563 -25.684 1 94.02 601 SER A O 1
ATOM 4709 N N . ALA A 1 602 ? 31.436 2.567 -26.728 1 92.69 602 ALA A N 1
ATOM 4710 C CA . ALA A 1 602 ? 32.364 2.631 -25.602 1 92.69 602 ALA A CA 1
ATOM 4711 C C . ALA A 1 602 ? 32.624 4.077 -25.188 1 92.69 602 ALA A C 1
ATOM 4713 O O . ALA A 1 602 ? 32.768 4.372 -23.999 1 92.69 602 ALA A O 1
ATOM 4714 N N . GLU A 1 603 ? 32.64 4.986 -26.153 1 94.7 603 GLU A N 1
ATOM 4715 C CA . GLU A 1 603 ? 32.884 6.4 -25.883 1 94.7 603 GLU A CA 1
ATOM 4716 C C . GLU A 1 603 ? 31.702 7.036 -25.158 1 94.7 603 GLU A C 1
ATOM 4718 O O . GLU A 1 603 ? 31.888 7.825 -24.229 1 94.7 603 GLU A O 1
ATOM 4723 N N . ALA A 1 604 ? 30.565 6.677 -25.674 1 95.22 604 ALA A N 1
ATOM 4724 C CA . ALA A 1 604 ? 29.371 7.235 -25.045 1 95.22 604 ALA A CA 1
ATOM 4725 C C . ALA A 1 604 ? 29.25 6.777 -23.595 1 95.22 604 ALA A C 1
ATOM 4727 O O . ALA A 1 604 ? 28.89 7.565 -22.717 1 95.22 604 ALA A O 1
ATOM 4728 N N . THR A 1 605 ? 29.484 5.507 -23.369 1 95.57 605 THR A N 1
ATOM 4729 C CA . THR A 1 605 ? 29.452 4.964 -22.015 1 95.57 605 THR A CA 1
ATOM 4730 C C . THR A 1 605 ? 30.503 5.637 -21.138 1 95.57 605 THR A C 1
ATOM 4732 O O . THR A 1 605 ? 30.228 5.988 -19.988 1 95.57 605 THR A O 1
ATOM 4735 N N . PHE A 1 606 ? 31.718 5.859 -21.74 1 96.06 606 PHE A N 1
ATOM 4736 C CA . PHE A 1 606 ? 32.8 6.532 -21.031 1 96.06 606 PHE A CA 1
ATOM 4737 C C . PHE A 1 606 ? 32.395 7.949 -20.645 1 96.06 606 PHE A C 1
ATOM 4739 O O . PHE A 1 606 ? 32.56 8.355 -19.493 1 96.06 606 PHE A O 1
ATOM 4746 N N . LEU A 1 607 ? 31.814 8.694 -21.511 1 96.91 607 LEU A N 1
ATOM 4747 C CA . LEU A 1 607 ? 31.456 10.088 -21.271 1 96.91 607 LEU A CA 1
ATOM 4748 C C . LEU A 1 607 ? 30.398 10.197 -20.179 1 96.91 607 LEU A C 1
ATOM 4750 O O . LEU A 1 607 ? 30.493 11.058 -19.3 1 96.91 607 LEU A O 1
ATOM 4754 N N . TYR A 1 608 ? 29.442 9.344 -20.297 1 96.47 608 TYR A N 1
ATOM 4755 C CA . TYR A 1 608 ? 28.371 9.381 -19.308 1 96.47 608 TYR A CA 1
ATOM 4756 C C . TYR A 1 608 ? 28.883 8.967 -17.934 1 96.47 608 TYR A C 1
ATOM 4758 O O . TYR A 1 608 ? 28.499 9.552 -16.918 1 96.47 608 TYR A O 1
ATOM 4766 N N . THR A 1 609 ? 29.721 7.987 -17.851 1 96.19 609 THR A N 1
ATOM 4767 C CA . THR A 1 609 ? 30.269 7.492 -16.593 1 96.19 609 THR A CA 1
ATOM 4768 C C . THR A 1 609 ? 31.237 8.505 -15.988 1 96.19 609 THR A C 1
ATOM 4770 O O . THR A 1 609 ? 31.229 8.732 -14.777 1 96.19 609 THR A O 1
ATOM 4773 N N . ALA A 1 610 ? 31.995 9.182 -16.785 1 96.84 610 ALA A N 1
ATOM 4774 C CA . ALA A 1 610 ? 33.059 10.075 -16.334 1 96.84 610 ALA A CA 1
ATOM 4775 C C . ALA A 1 610 ? 32.496 11.431 -15.916 1 96.84 610 ALA A C 1
ATOM 4777 O O . ALA A 1 610 ? 32.954 12.026 -14.938 1 96.84 610 ALA A O 1
ATOM 4778 N N . PHE A 1 611 ? 31.45 11.877 -16.645 1 97.05 611 PHE A N 1
ATOM 4779 C CA . PHE A 1 611 ? 31.106 13.283 -16.467 1 97.05 611 PHE A CA 1
ATOM 4780 C C . PHE A 1 611 ? 29.66 13.432 -16.009 1 97.05 611 PHE A C 1
ATOM 4782 O O . PHE A 1 611 ? 29.222 14.532 -15.667 1 97.05 611 PHE A O 1
ATOM 4789 N N . GLY A 1 612 ? 28.882 12.415 -16.072 1 96.4 612 GLY A N 1
ATOM 4790 C CA . GLY A 1 612 ? 27.477 12.499 -15.709 1 96.4 612 GLY A CA 1
ATOM 4791 C C . GLY A 1 612 ? 27.251 13.102 -14.335 1 96.4 612 GLY A C 1
ATOM 4792 O O . GLY A 1 612 ? 26.441 14.019 -14.179 1 96.4 612 GLY A O 1
ATOM 4793 N N . ARG A 1 613 ? 27.952 12.686 -13.365 1 96.06 613 ARG A N 1
ATOM 4794 C CA . ARG A 1 613 ? 27.8 13.154 -11.992 1 96.06 613 ARG A CA 1
ATOM 4795 C C . ARG A 1 613 ? 28.275 14.596 -11.849 1 96.06 613 ARG A C 1
ATOM 4797 O O . ARG A 1 613 ? 27.683 15.38 -11.104 1 96.06 613 ARG A O 1
ATOM 4804 N N . ALA A 1 614 ? 29.339 14.892 -12.492 1 97.26 614 ALA A N 1
ATOM 4805 C CA . ALA A 1 614 ? 29.853 16.259 -12.465 1 97.26 614 ALA A CA 1
ATOM 4806 C C . ALA A 1 614 ? 28.825 17.242 -13.018 1 97.26 614 ALA A C 1
ATOM 4808 O O . ALA A 1 614 ? 28.576 18.291 -12.42 1 97.26 614 ALA A O 1
ATOM 4809 N N . ILE A 1 615 ? 28.283 16.879 -14.112 1 97.58 615 ILE A N 1
ATOM 4810 C CA . ILE A 1 615 ? 27.288 17.743 -14.738 1 97.58 615 ILE A CA 1
ATOM 4811 C C . ILE A 1 615 ? 26.072 17.874 -13.824 1 97.58 615 ILE A C 1
ATOM 4813 O O . ILE A 1 615 ? 25.548 18.974 -13.632 1 97.58 615 ILE A O 1
ATOM 4817 N N . TRP A 1 616 ? 25.625 16.807 -13.269 1 97.89 616 TRP A N 1
ATOM 4818 C CA . TRP A 1 616 ? 24.505 16.833 -12.333 1 97.89 616 TRP A CA 1
ATOM 4819 C C . TRP A 1 616 ? 24.791 17.774 -11.168 1 97.89 616 TRP A C 1
ATOM 4821 O O . TRP A 1 616 ? 23.95 18.601 -10.808 1 97.89 616 TRP A O 1
ATOM 4831 N N . SER A 1 617 ? 25.959 17.666 -10.603 1 97.23 617 SER A N 1
ATOM 4832 C CA . SER A 1 617 ? 26.337 18.467 -9.443 1 97.23 617 SER A CA 1
ATOM 4833 C C . SER A 1 617 ? 26.377 19.952 -9.786 1 97.23 617 SER A C 1
ATOM 4835 O O . SER A 1 617 ? 25.99 20.793 -8.972 1 97.23 617 SER A O 1
ATOM 4837 N N . ILE A 1 618 ? 26.822 20.281 -10.962 1 97.51 618 ILE A N 1
ATOM 4838 C CA . ILE A 1 618 ? 26.865 21.671 -11.401 1 97.51 618 ILE A CA 1
ATOM 4839 C C . ILE A 1 618 ? 25.444 22.217 -11.525 1 97.51 618 ILE A C 1
ATOM 4841 O O . ILE A 1 618 ? 25.171 23.351 -11.126 1 97.51 618 ILE A O 1
ATOM 4845 N N . CYS A 1 619 ? 24.592 21.426 -12.049 1 98.21 619 CYS A N 1
ATOM 4846 C CA . CYS A 1 619 ? 23.203 21.841 -12.21 1 98.21 619 CYS A CA 1
ATOM 4847 C C . CYS A 1 619 ? 22.546 22.084 -10.857 1 98.21 619 CYS A C 1
ATOM 4849 O O . CYS A 1 619 ? 21.886 23.105 -10.657 1 98.21 619 CYS A O 1
ATOM 4851 N N . ILE A 1 620 ? 22.726 21.213 -9.917 1 98.07 620 ILE A N 1
ATOM 4852 C CA . ILE A 1 620 ? 22.147 21.362 -8.586 1 98.07 620 ILE A CA 1
ATOM 4853 C C . ILE A 1 620 ? 22.754 22.58 -7.893 1 98.07 620 ILE A C 1
ATOM 4855 O O . ILE A 1 620 ? 22.04 23.359 -7.257 1 98.07 620 ILE A O 1
ATOM 4859 N N . ALA A 1 621 ? 24.057 22.718 -8.013 1 97.71 621 ALA A N 1
ATOM 4860 C CA . ALA A 1 621 ? 24.745 23.863 -7.423 1 97.71 621 ALA A CA 1
ATOM 4861 C C . ALA A 1 621 ? 24.196 25.176 -7.974 1 97.71 621 ALA A C 1
ATOM 4863 O O . ALA A 1 621 ? 24.047 26.153 -7.236 1 97.71 621 ALA A O 1
ATOM 4864 N N . THR A 1 622 ? 23.916 25.154 -9.247 1 96.9 622 THR A N 1
ATOM 4865 C CA . THR A 1 622 ? 23.36 26.341 -9.887 1 96.9 622 THR A CA 1
ATOM 4866 C C . THR A 1 622 ? 21.968 26.647 -9.343 1 96.9 622 THR A C 1
ATOM 4868 O O . THR A 1 622 ? 21.655 27.799 -9.034 1 96.9 622 THR A O 1
ATOM 4871 N N . ILE A 1 623 ? 21.165 25.712 -9.168 1 96.81 623 ILE A N 1
ATOM 4872 C CA . ILE A 1 623 ? 19.826 25.884 -8.617 1 96.81 623 ILE A CA 1
ATOM 4873 C C . ILE A 1 623 ? 19.92 26.407 -7.185 1 96.81 623 ILE A C 1
ATOM 4875 O O . ILE A 1 623 ? 19.212 27.345 -6.812 1 96.81 623 ILE A O 1
ATOM 4879 N N . MET A 1 624 ? 20.823 25.828 -6.434 1 96.57 624 MET A N 1
ATOM 4880 C CA . MET A 1 624 ? 21.004 26.25 -5.048 1 96.57 624 MET A CA 1
ATOM 4881 C C . MET A 1 624 ? 21.457 27.704 -4.976 1 96.57 624 MET A C 1
ATOM 4883 O O . MET A 1 624 ? 20.943 28.48 -4.168 1 96.57 624 MET A O 1
ATOM 4887 N N . ARG A 1 625 ? 22.321 28.088 -5.852 1 94.91 625 ARG A N 1
ATOM 4888 C CA . ARG A 1 625 ? 22.82 29.459 -5.875 1 94.91 625 ARG A CA 1
ATOM 4889 C C . ARG A 1 625 ? 21.706 30.441 -6.223 1 94.91 625 ARG A C 1
ATOM 4891 O O . ARG A 1 625 ? 21.564 31.482 -5.578 1 94.91 625 ARG A O 1
ATOM 4898 N N . LEU A 1 626 ? 20.915 30.078 -7.163 1 94.17 626 LEU A N 1
ATOM 4899 C CA . LEU A 1 626 ? 19.822 30.941 -7.596 1 94.17 626 LEU A CA 1
ATOM 4900 C C . LEU A 1 626 ? 18.774 31.084 -6.497 1 94.17 626 LEU A C 1
ATOM 4902 O O . LEU A 1 626 ? 18.221 32.168 -6.298 1 94.17 626 LEU A O 1
ATOM 4906 N N . CYS A 1 627 ? 18.523 30.053 -5.781 1 92.92 627 CYS A N 1
ATOM 4907 C CA . CYS A 1 627 ? 17.547 30.092 -4.697 1 92.92 627 CYS A CA 1
ATOM 4908 C C . CYS A 1 627 ? 18.076 30.896 -3.515 1 92.92 627 CYS A C 1
ATOM 4910 O O . CYS A 1 627 ? 17.318 31.608 -2.854 1 92.92 627 CYS A O 1
ATOM 4912 N N . LEU A 1 628 ? 19.368 30.779 -3.245 1 90.48 628 LEU A N 1
ATOM 4913 C CA . LEU A 1 628 ? 19.991 31.522 -2.155 1 90.48 628 LEU A CA 1
ATOM 4914 C C . LEU A 1 628 ? 19.945 33.022 -2.424 1 90.48 628 LEU A C 1
ATOM 4916 O O . LEU A 1 628 ? 19.813 33.82 -1.493 1 90.48 628 LEU A O 1
ATOM 4920 N N . GLU A 1 629 ? 20.001 33.364 -3.662 1 89.61 629 GLU A N 1
ATOM 4921 C CA . GLU A 1 629 ? 19.98 34.769 -4.058 1 89.61 629 GLU A CA 1
ATOM 4922 C C . GLU A 1 629 ? 18.552 35.258 -4.281 1 89.61 629 GLU A C 1
ATOM 4924 O O . GLU A 1 629 ? 18.34 36.334 -4.844 1 89.61 629 GLU A O 1
ATOM 4929 N N . ARG A 1 630 ? 17.494 34.447 -3.994 1 86.21 630 ARG A N 1
ATOM 4930 C CA . ARG A 1 630 ? 16.079 34.784 -4.108 1 86.21 630 ARG A CA 1
ATOM 4931 C C . ARG A 1 630 ? 15.693 35.041 -5.561 1 86.21 630 ARG A C 1
ATOM 4933 O O . ARG A 1 630 ? 14.899 35.939 -5.848 1 86.21 630 ARG A O 1
ATOM 4940 N N . GLN A 1 631 ? 16.406 34.473 -6.432 1 87.04 631 GLN A N 1
ATOM 4941 C CA . GLN A 1 631 ? 16.119 34.562 -7.86 1 87.04 631 GLN A CA 1
ATOM 4942 C C . GLN A 1 631 ? 15.61 33.23 -8.403 1 87.04 631 GLN A C 1
ATOM 4944 O O . GLN A 1 631 ? 15.727 32.955 -9.599 1 87.04 631 GLN A O 1
ATOM 4949 N N . GLY A 1 632 ? 15.089 32.393 -7.535 1 88.85 632 GLY A N 1
ATOM 4950 C CA . GLY A 1 632 ? 14.716 31.041 -7.917 1 88.85 632 GLY A CA 1
ATOM 4951 C C . GLY A 1 632 ? 13.362 30.964 -8.596 1 88.85 632 GLY A C 1
ATOM 4952 O O . GLY A 1 632 ? 13.004 29.931 -9.166 1 88.85 632 GLY A O 1
ATOM 4953 N N . GLY A 1 633 ? 12.543 31.954 -8.524 1 84.74 633 GLY A N 1
ATOM 4954 C CA . GLY A 1 633 ? 11.257 31.995 -9.199 1 84.74 633 GLY A CA 1
ATOM 4955 C C . GLY A 1 633 ? 10.276 30.962 -8.678 1 84.74 633 GLY A C 1
ATOM 4956 O O . GLY A 1 633 ? 10.142 30.781 -7.466 1 84.74 633 GLY A O 1
ATOM 4957 N N . LEU A 1 634 ? 9.579 30.319 -9.578 1 84.24 634 LEU A N 1
ATOM 4958 C CA . LEU A 1 634 ? 8.554 29.334 -9.249 1 84.24 634 LEU A CA 1
ATOM 4959 C C . LEU A 1 634 ? 9.177 28.089 -8.626 1 84.24 634 LEU A C 1
ATOM 4961 O O . LEU A 1 634 ? 8.594 27.482 -7.725 1 84.24 634 LEU A O 1
ATOM 4965 N N . ILE A 1 635 ? 10.326 27.788 -9.104 1 90.62 635 ILE A N 1
ATOM 4966 C CA . ILE A 1 635 ? 10.995 26.596 -8.597 1 90.62 635 ILE A CA 1
ATOM 4967 C C . ILE A 1 635 ? 11.422 26.821 -7.148 1 90.62 635 ILE A C 1
ATOM 4969 O O . ILE A 1 635 ? 11.24 25.947 -6.297 1 90.62 635 ILE A O 1
ATOM 4973 N N . GLY A 1 636 ? 11.97 27.971 -6.928 1 91.25 636 GLY A N 1
ATOM 4974 C CA . GLY A 1 636 ? 12.361 28.3 -5.567 1 91.25 636 GLY A CA 1
ATOM 4975 C C . GLY A 1 636 ? 11.191 28.335 -4.602 1 91.25 636 GLY A C 1
ATOM 4976 O O . GLY A 1 636 ? 11.303 27.874 -3.464 1 91.25 636 GLY A O 1
ATOM 4977 N N . SER A 1 637 ? 10.106 28.871 -5.082 1 87.58 637 SER A N 1
ATOM 4978 C CA . SER A 1 637 ? 8.908 28.944 -4.253 1 87.58 637 SER A CA 1
ATOM 4979 C C . SER A 1 637 ? 8.352 27.554 -3.961 1 87.58 637 SER A C 1
ATOM 4981 O O . SER A 1 637 ? 7.952 27.265 -2.831 1 87.58 637 SER A O 1
ATOM 4983 N N . MET A 1 638 ? 8.356 26.724 -4.899 1 89.28 638 MET A N 1
ATOM 4984 C CA . MET A 1 638 ? 7.843 25.367 -4.733 1 89.28 638 MET A CA 1
ATOM 4985 C C . MET A 1 638 ? 8.72 24.567 -3.775 1 89.28 638 MET A C 1
ATOM 4987 O O . MET A 1 638 ? 8.212 23.812 -2.945 1 89.28 638 MET A O 1
ATOM 4991 N N . LEU A 1 639 ? 9.926 24.757 -3.863 1 94.2 639 LEU A N 1
ATOM 4992 C CA . LEU A 1 639 ? 10.872 24.022 -3.031 1 94.2 639 LEU A CA 1
ATOM 4993 C C . LEU A 1 639 ? 10.818 24.508 -1.587 1 94.2 639 LEU A C 1
ATOM 4995 O O . LEU A 1 639 ? 11.296 23.824 -0.679 1 94.2 639 LEU A O 1
ATOM 4999 N N . SER A 1 640 ? 10.215 25.697 -1.335 1 93.01 640 SER A N 1
ATOM 5000 C CA . SER A 1 640 ? 10.218 26.298 -0.005 1 93.01 640 SER A CA 1
ATOM 5001 C C . SER A 1 640 ? 8.856 26.157 0.668 1 93.01 640 SER A C 1
ATOM 5003 O O . SER A 1 640 ? 8.575 26.835 1.659 1 93.01 640 SER A O 1
ATOM 5005 N N . TRP A 1 641 ? 8.048 25.272 0.134 1 87.91 641 TRP A N 1
ATOM 5006 C CA . TRP A 1 641 ? 6.737 25.06 0.739 1 87.91 641 TRP A CA 1
ATOM 5007 C C . TRP A 1 641 ? 6.872 24.528 2.161 1 87.91 641 TRP A C 1
ATOM 5009 O O . TRP A 1 641 ? 7.734 23.69 2.438 1 87.91 641 TRP A O 1
ATOM 5019 N N . ASN A 1 642 ? 6.008 24.96 3.041 1 87.46 642 ASN A N 1
ATOM 5020 C CA . ASN A 1 642 ? 6.067 24.605 4.454 1 87.46 642 ASN A CA 1
ATOM 5021 C C . ASN A 1 642 ? 5.824 23.114 4.668 1 87.46 642 ASN A C 1
ATOM 5023 O O . ASN A 1 642 ? 6.288 22.54 5.655 1 87.46 642 ASN A O 1
ATOM 5027 N N . ILE A 1 643 ? 5.147 22.491 3.759 1 86.01 643 ILE A N 1
ATOM 5028 C CA . ILE A 1 643 ? 4.785 21.086 3.913 1 86.01 643 ILE A CA 1
ATOM 5029 C C . ILE A 1 643 ? 6.04 20.219 3.834 1 86.01 643 ILE A C 1
ATOM 5031 O O . ILE A 1 643 ? 6.078 19.12 4.393 1 86.01 643 ILE A O 1
ATOM 5035 N N . TRP A 1 644 ? 7.128 20.765 3.226 1 93.6 644 TRP A N 1
ATOM 5036 C CA . TRP A 1 644 ? 8.338 19.97 3.046 1 93.6 644 TRP A CA 1
ATOM 5037 C C . TRP A 1 644 ? 9.157 19.926 4.331 1 93.6 644 TRP A C 1
ATOM 5039 O O . TRP A 1 644 ? 9.964 19.015 4.53 1 93.6 644 TRP A O 1
ATOM 5049 N N . THR A 1 645 ? 8.957 20.854 5.222 1 93.59 645 THR A N 1
ATOM 5050 C CA . THR A 1 645 ? 9.853 21.063 6.354 1 93.59 645 THR A CA 1
ATOM 5051 C C . THR A 1 645 ? 9.84 19.853 7.284 1 93.59 645 THR A C 1
ATOM 5053 O O . THR A 1 645 ? 10.885 19.254 7.547 1 93.59 645 THR A O 1
ATOM 5056 N N . PRO A 1 646 ? 8.618 19.44 7.772 1 93.3 646 PRO A N 1
ATOM 5057 C CA . PRO A 1 646 ? 8.645 18.26 8.639 1 93.3 646 PRO A CA 1
ATOM 5058 C C . PRO A 1 646 ? 9.127 17.006 7.913 1 93.3 646 PRO A C 1
ATOM 5060 O O . PRO A 1 646 ? 9.814 16.17 8.507 1 93.3 646 PRO A O 1
ATOM 5063 N N . LEU A 1 647 ? 8.87 16.875 6.662 1 95.74 647 LEU A N 1
ATOM 5064 C CA . LEU A 1 647 ? 9.255 15.7 5.889 1 95.74 647 LEU A CA 1
ATOM 5065 C C . LEU A 1 647 ? 10.759 15.683 5.637 1 95.74 647 LEU A C 1
ATOM 5067 O O . LEU A 1 647 ? 11.38 14.618 5.632 1 95.74 647 LEU A O 1
ATOM 5071 N N . ALA A 1 648 ? 11.28 16.855 5.443 1 96.11 648 ALA A N 1
ATOM 5072 C CA . ALA A 1 648 ? 12.72 16.971 5.224 1 96.11 648 ALA A CA 1
ATOM 5073 C C . ALA A 1 648 ? 13.497 16.622 6.49 1 96.11 648 ALA A C 1
ATOM 5075 O O . ALA A 1 648 ? 14.564 16.008 6.422 1 96.11 648 ALA A O 1
ATOM 5076 N N . HIS A 1 649 ? 12.916 16.971 7.656 1 94.96 649 HIS A N 1
ATOM 5077 C CA . HIS A 1 649 ? 13.571 16.685 8.928 1 94.96 649 HIS A CA 1
ATOM 5078 C C . HIS A 1 649 ? 13.581 15.188 9.219 1 94.96 649 HIS A C 1
ATOM 5080 O O . HIS A 1 649 ? 14.433 14.702 9.966 1 94.96 649 HIS A O 1
ATOM 5086 N N . LEU A 1 650 ? 12.739 14.492 8.515 1 96.96 650 LEU A N 1
ATOM 5087 C CA . LEU A 1 650 ? 12.649 13.053 8.738 1 96.96 650 LEU A CA 1
ATOM 5088 C C . LEU A 1 650 ? 13.416 12.287 7.665 1 96.96 650 LEU A C 1
ATOM 5090 O O . LEU A 1 650 ? 13.463 11.055 7.689 1 96.96 650 LEU A O 1
ATOM 5094 N N . SER A 1 651 ? 14.033 12.996 6.749 1 96.44 651 SER A N 1
ATOM 5095 C CA . SER A 1 651 ? 14.664 12.364 5.594 1 96.44 651 SER A CA 1
ATOM 5096 C C . SER A 1 651 ? 15.788 11.427 6.023 1 96.44 651 SER A C 1
ATOM 5098 O O . SER A 1 651 ? 15.987 10.371 5.419 1 96.44 651 SER A O 1
ATOM 5100 N N . PHE A 1 652 ? 16.564 11.782 7.12 1 95.05 652 PHE A N 1
ATOM 5101 C CA . PHE A 1 652 ? 17.64 10.932 7.616 1 95.05 652 PHE A CA 1
ATOM 5102 C C . PHE A 1 652 ? 17.089 9.611 8.139 1 95.05 652 PHE A C 1
ATOM 5104 O O . PHE A 1 652 ? 17.602 8.541 7.802 1 95.05 652 PHE A O 1
ATOM 5111 N N . GLY A 1 653 ? 16.069 9.664 8.924 1 97.6 653 GLY A N 1
ATOM 5112 C CA . GLY A 1 653 ? 15.428 8.456 9.417 1 97.6 653 GLY A CA 1
ATOM 5113 C C . GLY A 1 653 ? 14.833 7.602 8.313 1 97.6 653 GLY A C 1
ATOM 5114 O O . GLY A 1 653 ? 14.941 6.375 8.344 1 97.6 653 GLY A O 1
ATOM 5115 N N . VAL A 1 654 ? 14.199 8.246 7.322 1 98.36 654 VAL A N 1
ATOM 5116 C CA . VAL A 1 654 ? 13.593 7.53 6.205 1 98.36 654 VAL A CA 1
ATOM 5117 C C . VAL A 1 654 ? 14.676 6.816 5.4 1 98.36 654 VAL A C 1
ATOM 5119 O O . VAL A 1 654 ? 14.478 5.687 4.945 1 98.36 654 VAL A O 1
ATOM 5122 N N . TYR A 1 655 ? 15.807 7.517 5.237 1 97.11 655 TYR A N 1
ATOM 5123 C CA . TYR A 1 655 ? 16.939 6.921 4.536 1 97.11 655 TYR A CA 1
ATOM 5124 C C . TYR A 1 655 ? 17.379 5.627 5.211 1 97.11 655 TYR A C 1
ATOM 5126 O O . TYR A 1 655 ? 17.612 4.619 4.541 1 97.11 655 TYR A O 1
ATOM 5134 N N . LEU A 1 656 ? 17.4 5.581 6.461 1 97.92 656 LEU A N 1
ATOM 5135 C CA . LEU A 1 656 ? 17.883 4.425 7.208 1 97.92 656 LEU A CA 1
ATOM 5136 C C . LEU A 1 656 ? 16.821 3.333 7.266 1 97.92 656 LEU A C 1
ATOM 5138 O O . LEU A 1 656 ? 17.145 2.143 7.246 1 97.92 656 LEU A O 1
ATOM 5142 N N . ILE A 1 657 ? 15.597 3.68 7.22 1 98.1 657 ILE A N 1
ATOM 5143 C CA . ILE A 1 657 ? 14.538 2.749 7.597 1 98.1 657 ILE A CA 1
ATOM 5144 C C . ILE A 1 657 ? 13.9 2.158 6.343 1 98.1 657 ILE A C 1
ATOM 5146 O O . ILE A 1 657 ? 13.49 0.995 6.336 1 98.1 657 ILE A O 1
ATOM 5150 N N . HIS A 1 658 ? 13.769 2.857 5.235 1 98.01 658 HIS A N 1
ATOM 5151 C CA . HIS A 1 658 ? 12.921 2.464 4.115 1 98.01 658 HIS A CA 1
ATOM 5152 C C . HIS A 1 658 ? 13.377 1.136 3.518 1 98.01 658 HIS A C 1
ATOM 5154 O O . HIS A 1 658 ? 12.55 0.29 3.172 1 98.01 658 HIS A O 1
ATOM 5160 N N . PRO A 1 659 ? 14.689 0.846 3.398 1 96.49 659 PRO A N 1
ATOM 5161 C CA . PRO A 1 659 ? 15.046 -0.461 2.844 1 96.49 659 PRO A CA 1
ATOM 5162 C C . PRO A 1 659 ? 14.625 -1.62 3.745 1 96.49 659 PRO A C 1
ATOM 5164 O O . PRO A 1 659 ? 14.275 -2.695 3.251 1 96.49 659 PRO A O 1
ATOM 5167 N N . MET A 1 660 ? 14.684 -1.423 5.039 1 96.52 660 MET A N 1
ATOM 5168 C CA . MET A 1 660 ? 14.28 -2.472 5.971 1 96.52 660 MET A CA 1
ATOM 5169 C C . MET A 1 660 ? 12.809 -2.829 5.784 1 96.52 660 MET A C 1
ATOM 5171 O O . MET A 1 660 ? 12.441 -4.005 5.822 1 96.52 660 MET A O 1
ATOM 5175 N N . ILE A 1 661 ? 12.033 -1.808 5.55 1 96.84 661 ILE A N 1
ATOM 5176 C CA . ILE A 1 661 ? 10.608 -2.041 5.343 1 96.84 661 ILE A CA 1
ATOM 5177 C C . ILE A 1 661 ? 10.396 -2.836 4.057 1 96.84 661 ILE A C 1
ATOM 5179 O O . ILE A 1 661 ? 9.59 -3.769 4.022 1 96.84 661 ILE A O 1
ATOM 5183 N N . ILE A 1 662 ? 11.121 -2.515 3.021 1 96.39 662 ILE A N 1
ATOM 5184 C CA . ILE A 1 662 ? 10.983 -3.208 1.745 1 96.39 662 ILE A CA 1
ATOM 5185 C C . ILE A 1 662 ? 11.398 -4.669 1.904 1 96.39 662 ILE A C 1
ATOM 5187 O O . ILE A 1 662 ? 10.682 -5.575 1.47 1 96.39 662 ILE A O 1
ATOM 5191 N N . PHE A 1 663 ? 12.511 -4.933 2.608 1 94.86 663 PHE A N 1
ATOM 5192 C CA . PHE A 1 663 ? 13.003 -6.295 2.783 1 94.86 663 PHE A CA 1
ATOM 5193 C C . PHE A 1 663 ? 12.031 -7.118 3.619 1 94.86 663 PHE A C 1
ATOM 5195 O O . PHE A 1 663 ? 11.715 -8.257 3.27 1 94.86 663 PHE A O 1
ATOM 5202 N N . ILE A 1 664 ? 11.566 -6.548 4.681 1 94.97 664 ILE A N 1
ATOM 5203 C CA . ILE A 1 664 ? 10.65 -7.279 5.549 1 94.97 664 ILE A CA 1
ATOM 5204 C C . ILE A 1 664 ? 9.383 -7.639 4.776 1 94.97 664 ILE A C 1
ATOM 5206 O O . ILE A 1 664 ? 8.872 -8.755 4.894 1 94.97 664 ILE A O 1
ATOM 5210 N N . TRP A 1 665 ? 8.91 -6.723 3.968 1 93.11 665 TRP A N 1
ATOM 5211 C CA . TRP A 1 665 ? 7.68 -6.944 3.215 1 93.11 665 TRP A CA 1
ATOM 5212 C C . TRP A 1 665 ? 7.904 -7.948 2.089 1 93.11 665 TRP A C 1
ATOM 5214 O O . TRP A 1 665 ? 7.152 -8.916 1.953 1 93.11 665 TRP A O 1
ATOM 5224 N N . LYS A 1 666 ? 8.97 -7.829 1.322 1 91.36 666 LYS A N 1
ATOM 5225 C CA . LYS A 1 666 ? 9.152 -8.615 0.106 1 91.36 666 LYS A CA 1
ATOM 5226 C C . LYS A 1 666 ? 9.718 -9.996 0.423 1 91.36 666 LYS A C 1
ATOM 5228 O O . LYS A 1 666 ? 9.404 -10.974 -0.26 1 91.36 666 LYS A O 1
ATOM 5233 N N . LEU A 1 667 ? 10.53 -10.121 1.492 1 91.75 667 LEU A N 1
ATOM 5234 C CA . LEU A 1 667 ? 11.046 -11.432 1.871 1 91.75 667 LEU A CA 1
ATOM 5235 C C . LEU A 1 667 ? 9.96 -12.272 2.534 1 91.75 667 LEU A C 1
ATOM 5237 O O . LEU A 1 667 ? 10.077 -13.497 2.611 1 91.75 667 LEU A O 1
ATOM 5241 N N . GLY A 1 668 ? 8.996 -11.635 3.052 1 90.1 668 GLY A N 1
ATOM 5242 C CA . GLY A 1 668 ? 7.892 -12.363 3.657 1 90.1 668 GLY A CA 1
ATOM 5243 C C . GLY A 1 668 ? 6.858 -12.825 2.648 1 90.1 668 GLY A C 1
ATOM 5244 O O . GLY A 1 668 ? 5.895 -13.507 3.006 1 90.1 668 GLY A O 1
ATOM 5245 N N . ASP A 1 669 ? 7.061 -12.567 1.388 1 87.73 669 ASP A N 1
ATOM 5246 C CA . ASP A 1 669 ? 6.118 -12.953 0.343 1 87.73 669 ASP A CA 1
ATOM 5247 C C . ASP A 1 669 ? 6.116 -14.466 0.136 1 87.73 669 ASP A C 1
ATOM 5249 O O . ASP A 1 669 ? 7.077 -15.149 0.498 1 87.73 669 ASP A O 1
ATOM 5253 N N . ARG A 1 670 ? 5.02 -14.965 -0.451 1 86.44 670 ARG A N 1
ATOM 5254 C CA . ARG A 1 670 ? 4.895 -16.401 -0.678 1 86.44 670 ARG A CA 1
ATOM 5255 C C . ARG A 1 670 ? 4.739 -16.709 -2.163 1 86.44 670 ARG A C 1
ATOM 5257 O O . ARG A 1 670 ? 4.604 -17.872 -2.551 1 86.44 670 ARG A O 1
ATOM 5264 N N . GLN A 1 671 ? 4.669 -15.672 -2.967 1 85.21 671 GLN A N 1
ATOM 5265 C CA . GLN A 1 671 ? 4.594 -15.799 -4.419 1 85.21 671 GLN A CA 1
ATOM 5266 C C . GLN A 1 671 ? 5.415 -14.713 -5.108 1 85.21 671 GLN A C 1
ATOM 5268 O O . GLN A 1 671 ? 5.766 -13.706 -4.49 1 85.21 671 GLN A O 1
ATOM 5273 N N . LYS A 1 672 ? 5.626 -14.965 -6.346 1 84.94 672 LYS A N 1
ATOM 5274 C CA . LYS A 1 672 ? 6.299 -13.937 -7.135 1 84.94 672 LYS A CA 1
ATOM 5275 C C . LYS A 1 672 ? 5.383 -12.739 -7.373 1 84.94 672 LYS A C 1
ATOM 5277 O O . LYS A 1 672 ? 4.166 -12.896 -7.493 1 84.94 672 LYS A O 1
ATOM 5282 N N . SER A 1 673 ? 5.963 -11.658 -7.407 1 83.52 673 SER A N 1
ATOM 5283 C CA . SER A 1 673 ? 5.19 -10.451 -7.679 1 83.52 673 SER A CA 1
ATOM 5284 C C . SER A 1 673 ? 5.01 -10.235 -9.178 1 83.52 673 SER A C 1
ATOM 5286 O O . SER A 1 673 ? 5.839 -10.675 -9.978 1 83.52 673 SER A O 1
ATOM 5288 N N . THR A 1 674 ? 3.89 -9.683 -9.605 1 84.83 674 THR A N 1
ATOM 5289 C CA . THR A 1 674 ? 3.675 -9.27 -10.987 1 84.83 674 THR A CA 1
ATOM 5290 C C . THR A 1 674 ? 3.917 -7.772 -11.148 1 84.83 674 THR A C 1
ATOM 5292 O O . THR A 1 674 ? 3.336 -6.962 -10.421 1 84.83 674 THR A O 1
ATOM 5295 N N . PHE A 1 675 ? 4.757 -7.46 -12.093 1 89.25 675 PHE A N 1
ATOM 5296 C CA . PHE A 1 675 ? 5.056 -6.044 -12.275 1 89.25 675 PHE A CA 1
ATOM 5297 C C . PHE A 1 675 ? 3.996 -5.373 -13.141 1 89.25 675 PHE A C 1
ATOM 5299 O O . PHE A 1 675 ? 3.673 -5.862 -14.225 1 89.25 675 PHE A O 1
ATOM 5306 N N . ARG A 1 676 ? 3.461 -4.363 -12.653 1 91.02 676 ARG A N 1
ATOM 5307 C CA . ARG A 1 676 ? 2.582 -3.405 -13.317 1 91.02 676 ARG A CA 1
ATOM 5308 C C . ARG A 1 676 ? 2.827 -1.99 -12.804 1 91.02 676 ARG A C 1
ATOM 5310 O O . ARG A 1 676 ? 3.033 -1.785 -11.606 1 91.02 676 ARG A O 1
ATOM 5317 N N . VAL A 1 677 ? 2.8 -1.096 -13.681 1 92.73 677 VAL A N 1
ATOM 5318 C CA . VAL A 1 677 ? 3.141 0.274 -13.314 1 92.73 677 VAL A CA 1
ATOM 5319 C C . VAL A 1 677 ? 2.209 0.76 -12.207 1 92.73 677 VAL A C 1
ATOM 5321 O O . VAL A 1 677 ? 2.658 1.364 -11.229 1 92.73 677 VAL A O 1
ATOM 5324 N N . PHE A 1 678 ? 0.903 0.499 -12.308 1 92.61 678 PHE A N 1
ATOM 5325 C CA . PHE A 1 678 ? -0.064 0.965 -11.322 1 92.61 678 PHE A CA 1
ATOM 5326 C C . PHE A 1 678 ? 0.192 0.32 -9.965 1 92.61 678 PHE A C 1
ATOM 5328 O O . PHE A 1 678 ? 0.152 0.994 -8.934 1 92.61 678 PHE A O 1
ATOM 5335 N N . SER A 1 679 ? 0.453 -0.992 -9.894 1 92.7 679 SER A N 1
ATOM 5336 C CA . SER A 1 679 ? 0.747 -1.688 -8.646 1 92.7 679 SER A CA 1
ATOM 5337 C C . SER A 1 679 ? 2.046 -1.186 -8.025 1 92.7 679 SER A C 1
ATOM 5339 O O . SER A 1 679 ? 2.167 -1.112 -6.8 1 92.7 679 SER A O 1
ATOM 5341 N N . TYR A 1 680 ? 2.983 -0.874 -8.909 1 94.15 680 TYR A N 1
ATOM 5342 C CA . TYR A 1 680 ? 4.247 -0.334 -8.422 1 94.15 680 TYR A CA 1
ATOM 5343 C C . TYR A 1 680 ? 4.034 0.997 -7.711 1 94.15 680 TYR A C 1
ATOM 5345 O O . TYR A 1 680 ? 4.598 1.234 -6.64 1 94.15 680 TYR A O 1
ATOM 5353 N N . VAL A 1 681 ? 3.232 1.84 -8.325 1 95.37 681 VAL A N 1
ATOM 5354 C CA . VAL A 1 681 ? 2.959 3.147 -7.735 1 95.37 681 VAL A CA 1
ATOM 5355 C C . VAL A 1 681 ? 2.265 2.97 -6.386 1 95.37 681 VAL A C 1
ATOM 5357 O O . VAL A 1 681 ? 2.548 3.701 -5.434 1 95.37 681 VAL A O 1
ATOM 5360 N N . MET A 1 682 ? 1.385 2.035 -6.291 1 96.4 682 MET A N 1
ATOM 5361 C CA . MET A 1 682 ? 0.706 1.752 -5.03 1 96.4 682 MET A CA 1
ATOM 5362 C C . MET A 1 682 ? 1.696 1.263 -3.978 1 96.4 682 MET A C 1
ATOM 5364 O O . MET A 1 682 ? 1.631 1.676 -2.819 1 96.4 682 MET A O 1
ATOM 5368 N N . ASP A 1 683 ? 2.633 0.37 -4.375 1 96.02 683 ASP A N 1
ATOM 5369 C CA . ASP A 1 683 ? 3.668 -0.108 -3.463 1 96.02 683 ASP A CA 1
ATOM 5370 C C . ASP A 1 683 ? 4.568 1.038 -3.006 1 96.02 683 ASP A C 1
ATOM 5372 O O . ASP A 1 683 ? 4.889 1.146 -1.82 1 96.02 683 ASP A O 1
ATOM 5376 N N . PHE A 1 684 ? 4.934 1.871 -3.989 1 97.11 684 PHE A N 1
ATOM 5377 C CA . PHE A 1 684 ? 5.77 3.031 -3.706 1 97.11 684 PHE A CA 1
ATOM 5378 C C . PHE A 1 684 ? 5.109 3.937 -2.674 1 97.11 684 PHE A C 1
ATOM 5380 O O . PHE A 1 684 ? 5.762 4.392 -1.732 1 97.11 684 PHE A O 1
ATOM 5387 N N . THR A 1 685 ? 3.852 4.109 -2.8 1 97.87 685 THR A N 1
ATOM 5388 C CA . THR A 1 685 ? 3.101 4.978 -1.901 1 97.87 685 THR A CA 1
ATOM 5389 C C . THR A 1 685 ? 3.059 4.392 -0.493 1 97.87 685 THR A C 1
ATOM 5391 O O . THR A 1 685 ? 3.327 5.093 0.486 1 97.87 685 THR A O 1
ATOM 5394 N N . SER A 1 686 ? 2.764 3.159 -0.384 1 98.03 686 SER A N 1
ATOM 5395 C CA . SER A 1 686 ? 2.653 2.539 0.933 1 98.03 686 SER A CA 1
ATOM 5396 C C . SER A 1 686 ? 4.002 2.505 1.642 1 98.03 686 SER A C 1
ATOM 5398 O O . SER A 1 686 ? 4.091 2.812 2.833 1 98.03 686 SER A O 1
ATOM 5400 N N . ILE A 1 687 ? 5.077 2.184 0.932 1 98.26 687 ILE A N 1
ATOM 5401 C CA . ILE A 1 687 ? 6.411 2.11 1.518 1 98.26 687 ILE A CA 1
ATOM 5402 C C . ILE A 1 687 ? 6.846 3.497 1.987 1 98.26 687 ILE A C 1
ATOM 5404 O O . ILE A 1 687 ? 7.43 3.64 3.064 1 98.26 687 ILE A O 1
ATOM 5408 N N . THR A 1 688 ? 6.531 4.456 1.141 1 98.38 688 THR A N 1
ATOM 5409 C CA . THR A 1 688 ? 6.892 5.827 1.486 1 98.38 688 THR A CA 1
ATOM 5410 C C . THR A 1 688 ? 6.196 6.262 2.773 1 98.38 688 THR A C 1
ATOM 5412 O O . THR A 1 688 ? 6.847 6.739 3.706 1 98.38 688 THR A O 1
ATOM 5415 N N . VAL A 1 689 ? 4.93 5.995 2.914 1 97.93 689 VAL A N 1
ATOM 5416 C CA . VAL A 1 689 ? 4.154 6.443 4.065 1 97.93 689 VAL A CA 1
ATOM 5417 C C . VAL A 1 689 ? 4.597 5.684 5.314 1 97.93 689 VAL A C 1
ATOM 5419 O O . VAL A 1 689 ? 4.838 6.287 6.362 1 97.93 689 VAL A O 1
ATOM 5422 N N . VAL A 1 690 ? 4.767 4.41 5.183 1 98.13 690 VAL A N 1
ATOM 5423 C CA . VAL A 1 690 ? 5.146 3.594 6.331 1 98.13 690 VAL A CA 1
ATOM 5424 C C . VAL A 1 690 ? 6.557 3.963 6.785 1 98.13 690 VAL A C 1
ATOM 5426 O O . VAL A 1 690 ? 6.841 3.998 7.984 1 98.13 690 VAL A O 1
ATOM 5429 N N . SER A 1 691 ? 7.412 4.283 5.851 1 98.52 691 SER A N 1
ATOM 5430 C CA . SER A 1 691 ? 8.769 4.698 6.192 1 98.52 691 SER A CA 1
ATOM 5431 C C . SER A 1 691 ? 8.768 6.019 6.955 1 98.52 691 SER A C 1
ATOM 5433 O O . SER A 1 691 ? 9.495 6.174 7.938 1 98.52 691 SER A O 1
ATOM 5435 N N . PHE A 1 692 ? 7.937 6.925 6.533 1 98.18 692 PHE A N 1
ATOM 5436 C CA . PHE A 1 692 ? 7.879 8.215 7.21 1 98.18 692 PHE A CA 1
ATOM 5437 C C . PHE A 1 692 ? 7.269 8.071 8.599 1 98.18 692 PHE A C 1
ATOM 5439 O O . PHE A 1 692 ? 7.684 8.753 9.539 1 98.18 692 PHE A O 1
ATOM 5446 N N . VAL A 1 693 ? 6.311 7.191 8.753 1 97.13 693 VAL A N 1
ATOM 5447 C CA . VAL A 1 693 ? 5.692 6.975 10.056 1 97.13 693 VAL A CA 1
ATOM 5448 C C . VAL A 1 693 ? 6.718 6.393 11.026 1 97.13 693 VAL A C 1
ATOM 5450 O O . VAL A 1 693 ? 6.859 6.875 12.153 1 97.13 693 VAL A O 1
ATOM 5453 N N . PHE A 1 694 ? 7.478 5.459 10.584 1 97.84 694 PHE A N 1
ATOM 5454 C CA . PHE A 1 694 ? 8.461 4.836 11.463 1 97.84 694 PHE A CA 1
ATOM 5455 C C . PHE A 1 694 ? 9.641 5.769 11.703 1 97.84 694 PHE A C 1
ATOM 5457 O O . PHE A 1 694 ? 10.247 5.749 12.777 1 97.84 694 PHE A O 1
ATOM 5464 N N . ALA A 1 695 ? 9.942 6.542 10.661 1 98.17 695 ALA A N 1
ATOM 5465 C CA . ALA A 1 695 ? 10.987 7.543 10.862 1 98.17 695 ALA A CA 1
ATOM 5466 C C . ALA A 1 695 ? 10.571 8.567 11.914 1 98.17 695 ALA A C 1
ATOM 5468 O O . ALA A 1 695 ? 11.396 9.015 12.713 1 98.17 695 ALA A O 1
ATOM 5469 N N . LEU A 1 696 ? 9.309 8.954 11.912 1 97.07 696 LEU A N 1
ATOM 5470 C CA . LEU A 1 696 ? 8.791 9.876 12.916 1 97.07 696 LEU A CA 1
ATOM 5471 C C . LEU A 1 696 ? 8.883 9.267 14.312 1 97.07 696 LEU A C 1
ATOM 5473 O O . LEU A 1 696 ? 9.339 9.924 15.251 1 97.07 696 LEU A O 1
ATOM 5477 N N . LEU A 1 697 ? 8.527 8.042 14.451 1 96.19 697 LEU A N 1
ATOM 5478 C CA . LEU A 1 697 ? 8.596 7.367 15.743 1 96.19 697 LEU A CA 1
ATOM 5479 C C . LEU A 1 697 ? 10.039 7.261 16.225 1 96.19 697 LEU A C 1
ATOM 5481 O O . LEU A 1 697 ? 10.328 7.524 17.394 1 96.19 697 LEU A O 1
ATOM 5485 N N . ALA A 1 698 ? 10.916 6.925 15.326 1 97.01 698 ALA A N 1
ATOM 5486 C CA . ALA A 1 698 ? 12.328 6.801 15.678 1 97.01 698 ALA A CA 1
ATOM 5487 C C . ALA A 1 698 ? 12.921 8.157 16.05 1 97.01 698 ALA A C 1
ATOM 5489 O O . ALA A 1 698 ? 13.763 8.248 16.947 1 97.01 698 ALA A O 1
ATOM 5490 N N . ALA A 1 699 ? 12.484 9.172 15.335 1 96.04 699 ALA A N 1
ATOM 5491 C CA . ALA A 1 699 ? 12.979 10.514 15.63 1 96.04 699 ALA A CA 1
ATOM 5492 C C . ALA A 1 699 ? 12.519 10.976 17.009 1 96.04 699 ALA A C 1
ATOM 5494 O O . ALA A 1 699 ? 13.304 11.541 17.775 1 96.04 699 ALA A O 1
ATOM 5495 N N . LEU A 1 700 ? 11.295 10.68 17.383 1 94.78 700 LEU A N 1
ATOM 5496 C CA . LEU A 1 700 ? 10.711 11.146 18.636 1 94.78 700 LEU A CA 1
ATOM 5497 C C . LEU A 1 700 ? 11.262 10.357 19.819 1 94.78 700 LEU A C 1
ATOM 5499 O O . LEU A 1 700 ? 11.405 10.897 20.918 1 94.78 700 LEU A O 1
ATOM 5503 N N . ILE A 1 701 ? 11.609 9.123 19.568 1 95.14 701 ILE A N 1
ATOM 5504 C CA . ILE A 1 701 ? 11.978 8.241 20.67 1 95.14 701 ILE A CA 1
ATOM 5505 C C . ILE A 1 701 ? 13.494 8.247 20.849 1 95.14 701 ILE A C 1
ATOM 5507 O O . ILE A 1 701 ? 13.993 8.107 21.968 1 95.14 701 ILE A O 1
ATOM 5511 N N . VAL A 1 702 ? 14.234 8.469 19.742 1 96.39 702 VAL A N 1
ATOM 5512 C CA . VAL A 1 702 ? 15.677 8.267 19.825 1 96.39 702 VAL A CA 1
ATOM 5513 C C . VAL A 1 702 ? 16.403 9.538 19.388 1 96.39 702 VAL A C 1
ATOM 5515 O O . VAL A 1 702 ? 17.083 10.179 20.192 1 96.39 702 VAL A O 1
ATOM 5518 N N . GLU A 1 703 ? 16.18 9.98 18.211 1 94.93 703 GLU A N 1
ATOM 5519 C CA . GLU A 1 703 ? 17.001 11.016 17.591 1 94.93 703 GLU A CA 1
ATOM 5520 C C . GLU A 1 703 ? 16.904 12.331 18.36 1 94.93 703 GLU A C 1
ATOM 5522 O O . GLU A 1 703 ? 17.921 12.886 18.781 1 94.93 703 GLU A O 1
ATOM 5527 N N . PHE A 1 704 ? 15.707 12.818 18.577 1 93.18 704 PHE A N 1
ATOM 5528 C CA . PHE A 1 704 ? 15.527 14.145 19.153 1 93.18 704 PHE A CA 1
ATOM 5529 C C . PHE A 1 704 ? 15.923 14.156 20.624 1 93.18 704 PHE A C 1
ATOM 5531 O O . PHE A 1 704 ? 16.618 15.067 21.079 1 93.18 704 PHE A O 1
ATOM 5538 N N . PRO A 1 705 ? 15.535 13.185 21.398 1 93.02 705 PRO A N 1
ATOM 5539 C CA . PRO A 1 705 ? 15.964 13.192 22.799 1 93.02 705 PRO A CA 1
ATOM 5540 C C . PRO A 1 705 ? 17.483 13.185 22.951 1 93.02 705 PRO A C 1
ATOM 5542 O O . PRO A 1 705 ? 18.029 13.931 23.767 1 93.02 705 PRO A O 1
ATOM 5545 N N . PHE A 1 706 ? 18.211 12.435 22.207 1 92.57 706 PHE A N 1
ATOM 5546 C CA . PHE A 1 706 ? 19.663 12.359 22.324 1 92.57 706 PHE A CA 1
ATOM 5547 C C . PHE A 1 706 ? 20.314 13.643 21.823 1 92.57 706 PHE A C 1
ATOM 5549 O O . PHE A 1 706 ? 21.35 14.063 22.343 1 92.57 706 PHE A O 1
ATOM 5556 N N . CYS A 1 707 ? 19.738 14.19 20.781 1 88.73 707 CYS A N 1
ATOM 5557 C CA . CYS A 1 707 ? 20.242 15.475 20.309 1 88.73 707 CYS A CA 1
ATOM 5558 C C . CYS A 1 707 ? 20.075 16.552 21.375 1 88.73 707 CYS A C 1
ATOM 5560 O O . CYS A 1 707 ? 20.947 17.406 21.542 1 88.73 707 CYS A O 1
ATOM 5562 N N . ALA A 1 708 ? 18.944 16.508 22.105 1 87.38 708 ALA A N 1
ATOM 5563 C CA . ALA A 1 708 ? 18.672 17.486 23.155 1 87.38 708 ALA A CA 1
ATOM 5564 C C . ALA A 1 708 ? 19.602 17.282 24.348 1 87.38 708 ALA A C 1
ATOM 5566 O O . ALA A 1 708 ? 20.005 18.248 25.001 1 87.38 708 ALA A O 1
ATOM 5567 N N . LEU A 1 709 ? 19.95 16.116 24.613 1 86.59 709 LEU A N 1
ATOM 5568 C CA . LEU A 1 709 ? 20.797 15.804 25.76 1 86.59 709 LEU A CA 1
ATOM 5569 C C . LEU A 1 709 ? 22.25 16.17 25.479 1 86.59 709 LEU A C 1
ATOM 5571 O O . LEU A 1 709 ? 23.02 16.427 26.406 1 86.59 709 LEU A O 1
ATOM 5575 N N . MET A 1 710 ? 22.637 16.179 24.245 1 79.77 710 MET A N 1
ATOM 5576 C CA . MET A 1 710 ? 24.025 16.454 23.885 1 79.77 710 MET A CA 1
ATOM 5577 C C . MET A 1 710 ? 24.259 17.951 23.719 1 79.77 710 MET A C 1
ATOM 5579 O O . MET A 1 710 ? 25.399 18.394 23.571 1 79.77 710 MET A O 1
ATOM 5583 N N . ARG A 1 711 ? 23.243 18.749 23.81 1 68.17 711 ARG A N 1
ATOM 5584 C CA . ARG A 1 711 ? 23.416 20.197 23.741 1 68.17 711 ARG A CA 1
ATOM 5585 C C . ARG A 1 711 ? 24.151 20.72 24.97 1 68.17 711 ARG A C 1
ATOM 5587 O O . ARG A 1 711 ? 23.866 20.302 26.095 1 68.17 711 ARG A O 1
ATOM 5594 N N . PRO A 1 712 ? 25.393 21.365 24.703 1 57.61 712 PRO A N 1
ATOM 5595 C CA . PRO A 1 712 ? 26.107 21.905 25.862 1 57.61 712 PRO A CA 1
ATOM 5596 C C . PRO A 1 712 ? 25.235 22.818 26.72 1 57.61 712 PRO A C 1
ATOM 5598 O O . PRO A 1 712 ? 24.353 23.505 26.198 1 57.61 712 PRO A O 1
ATOM 5601 N N . LEU A 1 713 ? 25.131 22.626 28.021 1 44.85 713 LEU A N 1
ATOM 5602 C CA . LEU A 1 713 ? 24.509 23.496 29.014 1 44.85 713 LEU A CA 1
ATOM 5603 C C . LEU A 1 713 ? 24.909 24.95 28.79 1 44.85 713 LEU A C 1
ATOM 5605 O O . LEU A 1 713 ? 26.099 25.27 28.742 1 44.85 713 LEU A O 1
ATOM 5609 N N . SER A 1 714 ? 24.249 25.676 27.945 1 43.36 714 SER A N 1
ATOM 5610 C CA . SER A 1 714 ? 24.533 27.107 27.908 1 43.36 714 SER A CA 1
ATOM 5611 C C . SER A 1 714 ? 24.875 27.638 29.296 1 43.36 714 SER A C 1
ATOM 5613 O O . SER A 1 714 ? 24.103 27.465 30.241 1 43.36 714 SER A O 1
ATOM 5615 N N . LYS A 1 715 ? 26.102 27.904 29.723 1 40.19 715 LYS A N 1
ATOM 5616 C CA . LYS A 1 715 ? 26.439 28.721 30.885 1 40.19 715 LYS A CA 1
ATOM 5617 C C . LYS A 1 715 ? 25.617 30.007 30.91 1 40.19 715 LYS A C 1
ATOM 5619 O O . LYS A 1 715 ? 25.627 30.775 29.946 1 40.19 715 LYS A O 1
ATOM 5624 N N . SER A 1 716 ? 24.484 29.999 31.543 1 36.2 716 SER A N 1
ATOM 5625 C CA . SER A 1 716 ? 23.937 31.299 31.917 1 36.2 716 SER A CA 1
ATOM 5626 C C . SER A 1 716 ? 25.045 32.279 32.286 1 36.2 716 SER A C 1
ATOM 5628 O O . SER A 1 716 ? 25.793 32.049 33.239 1 36.2 716 SER A O 1
ATOM 5630 N N . SER A 1 717 ? 25.858 32.677 31.371 1 33.57 717 SER A N 1
ATOM 5631 C CA . SER A 1 717 ? 26.687 33.807 31.777 1 33.57 717 SER A CA 1
ATOM 5632 C C . SER A 1 717 ? 25.868 34.853 32.526 1 33.57 717 SER A C 1
ATOM 5634 O O . SER A 1 717 ? 25.102 35.602 31.916 1 33.57 717 SER A O 1
ATOM 5636 N N . THR A 1 718 ? 25.269 34.513 33.604 1 32.18 718 THR A N 1
ATOM 5637 C CA . THR A 1 718 ? 24.753 35.51 34.535 1 32.18 718 THR A CA 1
ATOM 5638 C C . THR A 1 718 ? 25.796 36.591 34.804 1 32.18 718 THR A C 1
ATOM 5640 O O . THR A 1 718 ? 26.152 36.845 35.957 1 32.18 718 THR A O 1
ATOM 5643 N N . THR A 1 719 ? 26.928 36.661 34.092 1 31.53 719 THR A N 1
ATOM 5644 C CA . THR A 1 719 ? 27.588 37.867 34.581 1 31.53 719 THR A CA 1
ATOM 5645 C C . THR A 1 719 ? 26.764 39.107 34.248 1 31.53 719 THR A C 1
ATOM 5647 O O . THR A 1 719 ? 26.632 39.476 33.079 1 31.53 719 THR A O 1
ATOM 5650 N N . ARG A 1 720 ? 25.61 39.363 34.952 1 32.35 720 ARG A N 1
ATOM 5651 C CA . ARG A 1 720 ? 24.918 40.64 35.088 1 32.35 720 ARG A CA 1
ATOM 5652 C C . ARG A 1 720 ? 25.911 41.79 35.22 1 32.35 720 ARG A C 1
ATOM 5654 O O . ARG A 1 720 ? 26.586 41.92 36.243 1 32.35 720 ARG A O 1
ATOM 5661 N N . ALA A 1 721 ? 26.717 42.125 34.268 1 31.22 721 ALA A N 1
ATOM 5662 C CA . ALA A 1 721 ? 27.152 43.512 34.417 1 31.22 721 ALA A CA 1
ATOM 5663 C C . ALA A 1 721 ? 25.956 44.449 34.559 1 31.22 721 ALA A C 1
ATOM 5665 O O . ALA A 1 721 ? 24.988 44.349 33.801 1 31.22 721 ALA A O 1
ATOM 5666 N N . THR A 1 722 ? 25.66 45.043 35.72 1 27.79 722 THR A N 1
ATOM 5667 C CA . THR A 1 722 ? 24.798 46.088 36.261 1 27.79 722 THR A CA 1
ATOM 5668 C C . THR A 1 722 ? 24.725 47.277 35.307 1 27.79 722 THR A C 1
ATOM 5670 O O . THR A 1 722 ? 24.266 48.356 35.687 1 27.79 722 THR A O 1
ATOM 5673 N N . THR A 1 723 ? 25.445 47.352 34.195 1 27.49 723 THR A N 1
ATOM 5674 C CA . THR A 1 723 ? 25.175 48.674 33.641 1 27.49 723 THR A CA 1
ATOM 5675 C C . THR A 1 723 ? 23.751 48.752 33.096 1 27.49 723 THR A C 1
ATOM 5677 O O . THR A 1 723 ? 23.296 47.84 32.403 1 27.49 723 THR A O 1
ATOM 5680 N N . SER A 1 724 ? 22.827 49.611 33.617 1 26.88 724 SER A N 1
ATOM 5681 C CA . SER A 1 724 ? 21.439 50.053 33.529 1 26.88 724 SER A CA 1
ATOM 5682 C C . SER A 1 724 ? 21.03 50.305 32.082 1 26.88 724 SER A C 1
ATOM 5684 O O . SER A 1 724 ? 19.968 50.874 31.822 1 26.88 724 SER A O 1
ATOM 5686 N N . VAL A 1 725 ? 21.824 50.241 31.01 1 28.28 725 VAL A N 1
ATOM 5687 C CA . VAL A 1 725 ? 21.106 50.807 29.872 1 28.28 725 VAL A CA 1
ATOM 5688 C C . VAL A 1 725 ? 19.986 49.861 29.446 1 28.28 725 VAL A C 1
ATOM 5690 O O . VAL A 1 725 ? 20.203 48.655 29.304 1 28.28 725 VAL A O 1
ATOM 5693 N N . GLN A 1 726 ? 18.661 50.197 29.555 1 24.48 726 GLN A N 1
ATOM 5694 C CA . GLN A 1 726 ? 17.33 49.674 29.264 1 24.48 726 GLN A CA 1
ATOM 5695 C C . GLN A 1 726 ? 17.257 49.112 27.847 1 24.48 726 GLN A C 1
ATOM 5697 O O . GLN A 1 726 ? 16.167 48.909 27.31 1 24.48 726 GLN A O 1
ATOM 5702 N N . GLU A 1 727 ? 18.268 49.109 26.937 1 24.93 727 GLU A N 1
ATOM 5703 C CA . GLU A 1 727 ? 17.769 48.82 25.596 1 24.93 727 GLU A CA 1
ATOM 5704 C C . GLU A 1 727 ? 17.195 47.408 25.513 1 24.93 727 GLU A C 1
ATOM 5706 O O . GLU A 1 727 ? 17.735 46.477 26.114 1 24.93 727 GLU A O 1
ATOM 5711 N N . GLU A 1 728 ? 15.904 47.217 25.14 1 24.72 728 GLU A N 1
ATOM 5712 C CA . GLU A 1 728 ? 15.004 46.104 24.851 1 24.72 728 GLU A CA 1
ATOM 5713 C C . GLU A 1 728 ? 15.687 45.056 23.977 1 24.72 728 GLU A C 1
ATOM 5715 O O . GLU A 1 728 ? 15.852 45.257 22.772 1 24.72 728 GLU A O 1
ATOM 5720 N N . GLU A 1 729 ? 16.842 44.496 24.348 1 25.49 729 GLU A N 1
ATOM 5721 C CA . GLU A 1 729 ? 17.562 43.522 23.533 1 25.49 729 GLU A CA 1
ATOM 5722 C C . GLU A 1 729 ? 16.714 42.279 23.281 1 25.49 729 GLU A C 1
ATOM 5724 O O . GLU A 1 729 ? 16.291 41.607 24.225 1 25.49 729 GLU A O 1
ATOM 5729 N N . SER A 1 730 ? 15.914 42.31 22.172 1 27.5 730 SER A N 1
ATOM 5730 C CA . SER A 1 730 ? 15.28 41.151 21.552 1 27.5 730 SER A CA 1
ATOM 5731 C C . SER A 1 730 ? 16.208 39.941 21.567 1 27.5 730 SER A C 1
ATOM 5733 O O . SER A 1 730 ? 17.373 40.04 21.174 1 27.5 730 SER A O 1
ATOM 5735 N N . SER A 1 731 ? 16.055 39.019 22.475 1 26.18 731 SER A N 1
ATOM 5736 C CA . SER A 1 731 ? 16.83 37.828 22.808 1 26.18 731 SER A CA 1
ATOM 5737 C C . SER A 1 731 ? 17.089 36.973 21.572 1 26.18 731 SER A C 1
ATOM 5739 O O . SER A 1 731 ? 16.15 36.561 20.888 1 26.18 731 SER A O 1
ATOM 5741 N N . PRO A 1 732 ? 18.267 37.074 20.922 1 26.9 732 PRO A N 1
ATOM 5742 C CA . PRO A 1 732 ? 18.802 36.291 19.806 1 26.9 732 PRO A CA 1
ATOM 5743 C C . PRO A 1 732 ? 18.756 34.787 20.065 1 26.9 732 PRO A C 1
ATOM 5745 O O . PRO A 1 732 ? 19.228 34 19.24 1 26.9 732 PRO A O 1
ATOM 5748 N N . LEU A 1 733 ? 18.396 34.305 21.235 1 28.45 733 LEU A N 1
ATOM 5749 C CA . LEU A 1 733 ? 18.586 32.888 21.523 1 28.45 733 LEU A CA 1
ATOM 5750 C C . LEU A 1 733 ? 17.666 32.03 20.661 1 28.45 733 LEU A C 1
ATOM 5752 O O . LEU A 1 733 ? 17.941 30.849 20.437 1 28.45 733 LEU A O 1
ATOM 5756 N N . VAL A 1 734 ? 16.477 32.537 20.191 1 29.31 734 VAL A N 1
ATOM 5757 C CA . VAL A 1 734 ? 15.575 31.64 19.475 1 29.31 734 VAL A CA 1
ATOM 5758 C C . VAL A 1 734 ? 16.186 31.261 18.127 1 29.31 734 VAL A C 1
ATOM 5760 O O . VAL A 1 734 ? 15.862 30.212 17.566 1 29.31 734 VAL A O 1
ATOM 5763 N N . VAL A 1 735 ? 17.115 32.078 17.499 1 28.75 735 VAL A N 1
ATOM 5764 C CA . VAL A 1 735 ? 17.573 31.825 16.137 1 28.75 735 VAL A CA 1
ATOM 5765 C C . VAL A 1 735 ? 18.611 30.705 16.141 1 28.75 735 VAL A C 1
ATOM 5767 O O . VAL A 1 735 ? 18.662 29.894 15.213 1 28.75 735 VAL A O 1
ATOM 5770 N N . VAL A 1 736 ? 19.527 30.557 17.126 1 29.06 736 VAL A N 1
ATOM 5771 C CA . VAL A 1 736 ? 20.629 29.607 17.015 1 29.06 736 VAL A CA 1
ATOM 5772 C C . VAL A 1 736 ? 20.092 28.18 17.098 1 29.06 736 VAL A C 1
ATOM 5774 O O . VAL A 1 736 ? 20.642 27.266 16.48 1 29.06 736 VAL A O 1
ATOM 5777 N N . GLN A 1 737 ? 19.014 27.929 17.799 1 28.97 737 GLN A N 1
ATOM 5778 C CA . GLN A 1 737 ? 18.585 26.548 17.992 1 28.97 737 GLN A CA 1
ATOM 5779 C C . GLN A 1 737 ? 18.069 25.944 16.689 1 28.97 737 GLN A C 1
ATOM 5781 O O . GLN A 1 737 ? 18.258 24.753 16.433 1 28.97 737 GLN A O 1
ATOM 5786 N N . SER A 1 738 ? 17.456 26.712 15.816 1 30.36 738 SER A N 1
ATOM 5787 C CA . SER A 1 738 ? 16.829 26.15 14.625 1 30.36 738 SER A CA 1
ATOM 5788 C C . SER A 1 738 ? 17.867 25.813 13.56 1 30.36 738 SER A C 1
ATOM 5790 O O . SER A 1 738 ? 17.587 25.053 12.63 1 30.36 738 SER A O 1
ATOM 5792 N N . ILE A 1 739 ? 19.06 26.401 13.514 1 29.57 739 ILE A N 1
ATOM 5793 C CA . ILE A 1 739 ? 20.027 26.152 12.45 1 29.57 739 ILE A CA 1
ATOM 5794 C C . ILE A 1 739 ? 20.596 24.742 12.59 1 29.57 739 ILE A C 1
ATOM 5796 O O . ILE A 1 739 ? 20.839 24.062 11.59 1 29.57 739 ILE A O 1
ATOM 5800 N N . GLU A 1 740 ? 20.799 24.256 13.737 1 29.4 740 GLU A N 1
ATOM 5801 C CA . GLU A 1 740 ? 21.576 23.03 13.886 1 29.4 740 GLU A CA 1
ATOM 5802 C C . GLU A 1 740 ? 20.789 21.816 13.401 1 29.4 740 GLU A C 1
ATOM 5804 O O . GLU A 1 740 ? 21.373 20.778 13.082 1 29.4 740 GLU A O 1
ATOM 5809 N N . ARG A 1 741 ? 19.543 21.814 13.3 1 29.58 741 ARG A N 1
ATOM 5810 C CA . ARG A 1 741 ? 18.8 20.601 12.971 1 29.58 741 ARG A CA 1
ATOM 5811 C C . ARG A 1 741 ? 18.916 20.273 11.487 1 29.58 741 ARG A C 1
ATOM 5813 O O . ARG A 1 741 ? 18.734 19.123 11.084 1 29.58 741 ARG A O 1
ATOM 5820 N N . ASN A 1 742 ? 19.027 21.276 10.592 1 28.9 742 ASN A N 1
ATOM 5821 C CA . ASN A 1 742 ? 18.828 21.019 9.17 1 28.9 742 ASN A CA 1
ATOM 5822 C C . ASN A 1 742 ? 20.026 20.301 8.557 1 28.9 742 ASN A C 1
ATOM 5824 O O . ASN A 1 742 ? 20.055 20.05 7.351 1 28.9 742 ASN A O 1
ATOM 5828 N N . THR A 1 743 ? 21.189 20.361 9.142 1 26.24 743 THR A N 1
ATOM 5829 C CA . THR A 1 743 ? 22.321 19.809 8.406 1 26.24 743 THR A CA 1
ATOM 5830 C C . THR A 1 743 ? 22.212 18.29 8.306 1 26.24 743 THR A C 1
ATOM 5832 O O . THR A 1 743 ? 22.856 17.671 7.456 1 26.24 743 THR A O 1
ATOM 5835 N N . TYR A 1 744 ? 21.69 17.634 9.258 1 24.54 744 TYR A N 1
ATOM 5836 C CA . TYR A 1 744 ? 22.119 16.246 9.387 1 24.54 744 TYR A CA 1
ATOM 5837 C C . TYR A 1 744 ? 21.327 15.341 8.451 1 24.54 744 TYR A C 1
ATOM 5839 O O . TYR A 1 744 ? 21.579 14.135 8.384 1 24.54 744 TYR A O 1
ATOM 5847 N N . GLY A 1 745 ? 20.272 15.791 7.87 1 22.42 745 GLY A N 1
ATOM 5848 C CA . GLY A 1 745 ? 19.469 14.742 7.262 1 22.42 745 GLY A CA 1
ATOM 5849 C C . GLY A 1 745 ? 19.975 14.32 5.895 1 22.42 745 GLY A C 1
ATOM 5850 O O . GLY A 1 745 ? 19.312 13.556 5.191 1 22.42 745 GLY A O 1
ATOM 5851 N N . THR A 1 746 ? 20.975 14.901 5.313 1 22.13 746 THR A N 1
ATOM 5852 C CA . THR A 1 746 ? 21.141 14.698 3.878 1 22.13 746 THR A CA 1
ATOM 5853 C C . THR A 1 746 ? 21.828 13.364 3.597 1 22.13 746 THR A C 1
ATOM 5855 O O . THR A 1 746 ? 22.19 13.075 2.454 1 22.13 746 THR A O 1
ATOM 5858 N N . ALA A 1 747 ? 22.28 12.507 4.437 1 19.59 747 ALA A N 1
ATOM 5859 C CA . ALA A 1 747 ? 23.258 11.493 4.051 1 19.59 747 ALA A CA 1
ATOM 5860 C C . ALA A 1 747 ? 22.6 10.375 3.246 1 19.59 747 ALA A C 1
ATOM 5862 O O . ALA A 1 747 ? 23.285 9.603 2.571 1 19.59 747 ALA A O 1
ATOM 5863 N N . ALA A 1 748 ? 21.305 9.967 3.208 1 18.26 748 ALA A N 1
ATOM 5864 C CA . ALA A 1 748 ? 21.02 8.534 3.215 1 18.26 748 ALA A CA 1
ATOM 5865 C C . ALA A 1 748 ? 20.938 7.985 1.794 1 18.26 748 ALA A C 1
ATOM 5867 O O . ALA A 1 748 ? 20.852 6.771 1.595 1 18.26 748 ALA A O 1
ATOM 5868 N N . VAL A 1 749 ? 20.77 8.683 0.585 1 17.67 749 VAL A N 1
ATOM 5869 C CA . VAL A 1 749 ? 19.968 7.937 -0.379 1 17.67 749 VAL A CA 1
ATOM 5870 C C . VAL A 1 749 ? 20.876 7.067 -1.245 1 17.67 749 VAL A C 1
ATOM 5872 O O . VAL A 1 749 ? 21.441 7.541 -2.234 1 17.67 749 VAL A O 1
ATOM 5875 N N . ALA A 1 750 ? 22.162 6.512 -0.843 1 17.32 750 ALA A N 1
ATOM 5876 C CA . ALA A 1 750 ? 23.048 5.919 -1.841 1 17.32 750 ALA A CA 1
ATOM 5877 C C . ALA A 1 750 ? 22.63 4.487 -2.163 1 17.32 750 ALA A C 1
ATOM 5879 O O . ALA A 1 750 ? 23.111 3.897 -3.134 1 17.32 750 ALA A O 1
ATOM 5880 N N . THR A 1 751 ? 21.504 3.755 -1.889 1 19.56 751 THR A N 1
ATOM 5881 C CA . THR A 1 751 ? 21.691 2.388 -2.361 1 19.56 751 THR A CA 1
ATOM 5882 C C . THR A 1 751 ? 21.504 2.307 -3.874 1 19.56 751 THR A C 1
ATOM 5884 O O . THR A 1 751 ? 20.593 2.928 -4.426 1 19.56 751 THR A O 1
ATOM 5887 N N . MET B 1 1 ? 10.821 -13.481 -33.917 1 22.38 1 MET B N 1
ATOM 5888 C CA . MET B 1 1 ? 9.634 -13.854 -33.153 1 22.38 1 MET B CA 1
ATOM 5889 C C . MET B 1 1 ? 8.508 -12.849 -33.372 1 22.38 1 MET B C 1
ATOM 5891 O O . MET B 1 1 ? 8.567 -11.726 -32.868 1 22.38 1 MET B O 1
ATOM 5895 N N . VAL B 1 2 ? 7.897 -12.776 -34.451 1 27.16 2 VAL B N 1
ATOM 5896 C CA . VAL B 1 2 ? 6.829 -11.844 -34.798 1 27.16 2 VAL B CA 1
ATOM 5897 C C . VAL B 1 2 ? 5.592 -12.137 -33.953 1 27.16 2 VAL B C 1
ATOM 5899 O O . VAL B 1 2 ? 4.931 -13.161 -34.143 1 27.16 2 VAL B O 1
ATOM 5902 N N . LEU B 1 3 ? 5.589 -12.417 -32.816 1 32 3 LEU B N 1
ATOM 5903 C CA . LEU B 1 3 ? 4.397 -12.817 -32.076 1 32 3 LEU B CA 1
ATOM 5904 C C . LEU B 1 3 ? 3.194 -11.974 -32.484 1 32 3 LEU B C 1
ATOM 5906 O O . LEU B 1 3 ? 3.351 -10.827 -32.91 1 32 3 LEU B O 1
ATOM 5910 N N . GLN B 1 4 ? 1.896 -12.602 -32.65 1 34.16 4 GLN B N 1
ATOM 5911 C CA . GLN B 1 4 ? 0.519 -12.56 -33.131 1 34.16 4 GLN B CA 1
ATOM 5912 C C . GLN B 1 4 ? -0.213 -11.333 -32.594 1 34.16 4 GLN B C 1
ATOM 5914 O O . GLN B 1 4 ? 0.161 -10.785 -31.555 1 34.16 4 GLN B O 1
ATOM 5919 N N . LYS B 1 5 ? -1.186 -10.901 -33.329 1 38.4 5 LYS B N 1
ATOM 5920 C CA . LYS B 1 5 ? -2.412 -10.114 -33.424 1 38.4 5 LYS B CA 1
ATOM 5921 C C . LYS B 1 5 ? -3.366 -10.443 -32.279 1 38.4 5 LYS B C 1
ATOM 5923 O O . LYS B 1 5 ? -3.768 -11.596 -32.111 1 38.4 5 LYS B O 1
ATOM 5928 N N . ILE B 1 6 ? -3.442 -10.078 -31.151 1 45.89 6 ILE B N 1
ATOM 5929 C CA . ILE B 1 6 ? -4.315 -10.145 -29.984 1 45.89 6 ILE B CA 1
ATOM 5930 C C . ILE B 1 6 ? -5.773 -10.025 -30.423 1 45.89 6 ILE B C 1
ATOM 5932 O O . ILE B 1 6 ? -6.17 -9.016 -31.01 1 45.89 6 ILE B O 1
ATOM 5936 N N . GLY B 1 7 ? -6.59 -11.204 -30.72 1 53.01 7 GLY B N 1
ATOM 5937 C CA . GLY B 1 7 ? -7.994 -11.37 -31.061 1 53.01 7 GLY B CA 1
ATOM 5938 C C . GLY B 1 7 ? -8.918 -10.508 -30.221 1 53.01 7 GLY B C 1
ATOM 5939 O O . GLY B 1 7 ? -8.47 -9.828 -29.295 1 53.01 7 GLY B O 1
ATOM 5940 N N . SER B 1 8 ? -10.383 -10.626 -30.682 1 69.24 8 SER B N 1
ATOM 5941 C CA . SER B 1 8 ? -11.582 -10.026 -30.105 1 69.24 8 SER B CA 1
ATOM 5942 C C . SER B 1 8 ? -11.942 -10.679 -28.775 1 69.24 8 SER B C 1
ATOM 5944 O O . SER B 1 8 ? -11.534 -11.81 -28.502 1 69.24 8 SER B O 1
ATOM 5946 N N . TRP B 1 9 ? -12.382 -10.086 -27.852 1 84.68 9 TRP B N 1
ATOM 5947 C CA . TRP B 1 9 ? -12.9 -10.535 -26.564 1 84.68 9 TRP B CA 1
ATOM 5948 C C . TRP B 1 9 ? -14.226 -11.267 -26.736 1 84.68 9 TRP B C 1
ATOM 5950 O O . TRP B 1 9 ? -15.107 -10.807 -27.466 1 84.68 9 TRP B O 1
ATOM 5960 N N . THR B 1 10 ? -14.323 -12.619 -26.323 1 87.15 10 THR B N 1
ATOM 5961 C CA . THR B 1 10 ? -15.565 -13.382 -26.38 1 87.15 10 THR B CA 1
ATOM 5962 C C . THR B 1 10 ? -15.891 -13.986 -25.017 1 87.15 10 THR B C 1
ATOM 5964 O O . THR B 1 10 ? -14.992 -14.234 -24.211 1 87.15 10 THR B O 1
ATOM 5967 N N . ILE B 1 11 ? -17.12 -14.141 -24.545 1 89.03 11 ILE B N 1
ATOM 5968 C CA . ILE B 1 11 ? -17.565 -14.739 -23.291 1 89.03 11 ILE B CA 1
ATOM 5969 C C . ILE B 1 11 ? -18.591 -15.833 -23.576 1 89.03 11 ILE B C 1
ATOM 5971 O O . ILE B 1 11 ? -19.455 -15.672 -24.442 1 89.03 11 ILE B O 1
ATOM 5975 N N . ALA B 1 12 ? -18.381 -17.01 -22.936 1 88.53 12 ALA B N 1
ATOM 5976 C CA . ALA B 1 12 ? -19.322 -18.125 -23.011 1 88.53 12 ALA B CA 1
ATOM 5977 C C . ALA B 1 12 ? -19.768 -18.56 -21.618 1 88.53 12 ALA B C 1
ATOM 5979 O O . ALA B 1 12 ? -18.958 -19.038 -20.821 1 88.53 12 ALA B O 1
ATOM 5980 N N . THR B 1 13 ? -21.03 -18.258 -21.254 1 81.83 13 THR B N 1
ATOM 5981 C CA . THR B 1 13 ? -21.574 -18.676 -19.966 1 81.83 13 THR B CA 1
ATOM 5982 C C . THR B 1 13 ? -22.132 -20.094 -20.049 1 81.83 13 THR B C 1
ATOM 5984 O O . THR B 1 13 ? -22.554 -20.539 -21.118 1 81.83 13 THR B O 1
ATOM 5987 N N . ASP B 1 14 ? -21.764 -21.087 -19.173 1 65.17 14 ASP B N 1
ATOM 5988 C CA . ASP B 1 14 ? -22.205 -22.474 -19.276 1 65.17 14 ASP B CA 1
ATOM 5989 C C . ASP B 1 14 ? -23.729 -22.565 -19.294 1 65.17 14 ASP B C 1
ATOM 5991 O O . ASP B 1 14 ? -24.394 -22.13 -18.351 1 65.17 14 ASP B O 1
ATOM 5995 N N . ARG B 1 15 ? -24.484 -22.238 -20.275 1 56.32 15 ARG B N 1
ATOM 5996 C CA . ARG B 1 15 ? -25.929 -22.402 -20.387 1 56.32 15 ARG B CA 1
ATOM 5997 C C . ARG B 1 15 ? -26.299 -23.862 -20.625 1 56.32 15 ARG B C 1
ATOM 5999 O O . ARG B 1 15 ? -25.551 -24.599 -21.271 1 56.32 15 ARG B O 1
ATOM 6006 N N . ASN B 1 16 ? -27.258 -24.217 -19.409 1 50.18 16 ASN B N 1
ATOM 6007 C CA . ASN B 1 16 ? -27.959 -25.49 -19.539 1 50.18 16 ASN B CA 1
ATOM 6008 C C . ASN B 1 16 ? -28.459 -25.711 -20.964 1 50.18 16 ASN B C 1
ATOM 6010 O O . ASN B 1 16 ? -29.563 -25.29 -21.311 1 50.18 16 ASN B O 1
ATOM 6014 N N . LEU B 1 17 ? -27.334 -26.035 -22.168 1 53.23 17 LEU B N 1
ATOM 6015 C CA . LEU B 1 17 ? -27.754 -26.287 -23.542 1 53.23 17 LEU B CA 1
ATOM 6016 C C . LEU B 1 17 ? -28.171 -27.742 -23.725 1 53.23 17 LEU B C 1
ATOM 6018 O O . LEU B 1 17 ? -27.515 -28.65 -23.21 1 53.23 17 LEU B O 1
ATOM 6022 N N . SER B 1 18 ? -29.429 -28.354 -24.276 1 57.23 18 SER B N 1
ATOM 6023 C CA . SER B 1 18 ? -29.978 -29.672 -24.576 1 57.23 18 SER B CA 1
ATOM 6024 C C . SER B 1 18 ? -29.136 -30.396 -25.622 1 57.23 18 SER B C 1
ATOM 6026 O O . SER B 1 18 ? -29.022 -31.623 -25.595 1 57.23 18 SER B O 1
ATOM 6028 N N . GLU B 1 19 ? -28.23 -29.442 -26.684 1 68.49 19 GLU B N 1
ATOM 6029 C CA . GLU B 1 19 ? -27.392 -30.027 -27.725 1 68.49 19 GLU B CA 1
ATOM 6030 C C . GLU B 1 19 ? -25.911 -29.793 -27.439 1 68.49 19 GLU B C 1
ATOM 6032 O O . GLU B 1 19 ? -25.538 -28.759 -26.881 1 68.49 19 GLU B O 1
ATOM 6037 N N . PRO B 1 20 ? -25.129 -30.805 -27.908 1 80.32 20 PRO B N 1
ATOM 6038 C CA . PRO B 1 20 ? -23.693 -30.66 -27.654 1 80.32 20 PRO B CA 1
ATOM 6039 C C . PRO B 1 20 ? -23.07 -29.504 -28.434 1 80.32 20 PRO B C 1
ATOM 6041 O O . PRO B 1 20 ? -23.442 -29.259 -29.585 1 80.32 20 PRO B O 1
ATOM 6044 N N . LEU B 1 21 ? -22.711 -28.6 -27.695 1 85.94 21 LEU B N 1
ATOM 6045 C CA . LEU B 1 21 ? -21.926 -27.53 -28.301 1 85.94 21 LEU B CA 1
ATOM 6046 C C . LEU B 1 21 ? -20.617 -28.069 -28.866 1 85.94 21 LEU B C 1
ATOM 6048 O O . LEU B 1 21 ? -19.876 -28.767 -28.171 1 85.94 21 LEU B O 1
ATOM 6052 N N . LEU B 1 22 ? -19.927 -27.774 -30.513 1 91.56 22 LEU B N 1
ATOM 6053 C CA . LEU B 1 22 ? -18.721 -28.283 -31.156 1 91.56 22 LEU B CA 1
ATOM 6054 C C . LEU B 1 22 ? -17.739 -27.152 -31.443 1 91.56 22 LEU B C 1
ATOM 6056 O O . LEU B 1 22 ? -18.143 -25.998 -31.599 1 91.56 22 LEU B O 1
ATOM 6060 N N . VAL B 1 23 ? -16.419 -27.563 -31.609 1 94.95 23 VAL B N 1
ATOM 6061 C CA . VAL B 1 23 ? -15.331 -26.622 -31.85 1 94.95 23 VAL B CA 1
ATOM 6062 C C . VAL B 1 23 ? -15.424 -26.078 -33.273 1 94.95 23 VAL B C 1
ATOM 6064 O O . VAL B 1 23 ? -15.736 -26.818 -34.209 1 94.95 23 VAL B O 1
ATOM 6067 N N . SER B 1 24 ? -15.182 -24.78 -33.493 1 94.18 24 SER B N 1
ATOM 6068 C CA . SER B 1 24 ? -15.199 -24.155 -34.812 1 94.18 24 SER B CA 1
ATOM 6069 C C . SER B 1 24 ? -14.072 -24.688 -35.691 1 94.18 24 SER B C 1
ATOM 6071 O O . SER B 1 24 ? -13.061 -25.179 -35.184 1 94.18 24 SER B O 1
ATOM 6073 N N . ASN B 1 25 ? -14.14 -24.638 -37.015 1 94.07 25 ASN B N 1
ATOM 6074 C CA . ASN B 1 25 ? -13.111 -25.083 -37.949 1 94.07 25 ASN B CA 1
ATOM 6075 C C . ASN B 1 25 ? -11.856 -24.221 -37.853 1 94.07 25 ASN B C 1
ATOM 6077 O O . ASN B 1 25 ? -10.74 -24.722 -38.001 1 94.07 25 ASN B O 1
ATOM 6081 N N . ASP B 1 26 ? -12.072 -23.014 -37.64 1 94.15 26 ASP B N 1
ATOM 6082 C CA . ASP B 1 26 ? -10.941 -22.098 -37.526 1 94.15 26 ASP B CA 1
ATOM 6083 C C . ASP B 1 26 ? -10.045 -22.477 -36.348 1 94.15 26 ASP B C 1
ATOM 6085 O O . ASP B 1 26 ? -8.818 -22.477 -36.469 1 94.15 26 ASP B O 1
ATOM 6089 N N . CYS B 1 27 ? -10.698 -22.811 -35.252 1 94.65 27 CYS B N 1
ATOM 6090 C CA . CYS B 1 27 ? -9.944 -23.213 -34.07 1 94.65 27 CYS B CA 1
ATOM 6091 C C . CYS B 1 27 ? -9.224 -24.536 -34.306 1 94.65 27 CYS B C 1
ATOM 6093 O O . CYS B 1 27 ? -8.042 -24.67 -33.986 1 94.65 27 CYS B O 1
ATOM 6095 N N . SER B 1 28 ? -9.954 -25.549 -34.938 1 93.72 28 SER B N 1
ATOM 6096 C CA . SER B 1 28 ? -9.367 -26.858 -35.208 1 93.72 28 SER B CA 1
ATOM 6097 C C . SER B 1 28 ? -8.152 -26.741 -36.122 1 93.72 28 SER B C 1
ATOM 6099 O O . SER B 1 28 ? -7.127 -27.384 -35.886 1 93.72 28 SER B O 1
ATOM 6101 N N . ASN B 1 29 ? -8.198 -25.886 -37.078 1 92.57 29 ASN B N 1
ATOM 6102 C CA . ASN B 1 29 ? -7.093 -25.687 -38.011 1 92.57 29 ASN B CA 1
ATOM 6103 C C . ASN B 1 29 ? -5.919 -24.974 -37.345 1 92.57 29 ASN B C 1
ATOM 6105 O O . ASN B 1 29 ? -4.761 -25.318 -37.588 1 92.57 29 ASN B O 1
ATOM 6109 N N . ALA B 1 30 ? -6.241 -23.998 -36.576 1 93.06 30 ALA B N 1
ATOM 6110 C CA . ALA B 1 30 ? -5.195 -23.238 -35.896 1 93.06 30 ALA B CA 1
ATOM 6111 C C . ALA B 1 30 ? -4.448 -24.111 -34.892 1 93.06 30 ALA B C 1
ATOM 6113 O O . ALA B 1 30 ? -3.235 -23.969 -34.718 1 93.06 30 ALA B O 1
ATOM 6114 N N . LEU B 1 31 ? -5.196 -25.011 -34.252 1 92.42 31 LEU B N 1
ATOM 6115 C CA . LEU B 1 31 ? -4.566 -25.937 -33.318 1 92.42 31 LEU B CA 1
ATOM 6116 C C . LEU B 1 31 ? -3.611 -26.877 -34.045 1 92.42 31 LEU B C 1
ATOM 6118 O O . LEU B 1 31 ? -2.5 -27.128 -33.572 1 92.42 31 LEU B O 1
ATOM 6122 N N . SER B 1 32 ? -4.032 -27.354 -35.153 1 89.29 32 SER B N 1
ATOM 6123 C CA . SER B 1 32 ? -3.181 -28.238 -35.943 1 89.29 32 SER B CA 1
ATOM 6124 C C . SER B 1 32 ? -1.91 -27.525 -36.393 1 89.29 32 SER B C 1
ATOM 6126 O O . SER B 1 32 ? -0.818 -28.093 -36.331 1 89.29 32 SER B O 1
ATOM 6128 N N . HIS B 1 33 ? -2.025 -26.308 -36.779 1 88.2 33 HIS B N 1
ATOM 6129 C CA . HIS B 1 33 ? -0.878 -25.518 -37.213 1 88.2 33 HIS B CA 1
ATOM 6130 C C . HIS B 1 33 ? 0.067 -25.233 -36.051 1 88.2 33 HIS B C 1
ATOM 6132 O O . HIS B 1 33 ? 1.288 -25.232 -36.223 1 88.2 33 HIS B O 1
ATOM 6138 N N . PHE B 1 34 ? -0.537 -24.962 -34.909 1 88.98 34 PHE B N 1
ATOM 6139 C CA . PHE B 1 34 ? 0.24 -24.661 -33.712 1 88.98 34 PHE B CA 1
ATOM 6140 C C . PHE B 1 34 ? 1.138 -25.835 -33.34 1 88.98 34 PHE B C 1
ATOM 6142 O O . PHE B 1 34 ? 2.332 -25.655 -33.093 1 88.98 34 PHE B O 1
ATOM 6149 N N . PHE B 1 35 ? 0.691 -27.079 -33.379 1 86.98 35 PHE B N 1
ATOM 6150 C CA . PHE B 1 35 ? 1.466 -28.236 -32.946 1 86.98 35 PHE B CA 1
ATOM 6151 C C . PHE B 1 35 ? 2.444 -28.669 -34.032 1 86.98 35 PHE B C 1
ATOM 6153 O O . PHE B 1 35 ? 3.509 -29.214 -33.734 1 86.98 35 PHE B O 1
ATOM 6160 N N . GLN B 1 36 ? 2.468 -28.546 -35.272 1 77.58 36 GLN B N 1
ATOM 6161 C CA . GLN B 1 36 ? 3.327 -28.972 -36.372 1 77.58 36 GLN B CA 1
ATOM 6162 C C . GLN B 1 36 ? 4.503 -28.017 -36.555 1 77.58 36 GLN B C 1
ATOM 6164 O O . GLN B 1 36 ? 5.611 -28.444 -36.884 1 77.58 36 GLN B O 1
ATOM 6169 N N . ASN B 1 37 ? 4.362 -26.632 -36.249 1 67.71 37 ASN B N 1
ATOM 6170 C CA . ASN B 1 37 ? 5.355 -25.629 -36.618 1 67.71 37 ASN B CA 1
ATOM 6171 C C . ASN B 1 37 ? 5.921 -24.923 -35.389 1 67.71 37 ASN B C 1
ATOM 6173 O O . ASN B 1 37 ? 6.891 -24.169 -35.493 1 67.71 37 ASN B O 1
ATOM 6177 N N . ALA B 1 38 ? 5.206 -24.92 -34.34 1 64.64 38 ALA B N 1
ATOM 6178 C CA . ALA B 1 38 ? 5.687 -24.171 -33.183 1 64.64 38 ALA B CA 1
ATOM 6179 C C . ALA B 1 38 ? 7.057 -24.673 -32.735 1 64.64 38 ALA B C 1
ATOM 6181 O O . ALA B 1 38 ? 7.286 -25.882 -32.655 1 64.64 38 ALA B O 1
ATOM 6182 N N . SER B 1 39 ? 8.254 -23.711 -32.593 1 64.11 39 SER B N 1
ATOM 6183 C CA . SER B 1 39 ? 9.524 -24.05 -31.96 1 64.11 39 SER B CA 1
ATOM 6184 C C . SER B 1 39 ? 9.308 -24.661 -30.579 1 64.11 39 SER B C 1
ATOM 6186 O O . SER B 1 39 ? 8.279 -24.422 -29.943 1 64.11 39 SER B O 1
ATOM 6188 N N . THR B 1 40 ? 9.761 -25.536 -30.152 1 70.94 40 THR B N 1
ATOM 6189 C CA . THR B 1 40 ? 9.721 -26.18 -28.844 1 70.94 40 THR B CA 1
ATOM 6190 C C . THR B 1 40 ? 9.665 -25.138 -27.73 1 70.94 40 THR B C 1
ATOM 6192 O O . THR B 1 40 ? 9.008 -25.348 -26.709 1 70.94 40 THR B O 1
ATOM 6195 N N . GLN B 1 41 ? 10.097 -24.003 -28.069 1 73.77 41 GLN B N 1
ATOM 6196 C CA . GLN B 1 41 ? 10.116 -22.938 -27.071 1 73.77 41 GLN B CA 1
ATOM 6197 C C . GLN B 1 41 ? 8.723 -22.347 -26.871 1 73.77 41 GLN B C 1
ATOM 6199 O O . GLN B 1 41 ? 8.316 -22.072 -25.741 1 73.77 41 GLN B O 1
ATOM 6204 N N . LEU B 1 42 ? 8.011 -22.221 -27.957 1 80.25 42 LEU B N 1
ATOM 6205 C CA . LEU B 1 42 ? 6.67 -21.654 -27.859 1 80.25 42 LEU B CA 1
ATOM 6206 C C . LEU B 1 42 ? 5.74 -22.59 -27.095 1 80.25 42 LEU B C 1
ATOM 6208 O O . LEU B 1 42 ? 4.959 -22.143 -26.251 1 80.25 42 LEU B O 1
ATOM 6212 N N . LEU B 1 43 ? 5.847 -23.87 -27.401 1 81.72 43 LEU B N 1
ATOM 6213 C CA . LEU B 1 43 ? 5.01 -24.845 -26.71 1 81.72 43 LEU B CA 1
ATOM 6214 C C . LEU B 1 43 ? 5.358 -24.907 -25.227 1 81.72 43 LEU B C 1
ATOM 6216 O O . LEU B 1 43 ? 4.473 -25.064 -24.382 1 81.72 43 LEU B O 1
ATOM 6220 N N . SER B 1 44 ? 6.628 -24.815 -24.955 1 80.42 44 SER B N 1
ATOM 6221 C CA . SER B 1 44 ? 7.062 -24.868 -23.563 1 80.42 44 SER B CA 1
ATOM 6222 C C . SER B 1 44 ? 6.534 -23.675 -22.773 1 80.42 44 SER B C 1
ATOM 6224 O O . SER B 1 44 ? 6.036 -23.834 -21.657 1 80.42 44 SER B O 1
ATOM 6226 N N . VAL B 1 45 ? 6.568 -22.51 -23.334 1 80.58 45 VAL B N 1
ATOM 6227 C CA . VAL B 1 45 ? 6.113 -21.302 -22.652 1 80.58 45 VAL B CA 1
ATOM 6228 C C . VAL B 1 45 ? 4.592 -21.327 -22.515 1 80.58 45 VAL B C 1
ATOM 6230 O O . VAL B 1 45 ? 4.05 -20.938 -21.478 1 80.58 45 VAL B O 1
ATOM 6233 N N . THR B 1 46 ? 3.967 -21.829 -23.561 1 84.89 46 THR B N 1
ATOM 6234 C CA . THR B 1 46 ? 2.51 -21.896 -23.538 1 84.89 46 THR B CA 1
ATOM 6235 C C . THR B 1 46 ? 2.031 -22.89 -22.484 1 84.89 46 THR B C 1
ATOM 6237 O O . THR B 1 46 ? 1.046 -22.637 -21.787 1 84.89 46 THR B O 1
ATOM 6240 N N . ALA B 1 47 ? 2.738 -23.957 -22.382 1 83.87 47 ALA B N 1
ATOM 6241 C CA . ALA B 1 47 ? 2.374 -24.967 -21.392 1 83.87 47 ALA B CA 1
ATOM 6242 C C . ALA B 1 47 ? 2.6 -24.452 -19.973 1 83.87 47 ALA B C 1
ATOM 6244 O O . ALA B 1 47 ? 1.821 -24.752 -19.065 1 83.87 47 ALA B O 1
ATOM 6245 N N . GLU B 1 48 ? 3.592 -23.705 -19.826 1 81.57 48 GLU B N 1
ATOM 6246 C CA . GLU B 1 48 ? 3.903 -23.175 -18.502 1 81.57 48 GLU B CA 1
ATOM 6247 C C . GLU B 1 48 ? 2.947 -22.049 -18.12 1 81.57 48 GLU B C 1
ATOM 6249 O O . GLU B 1 48 ? 2.652 -21.852 -16.939 1 81.57 48 GLU B O 1
ATOM 6254 N N . ALA B 1 49 ? 2.507 -21.399 -19.108 1 84.21 49 ALA B N 1
ATOM 6255 C CA . ALA B 1 49 ? 1.659 -20.235 -18.867 1 84.21 49 ALA B CA 1
ATOM 6256 C C . ALA B 1 49 ? 0.261 -20.656 -18.423 1 84.21 49 ALA B C 1
ATOM 6258 O O . ALA B 1 49 ? -0.462 -19.875 -17.8 1 84.21 49 ALA B O 1
ATOM 6259 N N . GLN B 1 50 ? -0.144 -21.859 -18.728 1 87.53 50 GLN B N 1
ATOM 6260 C CA . GLN B 1 50 ? -1.494 -22.295 -18.39 1 87.53 50 GLN B CA 1
ATOM 6261 C C . GLN B 1 50 ? -1.554 -22.848 -16.969 1 87.53 50 GLN B C 1
ATOM 6263 O O . GLN B 1 50 ? -0.52 -23.161 -16.375 1 87.53 50 GLN B O 1
ATOM 6268 N N . SER B 1 51 ? -2.764 -22.9 -16.416 1 86.35 51 SER B N 1
ATOM 6269 C CA . SER B 1 51 ? -2.984 -23.487 -15.098 1 86.35 51 SER B CA 1
ATOM 6270 C C . SER B 1 51 ? -2.947 -25.011 -15.158 1 86.35 51 SER B C 1
ATOM 6272 O O . SER B 1 51 ? -3.278 -25.604 -16.187 1 86.35 51 SER B O 1
ATOM 6274 N N . HIS B 1 52 ? -2.481 -25.586 -14.071 1 82.59 52 HIS B N 1
ATOM 6275 C CA . HIS B 1 52 ? -2.442 -27.04 -13.952 1 82.59 52 HIS B CA 1
ATOM 6276 C C . HIS B 1 52 ? -3.246 -27.515 -12.746 1 82.59 52 HIS B C 1
ATOM 6278 O O . HIS B 1 52 ? -2.682 -28.061 -11.795 1 82.59 52 HIS B O 1
ATOM 6284 N N . PRO B 1 53 ? -4.555 -27.351 -12.901 1 81.51 53 PRO B N 1
ATOM 6285 C CA . PRO B 1 53 ? -5.356 -27.832 -11.773 1 81.51 53 PRO B CA 1
ATOM 6286 C C . PRO B 1 53 ? -5.294 -29.349 -11.609 1 81.51 53 PRO B C 1
ATOM 6288 O O . PRO B 1 53 ? -5.186 -30.077 -12.599 1 81.51 53 PRO B O 1
ATOM 6291 N N . SER B 1 54 ? -5.296 -29.809 -10.371 1 74.78 54 SER B N 1
ATOM 6292 C CA . SER B 1 54 ? -5.165 -31.237 -10.098 1 74.78 54 SER B CA 1
ATOM 6293 C C . SER B 1 54 ? -6.522 -31.933 -10.132 1 74.78 54 SER B C 1
ATOM 6295 O O . SER B 1 54 ? -6.599 -33.159 -10.032 1 74.78 54 SER B O 1
ATOM 6297 N N . GLY B 1 55 ? -7.595 -31.196 -10.266 1 70.17 55 GLY B N 1
ATOM 6298 C CA . GLY B 1 55 ? -8.891 -31.848 -10.362 1 70.17 55 GLY B CA 1
ATOM 6299 C C . GLY B 1 55 ? -9.901 -31.32 -9.36 1 70.17 55 GLY B C 1
ATOM 6300 O O . GLY B 1 55 ? -9.661 -30.302 -8.707 1 70.17 55 GLY B O 1
ATOM 6301 N N . LEU B 1 56 ? -10.972 -31.923 -9.247 1 69.23 56 LEU B N 1
ATOM 6302 C CA . LEU B 1 56 ? -12.105 -31.511 -8.425 1 69.23 56 LEU B CA 1
ATOM 6303 C C . LEU B 1 56 ? -11.789 -31.676 -6.942 1 69.23 56 LEU B C 1
ATOM 6305 O O . LEU B 1 56 ? -12.302 -30.928 -6.107 1 69.23 56 LEU B O 1
ATOM 6309 N N . ASP B 1 57 ? -10.896 -32.575 -6.701 1 65.48 57 ASP B N 1
ATOM 6310 C CA . ASP B 1 57 ? -10.574 -32.841 -5.302 1 65.48 57 ASP B CA 1
ATOM 6311 C C . ASP B 1 57 ? -9.844 -31.657 -4.672 1 65.48 57 ASP B C 1
ATOM 6313 O O . ASP B 1 57 ? -10.054 -31.345 -3.498 1 65.48 57 ASP B O 1
ATOM 6317 N N . SER B 1 58 ? -9.116 -31.054 -5.49 1 67.06 58 SER B N 1
ATOM 6318 C CA . SER B 1 58 ? -8.419 -29.875 -4.986 1 67.06 58 SER B CA 1
ATOM 6319 C C . SER B 1 58 ? -9.385 -28.718 -4.753 1 67.06 58 SER B C 1
ATOM 6321 O O . SER B 1 58 ? -9.223 -27.948 -3.804 1 67.06 58 SER B O 1
ATOM 6323 N N . LEU B 1 59 ? -10.358 -28.636 -5.534 1 67.11 59 LEU B N 1
ATOM 6324 C CA . LEU B 1 59 ? -11.35 -27.574 -5.413 1 67.11 59 LEU B CA 1
ATOM 6325 C C . LEU B 1 59 ? -12.202 -27.765 -4.163 1 67.11 59 LEU B C 1
ATOM 6327 O O . LEU B 1 59 ? -12.527 -26.796 -3.473 1 67.11 59 LEU B O 1
ATOM 6331 N N . TYR B 1 60 ? -12.525 -29.025 -3.852 1 62.96 60 TYR B N 1
ATOM 6332 C CA . TYR B 1 60 ? -13.351 -29.324 -2.687 1 62.96 60 TYR B CA 1
ATOM 6333 C C . TYR B 1 60 ? -12.612 -28.996 -1.396 1 62.96 60 TYR B C 1
ATOM 6335 O O . TYR B 1 60 ? -13.236 -28.733 -0.365 1 62.96 60 TYR B O 1
ATOM 6343 N N . ALA B 1 61 ? -11.391 -29.036 -1.567 1 58.44 61 ALA B N 1
ATOM 6344 C CA . ALA B 1 61 ? -10.584 -28.798 -0.373 1 58.44 61 ALA B CA 1
ATOM 6345 C C . ALA B 1 61 ? -10.487 -27.306 -0.066 1 58.44 61 ALA B C 1
ATOM 6347 O O . ALA B 1 61 ? -10.016 -26.917 1.006 1 58.44 61 ALA B O 1
ATOM 6348 N N . GLN B 1 62 ? -10.975 -26.516 -0.925 1 58.91 62 GLN B N 1
ATOM 6349 C CA . GLN B 1 62 ? -10.836 -25.077 -0.725 1 58.91 62 GLN B CA 1
ATOM 6350 C C . GLN B 1 62 ? -12.159 -24.453 -0.29 1 58.91 62 GLN B C 1
ATOM 6352 O O . GLN B 1 62 ? -13.221 -24.816 -0.799 1 58.91 62 GLN B O 1
ATOM 6357 N N . PRO B 1 63 ? -12.045 -23.937 0.949 1 51.92 63 PRO B N 1
ATOM 6358 C CA . PRO B 1 63 ? -13.299 -23.479 1.553 1 51.92 63 PRO B CA 1
ATOM 6359 C C . PRO B 1 63 ? -14.183 -22.715 0.569 1 51.92 63 PRO B C 1
ATOM 6361 O O . PRO B 1 63 ? -15.368 -23.025 0.429 1 51.92 63 PRO B O 1
ATOM 6364 N N . TRP B 1 64 ? -13.922 -21.335 0.431 1 53.46 64 TRP B N 1
ATOM 6365 C CA . TRP B 1 64 ? -14.904 -20.428 -0.154 1 53.46 64 TRP B CA 1
ATOM 6366 C C . TRP B 1 64 ? -14.69 -20.29 -1.657 1 53.46 64 TRP B C 1
ATOM 6368 O O . TRP B 1 64 ? -13.573 -20.023 -2.109 1 53.46 64 TRP B O 1
ATOM 6378 N N . VAL B 1 65 ? -15.738 -20.512 -2.51 1 54.46 65 VAL B N 1
ATOM 6379 C CA . VAL B 1 65 ? -16.112 -20.085 -3.854 1 54.46 65 VAL B CA 1
ATOM 6380 C C . VAL B 1 65 ? -15.254 -20.813 -4.886 1 54.46 65 VAL B C 1
ATOM 6382 O O . VAL B 1 65 ? -14.905 -20.245 -5.924 1 54.46 65 VAL B O 1
ATOM 6385 N N . TRP B 1 66 ? -14.875 -22.082 -4.39 1 54.89 66 TRP B N 1
ATOM 6386 C CA . TRP B 1 66 ? -14.173 -22.908 -5.367 1 54.89 66 TRP B CA 1
ATOM 6387 C C . TRP B 1 66 ? -13.03 -22.133 -6.015 1 54.89 66 TRP B C 1
ATOM 6389 O O . TRP B 1 66 ? -12.787 -22.263 -7.217 1 54.89 66 TRP B O 1
ATOM 6399 N N . ALA B 1 67 ? -12.615 -21.057 -5.295 1 55.65 67 ALA B N 1
ATOM 6400 C CA . ALA B 1 67 ? -11.67 -20.127 -5.908 1 55.65 67 ALA B CA 1
ATOM 6401 C C . ALA B 1 67 ? -10.234 -20.616 -5.741 1 55.65 67 ALA B C 1
ATOM 6403 O O . ALA B 1 67 ? -9.284 -19.861 -5.964 1 55.65 67 ALA B O 1
ATOM 6404 N N . SER B 1 68 ? -10.116 -21.928 -5.452 1 58.57 68 SER B N 1
ATOM 6405 C CA . SER B 1 68 ? -8.731 -22.322 -5.219 1 58.57 68 SER B CA 1
ATOM 6406 C C . SER B 1 68 ? -8.029 -22.672 -6.526 1 58.57 68 SER B C 1
ATOM 6408 O O . SER B 1 68 ? -8.671 -22.778 -7.573 1 58.57 68 SER B O 1
ATOM 6410 N N . GLY B 1 69 ? -6.77 -22.341 -6.636 1 64.95 69 GLY B N 1
ATOM 6411 C CA . GLY B 1 69 ? -5.901 -22.749 -7.728 1 64.95 69 GLY B CA 1
ATOM 6412 C C . GLY B 1 69 ? -5.099 -21.601 -8.313 1 64.95 69 GLY B C 1
ATOM 6413 O O . GLY B 1 69 ? -5.475 -20.436 -8.166 1 64.95 69 GLY B O 1
ATOM 6414 N N . GLY B 1 70 ? -4.006 -21.905 -8.842 1 74.57 70 GLY B N 1
ATOM 6415 C CA . GLY B 1 70 ? -3.158 -20.912 -9.483 1 74.57 70 GLY B CA 1
ATOM 6416 C C . GLY B 1 70 ? -3.509 -20.679 -10.94 1 74.57 70 GLY B C 1
ATOM 6417 O O . GLY B 1 70 ? -4.119 -21.536 -11.582 1 74.57 70 GLY B O 1
ATOM 6418 N N . LEU B 1 71 ? -3.446 -19.536 -11.446 1 83.93 71 LEU B N 1
ATOM 6419 C CA . LEU B 1 71 ? -3.761 -19.185 -12.826 1 83.93 71 LEU B CA 1
ATOM 6420 C C . LEU B 1 71 ? -2.567 -19.443 -13.739 1 83.93 71 LEU B C 1
ATOM 6422 O O . LEU B 1 71 ? -2.629 -19.173 -14.94 1 83.93 71 LEU B O 1
ATOM 6426 N N . GLY B 1 72 ? -1.501 -20.09 -13.186 1 81.65 72 GLY B N 1
ATOM 6427 C CA . GLY B 1 72 ? -0.295 -20.213 -13.988 1 81.65 72 GLY B CA 1
ATOM 6428 C C . GLY B 1 72 ? 0.379 -18.882 -14.261 1 81.65 72 GLY B C 1
ATOM 6429 O O . GLY B 1 72 ? 0.007 -17.861 -13.679 1 81.65 72 GLY B O 1
ATOM 6430 N N . ASN B 1 73 ? 1.396 -18.875 -15.08 1 81.7 73 ASN B N 1
ATOM 6431 C CA . ASN B 1 73 ? 2.066 -17.639 -15.471 1 81.7 73 ASN B CA 1
ATOM 6432 C C . ASN B 1 73 ? 1.445 -17.038 -16.729 1 81.7 73 ASN B C 1
ATOM 6434 O O . ASN B 1 73 ? 2.12 -16.886 -17.748 1 81.7 73 ASN B O 1
ATOM 6438 N N . MET B 1 74 ? 0.215 -16.682 -16.616 1 84.49 74 MET B N 1
ATOM 6439 C CA . MET B 1 74 ? -0.583 -16.328 -17.787 1 84.49 74 MET B CA 1
ATOM 6440 C C . MET B 1 74 ? -0.062 -15.05 -18.435 1 84.49 74 MET B C 1
ATOM 6442 O O . MET B 1 74 ? -0.254 -14.834 -19.633 1 84.49 74 MET B O 1
ATOM 6446 N N . ASP B 1 75 ? 0.636 -14.211 -17.688 1 81.42 75 ASP B N 1
ATOM 6447 C CA . ASP B 1 75 ? 1.136 -12.948 -18.223 1 81.42 75 ASP B CA 1
ATOM 6448 C C . ASP B 1 75 ? 2.259 -13.184 -19.23 1 81.42 75 ASP B C 1
ATOM 6450 O O . ASP B 1 75 ? 2.595 -12.293 -20.013 1 81.42 75 ASP B O 1
ATOM 6454 N N . GLU B 1 76 ? 2.785 -14.351 -19.246 1 80.44 76 GLU B N 1
ATOM 6455 C CA . GLU B 1 76 ? 3.862 -14.684 -20.174 1 80.44 76 GLU B CA 1
ATOM 6456 C C . GLU B 1 76 ? 3.334 -15.462 -21.376 1 80.44 76 GLU B C 1
ATOM 6458 O O . GLU B 1 76 ? 4.107 -15.877 -22.242 1 80.44 76 GLU B O 1
ATOM 6463 N N . CYS B 1 77 ? 1.997 -15.722 -21.389 1 85.53 77 CYS B N 1
ATOM 6464 C CA . CYS B 1 77 ? 1.418 -16.399 -22.544 1 85.53 77 CYS B CA 1
ATOM 6465 C C . CYS B 1 77 ? 1.601 -15.57 -23.81 1 85.53 77 CYS B C 1
ATOM 6467 O O . CYS B 1 77 ? 1.085 -14.455 -23.907 1 85.53 77 CYS B O 1
ATOM 6469 N N . PRO B 1 78 ? 2.304 -16.047 -24.743 1 84.68 78 PRO B N 1
ATOM 6470 C CA . PRO B 1 78 ? 2.527 -15.306 -25.987 1 84.68 78 PRO B CA 1
ATOM 6471 C C . PRO B 1 78 ? 1.332 -15.371 -26.935 1 84.68 78 PRO B C 1
ATOM 6473 O O . PRO B 1 78 ? 1.346 -14.742 -27.996 1 84.68 78 PRO B O 1
ATOM 6476 N N . LEU B 1 79 ? 0.277 -16.155 -26.547 1 90.69 79 LEU B N 1
ATOM 6477 C CA . LEU B 1 79 ? -0.926 -16.31 -27.357 1 90.69 79 LEU B CA 1
ATOM 6478 C C . LEU B 1 79 ? -2.12 -15.631 -26.693 1 90.69 79 LEU B C 1
ATOM 6480 O O . LEU B 1 79 ? -1.997 -14.519 -26.175 1 90.69 79 LEU B O 1
ATOM 6484 N N . GLN B 1 80 ? -3.198 -16.428 -26.721 1 91.61 80 GLN B N 1
ATOM 6485 C CA . GLN B 1 80 ? -4.397 -15.888 -26.088 1 91.61 80 GLN B CA 1
ATOM 6486 C C . GLN B 1 80 ? -4.637 -16.532 -24.725 1 91.61 80 GLN B C 1
ATOM 6488 O O . GLN B 1 80 ? -4.505 -17.749 -24.576 1 91.61 80 GLN B O 1
ATOM 6493 N N . VAL B 1 81 ? -4.99 -15.667 -23.858 1 92.21 81 VAL B N 1
ATOM 6494 C CA . VAL B 1 81 ? -5.317 -16.163 -22.526 1 92.21 81 VAL B CA 1
ATOM 6495 C C . VAL B 1 81 ? -6.829 -16.333 -22.395 1 92.21 81 VAL B C 1
ATOM 6497 O O . VAL B 1 81 ? -7.594 -15.435 -22.753 1 92.21 81 VAL B O 1
ATOM 6500 N N . CYS B 1 82 ? -7.227 -17.434 -21.957 1 93.66 82 CYS B N 1
ATOM 6501 C CA . CYS B 1 82 ? -8.622 -17.703 -21.627 1 93.66 82 CYS B CA 1
ATOM 6502 C C . CYS B 1 82 ? -8.775 -18.063 -20.154 1 93.66 82 CYS B C 1
ATOM 6504 O O . CYS B 1 82 ? -7.938 -18.772 -19.593 1 93.66 82 CYS B O 1
ATOM 6506 N N . LEU B 1 83 ? -9.81 -17.53 -19.56 1 90.7 83 LEU B N 1
ATOM 6507 C CA . LEU B 1 83 ? -10.064 -17.773 -18.144 1 90.7 83 LEU B CA 1
ATOM 6508 C C . LEU B 1 83 ? -11.246 -18.719 -17.958 1 90.7 83 LEU B C 1
ATOM 6510 O O . LEU B 1 83 ? -12.249 -18.612 -18.667 1 90.7 83 LEU B O 1
ATOM 6514 N N . ALA B 1 84 ? -11.041 -19.635 -17.086 1 88.69 84 ALA B N 1
ATOM 6515 C CA . ALA B 1 84 ? -12.145 -20.501 -16.684 1 88.69 84 ALA B CA 1
ATOM 6516 C C . ALA B 1 84 ? -12.829 -19.972 -15.427 1 88.69 84 ALA B C 1
ATOM 6518 O O . ALA B 1 84 ? -12.168 -19.702 -14.421 1 88.69 84 ALA B O 1
ATOM 6519 N N . GLY B 1 85 ? -14.073 -19.71 -15.58 1 82.38 85 GLY B N 1
ATOM 6520 C CA . GLY B 1 85 ? -14.827 -19.143 -14.473 1 82.38 85 GLY B CA 1
ATOM 6521 C C . GLY B 1 85 ? -14.981 -17.637 -14.566 1 82.38 85 GLY B C 1
ATOM 6522 O O . GLY B 1 85 ? -14.551 -17.023 -15.544 1 82.38 85 GLY B O 1
ATOM 6523 N N . GLY B 1 86 ? -15.719 -17.034 -13.616 1 78.37 86 GLY B N 1
ATOM 6524 C CA . GLY B 1 86 ? -15.852 -15.59 -13.5 1 78.37 86 GLY B CA 1
ATOM 6525 C C . GLY B 1 86 ? -16.92 -15.014 -14.411 1 78.37 86 GLY B C 1
ATOM 6526 O O . GLY B 1 86 ? -16.888 -13.827 -14.74 1 78.37 86 GLY B O 1
ATOM 6527 N N . THR B 1 87 ? -17.693 -15.881 -14.975 1 79 87 THR B N 1
ATOM 6528 C CA . THR B 1 87 ? -18.701 -15.395 -15.91 1 79 87 THR B CA 1
ATOM 6529 C C . THR B 1 87 ? -19.966 -14.971 -15.17 1 79 87 THR B C 1
ATOM 6531 O O . THR B 1 87 ? -20.836 -14.311 -15.743 1 79 87 THR B O 1
ATOM 6534 N N . LEU B 1 88 ? -19.95 -15.395 -13.897 1 69.83 88 LEU B N 1
ATOM 6535 C CA . LEU B 1 88 ? -21.064 -14.997 -13.043 1 69.83 88 LEU B CA 1
ATOM 6536 C C . LEU B 1 88 ? -20.57 -14.189 -11.848 1 69.83 88 LEU B C 1
ATOM 6538 O O . LEU B 1 88 ? -19.401 -14.287 -11.467 1 69.83 88 LEU B O 1
ATOM 6542 N N . ARG B 1 89 ? -21.407 -13.448 -11.425 1 60.58 89 ARG B N 1
ATOM 6543 C CA . ARG B 1 89 ? -21.063 -12.559 -10.32 1 60.58 89 ARG B CA 1
ATOM 6544 C C . ARG B 1 89 ? -20.546 -13.348 -9.122 1 60.58 89 ARG B C 1
ATOM 6546 O O . ARG B 1 89 ? -19.678 -12.873 -8.387 1 60.58 89 ARG B O 1
ATOM 6553 N N . ASP B 1 90 ? -21.068 -14.5 -8.989 1 61.87 90 ASP B N 1
ATOM 6554 C CA . ASP B 1 90 ? -20.721 -15.237 -7.777 1 61.87 90 ASP B CA 1
ATOM 6555 C C . ASP B 1 90 ? -19.667 -16.303 -8.066 1 61.87 90 ASP B C 1
ATOM 6557 O O . ASP B 1 90 ? -19.519 -17.259 -7.302 1 61.87 90 ASP B O 1
ATOM 6561 N N . SER B 1 91 ? -19.066 -16.121 -9.218 1 71.66 91 SER B N 1
ATOM 6562 C CA . SER B 1 91 ? -18.032 -17.1 -9.537 1 71.66 91 SER B CA 1
ATOM 6563 C C . SER B 1 91 ? -16.68 -16.428 -9.751 1 71.66 91 SER B C 1
ATOM 6565 O O . SER B 1 91 ? -16.605 -15.345 -10.335 1 71.66 91 SER B O 1
ATOM 6567 N N . LEU B 1 92 ? -15.739 -16.978 -9.106 1 77.55 92 LEU B N 1
ATOM 6568 C CA . LEU B 1 92 ? -14.386 -16.466 -9.292 1 77.55 92 LEU B CA 1
ATOM 6569 C C . LEU B 1 92 ? -13.63 -17.291 -10.329 1 77.55 92 LEU B C 1
ATOM 6571 O O . LEU B 1 92 ? -13.978 -18.447 -10.582 1 77.55 92 LEU B O 1
ATOM 6575 N N . VAL B 1 93 ? -12.676 -16.7 -10.94 1 83.56 93 VAL B N 1
ATOM 6576 C CA . VAL B 1 93 ? -11.79 -17.382 -11.878 1 83.56 93 VAL B CA 1
ATOM 6577 C C . VAL B 1 93 ? -10.949 -18.417 -11.135 1 83.56 93 VAL B C 1
ATOM 6579 O O . VAL B 1 93 ? -10.369 -18.12 -10.088 1 83.56 93 VAL B O 1
ATOM 6582 N N . PHE B 1 94 ? -10.961 -19.661 -11.644 1 82.53 94 PHE B N 1
ATOM 6583 C CA . PHE B 1 94 ? -10.225 -20.678 -10.903 1 82.53 94 PHE B CA 1
ATOM 6584 C C . PHE B 1 94 ? -9.033 -21.18 -11.71 1 82.53 94 PHE B C 1
ATOM 6586 O O . PHE B 1 94 ? -8.149 -21.848 -11.17 1 82.53 94 PHE B O 1
ATOM 6593 N N . ALA B 1 95 ? -9.011 -20.825 -13.067 1 87.94 95 ALA B N 1
ATOM 6594 C CA . ALA B 1 95 ? -7.909 -21.31 -13.893 1 87.94 95 ALA B CA 1
ATOM 6595 C C . ALA B 1 95 ? -7.771 -20.479 -15.166 1 87.94 95 ALA B C 1
ATOM 6597 O O . ALA B 1 95 ? -8.65 -19.677 -15.489 1 87.94 95 ALA B O 1
ATOM 6598 N N . SER B 1 96 ? -6.647 -20.671 -15.772 1 90.51 96 SER B N 1
ATOM 6599 C CA . SER B 1 96 ? -6.395 -20.004 -17.045 1 90.51 96 SER B CA 1
ATOM 6600 C C . SER B 1 96 ? -5.807 -20.97 -18.068 1 90.51 96 SER B C 1
ATOM 6602 O O . SER B 1 96 ? -5.246 -22.004 -17.702 1 90.51 96 SER B O 1
ATOM 6604 N N . ALA B 1 97 ? -6.034 -20.689 -19.329 1 93.21 97 ALA B N 1
ATOM 6605 C CA . ALA B 1 97 ? -5.499 -21.465 -20.445 1 93.21 97 ALA B CA 1
ATOM 6606 C C . ALA B 1 97 ? -4.835 -20.558 -21.476 1 93.21 97 ALA B C 1
ATOM 6608 O O . ALA B 1 97 ? -5.269 -19.422 -21.684 1 93.21 97 ALA B O 1
ATOM 6609 N N . CYS B 1 98 ? -3.742 -21.042 -21.996 1 92.19 98 CYS B N 1
ATOM 6610 C CA . CYS B 1 98 ? -3.039 -20.378 -23.087 1 92.19 98 CYS B CA 1
ATOM 6611 C C . CYS B 1 98 ? -3.26 -21.112 -24.405 1 92.19 98 CYS B C 1
ATOM 6613 O O . CYS B 1 98 ? -2.755 -22.22 -24.595 1 92.19 98 CYS B O 1
ATOM 6615 N N . VAL B 1 99 ? -4.066 -20.506 -25.291 1 93.67 99 VAL B N 1
ATOM 6616 C CA . VAL B 1 99 ? -4.477 -21.194 -26.51 1 93.67 99 VAL B CA 1
ATOM 6617 C C . VAL B 1 99 ? -4.327 -20.259 -27.707 1 93.67 99 VAL B C 1
ATOM 6619 O O . VAL B 1 99 ? -4.129 -19.053 -27.54 1 93.67 99 VAL B O 1
ATOM 6622 N N . VAL B 1 100 ? -4.447 -20.798 -28.862 1 92.97 100 VAL B N 1
ATOM 6623 C CA . VAL B 1 100 ? -4.313 -20.025 -30.092 1 92.97 100 VAL B CA 1
ATOM 6624 C C . VAL B 1 100 ? -5.445 -19.004 -30.187 1 92.97 100 VAL B C 1
ATOM 6626 O O . VAL B 1 100 ? -6.568 -19.271 -29.753 1 92.97 100 VAL B O 1
ATOM 6629 N N . PRO B 1 101 ? -5.168 -17.887 -30.721 1 92.97 101 PRO B N 1
ATOM 6630 C CA . PRO B 1 101 ? -6.13 -16.783 -30.733 1 92.97 101 PRO B CA 1
ATOM 6631 C C . PRO B 1 101 ? -7.389 -17.107 -31.535 1 92.97 101 PRO B C 1
ATOM 6633 O O . PRO B 1 101 ? -8.423 -16.459 -31.356 1 92.97 101 PRO B O 1
ATOM 6636 N N . GLU B 1 102 ? -7.344 -18.07 -32.402 1 93.4 102 GLU B N 1
ATOM 6637 C CA . GLU B 1 102 ? -8.487 -18.427 -33.237 1 93.4 102 GLU B CA 1
ATOM 6638 C C . GLU B 1 102 ? -9.536 -19.195 -32.437 1 93.4 102 GLU B C 1
ATOM 6640 O O . GLU B 1 102 ? -10.681 -19.329 -32.873 1 93.4 102 GLU B O 1
ATOM 6645 N N . CYS B 1 103 ? -9.1 -19.712 -31.352 1 94.21 103 CYS B N 1
ATOM 6646 C CA . CYS B 1 103 ? -10.061 -20.367 -30.471 1 94.21 103 CYS B CA 1
ATOM 6647 C C . CYS B 1 103 ? -10.752 -19.352 -29.567 1 94.21 103 CYS B C 1
ATOM 6649 O O . CYS B 1 103 ? -10.09 -18.618 -28.832 1 94.21 103 CYS B O 1
ATOM 6651 N N . ASN B 1 104 ? -12.042 -19.3 -29.575 1 92.58 104 ASN B N 1
ATOM 6652 C CA . ASN B 1 104 ? -12.779 -18.375 -28.72 1 92.58 104 ASN B CA 1
ATOM 6653 C C . ASN B 1 104 ? -13.38 -19.086 -27.511 1 92.58 104 ASN B C 1
ATOM 6655 O O . ASN B 1 104 ? -13.09 -20.259 -27.268 1 92.58 104 ASN B O 1
ATOM 6659 N N . ALA B 1 105 ? -14.151 -18.357 -26.723 1 92.42 105 ALA B N 1
ATOM 6660 C CA . ALA B 1 105 ? -14.701 -18.894 -25.481 1 92.42 105 ALA B CA 1
ATOM 6661 C C . ALA B 1 105 ? -15.697 -20.015 -25.762 1 92.42 105 ALA B C 1
ATOM 6663 O O . ALA B 1 105 ? -15.784 -20.982 -25.001 1 92.42 105 ALA B O 1
ATOM 6664 N N . MET B 1 106 ? -16.381 -19.952 -26.886 1 91.48 106 MET B N 1
ATOM 6665 C CA . MET B 1 106 ? -17.346 -20.983 -27.257 1 91.48 106 MET B CA 1
ATOM 6666 C C . MET B 1 106 ? -16.638 -22.273 -27.655 1 91.48 106 MET B C 1
ATOM 6668 O O . MET B 1 106 ? -17.144 -23.368 -27.401 1 91.48 106 MET B O 1
ATOM 6672 N N . ASP B 1 107 ? -15.51 -22.149 -28.228 1 93.57 107 ASP B N 1
ATOM 6673 C CA . ASP B 1 107 ? -14.73 -23.324 -28.605 1 93.57 107 ASP B CA 1
ATOM 6674 C C . ASP B 1 107 ? -14.246 -24.081 -27.371 1 93.57 107 ASP B C 1
ATOM 6676 O O . ASP B 1 107 ? -14.32 -25.311 -27.322 1 93.57 107 ASP B O 1
ATOM 6680 N N . LEU B 1 108 ? -13.773 -23.367 -26.439 1 93.2 108 LEU B N 1
ATOM 6681 C CA . LEU B 1 108 ? -13.267 -24 -25.226 1 93.2 108 LEU B CA 1
ATOM 6682 C C . LEU B 1 108 ? -14.402 -24.635 -24.429 1 93.2 108 LEU B C 1
ATOM 6684 O O . LEU B 1 108 ? -14.189 -25.613 -23.709 1 93.2 108 LEU B O 1
ATOM 6688 N N . ALA B 1 109 ? -15.575 -24.017 -24.573 1 91.15 109 ALA B N 1
ATOM 6689 C CA . ALA B 1 109 ? -16.738 -24.552 -23.87 1 91.15 109 ALA B CA 1
ATOM 6690 C C . ALA B 1 109 ? -17.307 -25.767 -24.596 1 91.15 109 ALA B C 1
ATOM 6692 O O . ALA B 1 109 ? -18.143 -26.49 -24.049 1 91.15 109 ALA B O 1
ATOM 6693 N N . ALA B 1 110 ? -16.848 -26.033 -25.809 1 91.52 110 ALA B N 1
ATOM 6694 C CA . ALA B 1 110 ? -17.351 -27.141 -26.617 1 91.52 110 ALA B CA 1
ATOM 6695 C C . ALA B 1 110 ? -17.02 -28.484 -25.972 1 91.52 110 ALA B C 1
ATOM 6697 O O . ALA B 1 110 ? -15.96 -28.643 -25.364 1 91.52 110 ALA B O 1
ATOM 6698 N N . ASP B 1 111 ? -17.796 -29.476 -26.19 1 87.4 111 ASP B N 1
ATOM 6699 C CA . ASP B 1 111 ? -17.668 -30.793 -25.574 1 87.4 111 ASP B CA 1
ATOM 6700 C C . ASP B 1 111 ? -16.479 -31.556 -26.154 1 87.4 111 ASP B C 1
ATOM 6702 O O . ASP B 1 111 ? -15.867 -32.376 -25.467 1 87.4 111 ASP B O 1
ATOM 6706 N N . ASP B 1 112 ? -16.136 -31.223 -27.35 1 91.16 112 ASP B N 1
ATOM 6707 C CA . ASP B 1 112 ? -15.1 -32.012 -28.011 1 91.16 112 ASP B CA 1
ATOM 6708 C C . ASP B 1 112 ? -13.772 -31.261 -28.039 1 91.16 112 ASP B C 1
ATOM 6710 O O . ASP B 1 112 ? -12.835 -31.672 -28.727 1 91.16 112 ASP B O 1
ATOM 6714 N N . PHE B 1 113 ? -13.663 -30.198 -27.365 1 93.75 113 PHE B N 1
ATOM 6715 C CA . PHE B 1 113 ? -12.457 -29.382 -27.438 1 93.75 113 PHE B CA 1
ATOM 6716 C C . PHE B 1 113 ? -11.242 -30.167 -26.959 1 93.75 113 PHE B C 1
ATOM 6718 O O . PHE B 1 113 ? -10.213 -30.203 -27.637 1 93.75 113 PHE B O 1
ATOM 6725 N N . PRO B 1 114 ? -11.335 -30.855 -25.751 1 91.54 114 PRO B N 1
ATOM 6726 C CA . PRO B 1 114 ? -10.159 -31.61 -25.309 1 91.54 114 PRO B CA 1
ATOM 6727 C C . PRO B 1 114 ? -9.739 -32.685 -26.309 1 91.54 114 PRO B C 1
ATOM 6729 O O . PRO B 1 114 ? -8.544 -32.913 -26.51 1 91.54 114 PRO B O 1
ATOM 6732 N N . ALA B 1 115 ? -10.721 -33.252 -26.938 1 89.64 115 ALA B N 1
ATOM 6733 C CA . ALA B 1 115 ? -10.424 -34.287 -27.925 1 89.64 115 ALA B CA 1
ATOM 6734 C C . ALA B 1 115 ? -9.775 -33.689 -29.169 1 89.64 115 ALA B C 1
ATOM 6736 O O . ALA B 1 115 ? -8.892 -34.303 -29.773 1 89.64 115 ALA B O 1
ATOM 6737 N N . LYS B 1 116 ? -10.216 -32.57 -29.52 1 92.21 116 LYS B N 1
ATOM 6738 C CA . LYS B 1 116 ? -9.646 -31.899 -30.685 1 92.21 116 LYS B CA 1
ATOM 6739 C C . LYS B 1 116 ? -8.199 -31.489 -30.43 1 92.21 116 LYS B C 1
ATOM 6741 O O . LYS B 1 116 ? -7.357 -31.57 -31.327 1 92.21 116 LYS B O 1
ATOM 6746 N N . VAL B 1 117 ? -7.974 -31.014 -29.249 1 92.24 117 VAL B N 1
ATOM 6747 C CA . VAL B 1 117 ? -6.606 -30.651 -28.894 1 92.24 117 VAL B CA 1
ATOM 6748 C C . VAL B 1 117 ? -5.718 -31.893 -28.924 1 92.24 117 VAL B C 1
ATOM 6750 O O . VAL B 1 117 ? -4.592 -31.846 -29.426 1 92.24 117 VAL B O 1
ATOM 6753 N N . ALA B 1 118 ? -6.255 -33.005 -28.401 1 88.39 118 ALA B N 1
ATOM 6754 C CA . ALA B 1 118 ? -5.514 -34.263 -28.39 1 88.39 118 ALA B CA 1
ATOM 6755 C C . ALA B 1 118 ? -5.24 -34.751 -29.81 1 88.39 118 ALA B C 1
ATOM 6757 O O . ALA B 1 118 ? -4.142 -35.226 -30.109 1 88.39 118 ALA B O 1
ATOM 6758 N N . LEU B 1 119 ? -6.252 -34.622 -30.654 1 87.91 119 LEU B N 1
ATOM 6759 C CA . LEU B 1 119 ? -6.118 -35.057 -32.04 1 87.91 119 LEU B CA 1
ATOM 6760 C C . LEU B 1 119 ? -5.092 -34.205 -32.78 1 87.91 119 LEU B C 1
ATOM 6762 O O . LEU B 1 119 ? -4.288 -34.728 -33.555 1 87.91 119 LEU B O 1
ATOM 6766 N N . ALA B 1 120 ? -5.072 -32.945 -32.527 1 88.97 120 ALA B N 1
ATOM 6767 C CA . ALA B 1 120 ? -4.158 -32.018 -33.191 1 88.97 120 ALA B CA 1
ATOM 6768 C C . ALA B 1 120 ? -2.715 -32.269 -32.763 1 88.97 120 ALA B C 1
ATOM 6770 O O . ALA B 1 120 ? -1.784 -32.06 -33.544 1 88.97 120 ALA B O 1
ATOM 6771 N N . SER B 1 121 ? -2.524 -32.689 -31.529 1 85.57 121 SER B N 1
ATOM 6772 C CA . SER B 1 121 ? -1.183 -32.897 -30.993 1 85.57 121 SER B CA 1
ATOM 6773 C C . SER B 1 121 ? -0.623 -34.251 -31.416 1 85.57 121 SER B C 1
ATOM 6775 O O . SER B 1 121 ? 0.589 -34.472 -31.36 1 85.57 121 SER B O 1
ATOM 6777 N N . HIS B 1 122 ? -1.439 -35.264 -31.677 1 76.86 122 HIS B N 1
ATOM 6778 C CA . HIS B 1 122 ? -1.051 -36.637 -31.978 1 76.86 122 HIS B CA 1
ATOM 6779 C C . HIS B 1 122 ? -0.072 -36.69 -33.146 1 76.86 122 HIS B C 1
ATOM 6781 O O . HIS B 1 122 ? 0.919 -37.423 -33.098 1 76.86 122 HIS B O 1
ATOM 6787 N N . ASN B 1 123 ? -0.292 -35.881 -34.145 1 62.4 123 ASN B N 1
ATOM 6788 C CA . ASN B 1 123 ? 0.599 -35.945 -35.298 1 62.4 123 ASN B CA 1
ATOM 6789 C C . ASN B 1 123 ? 2.019 -35.519 -34.934 1 62.4 123 ASN B C 1
ATOM 6791 O O . ASN B 1 123 ? 2.99 -36.124 -35.391 1 62.4 123 ASN B O 1
ATOM 6795 N N . ARG B 1 124 ? 2.165 -34.566 -34.039 1 64.36 124 ARG B N 1
ATOM 6796 C CA . ARG B 1 124 ? 3.485 -34.104 -33.622 1 64.36 124 ARG B CA 1
ATOM 6797 C C . ARG B 1 124 ? 4.142 -35.105 -32.677 1 64.36 124 ARG B C 1
ATOM 6799 O O . ARG B 1 124 ? 5.354 -35.322 -32.74 1 64.36 124 ARG B O 1
ATOM 6806 N N . GLN B 1 125 ? 3.281 -35.714 -31.799 1 62.16 125 GLN B N 1
ATOM 6807 C CA . GLN B 1 125 ? 3.814 -36.7 -30.865 1 62.16 125 GLN B CA 1
ATOM 6808 C C . GLN B 1 125 ? 4.408 -37.894 -31.606 1 62.16 125 GLN B C 1
ATOM 6810 O O . GLN B 1 125 ? 5.48 -38.385 -31.245 1 62.16 125 GLN B O 1
ATOM 6815 N N . VAL B 1 126 ? 3.712 -38.311 -32.597 1 55.99 126 VAL B N 1
ATOM 6816 C CA . VAL B 1 126 ? 4.187 -39.446 -33.382 1 55.99 126 VAL B CA 1
ATOM 6817 C C . VAL B 1 126 ? 5.504 -39.086 -34.066 1 55.99 126 VAL B C 1
ATOM 6819 O O . VAL B 1 126 ? 6.447 -39.88 -34.069 1 55.99 126 VAL B O 1
ATOM 6822 N N . ALA B 1 127 ? 5.556 -37.835 -34.461 1 56.32 127 ALA B N 1
ATOM 6823 C CA . ALA B 1 127 ? 6.78 -37.404 -35.132 1 56.32 127 ALA B CA 1
ATOM 6824 C C . ALA B 1 127 ? 7.924 -37.241 -34.135 1 56.32 127 ALA B C 1
ATOM 6826 O O . ALA B 1 127 ? 9.069 -37.589 -34.432 1 56.32 127 ALA B O 1
ATOM 6827 N N . ALA B 1 128 ? 7.564 -36.762 -32.943 1 59.59 128 ALA B N 1
ATOM 6828 C CA . ALA B 1 128 ? 8.591 -36.525 -31.931 1 59.59 128 ALA B CA 1
ATOM 6829 C C . ALA B 1 128 ? 9.129 -37.84 -31.376 1 59.59 128 ALA B C 1
ATOM 6831 O O . ALA B 1 128 ? 10.335 -37.985 -31.164 1 59.59 128 ALA B O 1
ATOM 6832 N N . VAL B 1 129 ? 8.222 -38.812 -31.078 1 53.66 129 VAL B N 1
ATOM 6833 C CA . VAL B 1 129 ? 8.643 -40.13 -30.615 1 53.66 129 VAL B CA 1
ATOM 6834 C C . VAL B 1 129 ? 9.517 -40.795 -31.676 1 53.66 129 VAL B C 1
ATOM 6836 O O . VAL B 1 129 ? 10.548 -41.391 -31.356 1 53.66 129 VAL B O 1
ATOM 6839 N N . ALA B 1 130 ? 9.169 -40.609 -32.899 1 50.22 130 ALA B N 1
ATOM 6840 C CA . ALA B 1 130 ? 9.952 -41.176 -33.993 1 50.22 130 ALA B CA 1
ATOM 6841 C C . ALA B 1 130 ? 11.337 -40.539 -34.065 1 50.22 130 ALA B C 1
ATOM 6843 O O . ALA B 1 130 ? 12.336 -41.232 -34.27 1 50.22 130 ALA B O 1
ATOM 6844 N N . ALA B 1 131 ? 11.29 -39.215 -33.721 1 53.61 131 ALA B N 1
ATOM 6845 C CA . ALA B 1 131 ? 12.571 -38.515 -33.761 1 53.61 131 ALA B CA 1
ATOM 6846 C C . ALA B 1 131 ? 13.441 -38.894 -32.565 1 53.61 131 ALA B C 1
ATOM 6848 O O . ALA B 1 131 ? 14.655 -39.058 -32.701 1 53.61 131 ALA B O 1
ATOM 6849 N N . ALA B 1 132 ? 12.813 -38.971 -31.377 1 53.37 132 ALA B N 1
ATOM 6850 C CA . ALA B 1 132 ? 13.548 -39.368 -30.179 1 53.37 132 ALA B CA 1
ATOM 6851 C C . ALA B 1 132 ? 14.098 -40.785 -30.317 1 53.37 132 ALA B C 1
ATOM 6853 O O . ALA B 1 132 ? 15.228 -41.061 -29.909 1 53.37 132 ALA B O 1
ATOM 6854 N N . VAL B 1 133 ? 13.361 -41.667 -30.822 1 48.22 133 VAL B N 1
ATOM 6855 C CA . VAL B 1 133 ? 13.813 -43.031 -31.077 1 48.22 133 VAL B CA 1
ATOM 6856 C C . VAL B 1 133 ? 14.963 -43.015 -32.082 1 48.22 133 VAL B C 1
ATOM 6858 O O . VAL B 1 133 ? 15.937 -43.755 -31.93 1 48.22 133 VAL B O 1
ATOM 6861 N N . ALA B 1 134 ? 14.927 -42.098 -32.895 1 47.02 134 ALA B N 1
ATOM 6862 C CA . ALA B 1 134 ? 15.988 -42.002 -33.894 1 47.02 134 ALA B CA 1
ATOM 6863 C C . ALA B 1 134 ? 17.269 -41.443 -33.282 1 47.02 134 ALA B C 1
ATOM 6865 O O . ALA B 1 134 ? 18.368 -41.915 -33.587 1 47.02 134 ALA B O 1
ATOM 6866 N N . VAL B 1 135 ? 17.079 -40.354 -32.41 1 47.21 135 VAL B N 1
ATOM 6867 C CA . VAL B 1 135 ? 18.255 -39.789 -31.757 1 47.21 135 VAL B CA 1
ATOM 6868 C C . VAL B 1 135 ? 18.801 -40.778 -30.729 1 47.21 135 VAL B C 1
ATOM 6870 O O . VAL B 1 135 ? 20.017 -40.934 -30.594 1 47.21 135 VAL B O 1
ATOM 6873 N N . ALA B 1 136 ? 17.974 -41.312 -29.832 1 44.74 136 ALA B N 1
ATOM 6874 C CA . ALA B 1 136 ? 18.447 -42.323 -28.889 1 44.74 136 ALA B CA 1
ATOM 6875 C C . ALA B 1 136 ? 19.202 -43.435 -29.611 1 44.74 136 ALA B C 1
ATOM 6877 O O . ALA B 1 136 ? 20.17 -43.984 -29.079 1 44.74 136 ALA B O 1
ATOM 6878 N N . ALA B 1 137 ? 18.962 -43.846 -30.745 1 40.52 137 ALA B N 1
ATOM 6879 C CA . ALA B 1 137 ? 19.713 -44.828 -31.524 1 40.52 137 ALA B CA 1
ATOM 6880 C C . ALA B 1 137 ? 21.051 -44.256 -31.983 1 40.52 137 ALA B C 1
ATOM 6882 O O . ALA B 1 137 ? 22.041 -44.984 -32.085 1 40.52 137 ALA B O 1
ATOM 6883 N N . GLU B 1 138 ? 21.158 -43.062 -32.425 1 37.73 138 GLU B N 1
ATOM 6884 C CA . GLU B 1 138 ? 22.442 -42.554 -32.901 1 37.73 138 GLU B CA 1
ATOM 6885 C C . GLU B 1 138 ? 23.303 -42.059 -31.743 1 37.73 138 GLU B C 1
ATOM 6887 O O . GLU B 1 138 ? 24.532 -42.141 -31.797 1 37.73 138 GLU B O 1
ATOM 6892 N N . THR B 1 139 ? 23.01 -41.165 -30.841 1 38.99 139 THR B N 1
ATOM 6893 C CA . THR B 1 139 ? 23.886 -40.406 -29.955 1 38.99 139 THR B CA 1
ATOM 6894 C C . THR B 1 139 ? 24.338 -41.263 -28.777 1 38.99 139 THR B C 1
ATOM 6896 O O . THR B 1 139 ? 23.606 -41.416 -27.797 1 38.99 139 THR B O 1
ATOM 6899 N N . THR B 1 140 ? 24.889 -42.441 -28.751 1 33.17 140 THR B N 1
ATOM 6900 C CA . THR B 1 140 ? 25.861 -42.902 -27.766 1 33.17 140 THR B CA 1
ATOM 6901 C C . THR B 1 140 ? 26.829 -41.781 -27.397 1 33.17 140 THR B C 1
ATOM 6903 O O . THR B 1 140 ? 27.555 -41.883 -26.406 1 33.17 140 THR B O 1
ATOM 6906 N N . ARG B 1 141 ? 27.78 -41.226 -28.295 1 30.96 141 ARG B N 1
ATOM 6907 C CA . ARG B 1 141 ? 29.052 -40.572 -28.007 1 30.96 141 ARG B CA 1
ATOM 6908 C C . ARG B 1 141 ? 28.834 -39.221 -27.334 1 30.96 141 ARG B C 1
ATOM 6910 O O . ARG B 1 141 ? 29.512 -38.892 -26.359 1 30.96 141 ARG B O 1
ATOM 6917 N N . THR B 1 142 ? 28.884 -38.002 -28.174 1 31.34 142 THR B N 1
ATOM 6918 C CA . THR B 1 142 ? 29.444 -36.678 -27.926 1 31.34 142 THR B CA 1
ATOM 6919 C C . THR B 1 142 ? 28.62 -35.929 -26.883 1 31.34 142 THR B C 1
ATOM 6921 O O . THR B 1 142 ? 27.502 -36.334 -26.559 1 31.34 142 THR B O 1
ATOM 6924 N N . SER B 1 143 ? 28.994 -34.371 -26.827 1 32.36 143 SER B N 1
ATOM 6925 C CA . SER B 1 143 ? 28.789 -33.201 -25.98 1 32.36 143 SER B CA 1
ATOM 6926 C C . SER B 1 143 ? 27.304 -32.922 -25.774 1 32.36 143 SER B C 1
ATOM 6928 O O . SER B 1 143 ? 26.544 -32.833 -26.74 1 32.36 143 SER B O 1
ATOM 6930 N N . ALA B 1 144 ? 26.663 -33.416 -24.847 1 34.64 144 ALA B N 1
ATOM 6931 C CA . ALA B 1 144 ? 25.318 -33.292 -24.293 1 34.64 144 ALA B CA 1
ATOM 6932 C C . ALA B 1 144 ? 24.767 -31.884 -24.501 1 34.64 144 ALA B C 1
ATOM 6934 O O . ALA B 1 144 ? 24.998 -30.993 -23.68 1 34.64 144 ALA B O 1
ATOM 6935 N N . GLU B 1 145 ? 24.946 -31.319 -25.659 1 33.01 145 GLU B N 1
ATOM 6936 C CA . GLU B 1 145 ? 24.289 -30.067 -26.021 1 33.01 145 GLU B CA 1
ATOM 6937 C C . GLU B 1 145 ? 22.791 -30.127 -25.735 1 33.01 145 GLU B C 1
ATOM 6939 O O . GLU B 1 145 ? 22.152 -31.157 -25.959 1 33.01 145 GLU B O 1
ATOM 6944 N N . PHE B 1 146 ? 22.264 -29.466 -24.764 1 35.78 146 PHE B N 1
ATOM 6945 C CA . PHE B 1 146 ? 20.881 -29.204 -24.384 1 35.78 146 PHE B CA 1
ATOM 6946 C C . PHE B 1 146 ? 19.996 -29.073 -25.618 1 35.78 146 PHE B C 1
ATOM 6948 O O . PHE B 1 146 ? 19.917 -28.001 -26.221 1 35.78 146 PHE B O 1
ATOM 6955 N N . GLU B 1 147 ? 20.168 -29.991 -26.675 1 38.36 147 GLU B N 1
ATOM 6956 C CA . GLU B 1 147 ? 19.142 -29.857 -27.705 1 38.36 147 GLU B CA 1
ATOM 6957 C C . GLU B 1 147 ? 17.748 -29.779 -27.088 1 38.36 147 GLU B C 1
ATOM 6959 O O . GLU B 1 147 ? 17.422 -30.543 -26.178 1 38.36 147 GLU B O 1
ATOM 6964 N N . PRO B 1 148 ? 17.059 -28.735 -27.307 1 44.75 148 PRO B N 1
ATOM 6965 C CA . PRO B 1 148 ? 15.663 -28.601 -26.883 1 44.75 148 PRO B CA 1
ATOM 6966 C C . PRO B 1 148 ? 14.828 -29.838 -27.204 1 44.75 148 PRO B C 1
ATOM 6968 O O . PRO B 1 148 ? 14.589 -30.14 -28.376 1 44.75 148 PRO B O 1
ATOM 6971 N N . GLU B 1 149 ? 15.247 -31.087 -26.858 1 44.17 149 GLU B N 1
ATOM 6972 C CA . GLU B 1 149 ? 14.457 -32.285 -27.124 1 44.17 149 GLU B CA 1
ATOM 6973 C C . GLU B 1 149 ? 12.988 -32.067 -26.772 1 44.17 149 GLU B C 1
ATOM 6975 O O . GLU B 1 149 ? 12.671 -31.557 -25.696 1 44.17 149 GLU B O 1
ATOM 6980 N N . PHE B 1 150 ? 12.235 -32.033 -27.94 1 51.58 150 PHE B N 1
ATOM 6981 C CA . PHE B 1 150 ? 10.781 -32.028 -27.829 1 51.58 150 PHE B CA 1
ATOM 6982 C C . PHE B 1 150 ? 10.312 -33.062 -26.812 1 51.58 150 PHE B C 1
ATOM 6984 O O . PHE B 1 150 ? 10.606 -34.251 -26.947 1 51.58 150 PHE B O 1
ATOM 6991 N N . ASP B 1 151 ? 10.048 -32.724 -25.584 1 60.29 151 ASP B N 1
ATOM 6992 C CA . ASP B 1 151 ? 9.613 -33.559 -24.469 1 60.29 151 ASP B CA 1
ATOM 6993 C C . ASP B 1 151 ? 8.152 -33.972 -24.628 1 60.29 151 ASP B C 1
ATOM 6995 O O . ASP B 1 151 ? 7.252 -33.134 -24.541 1 60.29 151 ASP B O 1
ATOM 6999 N N . PRO B 1 152 ? 7.834 -35.228 -25.311 1 66.91 152 PRO B N 1
ATOM 7000 C CA . PRO B 1 152 ? 6.458 -35.725 -25.37 1 66.91 152 PRO B CA 1
ATOM 7001 C C . PRO B 1 152 ? 5.69 -35.491 -24.071 1 66.91 152 PRO B C 1
ATOM 7003 O O . PRO B 1 152 ? 4.461 -35.382 -24.087 1 66.91 152 PRO B O 1
ATOM 7006 N N . ILE B 1 153 ? 6.447 -35.297 -23.107 1 69.79 153 ILE B N 1
ATOM 7007 C CA . ILE B 1 153 ? 5.814 -35.117 -21.805 1 69.79 153 ILE B CA 1
ATOM 7008 C C . ILE B 1 153 ? 5.178 -33.731 -21.727 1 69.79 153 ILE B C 1
ATOM 7010 O O . ILE B 1 153 ? 4.132 -33.555 -21.097 1 69.79 153 ILE B O 1
ATOM 7014 N N . LEU B 1 154 ? 5.747 -32.892 -22.529 1 76.88 154 LEU B N 1
ATOM 7015 C CA . LEU B 1 154 ? 5.218 -31.533 -22.526 1 76.88 154 LEU B CA 1
ATOM 7016 C C . LEU B 1 154 ? 3.861 -31.476 -23.221 1 76.88 154 LEU B C 1
ATOM 7018 O O . LEU B 1 154 ? 2.943 -30.805 -22.745 1 76.88 154 LEU B O 1
ATOM 7022 N N . ILE B 1 155 ? 3.705 -32.21 -24.3 1 81.12 155 ILE B N 1
ATOM 7023 C CA . ILE B 1 155 ? 2.453 -32.241 -25.048 1 81.12 155 ILE B CA 1
ATOM 7024 C C . ILE B 1 155 ? 1.367 -32.911 -24.21 1 81.12 155 ILE B C 1
ATOM 7026 O O . ILE B 1 155 ? 0.226 -32.443 -24.171 1 81.12 155 ILE B O 1
ATOM 7030 N N . GLU B 1 156 ? 1.76 -33.964 -23.564 1 77.94 156 GLU B N 1
ATOM 7031 C CA . GLU B 1 156 ? 0.788 -34.658 -22.725 1 77.94 156 GLU B CA 1
ATOM 7032 C C . GLU B 1 156 ? 0.311 -33.768 -21.581 1 77.94 156 GLU B C 1
ATOM 7034 O O . GLU B 1 156 ? -0.87 -33.783 -21.227 1 77.94 156 GLU B O 1
ATOM 7039 N N . SER B 1 157 ? 1.225 -33.078 -21.087 1 78.7 157 SER B N 1
ATOM 7040 C CA . SER B 1 157 ? 0.857 -32.177 -20 1 78.7 157 SER B CA 1
ATOM 7041 C C . SER B 1 157 ? -0.077 -31.075 -20.489 1 78.7 157 SER B C 1
ATOM 7043 O O . SER B 1 157 ? -1.026 -30.705 -19.794 1 78.7 157 SER B O 1
ATOM 7045 N N . TYR B 1 158 ? 0.208 -30.577 -21.657 1 84.43 158 TYR B N 1
ATOM 7046 C CA . TYR B 1 158 ? -0.616 -29.527 -22.246 1 84.43 158 TYR B CA 1
ATOM 7047 C C . TYR B 1 158 ? -2.033 -30.026 -22.503 1 84.43 158 TYR B C 1
ATOM 7049 O O . TYR B 1 158 ? -3.007 -29.356 -22.153 1 84.43 158 TYR B O 1
ATOM 7057 N N . VAL B 1 159 ? -2.182 -31.24 -22.997 1 85.82 159 VAL B N 1
ATOM 7058 C CA . VAL B 1 159 ? -3.479 -31.807 -23.349 1 85.82 159 VAL B CA 1
ATOM 7059 C C . VAL B 1 159 ? -4.234 -32.198 -22.081 1 85.82 159 VAL B C 1
ATOM 7061 O O . VAL B 1 159 ? -5.437 -31.949 -21.965 1 85.82 159 VAL B O 1
ATOM 7064 N N . SER B 1 160 ? -3.554 -32.746 -21.151 1 82.63 160 SER B N 1
ATOM 7065 C CA . SER B 1 160 ? -4.184 -33.191 -19.912 1 82.63 160 SER B CA 1
ATOM 7066 C C . SER B 1 160 ? -4.739 -32.012 -19.119 1 82.63 160 SER B C 1
ATOM 7068 O O . SER B 1 160 ? -5.75 -32.143 -18.427 1 82.63 160 SER B O 1
ATOM 7070 N N . SER B 1 161 ? -4.072 -30.946 -19.198 1 85.93 161 SER B N 1
ATOM 7071 C CA . SER B 1 161 ? -4.56 -29.765 -18.494 1 85.93 161 SER B CA 1
ATOM 7072 C C . SER B 1 161 ? -5.917 -29.322 -19.031 1 85.93 161 SER B C 1
ATOM 7074 O O . SER B 1 161 ? -6.801 -28.941 -18.261 1 85.93 161 SER B O 1
ATOM 7076 N N . PHE B 1 162 ? -6.101 -29.428 -20.364 1 89.49 162 PHE B N 1
ATOM 7077 C CA . PHE B 1 162 ? -7.376 -29.031 -20.949 1 89.49 162 PHE B CA 1
ATOM 7078 C C . PHE B 1 162 ? -8.475 -30.02 -20.577 1 89.49 162 PHE B C 1
ATOM 7080 O O . PHE B 1 162 ? -9.624 -29.628 -20.365 1 89.49 162 PHE B O 1
ATOM 7087 N N . LYS B 1 163 ? -8.113 -31.265 -20.496 1 86.69 163 LYS B N 1
ATOM 7088 C CA . LYS B 1 163 ? -9.089 -32.275 -20.099 1 86.69 163 LYS B CA 1
ATOM 7089 C C . LYS B 1 163 ? -9.576 -32.038 -18.672 1 86.69 163 LYS B C 1
ATOM 7091 O O . LYS B 1 163 ? -10.777 -32.103 -18.402 1 86.69 163 LYS B O 1
ATOM 7096 N N . ARG B 1 164 ? -8.716 -31.698 -17.855 1 83.92 164 ARG B N 1
ATOM 7097 C CA . ARG B 1 164 ? -9.066 -31.441 -16.461 1 83.92 164 ARG B CA 1
ATOM 7098 C C . ARG B 1 164 ? -9.85 -30.141 -16.325 1 83.92 164 ARG B C 1
ATOM 7100 O O . ARG B 1 164 ? -10.827 -30.074 -15.575 1 83.92 164 ARG B O 1
ATOM 7107 N N . LEU B 1 165 ? -9.461 -29.186 -17.047 1 87.66 165 LEU B N 1
ATOM 7108 C CA . LEU B 1 165 ? -10.148 -27.9 -17.003 1 87.66 165 LEU B CA 1
ATOM 7109 C C . LEU B 1 165 ? -11.589 -28.036 -17.484 1 87.66 165 LEU B C 1
ATOM 7111 O O . LEU B 1 165 ? -12.505 -27.471 -16.882 1 87.66 165 LEU B O 1
ATOM 7115 N N . ALA B 1 166 ? -11.692 -28.739 -18.535 1 86.7 166 ALA B N 1
ATOM 7116 C CA . ALA B 1 166 ? -13.032 -28.94 -19.081 1 86.7 166 ALA B CA 1
ATOM 7117 C C . ALA B 1 166 ? -13.925 -29.674 -18.085 1 86.7 166 ALA B C 1
ATOM 7119 O O . ALA B 1 166 ? -15.102 -29.339 -17.932 1 86.7 166 ALA B O 1
ATOM 7120 N N . LYS B 1 167 ? -13.384 -30.597 -17.424 1 83.19 167 LYS B N 1
ATOM 7121 C CA . LYS B 1 167 ? -14.138 -31.367 -16.438 1 83.19 167 LYS B CA 1
ATOM 7122 C C . LYS B 1 167 ? -14.562 -30.49 -15.263 1 83.19 167 LYS B C 1
ATOM 7124 O O . LYS B 1 167 ? -15.714 -30.542 -14.827 1 83.19 167 LYS B O 1
ATOM 7129 N N . ILE B 1 168 ? -13.694 -29.719 -14.773 1 82.55 168 ILE B N 1
ATOM 7130 C CA . ILE B 1 168 ? -13.98 -28.854 -13.633 1 82.55 168 ILE B CA 1
ATOM 7131 C C . ILE B 1 168 ? -14.999 -27.791 -14.035 1 82.55 168 ILE B C 1
ATOM 7133 O O . ILE B 1 168 ? -15.936 -27.505 -13.286 1 82.55 168 ILE B O 1
ATOM 7137 N N . ASN B 1 169 ? -14.772 -27.234 -15.189 1 83.48 169 ASN B N 1
ATOM 7138 C CA . ASN B 1 169 ? -15.672 -26.187 -15.66 1 83.48 169 ASN B CA 1
ATOM 7139 C C . ASN B 1 169 ? -17.095 -26.709 -15.837 1 83.48 169 ASN B C 1
ATOM 7141 O O . ASN B 1 169 ? -18.061 -26.008 -15.529 1 83.48 169 ASN B O 1
ATOM 7145 N N . ARG B 1 170 ? -17.214 -27.831 -16.332 1 80.1 170 ARG B N 1
ATOM 7146 C CA . ARG B 1 170 ? -18.531 -28.436 -16.505 1 80.1 170 ARG B CA 1
ATOM 7147 C C . ARG B 1 170 ? -19.199 -28.689 -15.157 1 80.1 170 ARG B C 1
ATOM 7149 O O . ARG B 1 170 ? -20.412 -28.518 -15.017 1 80.1 170 ARG B O 1
ATOM 7156 N N . PHE B 1 171 ? -18.396 -29.073 -14.204 1 77.73 171 PHE B N 1
ATOM 7157 C CA . PHE B 1 171 ? -18.913 -29.335 -12.866 1 77.73 171 PHE B CA 1
ATOM 7158 C C . PHE B 1 171 ? -19.367 -28.042 -12.198 1 77.73 171 PHE B C 1
ATOM 7160 O O . PHE B 1 171 ? -20.441 -27.993 -11.595 1 77.73 171 PHE B O 1
ATOM 7167 N N . LEU B 1 172 ? -18.61 -27.007 -12.353 1 77.35 172 LEU B N 1
ATOM 7168 C CA . LEU B 1 172 ? -18.893 -25.748 -11.674 1 77.35 172 LEU B CA 1
ATOM 7169 C C . LEU B 1 172 ? -19.882 -24.908 -12.476 1 77.35 172 LEU B C 1
ATOM 7171 O O . LEU B 1 172 ? -20.461 -23.954 -11.952 1 77.35 172 LEU B O 1
ATOM 7175 N N . LYS B 1 173 ? -19.991 -25.171 -13.716 1 79.01 173 LYS B N 1
ATOM 7176 C CA . LYS B 1 173 ? -20.888 -24.43 -14.598 1 79.01 173 LYS B CA 1
ATOM 7177 C C . LYS B 1 173 ? -20.519 -22.949 -14.638 1 79.01 173 LYS B C 1
ATOM 7179 O O . LYS B 1 173 ? -21.384 -22.085 -14.48 1 79.01 173 LYS B O 1
ATOM 7184 N N . THR B 1 174 ? -19.285 -22.594 -14.793 1 79.75 174 THR B N 1
ATOM 7185 C CA . THR B 1 174 ? -18.834 -21.212 -14.669 1 79.75 174 THR B CA 1
ATOM 7186 C C . THR B 1 174 ? -18.459 -20.641 -16.033 1 79.75 174 THR B C 1
ATOM 7188 O O . THR B 1 174 ? -18.354 -19.423 -16.194 1 79.75 174 THR B O 1
ATOM 7191 N N . GLY B 1 175 ? -18.2 -21.419 -17.102 1 86.2 175 GLY B N 1
ATOM 7192 C CA . GLY B 1 175 ? -17.979 -20.943 -18.458 1 86.2 175 GLY B CA 1
ATOM 7193 C C . GLY B 1 175 ? -16.554 -20.483 -18.704 1 86.2 175 GLY B C 1
ATOM 7194 O O . GLY B 1 175 ? -15.631 -20.902 -18.003 1 86.2 175 GLY B O 1
ATOM 7195 N N . TRP B 1 176 ? -16.383 -19.679 -19.9 1 90.39 176 TRP B N 1
ATOM 7196 C CA . TRP B 1 176 ? -15.062 -19.246 -20.343 1 90.39 176 TRP B CA 1
ATOM 7197 C C . TRP B 1 176 ? -15.085 -17.784 -20.776 1 90.39 176 TRP B C 1
ATOM 7199 O O . TRP B 1 176 ? -16.094 -17.299 -21.294 1 90.39 176 TRP B O 1
ATOM 7209 N N . VAL B 1 177 ? -14.023 -17.095 -20.492 1 91.21 177 VAL B N 1
ATOM 7210 C CA . VAL B 1 177 ? -13.77 -15.758 -21.019 1 91.21 177 VAL B CA 1
ATOM 7211 C C . VAL B 1 177 ? -12.429 -15.734 -21.748 1 91.21 177 VAL B C 1
ATOM 7213 O O . VAL B 1 177 ? -11.4 -16.111 -21.18 1 91.21 177 VAL B O 1
ATOM 7216 N N . CYS B 1 178 ? -12.418 -15.359 -23.07 1 93.06 178 CYS B N 1
ATOM 7217 C CA . CYS B 1 178 ? -11.189 -15.352 -23.856 1 93.06 178 CYS B CA 1
ATOM 7218 C C . CYS B 1 178 ? -10.905 -13.962 -24.412 1 93.06 178 CYS B C 1
ATOM 7220 O O . CYS B 1 178 ? -11.818 -13.275 -24.874 1 93.06 178 CYS B O 1
ATOM 7222 N N . GLY B 1 179 ? -9.611 -13.574 -24.267 1 88.58 179 GLY B N 1
ATOM 7223 C CA . GLY B 1 179 ? -9.191 -12.296 -24.819 1 88.58 179 GLY B CA 1
ATOM 7224 C C . GLY B 1 179 ? -9.229 -11.167 -23.807 1 88.58 179 GLY B C 1
ATOM 7225 O O . GLY B 1 179 ? -9.492 -11.395 -22.624 1 88.58 179 GLY B O 1
ATOM 7226 N N . GLU B 1 180 ? -8.895 -9.982 -24.225 1 85.78 180 GLU B N 1
ATOM 7227 C CA . GLU B 1 180 ? -8.859 -8.811 -23.354 1 85.78 180 GLU B CA 1
ATOM 7228 C C . GLU B 1 180 ? -10.016 -7.863 -23.655 1 85.78 180 GLU B C 1
ATOM 7230 O O . GLU B 1 180 ? -10.2 -7.444 -24.8 1 85.78 180 GLU B O 1
ATOM 7235 N N . TYR B 1 181 ? -10.757 -7.574 -22.693 1 88.04 181 TYR B N 1
ATOM 7236 C CA . TYR B 1 181 ? -11.885 -6.655 -22.787 1 88.04 181 TYR B CA 1
ATOM 7237 C C . TYR B 1 181 ? -11.405 -5.221 -22.981 1 88.04 181 TYR B C 1
ATOM 7239 O O . TYR B 1 181 ? -10.458 -4.783 -22.325 1 88.04 181 TYR B O 1
ATOM 7247 N N . LYS B 1 182 ? -12.007 -4.546 -23.977 1 86.99 182 LYS B N 1
ATOM 7248 C CA . LYS B 1 182 ? -11.777 -3.12 -24.188 1 86.99 182 LYS B CA 1
ATOM 7249 C C . LYS B 1 182 ? -13.092 -2.347 -24.206 1 86.99 182 LYS B C 1
ATOM 7251 O O . LYS B 1 182 ? -14.004 -2.681 -24.965 1 86.99 182 LYS B O 1
ATOM 7256 N N . ALA B 1 183 ? -13.162 -1.41 -23.345 1 88.22 183 ALA B N 1
ATOM 7257 C CA . ALA B 1 183 ? -14.365 -0.581 -23.313 1 88.22 183 ALA B CA 1
ATOM 7258 C C . ALA B 1 183 ? -14.431 0.336 -24.531 1 88.22 183 ALA B C 1
ATOM 7260 O O . ALA B 1 183 ? -13.413 0.88 -24.962 1 88.22 183 ALA B O 1
ATOM 7261 N N . GLU B 1 184 ? -15.602 0.506 -25.063 1 86.1 184 GLU B N 1
ATOM 7262 C CA . GLU B 1 184 ? -15.784 1.363 -26.23 1 86.1 184 GLU B CA 1
ATOM 7263 C C . GLU B 1 184 ? -15.881 2.832 -25.826 1 86.1 184 GLU B C 1
ATOM 7265 O O . GLU B 1 184 ? -16.461 3.159 -24.789 1 86.1 184 GLU B O 1
ATOM 7270 N N . TRP B 1 185 ? -15.3 3.636 -26.626 1 91.33 185 TRP B N 1
ATOM 7271 C CA . TRP B 1 185 ? -15.403 5.076 -26.415 1 91.33 185 TRP B CA 1
ATOM 7272 C C . TRP B 1 185 ? -16.782 5.588 -26.816 1 91.33 185 TRP B C 1
ATOM 7274 O O . TRP B 1 185 ? -17.299 5.231 -27.878 1 91.33 185 TRP B O 1
ATOM 7284 N N . SER B 1 186 ? -17.474 6.185 -25.962 1 91.36 186 SER B N 1
ATOM 7285 C CA . SER B 1 186 ? -18.826 6.68 -26.204 1 91.36 186 SER B CA 1
ATOM 7286 C C . SER B 1 186 ? -18.875 8.203 -26.147 1 91.36 186 SER B C 1
ATOM 7288 O O . SER B 1 186 ? -17.9 8.847 -25.755 1 91.36 186 SER B O 1
ATOM 7290 N N . PHE B 1 187 ? -19.998 8.744 -26.561 1 93.87 187 PHE B N 1
ATOM 7291 C CA . PHE B 1 187 ? -20.241 10.179 -26.472 1 93.87 187 PHE B CA 1
ATOM 7292 C C . PHE B 1 187 ? -20.169 10.651 -25.025 1 93.87 187 PHE B C 1
ATOM 7294 O O . PHE B 1 187 ? -19.657 11.737 -24.745 1 93.87 187 PHE B O 1
ATOM 7301 N N . GLY B 1 188 ? -20.592 9.758 -24.19 1 93.23 188 GLY B N 1
ATOM 7302 C CA . GLY B 1 188 ? -20.541 10.082 -22.773 1 93.23 188 GLY B CA 1
ATOM 7303 C C . GLY B 1 188 ? -19.127 10.261 -22.253 1 93.23 188 GLY B C 1
ATOM 7304 O O . GLY B 1 188 ? -18.871 11.139 -21.426 1 93.23 188 GLY B O 1
ATOM 7305 N N . THR B 1 189 ? -18.222 9.496 -22.726 1 95.45 189 THR B N 1
ATOM 7306 C CA . THR B 1 189 ? -16.825 9.583 -22.316 1 95.45 189 THR B CA 1
ATOM 7307 C C . THR B 1 189 ? -16.211 10.907 -22.763 1 95.45 189 THR B C 1
ATOM 7309 O O . THR B 1 189 ? -15.544 11.584 -21.978 1 95.45 189 THR B O 1
ATOM 7312 N N . PHE B 1 190 ? -16.443 11.347 -23.976 1 96.31 190 PHE B N 1
ATOM 7313 C CA . PHE B 1 190 ? -15.877 12.581 -24.506 1 96.31 190 PHE B CA 1
ATOM 7314 C C . PHE B 1 190 ? -16.47 13.795 -23.801 1 96.31 190 PHE B C 1
ATOM 7316 O O . PHE B 1 190 ? -15.759 14.757 -23.506 1 96.31 190 PHE B O 1
ATOM 7323 N N . LEU B 1 191 ? -17.782 13.672 -23.579 1 96.39 191 LEU B N 1
ATOM 7324 C CA . LEU B 1 191 ? -18.434 14.758 -22.856 1 96.39 191 LEU B CA 1
ATOM 7325 C C . LEU B 1 191 ? -17.854 14.903 -21.453 1 96.39 191 LEU B C 1
ATOM 7327 O O . LEU B 1 191 ? -17.614 16.02 -20.988 1 96.39 191 LEU B O 1
ATOM 7331 N N . TYR B 1 192 ? -17.663 13.806 -20.817 1 96.4 192 TYR B N 1
ATOM 7332 C CA . TYR B 1 192 ? -17.085 13.833 -19.478 1 96.4 192 TYR B CA 1
ATOM 7333 C C . TYR B 1 192 ? -15.693 14.454 -19.498 1 96.4 192 TYR B C 1
ATOM 7335 O O . TYR B 1 192 ? -15.369 15.294 -18.654 1 96.4 192 TYR B O 1
ATOM 7343 N N . LEU B 1 193 ? -14.872 14.039 -20.409 1 96.48 193 LEU B N 1
ATOM 7344 C CA . LEU B 1 193 ? -13.506 14.541 -20.505 1 96.48 193 LEU B CA 1
ATOM 7345 C C . LEU B 1 193 ? -13.495 16.029 -20.837 1 96.48 193 LEU B C 1
ATOM 7347 O O . LEU B 1 193 ? -12.657 16.777 -20.327 1 96.48 193 LEU B O 1
ATOM 7351 N N . LEU B 1 194 ? -14.441 16.447 -21.656 1 96.92 194 LEU B N 1
ATOM 7352 C CA . LEU B 1 194 ? -14.557 17.864 -21.98 1 96.92 194 LEU B CA 1
ATOM 7353 C C . LEU B 1 194 ? -14.907 18.678 -20.739 1 96.92 194 LEU B C 1
ATOM 7355 O O . LEU B 1 194 ? -14.32 19.736 -20.499 1 96.92 194 LEU B O 1
ATOM 7359 N N . ILE B 1 195 ? -15.838 18.167 -19.981 1 96.74 195 ILE B N 1
ATOM 7360 C CA . ILE B 1 195 ? -16.242 18.85 -18.757 1 96.74 195 ILE B CA 1
ATOM 7361 C C . ILE B 1 195 ? -15.06 18.928 -17.794 1 96.74 195 ILE B C 1
ATOM 7363 O O . ILE B 1 195 ? -14.829 19.964 -17.166 1 96.74 195 ILE B O 1
ATOM 7367 N N . LEU B 1 196 ? -14.325 17.873 -17.696 1 96.14 196 LEU B N 1
ATOM 7368 C CA . LEU B 1 196 ? -13.17 17.836 -16.805 1 96.14 196 LEU B CA 1
ATOM 7369 C C . LEU B 1 196 ? -12.107 18.835 -17.251 1 96.14 196 LEU B C 1
ATOM 7371 O O . LEU B 1 196 ? -11.508 19.522 -16.421 1 96.14 196 LEU B O 1
ATOM 7375 N N . VAL B 1 197 ? -11.869 18.951 -18.519 1 96.25 197 VAL B N 1
ATOM 7376 C CA . VAL B 1 197 ? -10.877 19.877 -19.054 1 96.25 197 VAL B CA 1
ATOM 7377 C C . VAL B 1 197 ? -11.311 21.315 -18.782 1 96.25 197 VAL B C 1
ATOM 7379 O O . VAL B 1 197 ? -10.491 22.159 -18.414 1 96.25 197 VAL B O 1
ATOM 7382 N N . VAL B 1 198 ? -12.58 21.577 -18.937 1 96.29 198 VAL B N 1
ATOM 7383 C CA . VAL B 1 198 ? -13.106 22.917 -18.697 1 96.29 198 VAL B CA 1
ATOM 7384 C C . VAL B 1 198 ? -12.939 23.283 -17.224 1 96.29 198 VAL B C 1
ATOM 7386 O O . VAL B 1 198 ? -12.518 24.395 -16.897 1 96.29 198 VAL B O 1
ATOM 7389 N N . LEU B 1 199 ? -13.223 22.383 -16.365 1 96.09 199 LEU B N 1
ATOM 7390 C CA . LEU B 1 199 ? -13.099 22.64 -14.934 1 96.09 199 LEU B CA 1
ATOM 7391 C C . LEU B 1 199 ? -11.639 22.845 -14.543 1 96.09 199 LEU B C 1
ATOM 7393 O O . LEU B 1 199 ? -11.33 23.702 -13.712 1 96.09 199 LEU B O 1
ATOM 7397 N N . LEU B 1 200 ? -10.748 22.041 -15.154 1 94.85 200 LEU B N 1
ATOM 7398 C CA . LEU B 1 200 ? -9.322 22.184 -14.882 1 94.85 200 LEU B CA 1
ATOM 7399 C C . LEU B 1 200 ? -8.807 23.531 -15.377 1 94.85 200 LEU B C 1
ATOM 7401 O O . LEU B 1 200 ? -7.988 24.169 -14.713 1 94.85 200 LEU B O 1
ATOM 7405 N N . LEU B 1 201 ? -9.279 23.975 -16.504 1 94.38 201 LEU B N 1
ATOM 7406 C CA . LEU B 1 201 ? -8.875 25.265 -17.052 1 94.38 201 LEU B CA 1
ATOM 7407 C C . LEU B 1 201 ? -9.367 26.409 -16.171 1 94.38 201 LEU B C 1
ATOM 7409 O O . LEU B 1 201 ? -8.633 27.369 -15.926 1 94.38 201 LEU B O 1
ATOM 7413 N N . LEU B 1 202 ? -10.57 26.297 -15.715 1 93.75 202 LEU B N 1
ATOM 7414 C CA . LEU B 1 202 ? -11.118 27.316 -14.827 1 93.75 202 LEU B CA 1
ATOM 7415 C C . LEU B 1 202 ? -10.318 27.395 -13.531 1 93.75 202 LEU B C 1
ATOM 7417 O O . LEU B 1 202 ? -10.019 28.488 -13.046 1 93.75 202 LEU B O 1
ATOM 7421 N N . SER B 1 203 ? -9.938 26.239 -13.027 1 92.39 203 SER B N 1
ATOM 7422 C CA . SER B 1 203 ? -9.168 26.201 -11.788 1 92.39 203 SER B CA 1
ATOM 7423 C C . SER B 1 203 ? -7.759 26.746 -11.995 1 92.39 203 SER B C 1
ATOM 7425 O O . SER B 1 203 ? -7.211 27.416 -11.117 1 92.39 203 SER B O 1
ATOM 7427 N N . CYS B 1 204 ? -7.168 26.484 -13.146 1 90.23 204 CYS B N 1
ATOM 7428 C CA . CYS B 1 204 ? -5.836 26.991 -13.457 1 90.23 204 CYS B CA 1
ATOM 7429 C C . CYS B 1 204 ? -5.854 28.505 -13.63 1 90.23 204 CYS B C 1
ATOM 7431 O O . CYS B 1 204 ? -4.985 29.204 -13.108 1 90.23 204 CYS B O 1
ATOM 7433 N N . ILE B 1 205 ? -6.844 29.046 -14.295 1 89.15 205 ILE B N 1
ATOM 7434 C CA . ILE B 1 205 ? -6.973 30.481 -14.524 1 89.15 205 ILE B CA 1
ATOM 7435 C C . ILE B 1 205 ? -7.255 31.19 -13.201 1 89.15 205 ILE B C 1
ATOM 7437 O O . ILE B 1 205 ? -6.65 32.223 -12.903 1 89.15 205 ILE B O 1
ATOM 7441 N N . GLY B 1 206 ? -8.11 30.536 -12.45 1 87.01 206 GLY B N 1
ATOM 7442 C CA . GLY B 1 206 ? -8.447 31.129 -11.165 1 87.01 206 GLY B CA 1
ATOM 7443 C C . GLY B 1 206 ? -7.284 31.145 -10.192 1 87.01 206 GLY B C 1
ATOM 7444 O O . GLY B 1 206 ? -7.143 32.08 -9.401 1 87.01 206 GLY B O 1
ATOM 7445 N N . THR B 1 207 ? -6.39 30.199 -10.294 1 84.75 207 THR B N 1
ATOM 7446 C CA . THR B 1 207 ? -5.294 30.071 -9.341 1 84.75 207 THR B CA 1
ATOM 7447 C C . THR B 1 207 ? -4.076 30.864 -9.807 1 84.75 207 THR B C 1
ATOM 7449 O O . THR B 1 207 ? -3.407 31.515 -9.002 1 84.75 207 THR B O 1
ATOM 7452 N N . LEU B 1 208 ? -3.708 30.827 -11.081 1 79.2 208 LEU B N 1
ATOM 7453 C CA . LEU B 1 208 ? -2.446 31.367 -11.574 1 79.2 208 LEU B CA 1
ATOM 7454 C C . LEU B 1 208 ? -2.617 32.808 -12.043 1 79.2 208 LEU B C 1
ATOM 7456 O O . LEU B 1 208 ? -1.68 33.606 -11.966 1 79.2 208 LEU B O 1
ATOM 7460 N N . PHE B 1 209 ? -3.735 33.153 -12.552 1 73.69 209 PHE B N 1
ATOM 7461 C CA . PHE B 1 209 ? -3.815 34.433 -13.246 1 73.69 209 PHE B CA 1
ATOM 7462 C C . PHE B 1 209 ? -4.633 35.436 -12.441 1 73.69 209 PHE B C 1
ATOM 7464 O O . PHE B 1 209 ? -4.518 36.646 -12.647 1 73.69 209 PHE B O 1
ATOM 7471 N N . VAL B 1 210 ? -5.564 34.923 -11.558 1 63.68 210 VAL B N 1
ATOM 7472 C CA . VAL B 1 210 ? -6.416 35.9 -10.889 1 63.68 210 VAL B CA 1
ATOM 7473 C C . VAL B 1 210 ? -5.924 36.122 -9.46 1 63.68 210 VAL B C 1
ATOM 7475 O O . VAL B 1 210 ? -6.196 35.314 -8.57 1 63.68 210 VAL B O 1
ATOM 7478 N N . ARG B 1 211 ? -4.708 36.165 -9.227 1 55.04 211 ARG B N 1
ATOM 7479 C CA . ARG B 1 211 ? -4.232 36.437 -7.874 1 55.04 211 ARG B CA 1
ATOM 7480 C C . ARG B 1 211 ? -5.004 37.591 -7.244 1 55.04 211 ARG B C 1
ATOM 7482 O O . ARG B 1 211 ? -5.289 38.591 -7.907 1 55.04 211 ARG B O 1
ATOM 7489 N N . PRO B 1 212 ? -5.622 37.25 -6.122 1 46.57 212 PRO B N 1
ATOM 7490 C CA . PRO B 1 212 ? -6.335 38.371 -5.504 1 46.57 212 PRO B CA 1
ATOM 7491 C C . PRO B 1 212 ? -5.523 39.665 -5.517 1 46.57 212 PRO B C 1
ATOM 7493 O O . PRO B 1 212 ? -4.323 39.648 -5.23 1 46.57 212 PRO B O 1
ATOM 7496 N N . LYS B 1 213 ? -5.78 40.586 -6.368 1 40.64 213 LYS B N 1
ATOM 7497 C CA . LYS B 1 213 ? -5.398 41.973 -6.12 1 40.64 213 LYS B CA 1
ATOM 7498 C C . LYS B 1 213 ? -5.438 42.296 -4.629 1 40.64 213 LYS B C 1
ATOM 7500 O O . LYS B 1 213 ? -6.489 42.193 -3.994 1 40.64 213 LYS B O 1
ATOM 7505 N N . SER B 1 214 ? -4.469 41.765 -3.899 1 38.05 214 SER B N 1
ATOM 7506 C CA . SER B 1 214 ? -4.431 42.596 -2.701 1 38.05 214 SER B CA 1
ATOM 7507 C C . SER B 1 214 ? -5.028 43.975 -2.965 1 38.05 214 SER B C 1
ATOM 7509 O O . SER B 1 214 ? -4.727 44.603 -3.982 1 38.05 214 SER B O 1
ATOM 7511 N N . LYS B 1 215 ? -6.222 44.188 -2.46 1 36.63 215 LYS B N 1
ATOM 7512 C CA . LYS B 1 215 ? -6.712 45.558 -2.332 1 36.63 215 LYS B CA 1
ATOM 7513 C C . LYS B 1 215 ? -5.562 46.534 -2.101 1 36.63 215 LYS B C 1
ATOM 7515 O O . LYS B 1 215 ? -5.045 46.64 -0.986 1 36.63 215 LYS B O 1
ATOM 7520 N N . ILE B 1 216 ? -4.624 46.583 -2.944 1 31.58 216 ILE B N 1
ATOM 7521 C CA . ILE B 1 216 ? -3.967 47.886 -2.922 1 31.58 216 ILE B CA 1
ATOM 7522 C C . ILE B 1 216 ? -5.017 48.993 -2.882 1 31.58 216 ILE B C 1
ATOM 7524 O O . ILE B 1 216 ? -5.511 49.428 -3.925 1 31.58 216 ILE B O 1
ATOM 7528 N N . LYS B 1 217 ? -6.226 48.831 -2.378 1 34.9 217 LYS B N 1
ATOM 7529 C CA . LYS B 1 217 ? -6.835 50.114 -2.041 1 34.9 217 LYS B CA 1
ATOM 7530 C C . LYS B 1 217 ? -5.878 50.981 -1.229 1 34.9 217 LYS B C 1
ATOM 7532 O O . LYS B 1 217 ? -5.796 50.847 -0.006 1 34.9 217 LYS B O 1
ATOM 7537 N N . SER B 1 218 ? -4.61 50.998 -1.516 1 28.2 218 SER B N 1
ATOM 7538 C CA . SER B 1 218 ? -4.153 52.268 -0.961 1 28.2 218 SER B CA 1
ATOM 7539 C C . SER B 1 218 ? -5.141 53.39 -1.264 1 28.2 218 SER B C 1
ATOM 7541 O O . SER B 1 218 ? -5.949 53.28 -2.189 1 28.2 218 SER B O 1
ATOM 7543 N N . GLU B 1 219 ? -4.924 54.448 -0.416 1 28.43 219 GLU B N 1
ATOM 7544 C CA . GLU B 1 219 ? -5.32 55.799 -0.031 1 28.43 219 GLU B CA 1
ATOM 7545 C C . GLU B 1 219 ? -5.484 56.696 -1.254 1 28.43 219 GLU B C 1
ATOM 7547 O O . GLU B 1 219 ? -5.629 57.914 -1.123 1 28.43 219 GLU B O 1
ATOM 7552 N N . SER B 1 220 ? -5.203 56.053 -2.424 1 27.91 220 SER B N 1
ATOM 7553 C CA . SER B 1 220 ? -5.202 57.264 -3.239 1 27.91 220 SER B CA 1
ATOM 7554 C C . SER B 1 220 ? -6.574 57.93 -3.241 1 27.91 220 SER B C 1
ATOM 7556 O O . SER B 1 220 ? -7.377 57.706 -4.149 1 27.91 220 SER B O 1
ATOM 7558 N N . THR B 1 221 ? -7.422 57.549 -2.221 1 31.7 221 THR B N 1
ATOM 7559 C CA . THR B 1 221 ? -8.462 58.561 -2.078 1 31.7 221 THR B CA 1
ATOM 7560 C C . THR B 1 221 ? -7.85 59.952 -1.948 1 31.7 221 THR B C 1
ATOM 7562 O O . THR B 1 221 ? -7.507 60.384 -0.846 1 31.7 221 THR B O 1
ATOM 7565 N N . ARG B 1 222 ? -6.577 60.101 -2.549 1 25.95 222 ARG B N 1
ATOM 7566 C CA . ARG B 1 222 ? -6.239 61.514 -2.406 1 25.95 222 ARG B CA 1
ATOM 7567 C C . ARG B 1 222 ? -7.461 62.395 -2.645 1 25.95 222 ARG B C 1
ATOM 7569 O O . ARG B 1 222 ? -8.425 61.969 -3.285 1 25.95 222 ARG B O 1
ATOM 7576 N N . THR B 1 223 ? -7.046 63.643 -2.416 1 26.66 223 THR B N 1
ATOM 7577 C CA . THR B 1 223 ? -7.429 65.023 -2.14 1 26.66 223 THR B CA 1
ATOM 7578 C C . THR B 1 223 ? -8.199 65.617 -3.316 1 26.66 223 THR B C 1
ATOM 7580 O O . THR B 1 223 ? -7.598 66.084 -4.286 1 26.66 223 THR B O 1
ATOM 7583 N N . ILE B 1 224 ? -8.887 64.784 -4.108 1 27.41 224 ILE B N 1
ATOM 7584 C CA . ILE B 1 224 ? -9.527 65.769 -4.972 1 27.41 224 ILE B CA 1
ATOM 7585 C C . ILE B 1 224 ? -10.116 66.895 -4.124 1 27.41 224 ILE B C 1
ATOM 7587 O O . ILE B 1 224 ? -10.962 66.653 -3.26 1 27.41 224 ILE B O 1
ATOM 7591 N N . SER B 1 225 ? -9.18 67.855 -3.833 1 24.13 225 SER B N 1
ATOM 7592 C CA . SER B 1 225 ? -9.515 69.179 -3.32 1 24.13 225 SER B CA 1
ATOM 7593 C C . SER B 1 225 ? -10.85 69.666 -3.872 1 24.13 225 SER B C 1
ATOM 7595 O O . SER B 1 225 ? -11.226 69.322 -4.995 1 24.13 225 SER B O 1
ATOM 7597 N N . ASP B 1 226 ? -11.649 70.121 -2.87 1 25.23 226 ASP B N 1
ATOM 7598 C CA . ASP B 1 226 ? -12.914 70.83 -2.707 1 25.23 226 ASP B CA 1
ATOM 7599 C C . ASP B 1 226 ? -13.035 71.976 -3.71 1 25.23 226 ASP B C 1
ATOM 7601 O O . ASP B 1 226 ? -12.633 73.105 -3.422 1 25.23 226 ASP B O 1
ATOM 7605 N N . ALA B 1 227 ? -12.45 71.861 -4.999 1 25.14 227 ALA B N 1
ATOM 7606 C CA . ALA B 1 227 ? -12.742 73.171 -5.574 1 25.14 227 ALA B CA 1
ATOM 7607 C C . ALA B 1 227 ? -14.244 73.442 -5.586 1 25.14 227 ALA B C 1
ATOM 7609 O O . ALA B 1 227 ? -15.031 72.593 -6.01 1 25.14 227 ALA B O 1
ATOM 7610 N N . ASN B 1 228 ? -14.654 74.307 -4.649 1 24.6 228 ASN B N 1
ATOM 7611 C CA . ASN B 1 228 ? -15.877 74.999 -4.257 1 24.6 228 ASN B CA 1
ATOM 7612 C C . ASN B 1 228 ? -16.591 75.601 -5.463 1 24.6 228 ASN B C 1
ATOM 7614 O O . ASN B 1 228 ? -17.366 76.548 -5.322 1 24.6 228 ASN B O 1
ATOM 7618 N N . THR B 1 229 ? -16.137 75.218 -6.758 1 24.3 229 THR B N 1
ATOM 7619 C CA . THR B 1 229 ? -16.745 76.281 -7.55 1 24.3 229 THR B CA 1
ATOM 7620 C C . THR B 1 229 ? -18.266 76.241 -7.433 1 24.3 229 THR B C 1
ATOM 7622 O O . THR B 1 229 ? -18.842 75.2 -7.11 1 24.3 229 THR B O 1
ATOM 7625 N N . THR B 1 230 ? -18.933 77.221 -8.155 1 26.49 230 THR B N 1
ATOM 7626 C CA . THR B 1 230 ? -20.137 78.045 -8.151 1 26.49 230 THR B CA 1
ATOM 7627 C C . THR B 1 230 ? -21.366 77.208 -8.494 1 26.49 230 THR B C 1
ATOM 7629 O O . THR B 1 230 ? -21.252 76.159 -9.131 1 26.49 230 THR B O 1
ATOM 7632 N N . ASN B 1 231 ? -22.573 77.718 -8.109 1 25.75 231 ASN B N 1
ATOM 7633 C CA . ASN B 1 231 ? -23.94 77.468 -7.663 1 25.75 231 ASN B CA 1
ATOM 7634 C C . ASN B 1 231 ? -24.798 76.889 -8.784 1 25.75 231 ASN B C 1
ATOM 7636 O O . ASN B 1 231 ? -25.844 76.29 -8.525 1 25.75 231 ASN B O 1
ATOM 7640 N N . HIS B 1 232 ? -24.71 77.398 -9.987 1 29.98 232 HIS B N 1
ATOM 7641 C CA . HIS B 1 232 ? -26.042 77.638 -10.53 1 29.98 232 HIS B CA 1
ATOM 7642 C C . HIS B 1 232 ? -26.649 76.354 -11.085 1 29.98 232 HIS B C 1
ATOM 7644 O O . HIS B 1 232 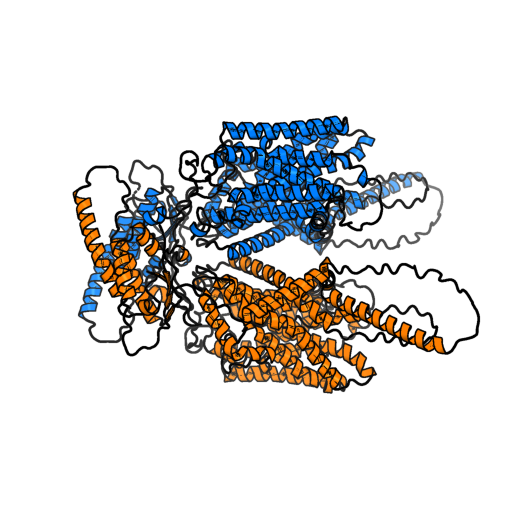? -27.862 76.149 -10.999 1 29.98 232 HIS B O 1
ATOM 7650 N N . ALA B 1 233 ? -26.153 75.724 -12.164 1 36.59 233 ALA B N 1
ATOM 7651 C CA . ALA B 1 233 ? -26.999 75.012 -13.119 1 36.59 233 ALA B CA 1
ATOM 7652 C C . ALA B 1 233 ? -27.233 73.571 -12.676 1 36.59 233 ALA B C 1
ATOM 7654 O O . ALA B 1 233 ? -26.413 72.69 -12.947 1 36.59 233 ALA B O 1
ATOM 7655 N N . GLU B 1 234 ? -27.77 73.275 -11.573 1 33.82 234 GLU B N 1
ATOM 7656 C CA . GLU B 1 234 ? -27.86 72.077 -10.744 1 33.82 234 GLU B CA 1
ATOM 7657 C C . GLU B 1 234 ? -28.725 71.01 -11.408 1 33.82 234 GLU B C 1
ATOM 7659 O O . GLU B 1 234 ? -28.623 69.827 -11.078 1 33.82 234 GLU B O 1
ATOM 7664 N N . GLU B 1 235 ? -29.729 71.261 -12.213 1 39.75 235 GLU B N 1
ATOM 7665 C CA . GLU B 1 235 ? -30.779 70.254 -12.341 1 39.75 235 GLU B CA 1
ATOM 7666 C C . GLU B 1 235 ? -30.345 69.12 -13.265 1 39.75 235 GLU B C 1
ATOM 7668 O O . GLU B 1 235 ? -30.657 67.954 -13.014 1 39.75 235 GLU B O 1
ATOM 7673 N N . LYS B 1 236 ? -29.872 69.327 -14.479 1 45.88 236 LYS B N 1
ATOM 7674 C CA . LYS B 1 236 ? -29.624 68.286 -15.472 1 45.88 236 LYS B CA 1
ATOM 7675 C C . LYS B 1 236 ? -28.436 67.416 -15.071 1 45.88 236 LYS B C 1
ATOM 7677 O O . LYS B 1 236 ? -28.154 66.405 -15.717 1 45.88 236 LYS B O 1
ATOM 7682 N N . LYS B 1 237 ? -27.619 67.883 -14.266 1 49 237 LYS B N 1
ATOM 7683 C CA . LYS B 1 237 ? -26.4 67.185 -13.868 1 49 237 LYS B CA 1
ATOM 7684 C C . LYS B 1 237 ? -26.708 66.057 -12.887 1 49 237 LYS B C 1
ATOM 7686 O O . LYS B 1 237 ? -25.983 65.062 -12.83 1 49 237 LYS B O 1
ATOM 7691 N N . ASP B 1 238 ? -27.863 66.118 -12.329 1 53.35 238 ASP B N 1
ATOM 7692 C CA . ASP B 1 238 ? -28.207 65.091 -11.35 1 53.35 238 ASP B CA 1
ATOM 7693 C C . ASP B 1 238 ? -28.482 63.753 -12.031 1 53.35 238 ASP B C 1
ATOM 7695 O O . ASP B 1 238 ? -28.061 62.703 -11.541 1 53.35 238 ASP B O 1
ATOM 7699 N N . ASP B 1 239 ? -29.15 63.868 -13.19 1 56.19 239 ASP B N 1
ATOM 7700 C CA . ASP B 1 239 ? -29.492 62.611 -13.849 1 56.19 239 ASP B CA 1
ATOM 7701 C C . ASP B 1 239 ? -28.245 61.921 -14.397 1 56.19 239 ASP B C 1
ATOM 7703 O O . ASP B 1 239 ? -28.116 60.698 -14.308 1 56.19 239 ASP B O 1
ATOM 7707 N N . ALA B 1 240 ? -27.335 62.711 -14.989 1 59.82 240 ALA B N 1
ATOM 7708 C CA . ALA B 1 240 ? -26.099 62.149 -15.529 1 59.82 240 ALA B CA 1
ATOM 7709 C C . ALA B 1 240 ? -25.206 61.614 -14.412 1 59.82 240 ALA B C 1
ATOM 7711 O O . ALA B 1 240 ? -24.586 60.559 -14.558 1 59.82 240 ALA B O 1
ATOM 7712 N N . GLU B 1 241 ? -25.28 62.27 -13.341 1 61.01 241 GLU B N 1
ATOM 7713 C CA . GLU B 1 241 ? -24.506 61.811 -12.191 1 61.01 241 GLU B CA 1
ATOM 7714 C C . GLU B 1 241 ? -25.113 60.548 -11.586 1 61.01 241 GLU B C 1
ATOM 7716 O O . GLU B 1 241 ? -24.387 59.65 -11.154 1 61.01 241 GLU B O 1
ATOM 7721 N N . GLN B 1 242 ? -26.456 60.511 -11.617 1 65.59 242 GLN B N 1
ATOM 7722 C CA . GLN B 1 242 ? -27.132 59.313 -11.13 1 65.59 242 GLN B CA 1
ATOM 7723 C C . GLN B 1 242 ? -26.887 58.127 -12.058 1 65.59 242 GLN B C 1
ATOM 7725 O O . GLN B 1 242 ? -26.664 57.006 -11.595 1 65.59 242 GLN B O 1
ATOM 7730 N N . GLN B 1 243 ? -26.915 58.46 -13.34 1 65.76 243 GLN B N 1
ATOM 7731 C CA . GLN B 1 243 ? -26.642 57.394 -14.298 1 65.76 243 GLN B CA 1
ATOM 7732 C C . GLN B 1 243 ? -25.188 56.938 -14.215 1 65.76 243 GLN B C 1
ATOM 7734 O O . GLN B 1 243 ? -24.902 55.742 -14.296 1 65.76 243 GLN B O 1
ATOM 7739 N N . ALA B 1 244 ? -24.332 57.903 -14.082 1 65.73 244 ALA B N 1
ATOM 7740 C CA . ALA B 1 244 ? -22.915 57.578 -13.936 1 65.73 244 ALA B CA 1
ATOM 7741 C C . ALA B 1 244 ? -22.657 56.826 -12.633 1 65.73 244 ALA B C 1
ATOM 7743 O O . ALA B 1 244 ? -21.854 55.89 -12.599 1 65.73 244 ALA B O 1
ATOM 7744 N N . SER B 1 245 ? -23.41 57.182 -11.655 1 65.85 245 SER B N 1
ATOM 7745 C CA . SER B 1 245 ? -23.287 56.488 -10.377 1 65.85 245 SER B CA 1
ATOM 7746 C C . SER B 1 245 ? -23.842 55.07 -10.462 1 65.85 245 SER B C 1
ATOM 7748 O O . SER B 1 245 ? -23.258 54.135 -9.911 1 65.85 245 SER B O 1
ATOM 7750 N N . MET B 1 246 ? -24.911 54.918 -11.142 1 68.24 246 MET B N 1
ATOM 7751 C CA . MET B 1 246 ? -25.502 53.598 -11.338 1 68.24 246 MET B CA 1
ATOM 7752 C C . MET B 1 246 ? -24.593 52.716 -12.189 1 68.24 246 MET B C 1
ATOM 7754 O O . MET B 1 246 ? -24.461 51.519 -11.928 1 68.24 246 MET B O 1
ATOM 7758 N N . GLN B 1 247 ? -24.037 53.318 -13.17 1 66.61 247 GLN B N 1
ATOM 7759 C CA . GLN B 1 247 ? -23.113 52.572 -14.018 1 66.61 247 GLN B CA 1
ATOM 7760 C C . GLN B 1 247 ? -21.861 52.169 -13.246 1 66.61 247 GLN B C 1
ATOM 7762 O O . GLN B 1 247 ? -21.352 51.058 -13.414 1 66.61 247 GLN B O 1
ATOM 7767 N N . ARG B 1 248 ? -21.398 53.041 -12.449 1 66.81 248 ARG B N 1
ATOM 7768 C CA . ARG B 1 248 ? -20.242 52.731 -11.614 1 66.81 248 ARG B CA 1
ATOM 7769 C C . ARG B 1 248 ? -20.575 51.64 -10.601 1 66.81 248 ARG B C 1
ATOM 7771 O O . ARG B 1 248 ? -19.75 50.766 -10.329 1 66.81 248 ARG B O 1
ATOM 7778 N N . GLN B 1 249 ? -21.778 51.748 -10.084 1 65.64 249 GLN B N 1
ATOM 7779 C CA . GLN B 1 249 ? -22.227 50.717 -9.153 1 65.64 249 GLN B CA 1
ATOM 7780 C C . GLN B 1 249 ? -22.391 49.374 -9.858 1 65.64 249 GLN B C 1
ATOM 7782 O O . GLN B 1 249 ? -22.033 48.33 -9.307 1 65.64 249 GLN B O 1
ATOM 7787 N N . GLN B 1 250 ? -22.955 49.416 -11.008 1 65.43 250 GLN B N 1
ATOM 7788 C CA . GLN B 1 250 ? -23.103 48.191 -11.786 1 65.43 250 GLN B CA 1
ATOM 7789 C C . GLN B 1 250 ? -21.742 47.621 -12.178 1 65.43 250 GLN B C 1
ATOM 7791 O O . GLN B 1 250 ? -21.542 46.405 -12.149 1 65.43 250 GLN B O 1
ATOM 7796 N N . GLU B 1 251 ? -20.935 48.465 -12.617 1 64.3 251 GLU B N 1
ATOM 7797 C CA . GLU B 1 251 ? -19.584 48.027 -12.957 1 64.3 251 GLU B CA 1
ATOM 7798 C C . GLU B 1 251 ? -18.854 47.487 -11.731 1 64.3 251 GLU B C 1
ATOM 7800 O O . GLU B 1 251 ? -18.128 46.494 -11.822 1 64.3 251 GLU B O 1
ATOM 7805 N N . SER B 1 252 ? -19.028 48.13 -10.652 1 63.85 252 SER B N 1
ATOM 7806 C CA . SER B 1 252 ? -18.423 47.671 -9.406 1 63.85 252 SER B CA 1
ATOM 7807 C C . SER B 1 252 ? -18.985 46.318 -8.984 1 63.85 252 SER B C 1
ATOM 7809 O O . SER B 1 252 ? -18.245 45.45 -8.516 1 63.85 252 SER B O 1
ATOM 7811 N N . THR B 1 253 ? -20.259 46.19 -9.154 1 63.58 253 THR B N 1
ATOM 7812 C CA . THR B 1 253 ? -20.896 44.917 -8.835 1 63.58 253 THR B CA 1
ATOM 7813 C C . THR B 1 253 ? -20.42 43.82 -9.783 1 63.58 253 THR B C 1
ATOM 7815 O O . THR B 1 253 ? -20.21 42.68 -9.365 1 63.58 253 THR B O 1
ATOM 7818 N N . ARG B 1 254 ? -20.317 44.2 -10.995 1 60.9 254 ARG B N 1
ATOM 7819 C CA . ARG B 1 254 ? -19.825 43.235 -11.973 1 60.9 254 ARG B CA 1
ATOM 7820 C C . ARG B 1 254 ? -18.386 42.831 -11.668 1 60.9 254 ARG B C 1
ATOM 7822 O O . ARG B 1 254 ? -18.028 41.657 -11.783 1 60.9 254 ARG B O 1
ATOM 7829 N N . ILE B 1 255 ? -17.618 43.76 -11.405 1 61.77 255 ILE B N 1
ATOM 7830 C CA . ILE B 1 255 ? -16.228 43.486 -11.059 1 61.77 255 ILE B CA 1
ATOM 7831 C C . ILE B 1 255 ? -16.169 42.627 -9.798 1 61.77 255 ILE B C 1
ATOM 7833 O O . ILE B 1 255 ? -15.361 41.7 -9.707 1 61.77 255 ILE B O 1
ATOM 7837 N N . GLN B 1 256 ? -17.085 42.928 -8.927 1 63.02 256 GLN B N 1
ATOM 7838 C CA . GLN B 1 256 ? -17.157 42.141 -7.7 1 63.02 256 GLN B CA 1
ATOM 7839 C C . GLN B 1 256 ? -17.622 40.716 -7.986 1 63.02 256 GLN B C 1
ATOM 7841 O O . GLN B 1 256 ? -17.08 39.758 -7.432 1 63.02 256 GLN B O 1
ATOM 7846 N N . GLN B 1 257 ? -18.618 40.685 -8.807 1 66.19 257 GLN B N 1
ATOM 7847 C CA . GLN B 1 257 ? -19.131 39.367 -9.168 1 66.19 257 GLN B CA 1
ATOM 7848 C C . GLN B 1 257 ? -18.083 38.557 -9.926 1 66.19 257 GLN B C 1
ATOM 7850 O O . GLN B 1 257 ? -17.96 37.348 -9.723 1 66.19 257 GLN B O 1
ATOM 7855 N N . GLN B 1 258 ? -17.457 39.186 -10.837 1 68.8 258 GLN B N 1
ATOM 7856 C CA . GLN B 1 258 ? -16.395 38.505 -11.571 1 68.8 258 GLN B CA 1
ATOM 7857 C C . GLN B 1 258 ? -15.276 38.061 -10.634 1 68.8 258 GLN B C 1
ATOM 7859 O O . GLN B 1 258 ? -14.725 36.969 -10.79 1 68.8 258 GLN B O 1
ATOM 7864 N N . SER B 1 259 ? -15.115 38.89 -9.736 1 74.21 259 SER B N 1
ATOM 7865 C CA . SER B 1 259 ? -14.07 38.55 -8.776 1 74.21 259 SER B CA 1
ATOM 7866 C C . SER B 1 259 ? -14.485 37.373 -7.901 1 74.21 259 SER B C 1
ATOM 7868 O O . SER B 1 259 ? -13.678 36.484 -7.623 1 74.21 259 SER B O 1
ATOM 7870 N N . GLU B 1 260 ? -15.813 37.402 -7.693 1 80.33 260 GLU B N 1
ATOM 7871 C CA . GLU B 1 260 ? -16.307 36.315 -6.854 1 80.33 260 GLU B CA 1
ATOM 7872 C C . GLU B 1 260 ? -16.317 34.991 -7.613 1 80.33 260 GLU B C 1
ATOM 7874 O O . GLU B 1 260 ? -16.055 33.935 -7.034 1 80.33 260 GLU B O 1
ATOM 7879 N N . PHE B 1 261 ? -16.547 35.179 -8.896 1 85.25 261 PHE B N 1
ATOM 7880 C CA . PHE B 1 261 ? -16.545 33.979 -9.725 1 85.25 261 PHE B CA 1
ATOM 7881 C C . PHE B 1 261 ? -15.16 33.345 -9.756 1 85.25 261 PHE B C 1
ATOM 7883 O O . PHE B 1 261 ? -15.022 32.133 -9.574 1 85.25 261 PHE B O 1
ATOM 7890 N N . TRP B 1 262 ? -14.188 34.126 -9.964 1 86.87 262 TRP B N 1
ATOM 7891 C CA . TRP B 1 262 ? -12.838 33.588 -10.092 1 86.87 262 TRP B CA 1
ATOM 7892 C C . TRP B 1 262 ? -12.281 33.184 -8.73 1 86.87 262 TRP B C 1
ATOM 7894 O O . TRP B 1 262 ? -11.437 32.29 -8.638 1 86.87 262 TRP B O 1
ATOM 7904 N N . ASP B 1 263 ? -12.839 33.79 -7.66 1 86.7 263 ASP B N 1
ATOM 7905 C CA . ASP B 1 263 ? -12.439 33.387 -6.315 1 86.7 263 ASP B CA 1
ATOM 7906 C C . ASP B 1 263 ? -12.908 31.968 -6.004 1 86.7 263 ASP B C 1
ATOM 7908 O O . ASP B 1 263 ? -12.257 31.245 -5.247 1 86.7 263 ASP B O 1
ATOM 7912 N N . ALA B 1 264 ? -13.987 31.692 -6.651 1 91.02 264 ALA B N 1
ATOM 7913 C CA . ALA B 1 264 ? -14.535 30.356 -6.433 1 91.02 264 ALA B CA 1
ATOM 7914 C C . ALA B 1 264 ? -13.632 29.287 -7.041 1 91.02 264 ALA B C 1
ATOM 7916 O O . ALA B 1 264 ? -13.617 28.143 -6.581 1 91.02 264 ALA B O 1
ATOM 7917 N N . TRP B 1 265 ? -12.857 29.735 -8.058 1 92.56 265 TRP B N 1
ATOM 7918 C CA . TRP B 1 265 ? -12.024 28.764 -8.76 1 92.56 265 TRP B CA 1
ATOM 7919 C C . TRP B 1 265 ? -10.574 28.853 -8.295 1 92.56 265 TRP B C 1
ATOM 7921 O O . TRP B 1 265 ? -9.691 28.211 -8.868 1 92.56 265 TRP B O 1
ATOM 7931 N N . ASP B 1 266 ? -10.318 29.627 -7.239 1 90.47 266 ASP B N 1
ATOM 7932 C CA . ASP B 1 266 ? -8.977 29.75 -6.676 1 90.47 266 ASP B CA 1
ATOM 7933 C C . ASP B 1 266 ? -8.69 28.621 -5.689 1 90.47 266 ASP B C 1
ATOM 7935 O O . ASP B 1 266 ? -9.225 28.609 -4.578 1 90.47 266 ASP B O 1
ATOM 7939 N N . MET B 1 267 ? -7.777 27.787 -6.009 1 89.7 267 MET B N 1
ATOM 7940 C CA . MET B 1 267 ? -7.47 26.594 -5.225 1 89.7 267 MET B CA 1
ATOM 7941 C C . MET B 1 267 ? -6.747 26.963 -3.934 1 89.7 267 MET B C 1
ATOM 7943 O O . MET B 1 267 ? -6.87 26.263 -2.927 1 89.7 267 MET B O 1
ATOM 7947 N N . SER B 1 268 ? -5.996 28.034 -3.897 1 84.51 268 SER B N 1
ATOM 7948 C CA . SER B 1 268 ? -5.224 28.428 -2.723 1 84.51 268 SER B CA 1
ATOM 7949 C C . SER B 1 268 ? -6.137 28.851 -1.578 1 84.51 268 SER B C 1
ATOM 7951 O O . SER B 1 268 ? -5.854 28.564 -0.413 1 84.51 268 SER B O 1
ATOM 7953 N N . ILE B 1 269 ? -7.254 29.479 -1.947 1 86.34 269 ILE B N 1
ATOM 7954 C CA . ILE B 1 269 ? -8.224 29.91 -0.946 1 86.34 269 ILE B CA 1
ATOM 7955 C C . ILE B 1 269 ? -8.895 28.691 -0.319 1 86.34 269 ILE B C 1
ATOM 7957 O O . ILE B 1 269 ? -9.088 28.638 0.898 1 86.34 269 ILE B O 1
ATOM 7961 N N . HIS B 1 270 ? -9.14 27.743 -1.151 1 90.57 270 HIS B N 1
ATOM 7962 C CA . HIS B 1 270 ? -9.832 26.55 -0.677 1 90.57 270 HIS B CA 1
ATOM 7963 C C . HIS B 1 270 ? -8.914 25.685 0.18 1 90.57 270 HIS B C 1
ATOM 7965 O O . HIS B 1 270 ? -9.369 25.034 1.123 1 90.57 270 HIS B O 1
ATOM 7971 N N . LEU B 1 271 ? -7.655 25.643 -0.127 1 87.97 271 LEU B N 1
ATOM 7972 C CA . LEU B 1 271 ? -6.698 24.861 0.65 1 87.97 271 LEU B CA 1
ATOM 7973 C C . LEU B 1 271 ? -6.579 25.403 2.07 1 87.97 271 LEU B C 1
ATOM 7975 O O . LEU B 1 271 ? -6.454 24.633 3.025 1 87.97 271 LEU B O 1
ATOM 7979 N N . LYS B 1 272 ? -6.669 26.714 2.219 1 84.49 272 LYS B N 1
ATOM 7980 C CA . LYS B 1 272 ? -6.601 27.342 3.535 1 84.49 272 LYS B CA 1
ATOM 7981 C C . LYS B 1 272 ? -7.868 27.07 4.34 1 84.49 272 LYS B C 1
ATOM 7983 O O . LYS B 1 272 ? -7.804 26.846 5.551 1 84.49 272 LYS B O 1
ATOM 7988 N N . LYS B 1 273 ? -8.914 26.992 3.63 1 86.39 273 LYS B N 1
ATOM 7989 C CA . LYS B 1 273 ? -10.197 26.772 4.292 1 86.39 273 LYS B CA 1
ATOM 7990 C C . LYS B 1 273 ? -10.332 25.327 4.762 1 86.39 273 LYS B C 1
ATOM 7992 O O . LYS B 1 273 ? -11.043 25.047 5.729 1 86.39 273 LYS B O 1
ATOM 7997 N N . LEU B 1 274 ? -9.655 24.497 4.089 1 88.99 274 LEU B N 1
ATOM 7998 C CA . LEU B 1 274 ? -9.701 23.077 4.421 1 88.99 274 LEU B CA 1
ATOM 7999 C C . LEU B 1 274 ? -9.127 22.825 5.811 1 88.99 274 LEU B C 1
ATOM 8001 O O . LEU B 1 274 ? -9.51 21.864 6.481 1 88.99 274 LEU B O 1
ATOM 8005 N N . CYS B 1 275 ? -8.246 23.684 6.318 1 85.29 275 CYS B N 1
ATOM 8006 C CA . CYS B 1 275 ? -7.548 23.466 7.58 1 85.29 275 CYS B CA 1
ATOM 8007 C C . CYS B 1 275 ? -8.215 24.237 8.713 1 85.29 275 CYS B C 1
ATOM 8009 O O . CYS B 1 275 ? -7.8 24.134 9.868 1 85.29 275 CYS B O 1
ATOM 8011 N N . CYS B 1 276 ? -9.312 24.908 8.458 1 85.11 276 CYS B N 1
ATOM 8012 C CA . CYS B 1 276 ? -10.006 25.691 9.475 1 85.11 276 CYS B CA 1
ATOM 8013 C C . CYS B 1 276 ? -10.928 24.808 10.308 1 85.11 276 CYS B C 1
ATOM 8015 O O . CYS B 1 276 ? -11.802 24.13 9.766 1 85.11 276 CYS B O 1
ATOM 8017 N N . GLN B 1 277 ? -10.693 24.713 11.527 1 85.21 277 GLN B N 1
ATOM 8018 C CA . GLN B 1 277 ? -11.466 23.867 12.43 1 85.21 277 GLN B CA 1
ATOM 8019 C C . GLN B 1 277 ? -12.482 24.689 13.218 1 85.21 277 GLN B C 1
ATOM 8021 O O . GLN B 1 277 ? -12.18 25.799 13.662 1 85.21 277 GLN B O 1
ATOM 8026 N N . ARG B 1 278 ? -13.641 24.123 13.486 1 80.66 278 ARG B N 1
ATOM 8027 C CA . ARG B 1 278 ? -14.634 24.683 14.397 1 80.66 278 ARG B CA 1
ATOM 8028 C C . ARG B 1 278 ? -14.539 24.036 15.775 1 80.66 278 ARG B C 1
ATOM 8030 O O . ARG B 1 278 ? -14.782 22.837 15.922 1 80.66 278 ARG B O 1
ATOM 8037 N N . PRO B 1 279 ? -14.315 24.817 16.638 1 82.05 279 PRO B N 1
ATOM 8038 C CA . PRO B 1 279 ? -14.042 24.242 17.958 1 82.05 279 PRO B CA 1
ATOM 8039 C C . PRO B 1 279 ? -15.244 23.501 18.539 1 82.05 279 PRO B C 1
ATOM 8041 O O . PRO B 1 279 ? -15.076 22.503 19.244 1 82.05 279 PRO B O 1
ATOM 8044 N N . GLU B 1 280 ? -16.468 23.938 18.196 1 82.34 280 GLU B N 1
ATOM 8045 C CA . GLU B 1 280 ? -17.659 23.347 18.797 1 82.34 280 GLU B CA 1
ATOM 8046 C C . GLU B 1 280 ? -17.887 21.926 18.288 1 82.34 280 GLU B C 1
ATOM 8048 O O . GLU B 1 280 ? -18.41 21.078 19.014 1 82.34 280 GLU B O 1
ATOM 8053 N N . THR B 1 281 ? -17.513 21.622 17.107 1 89.02 281 THR B N 1
ATOM 8054 C CA . THR B 1 281 ? -17.768 20.315 16.51 1 89.02 281 THR B CA 1
ATOM 8055 C C . THR B 1 281 ? -16.46 19.639 16.111 1 89.02 281 THR B C 1
ATOM 8057 O O . THR B 1 281 ? -16.441 18.789 15.217 1 89.02 281 THR B O 1
ATOM 8060 N N . ALA B 1 282 ? -15.411 20.026 16.758 1 92.43 282 ALA B N 1
ATOM 8061 C CA . ALA B 1 282 ? -14.085 19.527 16.406 1 92.43 282 ALA B CA 1
ATOM 8062 C C . ALA B 1 282 ? -13.987 18.021 16.632 1 92.43 282 ALA B C 1
ATOM 8064 O O . ALA B 1 282 ? -13.301 17.318 15.886 1 92.43 282 ALA B O 1
ATOM 8065 N N . PHE B 1 283 ? -14.732 17.541 17.732 1 94.5 283 PHE B N 1
ATOM 8066 C CA . PHE B 1 283 ? -14.653 16.121 18.056 1 94.5 283 PHE B CA 1
ATOM 8067 C C . PHE B 1 283 ? -15.279 15.279 16.951 1 94.5 283 PHE B C 1
ATOM 8069 O O . PHE B 1 283 ? -14.932 14.107 16.784 1 94.5 283 PHE B O 1
ATOM 8076 N N . LEU B 1 284 ? -16.174 15.821 16.143 1 96.22 284 LEU B N 1
ATOM 8077 C CA . LEU B 1 284 ? -16.807 15.098 15.046 1 96.22 284 LEU B CA 1
ATOM 8078 C C . LEU B 1 284 ? -15.799 14.791 13.943 1 96.22 284 LEU B C 1
ATOM 8080 O O . LEU B 1 284 ? -15.96 13.819 13.202 1 96.22 284 LEU B O 1
ATOM 8084 N N . ASP B 1 285 ? -14.752 15.623 13.858 1 96.44 285 ASP B N 1
ATOM 8085 C CA . ASP B 1 285 ? -13.736 15.414 12.831 1 96.44 285 ASP B CA 1
ATOM 8086 C C . ASP B 1 285 ? -12.992 14.099 13.054 1 96.44 285 ASP B C 1
ATOM 8088 O O . ASP B 1 285 ? -12.77 13.338 12.109 1 96.44 285 ASP B O 1
ATOM 8092 N N . GLY B 1 286 ? -12.683 13.845 14.287 1 96.43 286 GLY B N 1
ATOM 8093 C CA . GLY B 1 286 ? -12.029 12.586 14.606 1 96.43 286 GLY B CA 1
ATOM 8094 C C . GLY B 1 286 ? -12.916 11.377 14.375 1 96.43 286 GLY B C 1
ATOM 8095 O O . GLY B 1 286 ? -12.446 10.333 13.919 1 96.43 286 GLY B O 1
ATOM 8096 N N . LEU B 1 287 ? -14.149 11.5 14.652 1 97.05 287 LEU B N 1
ATOM 8097 C CA . LEU B 1 287 ? -15.099 10.412 14.447 1 97.05 287 LEU B CA 1
ATOM 8098 C C . LEU B 1 287 ? -15.271 10.114 12.961 1 97.05 287 LEU B C 1
ATOM 8100 O O . LEU B 1 287 ? -15.317 8.949 12.558 1 97.05 287 LEU B O 1
ATOM 8104 N N . LYS B 1 288 ? -15.334 11.167 12.198 1 97.37 288 LYS B N 1
ATOM 8105 C CA . LYS B 1 288 ? -15.492 11.005 10.756 1 97.37 288 LYS B CA 1
ATOM 8106 C C . LYS B 1 288 ? -14.274 10.321 10.142 1 97.37 288 LYS B C 1
ATOM 8108 O O . LYS B 1 288 ? -14.413 9.379 9.359 1 97.37 288 LYS B O 1
ATOM 8113 N N . PHE B 1 289 ? -13.128 10.837 10.548 1 96.84 289 PHE B N 1
ATOM 8114 C CA . PHE B 1 289 ? -11.897 10.294 9.986 1 96.84 289 PHE B CA 1
ATOM 8115 C C . PHE B 1 289 ? -11.73 8.827 10.363 1 96.84 289 PHE B C 1
ATOM 8117 O O . PHE B 1 289 ? -11.421 7.992 9.51 1 96.84 289 PHE B O 1
ATOM 8124 N N . GLY B 1 290 ? -11.944 8.529 11.676 1 97.14 290 GLY B N 1
ATOM 8125 C CA . GLY B 1 290 ? -11.843 7.151 12.128 1 97.14 290 GLY B CA 1
ATOM 8126 C C . GLY B 1 290 ? -12.825 6.223 11.436 1 97.14 290 GLY B C 1
ATOM 8127 O O . GLY B 1 290 ? -12.48 5.091 11.092 1 97.14 290 GLY B O 1
ATOM 8128 N N . SER B 1 291 ? -13.986 6.699 11.164 1 97.57 291 SER B N 1
ATOM 8129 C CA . SER B 1 291 ? -15.023 5.888 10.535 1 97.57 291 SER B CA 1
ATOM 8130 C C . SER B 1 291 ? -14.711 5.635 9.064 1 97.57 291 SER B C 1
ATOM 8132 O O . SER B 1 291 ? -14.89 4.52 8.569 1 97.57 291 SER B O 1
ATOM 8134 N N . ILE B 1 292 ? -14.227 6.684 8.358 1 97.95 292 ILE B N 1
ATOM 8135 C CA . ILE B 1 292 ? -13.945 6.494 6.939 1 97.95 292 ILE B CA 1
ATOM 8136 C C . ILE B 1 292 ? -12.751 5.557 6.771 1 97.95 292 ILE B C 1
ATOM 8138 O O . ILE B 1 292 ? -12.698 4.773 5.821 1 97.95 292 ILE B O 1
ATOM 8142 N N . LEU B 1 293 ? -11.807 5.601 7.659 1 97.81 293 LEU B N 1
ATOM 8143 C CA . LEU B 1 293 ? -10.688 4.666 7.626 1 97.81 293 LEU B CA 1
ATOM 8144 C C . LEU B 1 293 ? -11.174 3.231 7.798 1 97.81 293 LEU B C 1
ATOM 8146 O O . LEU B 1 293 ? -10.683 2.32 7.127 1 97.81 293 LEU B O 1
ATOM 8150 N N . TRP B 1 294 ? -12.08 3.106 8.708 1 97.61 294 TRP B N 1
ATOM 8151 C CA . TRP B 1 294 ? -12.624 1.779 8.978 1 97.61 294 TRP B CA 1
ATOM 8152 C C . TRP B 1 294 ? -13.416 1.262 7.781 1 97.61 294 TRP B C 1
ATOM 8154 O O . TRP B 1 294 ? -13.376 0.069 7.471 1 97.61 294 TRP B O 1
ATOM 8164 N N . VAL B 1 295 ? -14.095 2.143 7.053 1 97.43 295 VAL B N 1
ATOM 8165 C CA . VAL B 1 295 ? -14.824 1.772 5.844 1 97.43 295 VAL B CA 1
ATOM 8166 C C . VAL B 1 295 ? -13.842 1.311 4.769 1 97.43 295 VAL B C 1
ATOM 8168 O O . VAL B 1 295 ? -14.054 0.279 4.128 1 97.43 295 VAL B O 1
ATOM 8171 N N . ILE B 1 296 ? -12.788 2.029 4.587 1 98.02 296 ILE B N 1
ATOM 8172 C CA . ILE B 1 296 ? -11.785 1.659 3.594 1 98.02 296 ILE B CA 1
ATOM 8173 C C . ILE B 1 296 ? -11.173 0.308 3.958 1 98.02 296 ILE B C 1
ATOM 8175 O O . ILE B 1 296 ? -10.987 -0.55 3.092 1 98.02 296 ILE B O 1
ATOM 8179 N N . PHE B 1 297 ? -10.943 0.114 5.262 1 96.32 297 PHE B N 1
ATOM 8180 C CA . PHE B 1 297 ? -10.388 -1.137 5.764 1 96.32 297 PHE B CA 1
ATOM 8181 C C . PHE B 1 297 ? -11.26 -2.319 5.359 1 96.32 297 PHE B C 1
ATOM 8183 O O . PHE B 1 297 ? -10.755 -3.33 4.867 1 96.32 297 PHE B O 1
ATOM 8190 N N . GLY B 1 298 ? -12.493 -2.162 5.519 1 94.85 298 GLY B N 1
ATOM 8191 C CA . GLY B 1 298 ? -13.425 -3.225 5.177 1 94.85 298 GLY B CA 1
ATOM 8192 C C . GLY B 1 298 ? -13.569 -3.434 3.681 1 94.85 298 GLY B C 1
ATOM 8193 O O . GLY B 1 298 ? -13.617 -4.573 3.21 1 94.85 298 GLY B O 1
ATOM 8194 N N . HIS B 1 299 ? -13.549 -2.388 2.917 1 95.9 299 HIS B N 1
ATOM 8195 C CA . HIS B 1 299 ? -13.791 -2.483 1.482 1 95.9 299 HIS B CA 1
ATOM 8196 C C . HIS B 1 299 ? -12.579 -3.057 0.756 1 95.9 299 HIS B C 1
ATOM 8198 O O . HIS B 1 299 ? -12.726 -3.761 -0.246 1 95.9 299 HIS B O 1
ATOM 8204 N N . VAL B 1 300 ? -11.442 -2.819 1.256 1 94.76 300 VAL B N 1
ATOM 8205 C CA . VAL B 1 300 ? -10.247 -3.38 0.632 1 94.76 300 VAL B CA 1
ATOM 8206 C C . VAL B 1 300 ? -10.312 -4.905 0.671 1 94.76 300 VAL B C 1
ATOM 8208 O O . VAL B 1 300 ? -10.121 -5.567 -0.352 1 94.76 300 VAL B O 1
ATOM 8211 N N . ILE B 1 301 ? -10.666 -5.415 1.814 1 91.23 301 ILE B N 1
ATOM 8212 C CA . ILE B 1 301 ? -10.733 -6.862 1.982 1 91.23 301 ILE B CA 1
ATOM 8213 C C . ILE B 1 301 ? -11.908 -7.42 1.183 1 91.23 301 ILE B C 1
ATOM 8215 O O . ILE B 1 301 ? -11.772 -8.433 0.492 1 91.23 301 ILE B O 1
ATOM 8219 N N . ALA B 1 302 ? -13.002 -6.772 1.228 1 89.99 302 ALA B N 1
ATOM 8220 C CA . ALA B 1 302 ? -14.215 -7.264 0.581 1 89.99 302 ALA B CA 1
ATOM 8221 C C . ALA B 1 302 ? -14.045 -7.318 -0.935 1 89.99 302 ALA B C 1
ATOM 8223 O O . ALA B 1 302 ? -14.398 -8.314 -1.57 1 89.99 302 ALA B O 1
ATOM 8224 N N . ILE B 1 303 ? -13.467 -6.337 -1.47 1 90.23 303 ILE B N 1
ATOM 8225 C CA . ILE B 1 303 ? -13.349 -6.254 -2.922 1 90.23 303 ILE B CA 1
ATOM 8226 C C . ILE B 1 303 ? -12.198 -7.137 -3.397 1 90.23 303 ILE B C 1
ATOM 8228 O O . ILE B 1 303 ? -12.316 -7.831 -4.41 1 90.23 303 ILE B O 1
ATOM 8232 N N . GLN B 1 304 ? -11.165 -7.182 -2.654 1 88.08 304 GLN B N 1
ATOM 8233 C CA . GLN B 1 304 ? -10.021 -8.007 -3.028 1 88.08 304 GLN B CA 1
ATOM 8234 C C . GLN B 1 304 ? -10.38 -9.49 -3 1 88.08 304 GLN B C 1
ATOM 8236 O O . GLN B 1 304 ? -9.895 -10.268 -3.824 1 88.08 304 GLN B O 1
ATOM 8241 N N . SER B 1 305 ? -11.195 -9.84 -2.063 1 83.48 305 SER B N 1
ATOM 8242 C CA . SER B 1 305 ? -11.506 -11.254 -1.879 1 83.48 305 SER B CA 1
ATOM 8243 C C . SER B 1 305 ? -12.611 -11.705 -2.827 1 83.48 305 SER B C 1
ATOM 8245 O O . SER B 1 305 ? -12.718 -12.892 -3.144 1 83.48 305 SER B O 1
ATOM 8247 N N . SER B 1 306 ? -13.4 -10.75 -3.336 1 79.13 306 SER B N 1
ATOM 8248 C CA . SER B 1 306 ? -14.596 -11.174 -4.056 1 79.13 306 SER B CA 1
ATOM 8249 C C . SER B 1 306 ? -14.542 -10.747 -5.519 1 79.13 306 SER B C 1
ATOM 8251 O O . SER B 1 306 ? -15.43 -11.086 -6.304 1 79.13 306 SER B O 1
ATOM 8253 N N . THR B 1 307 ? -13.562 -10.011 -5.886 1 76.53 307 THR B N 1
ATOM 8254 C CA . THR B 1 307 ? -13.508 -9.509 -7.255 1 76.53 307 THR B CA 1
ATOM 8255 C C . THR B 1 307 ? -12.193 -9.9 -7.923 1 76.53 307 THR B C 1
ATOM 8257 O O . THR B 1 307 ? -11.207 -10.19 -7.241 1 76.53 307 THR B O 1
ATOM 8260 N N . GLY B 1 308 ? -12.257 -9.895 -9.2 1 72.9 308 GLY B N 1
ATOM 8261 C CA . GLY B 1 308 ? -11.061 -10.289 -9.927 1 72.9 308 GLY B CA 1
ATOM 8262 C C . GLY B 1 308 ? -10.728 -11.761 -9.776 1 72.9 308 GLY B C 1
ATOM 8263 O O . GLY B 1 308 ? -11.582 -12.622 -9.999 1 72.9 308 GLY B O 1
ATOM 8264 N N . PRO B 1 309 ? -9.508 -12.022 -9.5 1 73.98 309 PRO B N 1
ATOM 8265 C CA . PRO B 1 309 ? -9.141 -13.431 -9.338 1 73.98 309 PRO B CA 1
ATOM 8266 C C . PRO B 1 309 ? -9.29 -13.917 -7.898 1 73.98 309 PRO B C 1
ATOM 8268 O O . PRO B 1 309 ? -9.278 -15.125 -7.647 1 73.98 309 PRO B O 1
ATOM 8271 N N . GLY B 1 310 ? -9.509 -12.962 -6.928 1 78.54 310 GLY B N 1
ATOM 8272 C CA . GLY B 1 310 ? -9.594 -13.355 -5.53 1 78.54 310 GLY B CA 1
ATOM 8273 C C . GLY B 1 310 ? -8.254 -13.757 -4.942 1 78.54 310 GLY B C 1
ATOM 8274 O O . GLY B 1 310 ? -7.205 -13.319 -5.418 1 78.54 310 GLY B O 1
ATOM 8275 N N . TYR B 1 311 ? -8.294 -14.496 -3.905 1 82.6 311 TYR B N 1
ATOM 8276 C CA . TYR B 1 311 ? -7.079 -14.914 -3.216 1 82.6 311 TYR B CA 1
ATOM 8277 C C . TYR B 1 311 ? -6.616 -16.28 -3.708 1 82.6 311 TYR B C 1
ATOM 8279 O O . TYR B 1 311 ? -7.435 -17.169 -3.955 1 82.6 311 TYR B O 1
ATOM 8287 N N . MET B 1 312 ? -5.399 -16.435 -3.813 1 81.64 312 MET B N 1
ATOM 8288 C CA . MET B 1 312 ? -4.794 -17.717 -4.163 1 81.64 312 MET B CA 1
ATOM 8289 C C . MET B 1 312 ? -4.778 -18.657 -2.963 1 81.64 312 MET B C 1
ATOM 8291 O O . MET B 1 312 ? -4.753 -19.879 -3.126 1 81.64 312 MET B O 1
ATOM 8295 N N . ASN B 1 313 ? -4.793 -18.082 -1.731 1 82.05 313 ASN B N 1
ATOM 8296 C CA . ASN B 1 313 ? -4.747 -18.844 -0.488 1 82.05 313 ASN B CA 1
ATOM 8297 C C . ASN B 1 313 ? -5.971 -18.571 0.382 1 82.05 313 ASN B C 1
ATOM 8299 O O . ASN B 1 313 ? -5.84 -18.111 1.518 1 82.05 313 ASN B O 1
ATOM 8303 N N . PRO B 1 314 ? -7.094 -18.906 -0.112 1 80.59 314 PRO B N 1
ATOM 8304 C CA . PRO B 1 314 ? -8.328 -18.608 0.62 1 80.59 314 PRO B CA 1
ATOM 8305 C C . PRO B 1 314 ? -8.351 -19.227 2.015 1 80.59 314 PRO B C 1
ATOM 8307 O O . PRO B 1 314 ? -9.009 -18.702 2.917 1 80.59 314 PRO B O 1
ATOM 8310 N N . SER B 1 315 ? -7.592 -20.297 2.269 1 80.63 315 SER B N 1
ATOM 8311 C CA . SER B 1 315 ? -7.604 -20.969 3.564 1 80.63 315 SER B CA 1
ATOM 8312 C C . SER B 1 315 ? -6.976 -20.097 4.645 1 80.63 315 SER B C 1
ATOM 8314 O O . SER B 1 315 ? -7.317 -20.217 5.824 1 80.63 315 SER B O 1
ATOM 8316 N N . THR B 1 316 ? -6.09 -19.257 4.212 1 82.97 316 THR B N 1
ATOM 8317 C CA . THR B 1 316 ? -5.422 -18.38 5.167 1 82.97 316 THR B CA 1
ATOM 8318 C C . THR B 1 316 ? -6.314 -17.195 5.528 1 82.97 316 THR B C 1
ATOM 8320 O O . THR B 1 316 ? -6.101 -16.541 6.552 1 82.97 316 THR B O 1
ATOM 8323 N N . PHE B 1 317 ? -7.296 -17.001 4.773 1 86.33 317 PHE B N 1
ATOM 8324 C CA . PHE B 1 317 ? -8.161 -15.844 4.972 1 86.33 317 PHE B CA 1
ATOM 8325 C C . PHE B 1 317 ? -9.519 -16.271 5.515 1 86.33 317 PHE B C 1
ATOM 8327 O O . PHE B 1 317 ? -10.036 -15.665 6.456 1 86.33 317 PHE B O 1
ATOM 8334 N N . LEU B 1 318 ? -10.092 -17.257 4.979 1 86.3 318 LEU B N 1
ATOM 8335 C CA . LEU B 1 318 ? -11.472 -17.645 5.245 1 86.3 318 LEU B CA 1
ATOM 8336 C C . LEU B 1 318 ? -11.543 -18.655 6.385 1 86.3 318 LEU B C 1
ATOM 8338 O O . LEU B 1 318 ? -10.549 -19.311 6.702 1 86.3 318 LEU B O 1
ATOM 8342 N N . PRO B 1 319 ? -12.812 -18.701 7.031 1 85.86 319 PRO B N 1
ATOM 8343 C CA . PRO B 1 319 ? -13.042 -19.733 8.045 1 85.86 319 PRO B CA 1
ATOM 8344 C C . PRO B 1 319 ? -12.956 -21.148 7.478 1 85.86 319 PRO B C 1
ATOM 8346 O O . PRO B 1 319 ? -13.135 -21.346 6.273 1 85.86 319 PRO B O 1
ATOM 8349 N N . PRO B 1 320 ? -12.598 -21.973 8.304 1 83.35 320 PRO B N 1
ATOM 8350 C CA . PRO B 1 320 ? -12.645 -21.956 9.768 1 83.35 320 PRO B CA 1
ATOM 8351 C C . PRO B 1 320 ? -11.306 -21.58 10.398 1 83.35 320 PRO B C 1
ATOM 8353 O O . PRO B 1 320 ? -11.213 -21.434 11.619 1 83.35 320 PRO B O 1
ATOM 8356 N N . HIS B 1 321 ? -10.259 -21.465 9.72 1 82.35 321 HIS B N 1
ATOM 8357 C CA . HIS B 1 321 ? -8.955 -21.268 10.344 1 82.35 321 HIS B CA 1
ATOM 8358 C C . HIS B 1 321 ? -8.311 -19.967 9.876 1 82.35 321 HIS B C 1
ATOM 8360 O O . HIS B 1 321 ? -7.258 -19.574 10.382 1 82.35 321 HIS B O 1
ATOM 8366 N N . GLY B 1 322 ? -8.888 -19.292 9.026 1 86.92 322 GLY B N 1
ATOM 8367 C CA . GLY B 1 322 ? -8.271 -18.136 8.395 1 86.92 322 GLY B CA 1
ATOM 8368 C C . GLY B 1 322 ? -8.341 -16.883 9.248 1 86.92 322 GLY B C 1
ATOM 8369 O O . GLY B 1 322 ? -8.805 -16.927 10.389 1 86.92 322 GLY B O 1
ATOM 8370 N N . PHE B 1 323 ? -7.879 -15.821 8.793 1 90.56 323 PHE B N 1
ATOM 8371 C CA . PHE B 1 323 ? -7.77 -14.52 9.441 1 90.56 323 PHE B CA 1
ATOM 8372 C C . PHE B 1 323 ? -9.128 -14.055 9.952 1 90.56 323 PHE B C 1
ATOM 8374 O O . PHE B 1 323 ? -9.221 -13.454 11.025 1 90.56 323 PHE B O 1
ATOM 8381 N N . THR B 1 324 ? -10.172 -14.331 9.254 1 89.7 324 THR B N 1
ATOM 8382 C CA . THR B 1 324 ? -11.508 -13.838 9.57 1 89.7 324 THR B CA 1
ATOM 8383 C C . THR B 1 324 ? -12.017 -14.452 10.871 1 89.7 324 THR B C 1
ATOM 8385 O O . THR B 1 324 ? -13.006 -13.984 11.439 1 89.7 324 THR B O 1
ATOM 8388 N N . THR B 1 325 ? -11.333 -15.459 11.388 1 90.97 325 THR B N 1
ATOM 8389 C CA . THR B 1 325 ? -11.746 -16.102 12.63 1 90.97 325 THR B CA 1
ATOM 8390 C C . THR B 1 325 ? -11.022 -15.487 13.824 1 90.97 325 THR B C 1
ATOM 8392 O O . THR B 1 325 ? -11.378 -15.749 14.975 1 90.97 325 THR B O 1
ATOM 8395 N N . THR B 1 326 ? -10.091 -14.669 13.541 1 91.17 326 THR B N 1
ATOM 8396 C CA . THR B 1 326 ? -9.295 -14.047 14.593 1 91.17 326 THR B CA 1
ATOM 8397 C C . THR B 1 326 ? -9.923 -12.73 15.04 1 91.17 326 THR B C 1
ATOM 8399 O O . THR B 1 326 ? -10.861 -12.238 14.409 1 91.17 326 THR B O 1
ATOM 8402 N N . LEU B 1 327 ? -9.428 -12.122 16.086 1 90.15 327 LEU B N 1
ATOM 8403 C CA . LEU B 1 327 ? -9.907 -10.846 16.607 1 90.15 327 LEU B CA 1
ATOM 8404 C C . LEU B 1 327 ? -9.707 -9.732 15.585 1 90.15 327 LEU B C 1
ATOM 8406 O O . LEU B 1 327 ? -10.606 -8.917 15.365 1 90.15 327 LEU B O 1
ATOM 8410 N N . GLY B 1 328 ? -8.574 -9.772 14.984 1 88.04 328 GLY B N 1
ATOM 8411 C CA . GLY B 1 328 ? -8.311 -8.775 13.959 1 88.04 328 GLY B CA 1
ATOM 8412 C C . GLY B 1 328 ? -9.222 -8.902 12.754 1 88.04 328 GLY B C 1
ATOM 8413 O O . GLY B 1 328 ? -9.633 -7.897 12.17 1 88.04 328 GLY B O 1
ATOM 8414 N N . GLY B 1 329 ? -9.542 -10.117 12.448 1 90.52 329 GLY B N 1
ATOM 8415 C CA . GLY B 1 329 ? -10.418 -10.38 11.317 1 90.52 329 GLY B CA 1
ATOM 8416 C C . GLY B 1 329 ? -11.851 -9.944 11.558 1 90.52 329 GLY B C 1
ATOM 8417 O O . GLY B 1 329 ? -12.571 -9.611 10.614 1 90.52 329 GLY B O 1
ATOM 8418 N N . GLN B 1 330 ? -12.208 -9.773 12.784 1 90.47 330 GLN B N 1
ATOM 8419 C CA . GLN B 1 330 ? -13.576 -9.389 13.115 1 90.47 330 GLN B CA 1
ATOM 8420 C C . GLN B 1 330 ? -13.821 -7.913 12.815 1 90.47 330 GLN B C 1
ATOM 8422 O O . GLN B 1 330 ? -14.954 -7.508 12.548 1 90.47 330 GLN B O 1
ATOM 8427 N N . LEU B 1 331 ? -12.778 -7.146 12.864 1 91.98 331 LEU B N 1
ATOM 8428 C CA . LEU B 1 331 ? -12.898 -5.723 12.565 1 91.98 331 LEU B CA 1
ATOM 8429 C C . LEU B 1 331 ? -13.316 -5.506 11.115 1 91.98 331 LEU B C 1
ATOM 8431 O O . LEU B 1 331 ? -13.888 -4.467 10.779 1 91.98 331 LEU B O 1
ATOM 8435 N N . PHE B 1 332 ? -13.037 -6.566 10.304 1 91.24 332 PHE B N 1
ATOM 8436 C CA . PHE B 1 332 ? -13.426 -6.502 8.9 1 91.24 332 PHE B CA 1
ATOM 8437 C C . PHE B 1 332 ? -14.943 -6.541 8.757 1 91.24 332 PHE B C 1
ATOM 8439 O O . PHE B 1 332 ? -15.531 -5.679 8.101 1 91.24 332 PHE B O 1
ATOM 8446 N N . PHE B 1 333 ? -15.532 -7.405 9.463 1 91.77 333 PHE B N 1
ATOM 8447 C CA . PHE B 1 333 ? -16.975 -7.553 9.322 1 91.77 333 PHE B CA 1
ATOM 8448 C C . PHE B 1 333 ? -17.708 -6.446 10.071 1 91.77 333 PHE B C 1
ATOM 8450 O O . PHE B 1 333 ? -18.774 -6 9.641 1 91.77 333 PHE B O 1
ATOM 8457 N N . SER B 1 334 ? -17.114 -5.981 11.084 1 94.67 334 SER B N 1
ATOM 8458 C CA . SER B 1 334 ? -17.738 -4.959 11.918 1 94.67 334 SER B CA 1
ATOM 8459 C C . SER B 1 334 ? -17.56 -3.569 11.316 1 94.67 334 SER B C 1
ATOM 8461 O O . SER B 1 334 ? -18.091 -2.588 11.84 1 94.67 334 SER B O 1
ATOM 8463 N N . ALA B 1 335 ? -16.87 -3.463 10.237 1 94.46 335 ALA B N 1
ATOM 8464 C CA . ALA B 1 335 ? -16.683 -2.174 9.575 1 94.46 335 ALA B CA 1
ATOM 8465 C C . ALA B 1 335 ? -18.019 -1.586 9.132 1 94.46 335 ALA B C 1
ATOM 8467 O O . ALA B 1 335 ? -18.127 -0.38 8.898 1 94.46 335 ALA B O 1
ATOM 8468 N N . ARG B 1 336 ? -19.031 -2.316 9.117 1 93.01 336 ARG B N 1
ATOM 8469 C CA . ARG B 1 336 ? -20.366 -1.863 8.742 1 93.01 336 ARG B CA 1
ATOM 8470 C C . ARG B 1 336 ? -20.907 -0.857 9.752 1 93.01 336 ARG B C 1
ATOM 8472 O O . ARG B 1 336 ? -21.726 -0.002 9.408 1 93.01 336 ARG B O 1
ATOM 8479 N N . PHE B 1 337 ? -20.426 -0.93 10.964 1 96.61 337 PHE B N 1
ATOM 8480 C CA . PHE B 1 337 ? -20.882 -0.028 12.015 1 96.61 337 PHE B CA 1
ATOM 8481 C C . PHE B 1 337 ? -20.386 1.391 11.764 1 96.61 337 PHE B C 1
ATOM 8483 O O . PHE B 1 337 ? -20.926 2.351 12.317 1 96.61 337 PHE B O 1
ATOM 8490 N N . ALA B 1 338 ? -19.357 1.516 10.929 1 96.76 338 ALA B N 1
ATOM 8491 C CA . ALA B 1 338 ? -18.848 2.845 10.602 1 96.76 338 ALA B CA 1
ATOM 8492 C C . ALA B 1 338 ? -19.917 3.687 9.91 1 96.76 338 ALA B C 1
ATOM 8494 O O . ALA B 1 338 ? -19.999 4.898 10.128 1 96.76 338 ALA B O 1
ATOM 8495 N N . VAL B 1 339 ? -20.733 3.06 9.136 1 95.72 339 VAL B N 1
ATOM 8496 C CA . VAL B 1 339 ? -21.808 3.746 8.426 1 95.72 339 VAL B CA 1
ATOM 8497 C C . VAL B 1 339 ? -22.822 4.294 9.428 1 95.72 339 VAL B C 1
ATOM 8499 O O . VAL B 1 339 ? -23.34 5.4 9.254 1 95.72 339 VAL B O 1
ATOM 8502 N N . ASP B 1 340 ? -23.054 3.554 10.42 1 97.21 340 ASP B N 1
ATOM 8503 C CA . ASP B 1 340 ? -23.994 3.987 11.45 1 97.21 340 ASP B CA 1
ATOM 8504 C C . ASP B 1 340 ? -23.448 5.185 12.224 1 97.21 340 ASP B C 1
ATOM 8506 O O . ASP B 1 340 ? -24.212 6.047 12.663 1 97.21 340 ASP B O 1
ATOM 8510 N N . THR B 1 341 ? -22.165 5.212 12.408 1 97.83 341 THR B N 1
ATOM 8511 C CA . THR B 1 341 ? -21.553 6.386 13.02 1 97.83 341 THR B CA 1
ATOM 8512 C C . THR B 1 341 ? -21.766 7.622 12.151 1 97.83 341 THR B C 1
ATOM 8514 O O . THR B 1 341 ? -22.105 8.693 12.659 1 97.83 341 THR B O 1
ATOM 8517 N N . PHE B 1 342 ? -21.68 7.474 10.869 1 97.43 342 PHE B N 1
ATOM 8518 C CA . PHE B 1 342 ? -21.893 8.586 9.95 1 97.43 342 PHE B CA 1
ATOM 8519 C C . PHE B 1 342 ? -23.344 9.05 9.989 1 97.43 342 PHE B C 1
ATOM 8521 O O . PHE B 1 342 ? -23.619 10.251 9.948 1 97.43 342 PHE B O 1
ATOM 8528 N N . LEU B 1 343 ? -24.207 8.097 10.062 1 97.42 343 LEU B N 1
ATOM 8529 C CA . LEU B 1 343 ? -25.621 8.449 10.115 1 97.42 343 LEU B CA 1
ATOM 8530 C C . LEU B 1 343 ? -25.949 9.19 11.407 1 97.42 343 LEU B C 1
ATOM 8532 O O . LEU B 1 343 ? -26.744 10.132 11.402 1 97.42 343 LEU B O 1
ATOM 8536 N N . CYS B 1 344 ? -25.319 8.751 12.47 1 97.62 344 CYS B N 1
ATOM 8537 C CA . CYS B 1 344 ? -25.511 9.425 13.749 1 97.62 344 CYS B CA 1
ATOM 8538 C C . CYS B 1 344 ? -25.005 10.862 13.689 1 97.62 344 CYS B C 1
ATOM 8540 O O . CYS B 1 344 ? -25.671 11.779 14.172 1 97.62 344 CYS B O 1
ATOM 8542 N N . ILE B 1 345 ? -23.879 11.059 13.075 1 96.85 345 ILE B N 1
ATOM 8543 C CA . ILE B 1 345 ? -23.3 12.39 12.924 1 96.85 345 ILE B CA 1
ATOM 8544 C C . ILE B 1 345 ? -24.211 13.253 12.054 1 96.85 345 ILE B C 1
ATOM 8546 O O . ILE B 1 345 ? -24.465 14.416 12.375 1 96.85 345 ILE B O 1
ATOM 8550 N N . SER B 1 346 ? -24.759 12.686 11.002 1 95.04 346 SER B N 1
ATOM 8551 C CA . SER B 1 346 ? -25.651 13.403 10.096 1 95.04 346 SER B CA 1
ATOM 8552 C C . SER B 1 346 ? -26.922 13.848 10.811 1 95.04 346 SER B C 1
ATOM 8554 O O . SER B 1 346 ? -27.399 14.965 10.601 1 95.04 346 SER B O 1
ATOM 8556 N N . GLY B 1 347 ? -27.425 12.962 11.611 1 94.95 347 GLY B N 1
ATOM 8557 C CA . GLY B 1 347 ? -28.6 13.322 12.389 1 94.95 347 GLY B CA 1
ATOM 8558 C C . GLY B 1 347 ? -28.353 14.475 13.343 1 94.95 347 GLY B C 1
ATOM 8559 O O . GLY B 1 347 ? -29.176 15.387 13.448 1 94.95 347 GLY B O 1
ATOM 8560 N N . TYR B 1 348 ? -27.27 14.481 14.03 1 94.59 348 TYR B N 1
ATOM 8561 C CA . TYR B 1 348 ? -26.901 15.562 14.938 1 94.59 348 TYR B CA 1
ATOM 8562 C C . TYR B 1 348 ? -26.76 16.88 14.187 1 94.59 348 TYR B C 1
ATOM 8564 O O . TYR B 1 348 ? -27.267 17.913 14.632 1 94.59 348 TYR B O 1
ATOM 8572 N N . LEU B 1 349 ? -26.122 16.829 13.04 1 89.85 349 LEU B N 1
ATOM 8573 C CA . LEU B 1 349 ? -25.801 18.038 12.289 1 89.85 349 LEU B CA 1
ATOM 8574 C C . LEU B 1 349 ? -27.062 18.664 11.703 1 89.85 349 LEU B C 1
ATOM 8576 O O . LEU B 1 349 ? -27.159 19.888 11.593 1 89.85 349 LEU B O 1
ATOM 8580 N N . VAL B 1 350 ? -27.991 17.866 11.334 1 88.11 350 VAL B N 1
ATOM 8581 C CA . VAL B 1 350 ? -29.223 18.393 10.758 1 88.11 350 VAL B CA 1
ATOM 8582 C C . VAL B 1 350 ? -29.954 19.247 11.791 1 88.11 350 VAL B C 1
ATOM 8584 O O . VAL B 1 350 ? -30.384 20.363 11.491 1 88.11 350 VAL B O 1
ATOM 8587 N N . VAL B 1 351 ? -30.027 18.791 12.946 1 88.98 351 VAL B N 1
ATOM 8588 C CA . VAL B 1 351 ? -30.708 19.527 14.006 1 88.98 351 VAL B CA 1
ATOM 8589 C C . VAL B 1 351 ? -29.882 20.75 14.399 1 88.98 351 VAL B C 1
ATOM 8591 O O . VAL B 1 351 ? -30.43 21.836 14.605 1 88.98 351 VAL B O 1
ATOM 8594 N N . HIS B 1 352 ? -28.637 20.52 14.48 1 84.14 352 HIS B N 1
ATOM 8595 C CA . HIS B 1 352 ? -27.738 21.603 14.865 1 84.14 352 HIS B CA 1
ATOM 8596 C C . HIS B 1 352 ? -27.813 22.76 13.875 1 84.14 352 HIS B C 1
ATOM 8598 O O . HIS B 1 352 ? -27.891 23.923 14.277 1 84.14 352 HIS B O 1
ATOM 8604 N N . ILE B 1 353 ? -27.874 22.496 12.673 1 79.79 353 ILE B N 1
ATOM 8605 C CA . ILE B 1 353 ? -27.901 23.511 11.626 1 79.79 353 ILE B CA 1
ATOM 8606 C C . ILE B 1 353 ? -29.278 24.169 11.579 1 79.79 353 ILE B C 1
ATOM 8608 O O . ILE B 1 353 ? -29.386 25.389 11.44 1 79.79 353 ILE B O 1
ATOM 8612 N N . LEU B 1 354 ? -30.275 23.375 11.7 1 76.87 354 LEU B N 1
ATOM 8613 C CA . LEU B 1 354 ? -31.631 23.909 11.646 1 76.87 354 LEU B CA 1
ATOM 8614 C C . LEU B 1 354 ? -31.914 24.797 12.854 1 76.87 354 LEU B C 1
ATOM 8616 O O . LEU B 1 354 ? -32.609 25.809 12.736 1 76.87 354 LEU B O 1
ATOM 8620 N N . LYS B 1 355 ? -31.361 24.453 13.947 1 77.07 355 LYS B N 1
ATOM 8621 C CA . LYS B 1 355 ? -31.518 25.267 15.149 1 77.07 355 LYS B CA 1
ATOM 8622 C C . LYS B 1 355 ? -30.829 26.62 14.991 1 77.07 355 LYS B C 1
ATOM 8624 O O . LYS B 1 355 ? -31.369 27.649 15.4 1 77.07 355 LYS B O 1
ATOM 8629 N N . THR B 1 356 ? -29.764 26.547 14.447 1 74.34 356 THR B N 1
ATOM 8630 C CA . THR B 1 356 ? -28.975 27.766 14.301 1 74.34 356 THR B CA 1
ATOM 8631 C C . THR B 1 356 ? -29.571 28.67 13.226 1 74.34 356 THR B C 1
ATOM 8633 O O . THR B 1 356 ? -29.674 29.884 13.415 1 74.34 356 THR B O 1
ATOM 8636 N N . LYS B 1 357 ? -30.009 28.094 12.162 1 73.13 357 LYS B N 1
ATOM 8637 C CA . LYS B 1 357 ? -30.521 28.886 11.047 1 73.13 357 LYS B CA 1
ATOM 8638 C C . LYS B 1 357 ? -31.943 29.367 11.323 1 73.13 357 LYS B C 1
ATOM 8640 O O . LYS B 1 357 ? -32.287 30.512 11.022 1 73.13 357 LYS B O 1
ATOM 8645 N N . LEU B 1 358 ? -32.73 28.525 11.871 1 67 358 LEU B N 1
ATOM 8646 C CA . LEU B 1 358 ? -34.137 28.858 12.07 1 67 358 LEU B CA 1
ATOM 8647 C C . LEU B 1 358 ? -34.312 29.786 13.267 1 67 358 LEU B C 1
ATOM 8649 O O . LEU B 1 358 ? -35.219 30.622 13.283 1 67 358 LEU B O 1
ATOM 8653 N N . LYS B 1 359 ? -33.475 29.566 14.216 1 63.08 359 LYS B N 1
ATOM 8654 C CA . LYS B 1 359 ? -33.526 30.529 15.311 1 63.08 359 LYS B CA 1
ATOM 8655 C C . LYS B 1 359 ? -33.259 31.946 14.81 1 63.08 359 LYS B C 1
ATOM 8657 O O . LYS B 1 359 ? -33.926 32.894 15.23 1 63.08 359 LYS B O 1
ATOM 8662 N N . ARG B 1 360 ? -32.461 31.969 13.855 1 58.38 360 ARG B N 1
ATOM 8663 C CA . ARG B 1 360 ? -32.133 33.268 13.276 1 58.38 360 ARG B CA 1
ATOM 8664 C C . ARG B 1 360 ? -33.292 33.806 12.445 1 58.38 360 ARG B C 1
ATOM 8666 O O . ARG B 1 360 ? -33.57 35.007 12.461 1 58.38 360 ARG B O 1
ATOM 8673 N N . GLN B 1 361 ? -34.006 32.854 11.827 1 58.31 361 GLN B N 1
ATOM 8674 C CA . GLN B 1 361 ? -35.107 33.245 10.953 1 58.31 361 GLN B CA 1
ATOM 8675 C C . GLN B 1 361 ? -36.409 33.383 11.737 1 58.31 361 GLN B C 1
ATOM 8677 O O . GLN B 1 361 ? -37.275 34.183 11.376 1 58.31 361 GLN B O 1
ATOM 8682 N N . ALA B 1 362 ? -36.733 32.466 12.647 1 55.94 362 ALA B N 1
ATOM 8683 C CA . ALA B 1 362 ? -37.941 32.521 13.466 1 55.94 362 ALA B CA 1
ATOM 8684 C C . ALA B 1 362 ? -38.172 33.928 14.009 1 55.94 362 ALA B C 1
ATOM 8686 O O . ALA B 1 362 ? -39.316 34.347 14.199 1 55.94 362 ALA B O 1
ATOM 8687 N N . GLU B 1 363 ? -37.111 34.596 14.291 1 51.81 363 GLU B N 1
ATOM 8688 C CA . GLU B 1 363 ? -37.335 35.989 14.668 1 51.81 363 GLU B CA 1
ATOM 8689 C C . GLU B 1 363 ? -38.1 36.739 13.581 1 51.81 363 GLU B C 1
ATOM 8691 O O . GLU B 1 363 ? -38.862 37.662 13.876 1 51.81 363 GLU B O 1
ATOM 8696 N N . HIS B 1 364 ? -38.01 36.187 12.344 1 50.13 364 HIS B N 1
ATOM 8697 C CA . HIS B 1 364 ? -38.73 36.902 11.296 1 50.13 364 HIS B CA 1
ATOM 8698 C C . HIS B 1 364 ? -39.816 36.028 10.678 1 50.13 364 HIS B C 1
ATOM 8700 O O . HIS B 1 364 ? -40.424 36.403 9.673 1 50.13 364 HIS B O 1
ATOM 8706 N N . GLY B 1 365 ? -40.264 34.862 11.306 1 52.36 365 GLY B N 1
ATOM 8707 C CA . GLY B 1 365 ? -41.325 33.997 10.815 1 52.36 365 GLY B CA 1
ATOM 8708 C C . GLY B 1 365 ? -40.843 32.98 9.798 1 52.36 365 GLY B C 1
ATOM 8709 O O . GLY B 1 365 ? -40.675 33.303 8.62 1 52.36 365 GLY B O 1
ATOM 8710 N N . ALA B 1 366 ? -40.286 31.8 10.058 1 57.25 366 ALA B N 1
ATOM 8711 C CA . ALA B 1 366 ? -39.721 30.809 9.145 1 57.25 366 ALA B CA 1
ATOM 8712 C C . ALA B 1 366 ? -40.779 30.291 8.176 1 57.25 366 ALA B C 1
ATOM 8714 O O . ALA B 1 366 ? -41.805 29.75 8.597 1 57.25 366 ALA B O 1
ATOM 8715 N N . SER B 1 367 ? -40.868 30.734 6.79 1 62.43 367 SER B N 1
ATOM 8716 C CA . SER B 1 367 ? -41.766 30.335 5.712 1 62.43 367 SER B CA 1
ATOM 8717 C C . SER B 1 367 ? -41.365 28.983 5.13 1 62.43 367 SER B C 1
ATOM 8719 O O . SER B 1 367 ? -40.221 28.551 5.283 1 62.43 367 SER B O 1
ATOM 8721 N N . TRP B 1 368 ? -42.353 28.072 4.776 1 67.43 368 TRP B N 1
ATOM 8722 C CA . TRP B 1 368 ? -42.201 26.803 4.072 1 67.43 368 TRP B CA 1
ATOM 8723 C C . TRP B 1 368 ? -41.186 26.926 2.941 1 67.43 368 TRP B C 1
ATOM 8725 O O . TRP B 1 368 ? -40.453 25.977 2.651 1 67.43 368 TRP B O 1
ATOM 8735 N N . TRP B 1 369 ? -41.028 28.008 2.437 1 72.02 369 TRP B N 1
ATOM 8736 C CA . TRP B 1 369 ? -40.118 28.235 1.319 1 72.02 369 TRP B CA 1
ATOM 8737 C C . TRP B 1 369 ? -38.667 28.225 1.788 1 72.02 369 TRP B C 1
ATOM 8739 O O . TRP B 1 369 ? -37.777 27.774 1.064 1 72.02 369 TRP B O 1
ATOM 8749 N N . GLU B 1 370 ? -38.51 28.661 2.947 1 69.37 370 GLU B N 1
ATOM 8750 C CA . GLU B 1 370 ? -37.152 28.691 3.483 1 69.37 370 GLU B CA 1
ATOM 8751 C C . GLU B 1 370 ? -36.661 27.287 3.82 1 69.37 370 GLU B C 1
ATOM 8753 O O . GLU B 1 370 ? -35.48 26.978 3.646 1 69.37 370 GLU B O 1
ATOM 8758 N N . LEU B 1 371 ? -37.653 26.517 4.224 1 71.13 371 LEU B N 1
ATOM 8759 C CA . LEU B 1 371 ? -37.312 25.129 4.516 1 71.13 371 LEU B CA 1
ATOM 8760 C C . LEU B 1 371 ? -36.954 24.377 3.238 1 71.13 371 LEU B C 1
ATOM 8762 O O . LEU B 1 371 ? -35.984 23.615 3.213 1 71.13 371 LEU B O 1
ATOM 8766 N N . LEU B 1 372 ? -37.777 24.552 2.281 1 77.11 372 LEU B N 1
ATOM 8767 C CA . LEU B 1 372 ? -37.513 23.923 0.992 1 77.11 372 LEU B CA 1
ATOM 8768 C C . LEU B 1 372 ? -36.164 24.365 0.437 1 77.11 372 LEU B C 1
ATOM 8770 O O . LEU B 1 372 ? -35.444 23.567 -0.167 1 77.11 372 LEU B O 1
ATOM 8774 N N . TYR B 1 373 ? -35.889 25.541 0.717 1 76.37 373 TYR B N 1
ATOM 8775 C CA . TYR B 1 373 ? -34.614 26.079 0.258 1 76.37 373 TYR B CA 1
ATOM 8776 C C . TYR B 1 373 ? -33.448 25.403 0.97 1 76.37 373 TYR B C 1
ATOM 8778 O O . TYR B 1 373 ? -32.43 25.091 0.348 1 76.37 373 TYR B O 1
ATOM 8786 N N . LEU B 1 374 ? -33.637 25.191 2.218 1 75.22 374 LEU B N 1
ATOM 8787 C CA . LEU B 1 374 ? -32.582 24.541 2.989 1 75.22 374 LEU B CA 1
ATOM 8788 C C . LEU B 1 374 ? -32.344 23.119 2.494 1 75.22 374 LEU B C 1
ATOM 8790 O O . LEU B 1 374 ? -31.201 22.662 2.431 1 75.22 374 LEU B O 1
ATOM 8794 N N . PHE B 1 375 ? -33.428 22.504 2.098 1 78.69 375 PHE B N 1
ATOM 8795 C CA . PHE B 1 375 ? -33.324 21.139 1.597 1 78.69 375 PHE B CA 1
ATOM 8796 C C . PHE B 1 375 ? -32.676 21.116 0.218 1 78.69 375 PHE B C 1
ATOM 8798 O O . PHE B 1 375 ? -31.831 20.263 -0.062 1 78.69 375 PHE B O 1
ATOM 8805 N N . LEU B 1 376 ? -33.022 22.036 -0.517 1 82.93 376 LEU B N 1
ATOM 8806 C CA . LEU B 1 376 ? -32.511 22.082 -1.883 1 82.93 376 LEU B CA 1
ATOM 8807 C C . LEU B 1 376 ? -31.026 22.432 -1.896 1 82.93 376 LEU B C 1
ATOM 8809 O O . LEU B 1 376 ? -30.267 21.904 -2.712 1 82.93 376 LEU B O 1
ATOM 8813 N N . ILE B 1 377 ? -30.659 23.219 -1.051 1 82.26 377 ILE B N 1
ATOM 8814 C CA . ILE B 1 377 ? -29.266 23.651 -1.017 1 82.26 377 ILE B CA 1
ATOM 8815 C C . ILE B 1 377 ? -28.373 22.483 -0.604 1 82.26 377 ILE B C 1
ATOM 8817 O O . ILE B 1 377 ? -27.247 22.353 -1.088 1 82.26 377 ILE B O 1
ATOM 8821 N N . ARG B 1 378 ? -28.831 21.685 0.331 1 83.5 378 ARG B N 1
ATOM 8822 C CA . ARG B 1 378 ? -28.062 20.519 0.754 1 83.5 378 ARG B CA 1
ATOM 8823 C C . ARG B 1 378 ? -27.852 19.552 -0.407 1 83.5 378 ARG B C 1
ATOM 8825 O O . ARG B 1 378 ? -26.75 19.032 -0.596 1 83.5 378 ARG B O 1
ATOM 8832 N N . ILE B 1 379 ? -28.906 19.338 -1.148 1 88.57 379 ILE B N 1
ATOM 8833 C CA . ILE B 1 379 ? -28.84 18.424 -2.283 1 88.57 379 ILE B CA 1
ATOM 8834 C C . ILE B 1 379 ? -27.921 19.001 -3.358 1 88.57 379 ILE B C 1
ATOM 8836 O O . ILE B 1 379 ? -27.099 18.283 -3.931 1 88.57 379 ILE B O 1
ATOM 8840 N N . LEU B 1 380 ? -28.013 20.278 -3.558 1 88.4 380 LEU B N 1
ATOM 8841 C CA . LEU B 1 380 ? -27.235 20.929 -4.607 1 88.4 380 LEU B CA 1
ATOM 8842 C C . LEU B 1 380 ? -25.753 20.955 -4.248 1 88.4 380 LEU B C 1
ATOM 8844 O O . LEU B 1 380 ? -24.896 20.978 -5.134 1 88.4 380 LEU B O 1
ATOM 8848 N N . ARG B 1 381 ? -25.467 20.87 -3.034 1 87.33 381 ARG B N 1
ATOM 8849 C CA . ARG B 1 381 ? -24.082 20.882 -2.573 1 87.33 381 ARG B CA 1
ATOM 8850 C C . ARG B 1 381 ? -23.422 19.525 -2.788 1 87.33 381 ARG B C 1
ATOM 8852 O O . ARG B 1 381 ? -22.212 19.446 -3.011 1 87.33 381 ARG B O 1
ATOM 8859 N N . ILE B 1 382 ? -24.178 18.508 -2.741 1 91.55 382 ILE B N 1
ATOM 8860 C CA . ILE B 1 382 ? -23.643 17.153 -2.823 1 91.55 382 ILE B CA 1
ATOM 8861 C C . ILE B 1 382 ? -23.629 16.692 -4.279 1 91.55 382 ILE B C 1
ATOM 8863 O O . ILE B 1 382 ? -22.767 15.906 -4.679 1 91.55 382 ILE B O 1
ATOM 8867 N N . LEU B 1 383 ? -24.45 17.238 -5.112 1 94.14 383 LEU B N 1
ATOM 8868 C CA . LEU B 1 383 ? -24.769 16.712 -6.434 1 94.14 383 LEU B CA 1
ATOM 8869 C C . LEU B 1 383 ? -23.586 16.872 -7.383 1 94.14 383 LEU B C 1
ATOM 8871 O O . LEU B 1 383 ? -23.274 15.959 -8.151 1 94.14 383 LEU B O 1
ATOM 8875 N N . PRO B 1 384 ? -22.885 18.043 -7.364 1 95.12 384 PRO B N 1
ATOM 8876 C CA . PRO B 1 384 ? -21.809 18.193 -8.346 1 95.12 384 PRO B CA 1
ATOM 8877 C C . PRO B 1 384 ? -20.723 17.129 -8.201 1 95.12 384 PRO B C 1
ATOM 8879 O O . PRO B 1 384 ? -20.345 16.49 -9.186 1 95.12 384 PRO B O 1
ATOM 8882 N N . LEU B 1 385 ? -20.231 16.904 -7.047 1 96.87 385 LEU B N 1
ATOM 8883 C CA . LEU B 1 385 ? -19.191 15.9 -6.851 1 96.87 385 LEU B CA 1
ATOM 8884 C C . LEU B 1 385 ? -19.74 14.496 -7.082 1 96.87 385 LEU B C 1
ATOM 8886 O O . LEU B 1 385 ? -19.057 13.644 -7.653 1 96.87 385 LEU B O 1
ATOM 8890 N N . TYR B 1 386 ? -20.987 14.26 -6.65 1 97.45 386 TYR B N 1
ATOM 8891 C CA . TYR B 1 386 ? -21.631 12.969 -6.862 1 97.45 386 TYR B CA 1
ATOM 8892 C C . TYR B 1 386 ? -21.769 12.666 -8.349 1 97.45 386 TYR B C 1
ATOM 8894 O O . TYR B 1 386 ? -21.462 11.558 -8.795 1 97.45 386 TYR B O 1
ATOM 8902 N N . ALA B 1 387 ? -22.195 13.646 -9.075 1 96.68 387 ALA B N 1
ATOM 8903 C CA . ALA B 1 387 ? -22.368 13.486 -10.516 1 96.68 387 ALA B CA 1
ATOM 8904 C C . ALA B 1 387 ? -21.028 13.245 -11.206 1 96.68 387 ALA B C 1
ATOM 8906 O O . ALA B 1 387 ? -20.934 12.426 -12.123 1 96.68 387 ALA B O 1
ATOM 8907 N N . MET B 1 388 ? -20.05 13.963 -10.776 1 97.01 388 MET B N 1
ATOM 8908 C CA . MET B 1 388 ? -18.723 13.8 -11.362 1 97.01 388 MET B CA 1
ATOM 8909 C C . MET B 1 388 ? -18.173 12.405 -11.084 1 97.01 388 MET B C 1
ATOM 8911 O O . MET B 1 388 ? -17.568 11.785 -11.961 1 97.01 388 MET B O 1
ATOM 8915 N N . CYS B 1 389 ? -18.346 11.909 -9.9 1 97.71 389 CYS B N 1
ATOM 8916 C CA . CYS B 1 389 ? -17.862 10.579 -9.548 1 97.71 389 CYS B CA 1
ATOM 8917 C C . CYS B 1 389 ? -18.654 9.5 -10.278 1 97.71 389 CYS B C 1
ATOM 8919 O O . CYS B 1 389 ? -18.085 8.503 -10.728 1 97.71 389 CYS B O 1
ATOM 8921 N N . LEU B 1 390 ? -19.958 9.692 -10.381 1 97.24 390 LEU B N 1
ATOM 8922 C CA . LEU B 1 390 ? -20.792 8.769 -11.144 1 97.24 390 LEU B CA 1
ATOM 8923 C C . LEU B 1 390 ? -20.365 8.735 -12.608 1 97.24 390 LEU B C 1
ATOM 8925 O O . LEU B 1 390 ? -20.258 7.66 -13.203 1 97.24 390 LEU B O 1
ATOM 8929 N N . GLY B 1 391 ? -20.189 9.913 -13.195 1 96.56 391 GLY B N 1
ATOM 8930 C CA . GLY B 1 391 ? -19.707 9.976 -14.566 1 96.56 391 GLY B CA 1
ATOM 8931 C C . GLY B 1 391 ? -18.356 9.312 -14.755 1 96.56 391 GLY B C 1
ATOM 8932 O O . GLY B 1 391 ? -18.13 8.625 -15.753 1 96.56 391 GLY B O 1
ATOM 8933 N N . PHE B 1 392 ? -17.435 9.541 -13.823 1 97.04 392 PHE B N 1
ATOM 8934 C CA . PHE B 1 392 ? -16.132 8.89 -13.891 1 97.04 392 PHE B CA 1
ATOM 8935 C C . PHE B 1 392 ? -16.283 7.373 -13.879 1 97.04 392 PHE B C 1
ATOM 8937 O O . PHE B 1 392 ? -15.611 6.671 -14.636 1 97.04 392 PHE B O 1
ATOM 8944 N N . TRP B 1 393 ? -17.192 6.906 -13.024 1 96.46 393 TRP B N 1
ATOM 8945 C CA . TRP B 1 393 ? -17.461 5.478 -12.882 1 96.46 393 TRP B CA 1
ATOM 8946 C C . TRP B 1 393 ? -17.987 4.891 -14.187 1 96.46 393 TRP B C 1
ATOM 8948 O O . TRP B 1 393 ? -17.522 3.839 -14.634 1 96.46 393 TRP B O 1
ATOM 8958 N N . MET B 1 394 ? -18.791 5.553 -14.864 1 95.41 394 MET B N 1
ATOM 8959 C CA . MET B 1 394 ? -19.498 5.034 -16.031 1 95.41 394 MET B CA 1
ATOM 8960 C C . MET B 1 394 ? -18.658 5.194 -17.293 1 95.41 394 MET B C 1
ATOM 8962 O O . MET B 1 394 ? -18.647 4.312 -18.153 1 95.41 394 MET B O 1
ATOM 8966 N N . PHE B 1 395 ? -17.837 6.271 -17.364 1 95.52 395 PHE B N 1
ATOM 8967 C CA . PHE B 1 395 ? -17.352 6.629 -18.692 1 95.52 395 PHE B CA 1
ATOM 8968 C C . PHE B 1 395 ? -15.829 6.614 -18.734 1 95.52 395 PHE B C 1
ATOM 8970 O O . PHE B 1 395 ? -15.233 6.504 -19.807 1 95.52 395 PHE B O 1
ATOM 8977 N N . VAL B 1 396 ? -15.172 6.707 -17.614 1 95.95 396 VAL B N 1
ATOM 8978 C CA . VAL B 1 396 ? -13.721 6.858 -17.659 1 95.95 396 VAL B CA 1
ATOM 8979 C C . VAL B 1 396 ? -13.055 5.633 -17.037 1 95.95 396 VAL B C 1
ATOM 8981 O O . VAL B 1 396 ? -12.099 5.088 -17.595 1 95.95 396 VAL B O 1
ATOM 8984 N N . ALA B 1 397 ? -13.53 5.176 -15.888 1 95.27 397 ALA B N 1
ATOM 8985 C CA . ALA B 1 397 ? -12.915 4.089 -15.131 1 95.27 397 ALA B CA 1
ATOM 8986 C C . ALA B 1 397 ? -12.707 2.858 -16.008 1 95.27 397 ALA B C 1
ATOM 8988 O O . ALA B 1 397 ? -11.645 2.232 -15.969 1 95.27 397 ALA B O 1
ATOM 8989 N N . PRO B 1 398 ? -13.638 2.49 -16.932 1 94.03 398 PRO B N 1
ATOM 8990 C CA . PRO B 1 398 ? -13.474 1.285 -17.749 1 94.03 398 PRO B CA 1
ATOM 8991 C C . PRO B 1 398 ? -12.327 1.402 -18.749 1 94.03 398 PRO B C 1
ATOM 8993 O O . PRO B 1 398 ? -11.888 0.395 -19.311 1 94.03 398 PRO B O 1
ATOM 8996 N N . HIS B 1 399 ? -11.813 2.612 -18.96 1 94.06 399 HIS B N 1
ATOM 8997 C CA . HIS B 1 399 ? -10.757 2.809 -19.947 1 94.06 399 HIS B CA 1
ATOM 8998 C C . HIS B 1 399 ? -9.389 2.893 -19.279 1 94.06 399 HIS B C 1
ATOM 9000 O O . HIS B 1 399 ? -8.37 3.036 -19.958 1 94.06 399 HIS B O 1
ATOM 9006 N N . LEU B 1 400 ? -9.286 2.787 -18.02 1 93.23 400 LEU B N 1
ATOM 9007 C CA . LEU B 1 400 ? -8.048 3.08 -17.306 1 93.23 400 LEU B CA 1
ATOM 9008 C C . LEU B 1 400 ? -7.246 1.806 -17.062 1 93.23 400 LEU B C 1
ATOM 9010 O O . LEU B 1 400 ? -6.15 1.856 -16.5 1 93.23 400 LEU B O 1
ATOM 9014 N N . GLY B 1 401 ? -7.749 0.744 -17.469 1 88.8 401 GLY B N 1
ATOM 9015 C CA . GLY B 1 401 ? -7.022 -0.49 -17.217 1 88.8 401 GLY B CA 1
ATOM 9016 C C . GLY B 1 401 ? -7.212 -1.527 -18.308 1 88.8 401 GLY B C 1
ATOM 9017 O O . GLY B 1 401 ? -7.8 -1.237 -19.352 1 88.8 401 GLY B O 1
ATOM 9018 N N . SER B 1 402 ? -6.519 -2.561 -18.132 1 85.59 402 SER B N 1
ATOM 9019 C CA . SER B 1 402 ? -6.566 -3.74 -18.99 1 85.59 402 SER B CA 1
ATOM 9020 C C . SER B 1 402 ? -6.172 -4.998 -18.224 1 85.59 402 SER B C 1
ATOM 9022 O O . SER B 1 402 ? -5.71 -4.917 -17.083 1 85.59 402 SER B O 1
ATOM 9024 N N . GLY B 1 403 ? -6.489 -6.076 -18.845 1 80.55 403 GLY B N 1
ATOM 9025 C CA . GLY B 1 403 ? -6.147 -7.336 -18.204 1 80.55 403 GLY B CA 1
ATOM 9026 C C . GLY B 1 403 ? -7.232 -8.388 -18.339 1 80.55 403 GLY B C 1
ATOM 9027 O O . GLY B 1 403 ? -8.321 -8.103 -18.841 1 80.55 403 GLY B O 1
ATOM 9028 N N . PRO B 1 404 ? -6.905 -9.513 -17.885 1 81.9 404 PRO B N 1
ATOM 9029 C CA . PRO B 1 404 ? -7.829 -10.633 -18.077 1 81.9 404 PRO B CA 1
ATOM 9030 C C . PRO B 1 404 ? -9.119 -10.479 -17.274 1 81.9 404 PRO B C 1
ATOM 9032 O O . PRO B 1 404 ? -10.168 -10.985 -17.681 1 81.9 404 PRO B O 1
ATOM 9035 N N . PHE B 1 405 ? -9.056 -9.726 -16.195 1 87.88 405 PHE B N 1
ATOM 9036 C CA . PHE B 1 405 ? -10.226 -9.62 -15.331 1 87.88 405 PHE B CA 1
ATOM 9037 C C . PHE B 1 405 ? -10.972 -8.316 -15.588 1 87.88 405 PHE B C 1
ATOM 9039 O O . PHE B 1 405 ? -12.009 -8.057 -14.974 1 87.88 405 PHE B O 1
ATOM 9046 N N . TRP B 1 406 ? -10.506 -7.555 -16.487 1 90.55 406 TRP B N 1
ATOM 9047 C CA . TRP B 1 406 ? -11.054 -6.226 -16.737 1 90.55 406 TRP B CA 1
ATOM 9048 C C . TRP B 1 406 ? -12.478 -6.317 -17.276 1 90.55 406 TRP B C 1
ATOM 9050 O O . TRP B 1 406 ? -13.265 -5.379 -17.129 1 90.55 406 TRP B O 1
ATOM 9060 N N . TYR B 1 407 ? -12.874 -7.455 -17.833 1 89.18 407 TYR B N 1
ATOM 9061 C CA . TYR B 1 407 ? -14.204 -7.657 -18.398 1 89.18 407 TYR B CA 1
ATOM 9062 C C . TYR B 1 407 ? -15.278 -7.526 -17.325 1 89.18 407 TYR B C 1
ATOM 9064 O O . TYR B 1 407 ? -16.448 -7.287 -17.634 1 89.18 407 TYR B O 1
ATOM 9072 N N . GLN B 1 408 ? -14.912 -7.629 -16.138 1 88.89 408 GLN B N 1
ATOM 9073 C CA . GLN B 1 408 ? -15.876 -7.586 -15.044 1 88.89 408 GLN B CA 1
ATOM 9074 C C . GLN B 1 408 ? -16.499 -6.199 -14.913 1 88.89 408 GLN B C 1
ATOM 9076 O O . GLN B 1 408 ? -17.542 -6.038 -14.277 1 88.89 408 GLN B O 1
ATOM 9081 N N . TRP B 1 409 ? -15.855 -5.176 -15.468 1 89.04 409 TRP B N 1
ATOM 9082 C CA . TRP B 1 409 ? -16.464 -3.851 -15.511 1 89.04 409 TRP B CA 1
ATOM 9083 C C . TRP B 1 409 ? -17.829 -3.9 -16.188 1 89.04 409 TRP B C 1
ATOM 9085 O O . TRP B 1 409 ? -18.718 -3.109 -15.865 1 89.04 409 TRP B O 1
ATOM 9095 N N . GLN B 1 410 ? -18.004 -4.876 -17.056 1 85.96 410 GLN B N 1
ATOM 9096 C CA . GLN B 1 410 ? -19.286 -5.003 -17.743 1 85.96 410 GLN B CA 1
ATOM 9097 C C . GLN B 1 410 ? -20.408 -5.318 -16.758 1 85.96 410 GLN B C 1
ATOM 9099 O O . GLN B 1 410 ? -21.529 -4.828 -16.909 1 85.96 410 GLN B O 1
ATOM 9104 N N . PHE B 1 411 ? -20.042 -6.03 -15.799 1 84.05 411 PHE B N 1
ATOM 9105 C CA . PHE B 1 411 ? -21.041 -6.404 -14.804 1 84.05 411 PHE B CA 1
ATOM 9106 C C . PHE B 1 411 ? -21.395 -5.215 -13.919 1 84.05 411 PHE B C 1
ATOM 9108 O O . PHE B 1 411 ? -22.548 -5.06 -13.51 1 84.05 411 PHE B O 1
ATOM 9115 N N . TYR B 1 412 ? -20.502 -4.392 -13.668 1 87.48 412 TYR B N 1
ATOM 9116 C CA . TYR B 1 412 ? -20.738 -3.239 -12.806 1 87.48 412 TYR B CA 1
ATOM 9117 C C . TYR B 1 412 ? -21.443 -2.124 -13.568 1 87.48 412 TYR B C 1
ATOM 9119 O O . TYR B 1 412 ? -22.135 -1.296 -12.97 1 87.48 412 TYR B O 1
ATOM 9127 N N . LEU B 1 413 ? -21.329 -2.133 -14.913 1 89.91 413 LEU B N 1
ATOM 9128 C CA . LEU B 1 413 ? -21.924 -1.079 -15.728 1 89.91 413 LEU B CA 1
ATOM 9129 C C . LEU B 1 413 ? -23.324 -1.472 -16.186 1 89.91 413 LEU B C 1
ATOM 9131 O O . LEU B 1 413 ? -24.121 -0.611 -16.567 1 89.91 413 LEU B O 1
ATOM 9135 N N . GLU B 1 414 ? -23.636 -2.719 -16.156 1 88.87 414 GLU B N 1
ATOM 9136 C CA . GLU B 1 414 ? -24.936 -3.197 -16.618 1 88.87 414 GLU B CA 1
ATOM 9137 C C . GLU B 1 414 ? -26.075 -2.507 -15.872 1 88.87 414 GLU B C 1
ATOM 9139 O O . GLU B 1 414 ? -27.004 -1.986 -16.493 1 88.87 414 GLU B O 1
ATOM 9144 N N . PRO B 1 415 ? -25.993 -2.4 -14.58 1 91.26 415 PRO B N 1
ATOM 9145 C CA . PRO B 1 415 ? -27.066 -1.69 -13.88 1 91.26 415 PRO B CA 1
ATOM 9146 C C . PRO B 1 415 ? -27.111 -0.203 -14.223 1 91.26 415 PRO B C 1
ATOM 9148 O O . PRO B 1 415 ? -28.176 0.417 -14.163 1 91.26 415 PRO B O 1
ATOM 9151 N N . CYS B 1 416 ? -26.017 0.348 -14.542 1 93.1 416 CYS B N 1
ATOM 9152 C CA . CYS B 1 416 ? -25.957 1.775 -14.842 1 93.1 416 CYS B CA 1
ATOM 9153 C C . CYS B 1 416 ? -26.606 2.078 -16.187 1 93.1 416 CYS B C 1
ATOM 9155 O O . CYS B 1 416 ? -27.142 3.168 -16.39 1 93.1 416 CYS B O 1
ATOM 9157 N N . ASP B 1 417 ? -26.622 1.16 -17.091 1 90.56 417 ASP B N 1
ATOM 9158 C CA . ASP B 1 417 ? -27.246 1.342 -18.398 1 90.56 417 ASP B CA 1
ATOM 9159 C C . ASP B 1 417 ? -28.758 1.508 -18.267 1 90.56 417 ASP B C 1
ATOM 9161 O O . ASP B 1 417 ? -29.361 2.324 -18.967 1 90.56 417 ASP B O 1
ATOM 9165 N N . LYS B 1 418 ? -29.262 0.857 -17.275 1 91.28 418 LYS B N 1
ATOM 9166 C CA . LYS B 1 418 ? -30.716 0.859 -17.141 1 91.28 418 LYS B CA 1
ATOM 9167 C C . LYS B 1 418 ? -31.164 1.8 -16.027 1 91.28 418 LYS B C 1
ATOM 9169 O O . LYS B 1 418 ? -32.255 2.372 -16.091 1 91.28 418 LYS B O 1
ATOM 9174 N N . TYR B 1 419 ? -30.313 2.001 -14.988 1 93.67 419 TYR B N 1
ATOM 9175 C CA . TYR B 1 419 ? -30.84 2.615 -13.775 1 93.67 419 TYR B CA 1
ATOM 9176 C C . TYR B 1 419 ? -29.987 3.805 -13.35 1 93.67 419 TYR B C 1
ATOM 9178 O O . TYR B 1 419 ? -30.016 4.214 -12.187 1 93.67 419 TYR B O 1
ATOM 9186 N N . TRP B 1 420 ? -29.221 4.389 -14.24 1 93.81 420 TRP B N 1
ATOM 9187 C CA . TRP B 1 420 ? -28.346 5.491 -13.853 1 93.81 420 TRP B CA 1
ATOM 9188 C C . TRP B 1 420 ? -29.151 6.642 -13.259 1 93.81 420 TRP B C 1
ATOM 9190 O O . TRP B 1 420 ? -28.681 7.333 -12.353 1 93.81 420 TRP B O 1
ATOM 9200 N N . TRP B 1 421 ? -30.397 6.891 -13.707 1 94.61 421 TRP B N 1
ATOM 9201 C CA . TRP B 1 421 ? -31.242 8.01 -13.303 1 94.61 421 TRP B CA 1
ATOM 9202 C C . TRP B 1 421 ? -31.662 7.876 -11.843 1 94.61 421 TRP B C 1
ATOM 9204 O O . TRP B 1 421 ? -32.001 8.869 -11.195 1 94.61 421 TRP B O 1
ATOM 9214 N N . THR B 1 422 ? -31.663 6.656 -11.273 1 95.87 422 THR B N 1
ATOM 9215 C CA . THR B 1 422 ? -32.05 6.431 -9.884 1 95.87 422 THR B CA 1
ATOM 9216 C C . THR B 1 422 ? -31.059 7.096 -8.933 1 95.87 422 THR B C 1
ATOM 9218 O O . THR B 1 422 ? -31.411 7.439 -7.802 1 95.87 422 THR B O 1
ATOM 9221 N N . ASN B 1 423 ? -29.856 7.295 -9.399 1 96.26 423 ASN B N 1
ATOM 9222 C CA . ASN B 1 423 ? -28.841 7.941 -8.573 1 96.26 423 ASN B CA 1
ATOM 9223 C C . ASN B 1 423 ? -29.136 9.426 -8.38 1 96.26 423 ASN B C 1
ATOM 9225 O O . ASN B 1 423 ? -28.899 9.975 -7.303 1 96.26 423 ASN B O 1
ATOM 9229 N N . PHE B 1 424 ? -29.721 10.081 -9.322 1 95.05 424 PHE B N 1
ATOM 9230 C CA . PHE B 1 424 ? -30.012 11.507 -9.235 1 95.05 424 PHE B CA 1
ATOM 9231 C C . PHE B 1 424 ? -31.293 11.752 -8.447 1 95.05 424 PHE B C 1
ATOM 9233 O O . PHE B 1 424 ? -31.469 12.818 -7.854 1 95.05 424 PHE B O 1
ATOM 9240 N N . LEU B 1 425 ? -32.104 10.7 -8.371 1 94.56 425 LEU B N 1
ATOM 9241 C CA . LEU B 1 425 ? -33.324 10.798 -7.578 1 94.56 425 LEU B CA 1
ATOM 9242 C C . LEU B 1 425 ? -33.111 10.229 -6.18 1 94.56 425 LEU B C 1
ATOM 9244 O O . LEU B 1 425 ? -33.999 10.314 -5.328 1 94.56 425 LEU B O 1
ATOM 9248 N N . PHE B 1 426 ? -31.993 9.674 -5.911 1 94.81 426 PHE B N 1
ATOM 9249 C CA . PHE B 1 426 ? -31.615 9.109 -4.621 1 94.81 426 PHE B CA 1
ATOM 9250 C C . PHE B 1 426 ? -32.571 7.993 -4.217 1 94.81 426 PHE B C 1
ATOM 9252 O O . PHE B 1 426 ? -33.055 7.963 -3.084 1 94.81 426 PHE B O 1
ATOM 9259 N N . VAL B 1 427 ? -32.872 7.038 -5.19 1 95.36 427 VAL B N 1
ATOM 9260 C CA . VAL B 1 427 ? -33.711 5.878 -4.91 1 95.36 427 VAL B CA 1
ATOM 9261 C C . VAL B 1 427 ? -32.982 4.601 -5.323 1 95.36 427 VAL B C 1
ATOM 9263 O O . VAL B 1 427 ? -33.601 3.544 -5.465 1 95.36 427 VAL B O 1
ATOM 9266 N N . ASN B 1 428 ? -31.695 4.706 -5.562 1 94.4 428 ASN B N 1
ATOM 9267 C CA . ASN B 1 428 ? -30.893 3.585 -6.041 1 94.4 428 ASN B CA 1
ATOM 9268 C C . ASN B 1 428 ? -30.757 2.498 -4.979 1 94.4 428 ASN B C 1
ATOM 9270 O O . ASN B 1 428 ? -30.345 1.377 -5.281 1 94.4 428 ASN B O 1
ATOM 9274 N N . ASN B 1 429 ? -31.142 2.752 -3.661 1 93.77 429 ASN B N 1
ATOM 9275 C CA . ASN B 1 429 ? -31.109 1.713 -2.637 1 93.77 429 ASN B CA 1
ATOM 9276 C C . ASN B 1 429 ? -32.363 0.843 -2.682 1 93.77 429 ASN B C 1
ATOM 9278 O O . ASN B 1 429 ? -32.424 -0.199 -2.027 1 93.77 429 ASN B O 1
ATOM 9282 N N . PHE B 1 430 ? -33.35 1.294 -3.501 1 93.05 430 PHE B N 1
ATOM 9283 C CA . PHE B 1 430 ? -34.578 0.526 -3.67 1 93.05 430 PHE B CA 1
ATOM 9284 C C . PHE B 1 430 ? -34.615 -0.141 -5.039 1 93.05 430 PHE B C 1
ATOM 9286 O O . PHE B 1 430 ? -35.078 -1.276 -5.17 1 93.05 430 PHE B O 1
ATOM 9293 N N . LEU B 1 431 ? -34.021 0.547 -5.964 1 90.54 431 LEU B N 1
ATOM 9294 C CA . LEU B 1 431 ? -34.105 0.061 -7.336 1 90.54 431 LEU B CA 1
ATOM 9295 C C . LEU B 1 431 ? -32.757 -0.477 -7.806 1 90.54 431 LEU B C 1
ATOM 9297 O O . LEU B 1 431 ? -31.725 0.171 -7.615 1 90.54 431 LEU B O 1
ATOM 9301 N N . PRO B 1 432 ? -32.703 -1.655 -8.504 1 88.86 432 PRO B N 1
ATOM 9302 C CA . PRO B 1 432 ? -33.826 -2.524 -8.865 1 88.86 432 PRO B CA 1
ATOM 9303 C C . PRO B 1 432 ? -34.42 -3.251 -7.66 1 88.86 432 PRO B C 1
ATOM 9305 O O . PRO B 1 432 ? -33.687 -3.642 -6.748 1 88.86 432 PRO B O 1
ATOM 9308 N N . TRP B 1 433 ? -35.654 -3.453 -7.765 1 89.19 433 TRP B N 1
ATOM 9309 C CA . TRP B 1 433 ? -36.385 -4.048 -6.651 1 89.19 433 TRP B CA 1
ATOM 9310 C C . TRP B 1 433 ? -35.986 -5.507 -6.454 1 89.19 433 TRP B C 1
ATOM 9312 O O . TRP B 1 433 ? -35.8 -6.242 -7.427 1 89.19 433 TRP B O 1
ATOM 9322 N N . GLY B 1 434 ? -35.783 -5.849 -5.245 1 87.46 434 GLY B N 1
ATOM 9323 C CA . GLY B 1 434 ? -35.55 -7.246 -4.918 1 87.46 434 GLY B CA 1
ATOM 9324 C C . GLY B 1 434 ? -34.125 -7.692 -5.186 1 87.46 434 GLY B C 1
ATOM 9325 O O . GLY B 1 434 ? -33.84 -8.891 -5.216 1 87.46 434 GLY B O 1
ATOM 9326 N N . ARG B 1 435 ? -33.306 -6.807 -5.479 1 87.06 435 ARG B N 1
ATOM 9327 C CA . ARG B 1 435 ? -31.91 -7.144 -5.738 1 87.06 435 ARG B CA 1
ATOM 9328 C C . ARG B 1 435 ? -30.996 -6.556 -4.668 1 87.06 435 ARG B C 1
ATOM 9330 O O . ARG B 1 435 ? -31.367 -5.599 -3.985 1 87.06 435 ARG B O 1
ATOM 9337 N N . PRO B 1 436 ? -29.886 -7.209 -4.51 1 86.26 436 PRO B N 1
ATOM 9338 C CA . PRO B 1 436 ? -28.937 -6.704 -3.515 1 86.26 436 PRO B CA 1
ATOM 9339 C C . PRO B 1 436 ? -28.332 -5.358 -3.907 1 86.26 436 PRO B C 1
ATOM 9341 O O . PRO B 1 436 ? -28.469 -4.926 -5.054 1 86.26 436 PRO B O 1
ATOM 9344 N N . THR B 1 437 ? -27.685 -4.738 -2.981 1 84.73 437 THR B N 1
ATOM 9345 C CA . THR B 1 437 ? -27.118 -3.407 -3.165 1 84.73 437 THR B CA 1
ATOM 9346 C C . THR B 1 437 ? -26.038 -3.424 -4.244 1 84.73 437 THR B C 1
ATOM 9348 O O . THR B 1 437 ? -25.797 -2.41 -4.903 1 84.73 437 THR B O 1
ATOM 9351 N N . THR B 1 438 ? -25.462 -4.554 -4.468 1 81.27 438 THR B N 1
ATOM 9352 C CA . THR B 1 438 ? -24.37 -4.674 -5.428 1 81.27 438 THR B CA 1
ATOM 9353 C C . THR B 1 438 ? -24.897 -4.608 -6.858 1 81.27 438 THR B C 1
ATOM 9355 O O . THR B 1 438 ? -24.13 -4.392 -7.799 1 81.27 438 THR B O 1
ATOM 9358 N N . ASP B 1 439 ? -26.225 -4.722 -7.049 1 86.66 439 ASP B N 1
ATOM 9359 C CA . ASP B 1 439 ? -26.828 -4.707 -8.379 1 86.66 439 ASP B CA 1
ATOM 9360 C C . ASP B 1 439 ? -27.33 -3.31 -8.738 1 86.66 439 ASP B C 1
ATOM 9362 O O . ASP B 1 439 ? -28.069 -3.142 -9.71 1 86.66 439 ASP B O 1
ATOM 9366 N N . SER B 1 440 ? -26.909 -2.38 -7.977 1 91.31 440 SER B N 1
ATOM 9367 C CA . SER B 1 440 ? -27.276 -1.002 -8.285 1 91.31 440 SER B CA 1
ATOM 9368 C C . SER B 1 440 ? -26.125 -0.261 -8.958 1 91.31 440 SER B C 1
ATOM 9370 O O . SER B 1 440 ? -24.975 -0.7 -8.894 1 91.31 440 SER B O 1
ATOM 9372 N N . CYS B 1 441 ? -26.547 0.771 -9.69 1 93.98 441 CYS B N 1
ATOM 9373 C CA . CYS B 1 441 ? -25.52 1.592 -10.323 1 93.98 441 CYS B CA 1
ATOM 9374 C C . CYS B 1 441 ? -24.71 2.352 -9.279 1 93.98 441 CYS B C 1
ATOM 9376 O O . CYS B 1 441 ? -25.276 3.049 -8.435 1 93.98 441 CYS B O 1
ATOM 9378 N N . PHE B 1 442 ? -23.36 2.19 -9.393 1 94.33 442 PHE B N 1
ATOM 9379 C CA . PHE B 1 442 ? -22.515 2.853 -8.407 1 94.33 442 PHE B CA 1
ATOM 9380 C C . PHE B 1 442 ? -22.879 2.409 -6.995 1 94.33 442 PHE B C 1
ATOM 9382 O O . PHE B 1 442 ? -23.215 3.236 -6.146 1 94.33 442 PHE B O 1
ATOM 9389 N N . TYR B 1 443 ? -22.798 1.189 -6.713 1 88.72 443 TYR B N 1
ATOM 9390 C CA . TYR B 1 443 ? -23.475 0.395 -5.694 1 88.72 443 TYR B CA 1
ATOM 9391 C C . TYR B 1 443 ? -23.195 0.944 -4.3 1 88.72 443 TYR B C 1
ATOM 9393 O O . TYR B 1 443 ? -24.024 0.812 -3.396 1 88.72 443 TYR B O 1
ATOM 9401 N N . HIS B 1 444 ? -22.017 1.607 -3.997 1 90.97 444 HIS B N 1
ATOM 9402 C CA . HIS B 1 444 ? -21.761 2.047 -2.63 1 90.97 444 HIS B CA 1
ATOM 9403 C C . HIS B 1 444 ? -22.473 3.362 -2.332 1 90.97 444 HIS B C 1
ATOM 9405 O O . HIS B 1 444 ? -22.481 3.823 -1.188 1 90.97 444 HIS B O 1
ATOM 9411 N N . SER B 1 445 ? -23.159 3.905 -3.348 1 94.59 445 SER B N 1
ATOM 9412 C CA . SER B 1 445 ? -23.838 5.186 -3.182 1 94.59 445 SER B CA 1
ATOM 9413 C C . SER B 1 445 ? -25.197 5.008 -2.513 1 94.59 445 SER B C 1
ATOM 9415 O O . SER B 1 445 ? -25.951 5.971 -2.36 1 94.59 445 SER B O 1
ATOM 9417 N N . TRP B 1 446 ? -25.563 3.797 -2.101 1 94.68 446 TRP B N 1
ATOM 9418 C CA . TRP B 1 446 ? -26.811 3.583 -1.376 1 94.68 446 TRP B CA 1
ATOM 9419 C C . TRP B 1 446 ? -26.858 4.432 -0.111 1 94.68 446 TRP B C 1
ATOM 9421 O O . TRP B 1 446 ? -27.933 4.856 0.32 1 94.68 446 TRP B O 1
ATOM 9431 N N . TYR B 1 447 ? -25.741 4.627 0.543 1 94.97 447 TYR B N 1
ATOM 9432 C CA . TYR B 1 447 ? -25.657 5.421 1.764 1 94.97 447 TYR B CA 1
ATOM 9433 C C . TYR B 1 447 ? -26.15 6.843 1.524 1 94.97 447 TYR B C 1
ATOM 9435 O O . TYR B 1 447 ? -26.853 7.413 2.362 1 94.97 447 TYR B O 1
ATOM 9443 N N . LEU B 1 448 ? -25.733 7.433 0.396 1 94.62 448 LEU B N 1
ATOM 9444 C CA . LEU B 1 448 ? -26.136 8.8 0.082 1 94.62 448 LEU B CA 1
ATOM 9445 C C . LEU B 1 448 ? -27.645 8.89 -0.115 1 94.62 448 LEU B C 1
ATOM 9447 O O . LEU B 1 448 ? -28.276 9.854 0.323 1 94.62 448 LEU B O 1
ATOM 9451 N N . ALA B 1 449 ? -28.149 7.909 -0.809 1 95.41 449 ALA B N 1
ATOM 9452 C CA . ALA B 1 449 ? -29.599 7.854 -0.98 1 95.41 449 ALA B CA 1
ATOM 9453 C C . ALA B 1 449 ? -30.307 7.775 0.37 1 95.41 449 ALA B C 1
ATOM 9455 O O . ALA B 1 449 ? -31.281 8.493 0.61 1 95.41 449 ALA B O 1
ATOM 9456 N N . LEU B 1 450 ? -29.802 7.015 1.224 1 95.96 450 LEU B N 1
ATOM 9457 C CA . LEU B 1 450 ? -30.364 6.832 2.558 1 95.96 450 LEU B CA 1
ATOM 9458 C C . LEU B 1 450 ? -30.288 8.125 3.362 1 95.96 450 LEU B C 1
ATOM 9460 O O . LEU B 1 450 ? -31.263 8.517 4.009 1 95.96 450 LEU B O 1
ATOM 9464 N N . ASP B 1 451 ? -29.187 8.77 3.353 1 94.36 451 ASP B N 1
ATOM 9465 C CA . ASP B 1 451 ? -28.975 10.007 4.098 1 94.36 451 ASP B CA 1
ATOM 9466 C C . ASP B 1 451 ? -29.945 11.096 3.644 1 94.36 451 ASP B C 1
ATOM 9468 O O . ASP B 1 451 ? -30.551 11.779 4.472 1 94.36 451 ASP B O 1
ATOM 9472 N N . ILE B 1 452 ? -30.115 11.245 2.344 1 93.48 452 ILE B N 1
ATOM 9473 C CA . ILE B 1 452 ? -31.008 12.258 1.791 1 93.48 452 ILE B CA 1
ATOM 9474 C C . ILE B 1 452 ? -32.456 11.906 2.121 1 93.48 452 ILE B C 1
ATOM 9476 O O . ILE B 1 452 ? -33.255 12.784 2.454 1 93.48 452 ILE B O 1
ATOM 9480 N N . GLN B 1 453 ? -32.781 10.673 2.05 1 94.73 453 GLN B N 1
ATOM 9481 C CA . GLN B 1 453 ? -34.136 10.236 2.373 1 94.73 453 GLN B CA 1
ATOM 9482 C C . GLN B 1 453 ? -34.473 10.524 3.833 1 94.73 453 GLN B C 1
ATOM 9484 O O . GLN B 1 453 ? -35.555 11.03 4.138 1 94.73 453 GLN B O 1
ATOM 9489 N N . LEU B 1 454 ? -33.558 10.236 4.705 1 94.1 454 LEU B N 1
ATOM 9490 C CA . LEU B 1 454 ? -33.792 10.497 6.121 1 94.1 454 LEU B CA 1
ATOM 9491 C C . LEU B 1 454 ? -33.822 11.997 6.399 1 94.1 454 LEU B C 1
ATOM 9493 O O . LEU B 1 454 ? -34.579 12.458 7.256 1 94.1 454 LEU B O 1
ATOM 9497 N N . PHE B 1 455 ? -33.046 12.711 5.722 1 90.42 455 PHE B N 1
ATOM 9498 C CA . PHE B 1 455 ? -33.055 14.164 5.84 1 90.42 455 PHE B CA 1
ATOM 9499 C C . PHE B 1 455 ? -34.405 14.734 5.418 1 90.42 455 PHE B C 1
ATOM 9501 O O . PHE B 1 455 ? -34.962 15.596 6.1 1 90.42 455 PHE B O 1
ATOM 9508 N N . LEU B 1 456 ? -34.885 14.153 4.336 1 87.86 456 LEU B N 1
ATOM 9509 C CA . LEU B 1 456 ? -36.15 14.636 3.795 1 87.86 456 LEU B CA 1
ATOM 9510 C C . LEU B 1 456 ? -37.318 14.208 4.677 1 87.86 456 LEU B C 1
ATOM 9512 O O . LEU B 1 456 ? -38.31 14.93 4.796 1 87.86 456 LEU B O 1
ATOM 9516 N N . LEU B 1 457 ? -37.161 13.152 5.262 1 86 457 LEU B N 1
ATOM 9517 C CA . LEU B 1 457 ? -38.233 12.63 6.102 1 86 457 LEU B CA 1
ATOM 9518 C C . LEU B 1 457 ? -38.244 13.32 7.461 1 86 457 LEU B C 1
ATOM 9520 O O . LEU B 1 457 ? -39.312 13.615 8.004 1 86 457 LEU B O 1
ATOM 9524 N N . CYS B 1 458 ? -37.124 13.596 8.041 1 81.84 458 CYS B N 1
ATOM 9525 C CA . CYS B 1 458 ? -37.034 14.115 9.401 1 81.84 458 CYS B CA 1
ATOM 9526 C C . CYS B 1 458 ? -37.022 15.639 9.403 1 81.84 458 CYS B C 1
ATOM 9528 O O . CYS B 1 458 ? -37.342 16.265 10.415 1 81.84 458 CYS B O 1
ATOM 9530 N N . GLY B 1 459 ? -36.734 16.263 8.293 1 77.07 459 GLY B N 1
ATOM 9531 C CA . GLY B 1 459 ? -36.678 17.713 8.202 1 77.07 459 GLY B CA 1
ATOM 9532 C C . GLY B 1 459 ? -38.01 18.381 8.491 1 77.07 459 GLY B C 1
ATOM 9533 O O . GLY B 1 459 ? -38.104 19.229 9.38 1 77.07 459 GLY B O 1
ATOM 9534 N N . PRO B 1 460 ? -39.056 17.877 7.868 1 73.46 460 PRO B N 1
ATOM 9535 C CA . PRO B 1 460 ? -40.357 18.525 8.045 1 73.46 460 PRO B CA 1
ATOM 9536 C C . PRO B 1 460 ? -40.882 18.416 9.475 1 73.46 460 PRO B C 1
ATOM 9538 O O . PRO B 1 460 ? -41.444 19.377 10.006 1 73.46 460 PRO B O 1
ATOM 9541 N N . TRP B 1 461 ? -40.661 17.278 10.132 1 77.11 461 TRP B N 1
ATOM 9542 C CA . TRP B 1 461 ? -41.236 17.204 11.472 1 77.11 461 TRP B CA 1
ATOM 9543 C C . TRP B 1 461 ? -40.409 18.013 12.464 1 77.11 461 TRP B C 1
ATOM 9545 O O . TRP B 1 461 ? -40.93 18.482 13.479 1 77.11 461 TRP B O 1
ATOM 9555 N N . LEU B 1 462 ? -39.126 18.195 12.222 1 77.95 462 LEU B N 1
ATOM 9556 C CA . LEU B 1 462 ? -38.286 19.046 13.058 1 77.95 462 LEU B CA 1
ATOM 9557 C C . LEU B 1 462 ? -38.776 20.49 13.03 1 77.95 462 LEU B C 1
ATOM 9559 O O . LEU B 1 462 ? -38.864 21.141 14.073 1 77.95 462 LEU B O 1
ATOM 9563 N N . VAL B 1 463 ? -39.163 20.866 11.87 1 74.01 463 VAL B N 1
ATOM 9564 C CA . VAL B 1 463 ? -39.605 22.247 11.707 1 74.01 463 VAL B CA 1
ATOM 9565 C C . VAL B 1 463 ? -41.032 22.399 12.23 1 74.01 463 VAL B C 1
ATOM 9567 O O . VAL B 1 463 ? -41.35 23.378 12.909 1 74.01 463 VAL B O 1
ATOM 9570 N N . LEU B 1 464 ? -41.849 21.372 12.009 1 74.86 464 LEU B N 1
ATOM 9571 C CA . LEU B 1 464 ? -43.267 21.489 12.333 1 74.86 464 LEU B CA 1
ATOM 9572 C C . LEU B 1 464 ? -43.504 21.258 13.822 1 74.86 464 LEU B C 1
ATOM 9574 O O . LEU B 1 464 ? -44.392 21.874 14.416 1 74.86 464 LEU B O 1
ATOM 9578 N N . LEU B 1 465 ? -42.642 20.423 14.405 1 78.15 465 LEU B N 1
ATOM 9579 C CA . LEU B 1 465 ? -42.943 20.042 15.78 1 78.15 465 LEU B CA 1
ATOM 9580 C C . LEU B 1 465 ? -41.886 20.581 16.737 1 78.15 465 LEU B C 1
ATOM 9582 O O . LEU B 1 465 ? -42.218 21.181 17.762 1 78.15 465 LEU B O 1
ATOM 9586 N N . TYR B 1 466 ? -40.731 20.49 16.458 1 77.96 466 TYR B N 1
ATOM 9587 C CA . TYR B 1 466 ? -39.669 20.815 17.404 1 77.96 466 TYR B CA 1
ATOM 9588 C C . TYR B 1 466 ? -39.551 22.322 17.594 1 77.96 466 TYR B C 1
ATOM 9590 O O . TYR B 1 466 ? -39.334 22.798 18.711 1 77.96 466 TYR B O 1
ATOM 9598 N N . LEU B 1 467 ? -39.728 23.043 16.49 1 74.13 467 LEU B N 1
ATOM 9599 C CA . LEU B 1 467 ? -39.609 24.493 16.597 1 74.13 467 LEU B CA 1
ATOM 9600 C C . LEU B 1 467 ? -40.794 25.081 17.355 1 74.13 467 LEU B C 1
ATOM 9602 O O . LEU B 1 467 ? -40.666 26.12 18.006 1 74.13 467 LEU B O 1
ATOM 9606 N N . ARG B 1 468 ? -41.959 24.363 17.278 1 76.82 468 ARG B N 1
ATOM 9607 C CA . ARG B 1 468 ? -43.143 24.82 17.999 1 76.82 468 ARG B CA 1
ATOM 9608 C C . ARG B 1 468 ? -43.089 24.396 19.463 1 76.82 468 ARG B C 1
ATOM 9610 O O . ARG B 1 468 ? -43.431 25.177 20.354 1 76.82 468 ARG B O 1
ATOM 9617 N N . SER B 1 469 ? -43.133 23.081 19.218 1 85.54 469 SER B N 1
ATOM 9618 C CA . SER B 1 469 ? -42.979 22.549 20.568 1 85.54 469 SER B CA 1
ATOM 9619 C C . SER B 1 469 ? -41.761 21.637 20.667 1 85.54 469 SER B C 1
ATOM 9621 O O . SER B 1 469 ? -41.763 20.529 20.126 1 85.54 469 SER B O 1
ATOM 9623 N N . GLN B 1 470 ? -40.461 21.938 21.661 1 85.38 470 GLN B N 1
ATOM 9624 C CA . GLN B 1 470 ? -39.229 21.166 21.79 1 85.38 470 GLN B CA 1
ATOM 9625 C C . GLN B 1 470 ? -39.498 19.801 22.417 1 85.38 470 GLN B C 1
ATOM 9627 O O . GLN B 1 470 ? -38.883 18.804 22.035 1 85.38 470 GLN B O 1
ATOM 9632 N N . THR B 1 471 ? -40.319 19.799 23.38 1 90.06 471 THR B N 1
ATOM 9633 C CA . THR B 1 471 ? -40.634 18.542 24.05 1 90.06 471 THR B CA 1
ATOM 9634 C C . THR B 1 471 ? -41.371 17.597 23.106 1 90.06 471 THR B C 1
ATOM 9636 O O . THR B 1 471 ? -41.104 16.393 23.092 1 90.06 471 THR B O 1
ATOM 9639 N N . ALA B 1 472 ? -42.294 18.114 22.335 1 89.47 472 ALA B N 1
ATOM 9640 C CA . ALA B 1 472 ? -43.029 17.298 21.371 1 89.47 472 ALA B CA 1
ATOM 9641 C C . ALA B 1 472 ? -42.095 16.734 20.305 1 89.47 472 ALA B C 1
ATOM 9643 O O . ALA B 1 472 ? -42.25 15.587 19.879 1 89.47 472 ALA B O 1
ATOM 9644 N N . GLY B 1 473 ? -41.187 17.565 19.879 1 89.51 473 GLY B N 1
ATOM 9645 C CA . GLY B 1 473 ? -40.211 17.11 18.901 1 89.51 473 GLY B CA 1
ATOM 9646 C C . GLY B 1 473 ? -39.323 15.995 19.42 1 89.51 473 GLY B C 1
ATOM 9647 O O . GLY B 1 473 ? -39.05 15.028 18.706 1 89.51 473 GLY B O 1
ATOM 9648 N N . ARG B 1 474 ? -38.865 16.099 20.616 1 92 474 ARG B N 1
ATOM 9649 C CA . ARG B 1 474 ? -38.02 15.086 21.24 1 92 474 ARG B CA 1
ATOM 9650 C C . ARG B 1 474 ? -38.777 13.774 21.418 1 92 474 ARG B C 1
ATOM 9652 O O . ARG B 1 474 ? -38.238 12.699 21.148 1 92 474 ARG B O 1
ATOM 9659 N N . ARG B 1 475 ? -40.001 13.839 21.87 1 93.38 475 ARG B N 1
ATOM 9660 C CA . ARG B 1 475 ? -40.811 12.648 22.103 1 93.38 475 ARG B CA 1
ATOM 9661 C C . ARG B 1 475 ? -41.12 11.932 20.792 1 93.38 475 ARG B C 1
ATOM 9663 O O . ARG B 1 475 ? -41.109 10.7 20.734 1 93.38 475 ARG B O 1
ATOM 9670 N N . MET B 1 476 ? -41.405 12.702 19.793 1 92.32 476 MET B N 1
ATOM 9671 C CA . MET B 1 476 ? -41.677 12.11 18.487 1 92.32 476 MET B CA 1
ATOM 9672 C C . MET B 1 476 ? -40.439 11.409 17.938 1 92.32 476 MET B C 1
ATOM 9674 O O . MET B 1 476 ? -40.537 10.319 17.372 1 92.32 476 MET B O 1
ATOM 9678 N N . THR B 1 477 ? -39.294 12.084 18.033 1 94.51 477 THR B N 1
ATOM 9679 C CA . THR B 1 477 ? -38.05 11.479 17.569 1 94.51 477 THR B CA 1
ATOM 9680 C C . THR B 1 477 ? -37.764 10.183 18.324 1 94.51 477 THR B C 1
ATOM 9682 O O . THR B 1 477 ? -37.337 9.193 17.728 1 94.51 477 THR B O 1
ATOM 9685 N N . ALA B 1 478 ? -37.96 10.139 19.614 1 95.05 478 ALA B N 1
ATOM 9686 C CA . ALA B 1 478 ? -37.766 8.939 20.424 1 95.05 478 ALA B CA 1
ATOM 9687 C C . ALA B 1 478 ? -38.735 7.836 20.01 1 95.05 478 ALA B C 1
ATOM 9689 O O . ALA B 1 478 ? -38.376 6.656 20.003 1 95.05 478 ALA B O 1
ATOM 9690 N N . LEU B 1 479 ? -39.971 8.236 19.706 1 95.09 479 LEU B N 1
ATOM 9691 C CA . LEU B 1 479 ? -40.971 7.273 19.257 1 95.09 479 LEU B CA 1
ATOM 9692 C C . LEU B 1 479 ? -40.567 6.651 17.925 1 95.09 479 LEU B C 1
ATOM 9694 O O . LEU B 1 479 ? -40.689 5.438 17.739 1 95.09 479 LEU B O 1
ATOM 9698 N N . LEU B 1 480 ? -40.12 7.47 17.008 1 94.9 480 LEU B N 1
ATOM 9699 C CA . LEU B 1 480 ? -39.681 6.97 15.71 1 94.9 480 LEU B CA 1
ATOM 9700 C C . LEU B 1 480 ? -38.462 6.066 15.859 1 94.9 480 LEU B C 1
ATOM 9702 O O . LEU B 1 480 ? -38.313 5.091 15.119 1 94.9 480 LEU B O 1
ATOM 9706 N N . TRP B 1 481 ? -37.557 6.434 16.761 1 96.54 481 TRP B N 1
ATOM 9707 C CA . TRP B 1 481 ? -36.396 5.595 17.037 1 96.54 481 TRP B CA 1
ATOM 9708 C C . TRP B 1 481 ? -36.824 4.224 17.55 1 96.54 481 TRP B C 1
ATOM 9710 O O . TRP B 1 481 ? -36.344 3.196 17.066 1 96.54 481 TRP B O 1
ATOM 9720 N N . THR B 1 482 ? -37.739 4.203 18.531 1 97.03 482 THR B N 1
ATOM 9721 C CA . THR B 1 482 ? -38.227 2.951 19.099 1 97.03 482 THR B CA 1
ATOM 9722 C C . THR B 1 482 ? -38.959 2.128 18.043 1 97.03 482 THR B C 1
ATOM 9724 O O . THR B 1 482 ? -38.822 0.903 17.998 1 97.03 482 THR B O 1
ATOM 9727 N N . LEU B 1 483 ? -39.714 2.807 17.218 1 96.41 483 LEU B N 1
ATOM 9728 C CA . LEU B 1 483 ? -40.425 2.125 16.143 1 96.41 483 LEU B CA 1
ATOM 9729 C C . LEU B 1 483 ? -39.446 1.469 15.174 1 96.41 483 LEU B C 1
ATOM 9731 O O . LEU B 1 483 ? -39.678 0.348 14.715 1 96.41 483 LEU B O 1
ATOM 9735 N N . SER B 1 484 ? -38.43 2.164 14.776 1 96.77 484 SER B N 1
ATOM 9736 C CA . SER B 1 484 ? -37.42 1.604 13.884 1 96.77 484 SER B CA 1
ATOM 9737 C C . SER B 1 484 ? -36.766 0.37 14.496 1 96.77 484 SER B C 1
ATOM 9739 O O . SER B 1 484 ? -36.508 -0.613 13.797 1 96.77 484 SER B O 1
ATOM 9741 N N . VAL B 1 485 ? -36.484 0.371 15.822 1 97.82 485 VAL B N 1
ATOM 9742 C CA . VAL B 1 485 ? -35.876 -0.763 16.511 1 97.82 485 VAL B CA 1
ATOM 9743 C C . VAL B 1 485 ? -36.846 -1.943 16.521 1 97.82 485 VAL B C 1
ATOM 9745 O O . VAL B 1 485 ? -36.455 -3.078 16.241 1 97.82 485 VAL B O 1
ATOM 9748 N N . VAL B 1 486 ? -38.108 -1.688 16.772 1 97.49 486 VAL B N 1
ATOM 9749 C CA . VAL B 1 486 ? -39.124 -2.732 16.864 1 97.49 486 VAL B CA 1
ATOM 9750 C C . VAL B 1 486 ? -39.371 -3.337 15.485 1 97.49 486 VAL B C 1
ATOM 9752 O O . VAL B 1 486 ? -39.508 -4.556 15.35 1 97.49 486 VAL B O 1
ATOM 9755 N N . VAL B 1 487 ? -39.446 -2.513 14.478 1 97 487 VAL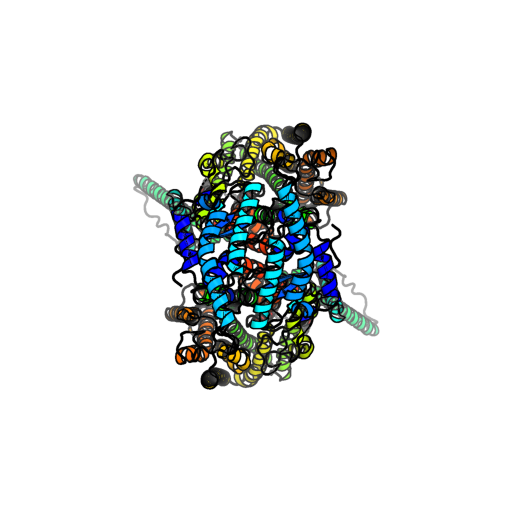 B N 1
ATOM 9756 C CA . VAL B 1 487 ? -39.644 -3 13.117 1 97 487 VAL B CA 1
ATOM 9757 C C . VAL B 1 487 ? -38.461 -3.871 12.701 1 97 487 VAL B C 1
ATOM 9759 O O . VAL B 1 487 ? -38.642 -4.917 12.074 1 97 487 VAL B O 1
ATOM 9762 N N . THR B 1 488 ? -37.297 -3.45 13.015 1 97.54 488 THR B N 1
ATOM 9763 C CA . THR B 1 488 ? -36.108 -4.237 12.706 1 97.54 488 THR B CA 1
ATOM 9764 C C . THR B 1 488 ? -36.154 -5.587 13.416 1 97.54 488 THR B C 1
ATOM 9766 O O . THR B 1 488 ? -35.836 -6.619 12.821 1 97.54 488 THR B O 1
ATOM 9769 N N . ALA B 1 489 ? -36.5 -5.555 14.71 1 97.83 489 ALA B N 1
ATOM 9770 C CA . ALA B 1 489 ? -36.609 -6.794 15.476 1 97.83 489 ALA B CA 1
ATOM 9771 C C . ALA B 1 489 ? -37.682 -7.708 14.891 1 97.83 489 ALA B C 1
ATOM 9773 O O . ALA B 1 489 ? -37.479 -8.919 14.775 1 97.83 489 ALA B O 1
ATOM 9774 N N . PHE B 1 490 ? -38.809 -7.137 14.523 1 97.6 490 PHE B N 1
ATOM 9775 C CA . PHE B 1 490 ? -39.923 -7.894 13.965 1 97.6 490 PHE B CA 1
ATOM 9776 C C . PHE B 1 490 ? -39.528 -8.545 12.645 1 97.6 490 PHE B C 1
ATOM 9778 O O . PHE B 1 490 ? -39.755 -9.739 12.444 1 97.6 490 PHE B O 1
ATOM 9785 N N . LEU B 1 491 ? -38.89 -7.844 11.747 1 97.07 491 LEU B N 1
ATOM 9786 C CA . LEU B 1 491 ? -38.486 -8.361 10.444 1 97.07 491 LEU B CA 1
ATOM 9787 C C . LEU B 1 491 ? -37.354 -9.373 10.587 1 97.07 491 LEU B C 1
ATOM 9789 O O . LEU B 1 491 ? -37.302 -10.361 9.851 1 97.07 491 LEU B O 1
ATOM 9793 N N . SER B 1 492 ? -36.431 -9.102 11.513 1 96.94 492 SER B N 1
ATOM 9794 C CA . SER B 1 492 ? -35.343 -10.045 11.748 1 96.94 492 SER B CA 1
ATOM 9795 C C . SER B 1 492 ? -35.873 -11.393 12.225 1 96.94 492 SER B C 1
ATOM 9797 O O . SER B 1 492 ? -35.35 -12.442 11.843 1 96.94 492 SER B O 1
ATOM 9799 N N . TYR B 1 493 ? -36.905 -11.332 13.051 1 95.81 493 TYR B N 1
ATOM 9800 C CA . TYR B 1 493 ? -37.481 -12.553 13.602 1 95.81 493 TYR B CA 1
ATOM 9801 C C . TYR B 1 493 ? -38.288 -13.3 12.547 1 95.81 493 TYR B C 1
ATOM 9803 O O . TYR B 1 493 ? -38.166 -14.52 12.411 1 95.81 493 TYR B O 1
ATOM 9811 N N . THR B 1 494 ? -39.069 -12.676 11.677 1 96.25 494 THR B N 1
ATOM 9812 C CA . THR B 1 494 ? -39.994 -13.305 10.741 1 96.25 494 THR B CA 1
ATOM 9813 C C . THR B 1 494 ? -39.27 -13.729 9.467 1 96.25 494 THR B C 1
ATOM 9815 O O . THR B 1 494 ? -39.578 -14.774 8.89 1 96.25 494 THR B O 1
ATOM 9818 N N . ARG B 1 495 ? -38.341 -12.948 9.062 1 95.02 495 ARG B N 1
ATOM 9819 C CA . ARG B 1 495 ? -37.657 -13.22 7.802 1 95.02 495 ARG B CA 1
ATOM 9820 C C . ARG B 1 495 ? -36.348 -13.966 8.04 1 95.02 495 ARG B C 1
ATOM 9822 O O . ARG B 1 495 ? -35.673 -14.365 7.088 1 95.02 495 ARG B O 1
ATOM 9829 N N . LYS B 1 496 ? -35.934 -14.102 9.345 1 94.54 496 LYS B N 1
ATOM 9830 C CA . LYS B 1 496 ? -34.733 -14.841 9.725 1 94.54 496 LYS B CA 1
ATOM 9831 C C . LYS B 1 496 ? -33.484 -14.211 9.115 1 94.54 496 LYS B C 1
ATOM 9833 O O . LYS B 1 496 ? -32.649 -14.91 8.537 1 94.54 496 LYS B O 1
ATOM 9838 N N . TRP B 1 497 ? -33.397 -12.929 9.285 1 95.38 497 TRP B N 1
ATOM 9839 C CA . TRP B 1 497 ? -32.232 -12.178 8.826 1 95.38 497 TRP B CA 1
ATOM 9840 C C . TRP B 1 497 ? -30.983 -12.585 9.6 1 95.38 497 TRP B C 1
ATOM 9842 O O . TRP B 1 497 ? -31.067 -12.966 10.77 1 95.38 497 TRP B O 1
ATOM 9852 N N . SER B 1 498 ? -29.827 -12.57 8.915 1 95.15 498 SER B N 1
ATOM 9853 C CA . SER B 1 498 ? -28.532 -12.669 9.58 1 95.15 498 SER B CA 1
ATOM 9854 C C . SER B 1 498 ? -27.581 -11.575 9.105 1 95.15 498 SER B C 1
ATOM 9856 O O . SER B 1 498 ? -27.45 -11.339 7.902 1 95.15 498 SER B O 1
ATOM 9858 N N . VAL B 1 499 ? -26.958 -10.929 9.992 1 94.08 499 VAL B N 1
ATOM 9859 C CA . VAL B 1 499 ? -26.019 -9.867 9.647 1 94.08 499 VAL B CA 1
ATOM 9860 C C . VAL B 1 499 ? -24.634 -10.462 9.402 1 94.08 499 VAL B C 1
ATOM 9862 O O . VAL B 1 499 ? -23.751 -9.792 8.86 1 94.08 499 VAL B O 1
ATOM 9865 N N . ASN B 1 500 ? -24.433 -11.727 9.776 1 93.28 500 ASN B N 1
ATOM 9866 C CA . ASN B 1 500 ? -23.161 -12.39 9.512 1 93.28 500 ASN B CA 1
ATOM 9867 C C . ASN B 1 500 ? -22.965 -12.654 8.021 1 93.28 500 ASN B C 1
ATOM 9869 O O . ASN B 1 500 ? -23.714 -13.426 7.42 1 93.28 500 ASN B O 1
ATOM 9873 N N . THR B 1 501 ? -22.002 -12.173 7.454 1 89.44 501 THR B N 1
ATOM 9874 C CA . THR B 1 501 ? -21.766 -12.081 6.018 1 89.44 501 THR B CA 1
ATOM 9875 C C . THR B 1 501 ? -21.686 -13.471 5.393 1 89.44 501 THR B C 1
ATOM 9877 O O . THR B 1 501 ? -22.075 -13.662 4.239 1 89.44 501 THR B O 1
ATOM 9880 N N . LEU B 1 502 ? -21.276 -14.521 6.119 1 88.79 502 LEU B N 1
ATOM 9881 C CA . LEU B 1 502 ? -21.015 -15.825 5.52 1 88.79 502 LEU B CA 1
ATOM 9882 C C . LEU B 1 502 ? -22.134 -16.808 5.85 1 88.79 502 LEU B C 1
ATOM 9884 O O . LEU B 1 502 ? -21.937 -18.023 5.787 1 88.79 502 LEU B O 1
ATOM 9888 N N . ASP B 1 503 ? -23.325 -16.26 6.204 1 92.23 503 ASP B N 1
ATOM 9889 C CA . ASP B 1 503 ? -24.476 -17.096 6.533 1 92.23 503 ASP B CA 1
ATOM 9890 C C . ASP B 1 503 ? -25.346 -17.341 5.302 1 92.23 503 ASP B C 1
ATOM 9892 O O . ASP B 1 503 ? -26.552 -17.565 5.423 1 92.23 503 ASP B O 1
ATOM 9896 N N . GLY B 1 504 ? -24.839 -17.171 4.128 1 87.78 504 GLY B N 1
ATOM 9897 C CA . GLY B 1 504 ? -25.468 -17.572 2.879 1 87.78 504 GLY B CA 1
ATOM 9898 C C . GLY B 1 504 ? -26.785 -16.865 2.621 1 87.78 504 GLY B C 1
ATOM 9899 O O . GLY B 1 504 ? -26.857 -15.636 2.68 1 87.78 504 GLY B O 1
ATOM 9900 N N . GLY B 1 505 ? -27.828 -17.59 2.5 1 86.95 505 GLY B N 1
ATOM 9901 C CA . GLY B 1 505 ? -29.135 -17.076 2.124 1 86.95 505 GLY B CA 1
ATOM 9902 C C . GLY B 1 505 ? -29.683 -16.06 3.108 1 86.95 505 GLY B C 1
ATOM 9903 O O . GLY B 1 505 ? -30.316 -15.08 2.708 1 86.95 505 GLY B O 1
ATOM 9904 N N . SER B 1 506 ? -29.477 -16.235 4.38 1 92.08 506 SER B N 1
ATOM 9905 C CA . SER B 1 506 ? -29.983 -15.329 5.406 1 92.08 506 SER B CA 1
ATOM 9906 C C . SER B 1 506 ? -29.295 -13.97 5.331 1 92.08 506 SER B C 1
ATOM 9908 O O . SER B 1 506 ? -29.91 -12.941 5.616 1 92.08 506 SER B O 1
ATOM 9910 N N . ALA B 1 507 ? -28.06 -13.999 5.01 1 92.35 507 ALA B N 1
ATOM 9911 C CA . ALA B 1 507 ? -27.312 -12.753 4.868 1 92.35 507 ALA B CA 1
ATOM 9912 C C . ALA B 1 507 ? -27.728 -12.004 3.605 1 92.35 507 ALA B C 1
ATOM 9914 O O . ALA B 1 507 ? -27.814 -10.773 3.606 1 92.35 507 ALA B O 1
ATOM 9915 N N . VAL B 1 508 ? -27.97 -12.722 2.536 1 90.14 508 VAL B N 1
ATOM 9916 C CA . VAL B 1 508 ? -28.392 -12.131 1.271 1 90.14 508 VAL B CA 1
ATOM 9917 C C . VAL B 1 508 ? -29.769 -11.491 1.434 1 90.14 508 VAL B C 1
ATOM 9919 O O . VAL B 1 508 ? -30.015 -10.394 0.926 1 90.14 508 VAL B O 1
ATOM 9922 N N . LEU B 1 509 ? -30.615 -12.161 2.123 1 93.02 509 LEU B N 1
ATOM 9923 C CA . LEU B 1 509 ? -31.957 -11.638 2.354 1 93.02 509 LEU B CA 1
ATOM 9924 C C . LEU B 1 509 ? -31.904 -10.336 3.146 1 93.02 509 LEU B C 1
ATOM 9926 O O . LEU B 1 509 ? -32.656 -9.4 2.862 1 93.02 509 LEU B O 1
ATOM 9930 N N . PHE B 1 510 ? -31.09 -10.3 4.138 1 94.6 510 PHE B N 1
ATOM 9931 C CA . PHE B 1 510 ? -30.92 -9.077 4.912 1 94.6 510 PHE B CA 1
ATOM 9932 C C . PHE B 1 510 ? -30.408 -7.944 4.03 1 94.6 510 PHE B C 1
ATOM 9934 O O . PHE B 1 510 ? -30.813 -6.792 4.193 1 94.6 510 PHE B O 1
ATOM 9941 N N . ASP B 1 511 ? -29.538 -8.188 3.097 1 91.88 511 ASP B N 1
ATOM 9942 C CA . ASP B 1 511 ? -28.991 -7.181 2.193 1 91.88 511 ASP B CA 1
ATOM 9943 C C . ASP B 1 511 ? -30.075 -6.617 1.278 1 91.88 511 ASP B C 1
ATOM 9945 O O . ASP B 1 511 ? -30.087 -5.42 0.985 1 91.88 511 ASP B O 1
ATOM 9949 N N . ILE B 1 512 ? -30.967 -7.425 0.904 1 92.77 512 ILE B N 1
ATOM 9950 C CA . ILE B 1 512 ? -32.025 -7.038 -0.023 1 92.77 512 ILE B CA 1
ATOM 9951 C C . ILE B 1 512 ? -33.093 -6.237 0.718 1 92.77 512 ILE B C 1
ATOM 9953 O O . ILE B 1 512 ? -33.535 -5.189 0.242 1 92.77 512 ILE B O 1
ATOM 9957 N N . GLU B 1 513 ? -33.366 -6.649 1.977 1 94.41 513 GLU B N 1
ATOM 9958 C CA . GLU B 1 513 ? -34.582 -6.142 2.606 1 94.41 513 GLU B CA 1
ATOM 9959 C C . GLU B 1 513 ? -34.256 -5.146 3.715 1 94.41 513 GLU B C 1
ATOM 9961 O O . GLU B 1 513 ? -35.107 -4.345 4.108 1 94.41 513 GLU B O 1
ATOM 9966 N N . GLY B 1 514 ? -33.105 -5.215 4.175 1 93.29 514 GLY B N 1
ATOM 9967 C CA . GLY B 1 514 ? -32.936 -4.481 5.418 1 93.29 514 GLY B CA 1
ATOM 9968 C C . GLY B 1 514 ? -31.708 -3.589 5.422 1 93.29 514 GLY B C 1
ATOM 9969 O O . GLY B 1 514 ? -31.776 -2.433 5.844 1 93.29 514 GLY B O 1
ATOM 9970 N N . TYR B 1 515 ? -30.632 -3.965 4.881 1 92.88 515 TYR B N 1
ATOM 9971 C CA . TYR B 1 515 ? -29.32 -3.361 5.084 1 92.88 515 TYR B CA 1
ATOM 9972 C C . TYR B 1 515 ? -29.323 -1.897 4.661 1 92.88 515 TYR B C 1
ATOM 9974 O O . TYR B 1 515 ? -28.865 -1.028 5.407 1 92.88 515 TYR B O 1
ATOM 9982 N N . ALA B 1 516 ? -29.867 -1.513 3.474 1 94.17 516 ALA B N 1
ATOM 9983 C CA . ALA B 1 516 ? -29.775 -0.159 2.935 1 94.17 516 ALA B CA 1
ATOM 9984 C C . ALA B 1 516 ? -31.131 0.541 2.977 1 94.17 516 ALA B C 1
ATOM 9986 O O . ALA B 1 516 ? -31.342 1.542 2.288 1 94.17 516 ALA B O 1
ATOM 9987 N N . LYS B 1 517 ? -32.047 0.06 3.852 1 95.08 517 LYS B N 1
ATOM 9988 C CA . LYS B 1 517 ? -33.401 0.606 3.888 1 95.08 517 LYS B CA 1
ATOM 9989 C C . LYS B 1 517 ? -33.568 1.585 5.047 1 95.08 517 LYS B C 1
ATOM 9991 O O . LYS B 1 517 ? -33.059 1.349 6.144 1 95.08 517 LYS B O 1
ATOM 9996 N N . PRO B 1 518 ? -34.187 2.659 4.811 1 94.89 518 PRO B N 1
ATOM 9997 C CA . PRO B 1 518 ? -34.289 3.731 5.804 1 94.89 518 PRO B CA 1
ATOM 9998 C C . PRO B 1 518 ? -34.982 3.282 7.089 1 94.89 518 PRO B C 1
ATOM 10000 O O . PRO B 1 518 ? -34.628 3.74 8.178 1 94.89 518 PRO B O 1
ATOM 10003 N N . HIS B 1 519 ? -35.99 2.344 7 1 93.31 519 HIS B N 1
ATOM 10004 C CA . HIS B 1 519 ? -36.735 1.964 8.195 1 93.31 519 HIS B CA 1
ATOM 10005 C C . HIS B 1 519 ? -35.859 1.174 9.162 1 93.31 519 HIS B C 1
ATOM 10007 O O . HIS B 1 519 ? -36.11 1.167 10.37 1 93.31 519 HIS B O 1
ATOM 10013 N N . VAL B 1 520 ? -34.813 0.578 8.644 1 94.28 520 VAL B N 1
ATOM 10014 C CA . VAL B 1 520 ? -33.912 -0.2 9.489 1 94.28 520 VAL B CA 1
ATOM 10015 C C . VAL B 1 520 ? -32.75 0.677 9.949 1 94.28 520 VAL B C 1
ATOM 10017 O O . VAL B 1 520 ? -32.326 0.6 11.105 1 94.28 520 VAL B O 1
ATOM 10020 N N . ARG B 1 521 ? -32.306 1.581 9.076 1 95.16 521 ARG B N 1
ATOM 10021 C CA . ARG B 1 521 ? -31.092 2.347 9.342 1 95.16 521 ARG B CA 1
ATOM 10022 C C . ARG B 1 521 ? -31.415 3.653 10.059 1 95.16 521 ARG B C 1
ATOM 10024 O O . ARG B 1 521 ? -30.514 4.336 10.552 1 95.16 521 ARG B O 1
ATOM 10031 N N . ALA B 1 522 ? -32.651 4.004 10.231 1 96.09 522 ALA B N 1
ATOM 10032 C CA . ALA B 1 522 ? -33.079 5.266 10.828 1 96.09 522 ALA B CA 1
ATOM 10033 C C . ALA B 1 522 ? -32.678 5.342 12.298 1 96.09 522 ALA B C 1
ATOM 10035 O O . ALA B 1 522 ? -32.57 6.432 12.863 1 96.09 522 ALA B O 1
ATOM 10036 N N . GLN B 1 523 ? -32.463 4.22 12.932 1 96.04 523 GLN B N 1
ATOM 10037 C CA . GLN B 1 523 ? -32.146 4.193 14.356 1 96.04 523 GLN B CA 1
ATOM 10038 C C . GLN B 1 523 ? -30.887 5.001 14.655 1 96.04 523 GLN B C 1
ATOM 10040 O O . GLN B 1 523 ? -30.848 5.764 15.623 1 96.04 523 GLN B O 1
ATOM 10045 N N . SER B 1 524 ? -29.867 4.898 13.833 1 96.96 524 SER B N 1
ATOM 10046 C CA . SER B 1 524 ? -28.619 5.624 14.049 1 96.96 524 SER B CA 1
ATOM 10047 C C . SER B 1 524 ? -28.796 7.116 13.791 1 96.96 524 SER B C 1
ATOM 10049 O O . SER B 1 524 ? -28.295 7.947 14.551 1 96.96 524 SER B O 1
ATOM 10051 N N . TYR B 1 525 ? -29.536 7.502 12.76 1 97.13 525 TYR B N 1
ATOM 10052 C CA . TYR B 1 525 ? -29.807 8.889 12.399 1 97.13 525 TYR B CA 1
ATOM 10053 C C . TYR B 1 525 ? -30.608 9.59 13.49 1 97.13 525 TYR B C 1
ATOM 10055 O O . TYR B 1 525 ? -30.267 10.701 13.902 1 97.13 525 TYR B O 1
ATOM 10063 N N . LEU B 1 526 ? -31.637 8.903 13.994 1 96.93 526 LEU B N 1
ATOM 10064 C CA . LEU B 1 526 ? -32.528 9.466 15.003 1 96.93 526 LEU B CA 1
ATOM 10065 C C . LEU B 1 526 ? -31.819 9.586 16.348 1 96.93 526 LEU B C 1
ATOM 10067 O O . LEU B 1 526 ? -32.086 10.514 17.114 1 96.93 526 LEU B O 1
ATOM 10071 N N . ALA B 1 527 ? -30.9 8.693 16.63 1 97.49 527 ALA B N 1
ATOM 10072 C CA . ALA B 1 527 ? -30.099 8.806 17.846 1 97.49 527 ALA B CA 1
ATOM 10073 C C . ALA B 1 527 ? -29.25 10.074 17.827 1 97.49 527 ALA B C 1
ATOM 10075 O O . ALA B 1 527 ? -29.114 10.753 18.847 1 97.49 527 ALA B O 1
ATOM 10076 N N . GLY B 1 528 ? -28.669 10.384 16.708 1 96.87 528 GLY B N 1
ATOM 10077 C CA . GLY B 1 528 ? -27.913 11.619 16.567 1 96.87 528 GLY B CA 1
ATOM 10078 C C . GLY B 1 528 ? -28.764 12.863 16.736 1 96.87 528 GLY B C 1
ATOM 10079 O O . GLY B 1 528 ? -28.344 13.826 17.38 1 96.87 528 GLY B O 1
ATOM 10080 N N . MET B 1 529 ? -29.955 12.801 16.199 1 95.39 529 MET B N 1
ATOM 10081 C CA . MET B 1 529 ? -30.885 13.916 16.352 1 95.39 529 MET B CA 1
ATOM 10082 C C . MET B 1 529 ? -31.224 14.145 17.821 1 95.39 529 MET B C 1
ATOM 10084 O O . MET B 1 529 ? -31.267 15.287 18.282 1 95.39 529 MET B O 1
ATOM 10088 N N . LEU B 1 530 ? -31.416 13.085 18.515 1 95.33 530 LEU B N 1
ATOM 10089 C CA . LEU B 1 530 ? -31.793 13.175 19.921 1 95.33 530 LEU B CA 1
ATOM 10090 C C . LEU B 1 530 ? -30.685 13.831 20.739 1 95.33 530 LEU B C 1
ATOM 10092 O O . LEU B 1 530 ? -30.963 14.59 21.671 1 95.33 530 LEU B O 1
ATOM 10096 N N . VAL B 1 531 ? -29.498 13.572 20.416 1 94.88 531 VAL B N 1
ATOM 10097 C CA . VAL B 1 531 ? -28.373 14.176 21.121 1 94.88 531 VAL B CA 1
ATOM 10098 C C . VAL B 1 531 ? -28.415 15.693 20.96 1 94.88 531 VAL B C 1
ATOM 10100 O O . VAL B 1 531 ? -28.198 16.432 21.924 1 94.88 531 VAL B O 1
ATOM 10103 N N . ALA B 1 532 ? -28.701 16.139 19.766 1 92.19 532 ALA B N 1
ATOM 10104 C CA . ALA B 1 532 ? -28.73 17.569 19.472 1 92.19 532 ALA B CA 1
ATOM 10105 C C . ALA B 1 532 ? -29.924 18.243 20.143 1 92.19 532 ALA B C 1
ATOM 10107 O O . ALA B 1 532 ? -29.89 19.443 20.425 1 92.19 532 ALA B O 1
ATOM 10108 N N . MET B 1 533 ? -30.988 17.449 20.479 1 91.56 533 MET B N 1
ATOM 10109 C CA . MET B 1 533 ? -32.221 18.014 21.02 1 91.56 533 MET B CA 1
ATOM 10110 C C . MET B 1 533 ? -32.191 18.027 22.544 1 91.56 533 MET B C 1
ATOM 10112 O O . MET B 1 533 ? -32.987 18.723 23.179 1 91.56 533 MET B O 1
ATOM 10116 N N . LEU B 1 534 ? -31.292 17.338 23.089 1 89.26 534 LEU B N 1
ATOM 10117 C CA . LEU B 1 534 ? -31.234 17.257 24.545 1 89.26 534 LEU B CA 1
ATOM 10118 C C . LEU B 1 534 ? -30.677 18.547 25.139 1 89.26 534 LEU B C 1
ATOM 10120 O O . LEU B 1 534 ? -29.746 19.138 24.588 1 89.26 534 LEU B O 1
ATOM 10124 N N . PRO B 1 535 ? -31.27 19.023 26.178 1 81.99 535 PRO B N 1
ATOM 10125 C CA . PRO B 1 535 ? -30.79 20.246 26.826 1 81.99 535 PRO B CA 1
ATOM 10126 C C . PRO B 1 535 ? -29.421 20.07 27.479 1 81.99 535 PRO B C 1
ATOM 10128 O O . PRO B 1 535 ? -29.05 18.954 27.852 1 81.99 535 PRO B O 1
ATOM 10131 N N . PRO B 1 536 ? -28.634 21.136 27.404 1 75.37 536 PRO B N 1
ATOM 10132 C CA . PRO B 1 536 ? -27.328 21.057 28.063 1 75.37 536 PRO B CA 1
ATOM 10133 C C . PRO B 1 536 ? -27.436 20.708 29.545 1 75.37 536 PRO B C 1
ATOM 10135 O O . PRO B 1 536 ? -28.401 21.099 30.207 1 75.37 536 PRO B O 1
ATOM 10138 N N . SER B 1 537 ? -26.727 19.832 29.963 1 64.52 537 SER B N 1
ATOM 10139 C CA . SER B 1 537 ? -26.723 19.475 31.378 1 64.52 537 SER B CA 1
ATOM 10140 C C . SER B 1 537 ? -26.289 20.653 32.244 1 64.52 537 SER B C 1
ATOM 10142 O O . SER B 1 537 ? -25.508 21.499 31.805 1 64.52 537 SER B O 1
ATOM 10144 N N . SER B 1 538 ? -26.969 21.127 33.251 1 55.58 538 SER B N 1
ATOM 10145 C CA . SER B 1 538 ? -26.766 22.226 34.189 1 55.58 538 SER B CA 1
ATOM 10146 C C . SER B 1 538 ? -25.285 22.429 34.491 1 55.58 538 SER B C 1
ATOM 10148 O O . SER B 1 538 ? -24.883 23.493 34.965 1 55.58 538 SER B O 1
ATOM 10150 N N . SER B 1 539 ? -24.492 21.44 34.565 1 47.55 539 SER B N 1
ATOM 10151 C CA . SER B 1 539 ? -23.116 21.649 35.003 1 47.55 539 SER B CA 1
ATOM 10152 C C . SER B 1 539 ? -22.338 22.493 33.999 1 47.55 539 SER B C 1
ATOM 10154 O O . SER B 1 539 ? -21.215 22.92 34.277 1 47.55 539 SER B O 1
ATOM 10156 N N . SER B 1 540 ? -22.705 22.483 32.796 1 48.88 540 SER B N 1
ATOM 10157 C CA . SER B 1 540 ? -21.922 23.141 31.754 1 48.88 540 SER B CA 1
ATOM 10158 C C . SER B 1 540 ? -22.191 24.642 31.725 1 48.88 540 SER B C 1
ATOM 10160 O O . SER B 1 540 ? -21.598 25.368 30.925 1 48.88 540 SER B O 1
ATOM 10162 N N . SER B 1 541 ? -23.365 25.236 32.279 1 39.41 541 SER B N 1
ATOM 10163 C CA . SER B 1 541 ? -23.636 26.664 32.153 1 39.41 541 SER B CA 1
ATOM 10164 C C . SER B 1 541 ? -22.48 27.496 32.697 1 39.41 541 SER B C 1
ATOM 10166 O O . SER B 1 541 ? -22.416 28.706 32.466 1 39.41 541 SER B O 1
ATOM 10168 N N . SER B 1 542 ? -22.176 27.282 34.098 1 34.84 542 SER B N 1
ATOM 10169 C CA . SER B 1 542 ? -21.456 28.384 34.727 1 34.84 542 SER B CA 1
ATOM 10170 C C . SER B 1 542 ? -20.126 28.645 34.028 1 34.84 542 SER B C 1
ATOM 10172 O O . SER B 1 542 ? -19.562 29.735 34.143 1 34.84 542 SER B O 1
ATOM 10174 N N . SER B 1 543 ? -19.077 27.783 34.303 1 33.79 543 SER B N 1
ATOM 10175 C CA . SER B 1 543 ? -17.703 28.272 34.249 1 33.79 543 SER B CA 1
ATOM 10176 C C . SER B 1 543 ? -17.265 28.53 32.811 1 33.79 543 SER B C 1
ATOM 10178 O O . SER B 1 543 ? -17.261 27.616 31.984 1 33.79 543 SER B O 1
ATOM 10180 N N . SER B 1 544 ? -17.549 29.751 32.313 1 32.29 544 SER B N 1
ATOM 10181 C CA . SER B 1 544 ? -17.176 30.464 31.096 1 32.29 544 SER B CA 1
ATOM 10182 C C . SER B 1 544 ? -15.906 29.885 30.483 1 32.29 544 SER B C 1
ATOM 10184 O O . SER B 1 544 ? -15.788 29.79 29.259 1 32.29 544 SER B O 1
ATOM 10186 N N . SER B 1 545 ? -14.682 30.473 31.172 1 30.39 545 SER B N 1
ATOM 10187 C CA . SER B 1 545 ? -13.488 31.05 30.563 1 30.39 545 SER B CA 1
ATOM 10188 C C . SER B 1 545 ? -12.692 29.997 29.801 1 30.39 545 SER B C 1
ATOM 10190 O O . SER B 1 545 ? -12.257 30.236 28.672 1 30.39 545 SER B O 1
ATOM 10192 N N . SER B 1 546 ? -11.554 29.371 30.569 1 31.2 546 SER B N 1
ATOM 10193 C CA . SER B 1 546 ? -10.218 29.044 30.082 1 31.2 546 SER B CA 1
ATOM 10194 C C . SER B 1 546 ? -10.236 27.786 29.22 1 31.2 546 SER B C 1
ATOM 10196 O O . SER B 1 546 ? -10.938 26.822 29.534 1 31.2 546 SER B O 1
ATOM 10198 N N . ALA B 1 547 ? -10.136 27.899 27.947 1 35.04 547 ALA B N 1
ATOM 10199 C CA . ALA B 1 547 ? -9.808 26.98 26.86 1 35.04 547 ALA B CA 1
ATOM 10200 C C . ALA B 1 547 ? -9.082 25.745 27.387 1 35.04 547 ALA B C 1
ATOM 10202 O O . ALA B 1 547 ? -8.534 24.961 26.609 1 35.04 547 ALA B O 1
ATOM 10203 N N . THR B 1 548 ? -8.626 25.668 28.713 1 33.25 548 THR B N 1
ATOM 10204 C CA . THR B 1 548 ? -7.766 24.534 29.031 1 33.25 548 THR B CA 1
ATOM 10205 C C . THR B 1 548 ? -8.545 23.224 28.946 1 33.25 548 THR B C 1
ATOM 10207 O O . THR B 1 548 ? -9.603 23.084 29.562 1 33.25 548 THR B O 1
ATOM 10210 N N . VAL B 1 549 ? -8.635 22.446 27.921 1 40.26 549 VAL B N 1
ATOM 10211 C CA . VAL B 1 549 ? -9.024 21.049 27.758 1 40.26 549 VAL B CA 1
ATOM 10212 C C . VAL B 1 549 ? -8.925 20.325 29.099 1 40.26 549 VAL B C 1
ATOM 10214 O O . VAL B 1 549 ? -7.825 20.078 29.598 1 40.26 549 VAL B O 1
ATOM 10217 N N . ILE B 1 550 ? -9.726 20.678 30.125 1 38.06 550 ILE B N 1
ATOM 10218 C CA . ILE B 1 550 ? -9.766 20.03 31.432 1 38.06 550 ILE B CA 1
ATOM 10219 C C . ILE B 1 550 ? -9.976 18.528 31.258 1 38.06 550 ILE B C 1
ATOM 10221 O O . ILE B 1 550 ? -10.976 18.097 30.678 1 38.06 550 ILE B O 1
ATOM 10225 N N . TYR B 1 551 ? -9.058 17.694 31.195 1 46.2 551 TYR B N 1
ATOM 10226 C CA . TYR B 1 551 ? -8.944 16.249 31.359 1 46.2 551 TYR B CA 1
ATOM 10227 C C . TYR B 1 551 ? -9.899 15.746 32.434 1 46.2 551 TYR B C 1
ATOM 10229 O O . TYR B 1 551 ? -9.913 14.554 32.753 1 46.2 551 TYR B O 1
ATOM 10237 N N . GLY B 1 552 ? -10.696 16.534 33.198 1 54.73 552 GLY B N 1
ATOM 10238 C CA . GLY B 1 552 ? -11.262 15.957 34.407 1 54.73 552 GLY B CA 1
ATOM 10239 C C . GLY B 1 552 ? -12.76 15.737 34.318 1 54.73 552 GLY B C 1
ATOM 10240 O O . GLY B 1 552 ? -13.544 16.579 34.761 1 54.73 552 GLY B O 1
ATOM 10241 N N . GLY B 1 553 ? -13.342 14.948 33.407 1 61.91 553 GLY B N 1
ATOM 10242 C CA . GLY B 1 553 ? -14.755 14.613 33.463 1 61.91 553 GLY B CA 1
ATOM 10243 C C . GLY B 1 553 ? -15.193 14.101 34.823 1 61.91 553 GLY B C 1
ATOM 10244 O O . GLY B 1 553 ? -14.368 13.64 35.614 1 61.91 553 GLY B O 1
ATOM 10245 N N . THR B 1 554 ? -16.5 14.423 35.338 1 79.71 554 THR B N 1
ATOM 10246 C CA . THR B 1 554 ? -17.099 13.872 36.548 1 79.71 554 THR B CA 1
ATOM 10247 C C . THR B 1 554 ? -17.014 12.348 36.548 1 79.71 554 THR B C 1
ATOM 10249 O O . THR B 1 554 ? -16.722 11.738 35.517 1 79.71 554 THR B O 1
ATOM 10252 N N . ARG B 1 555 ? -17.025 11.739 37.681 1 84.94 555 ARG B N 1
ATOM 10253 C CA . ARG B 1 555 ? -16.991 10.287 37.821 1 84.94 555 ARG B CA 1
ATOM 10254 C C . ARG B 1 555 ? -18.077 9.629 36.976 1 84.94 555 ARG B C 1
ATOM 10256 O O . ARG B 1 555 ? -17.853 8.573 36.381 1 84.94 555 ARG B O 1
ATOM 10263 N N . THR B 1 556 ? -19.236 10.266 36.934 1 88.68 556 THR B N 1
ATOM 10264 C CA . THR B 1 556 ? -20.352 9.738 36.156 1 88.68 556 THR B CA 1
ATOM 10265 C C . THR B 1 556 ? -20.048 9.802 34.662 1 88.68 556 THR B C 1
ATOM 10267 O O . THR B 1 556 ? -20.396 8.887 33.913 1 88.68 556 THR B O 1
ATOM 10270 N N . ALA B 1 557 ? -19.432 10.86 34.247 1 91.27 557 ALA B N 1
ATOM 10271 C CA . ALA B 1 557 ? -19.072 11.014 32.84 1 91.27 557 ALA B CA 1
ATOM 10272 C C . ALA B 1 557 ? -18.017 9.991 32.429 1 91.27 557 ALA B C 1
ATOM 10274 O O . ALA B 1 557 ? -18.085 9.426 31.335 1 91.27 557 ALA B O 1
ATOM 10275 N N . LYS B 1 558 ? -17.067 9.758 33.317 1 91.69 558 LYS B N 1
ATOM 10276 C CA . LYS B 1 558 ? -16.035 8.765 33.032 1 91.69 558 LYS B CA 1
ATOM 10277 C C . LYS B 1 558 ? -16.632 7.365 32.928 1 91.69 558 LYS B C 1
ATOM 10279 O O . LYS B 1 558 ? -16.259 6.589 32.046 1 91.69 558 LYS B O 1
ATOM 10284 N N . ALA B 1 559 ? -17.544 7.083 33.851 1 94.48 559 ALA B N 1
ATOM 10285 C CA . ALA B 1 559 ? -18.201 5.779 33.815 1 94.48 559 ALA B CA 1
ATOM 10286 C C . ALA B 1 559 ? -19.007 5.607 32.53 1 94.48 559 ALA B C 1
ATOM 10288 O O . ALA B 1 559 ? -19.017 4.526 31.936 1 94.48 559 ALA B O 1
ATOM 10289 N N . ALA B 1 560 ? -19.712 6.626 32.159 1 94.91 560 ALA B N 1
ATOM 10290 C CA . ALA B 1 560 ? -20.499 6.583 30.929 1 94.91 560 ALA B CA 1
ATOM 10291 C C . ALA B 1 560 ? -19.601 6.387 29.711 1 94.91 560 ALA B C 1
ATOM 10293 O O . ALA B 1 560 ? -19.949 5.647 28.788 1 94.91 560 ALA B O 1
ATOM 10294 N N . MET B 1 561 ? -18.489 7.048 29.747 1 95.27 561 MET B N 1
ATOM 10295 C CA . MET B 1 561 ? -17.536 6.918 28.648 1 95.27 561 MET B CA 1
ATOM 10296 C C . MET B 1 561 ? -17.001 5.493 28.557 1 95.27 561 MET B C 1
ATOM 10298 O O . MET B 1 561 ? -16.981 4.901 27.477 1 95.27 561 MET B O 1
ATOM 10302 N N . VAL B 1 562 ? -16.591 4.959 29.656 1 95.93 562 VAL B N 1
ATOM 10303 C CA . VAL B 1 562 ? -16.036 3.61 29.689 1 95.93 562 VAL B CA 1
ATOM 10304 C C . VAL B 1 562 ? -17.099 2.603 29.256 1 95.93 562 VAL B C 1
ATOM 10306 O O . VAL B 1 562 ? -16.811 1.674 28.498 1 95.93 562 VAL B O 1
ATOM 10309 N N . THR B 1 563 ? -18.328 2.801 29.758 1 96.66 563 THR B N 1
ATOM 10310 C CA . THR B 1 563 ? -19.415 1.904 29.384 1 96.66 563 THR B CA 1
ATOM 10311 C C . THR B 1 563 ? -19.671 1.962 27.881 1 96.66 563 THR B C 1
ATOM 10313 O O . THR B 1 563 ? -19.89 0.93 27.242 1 96.66 563 THR B O 1
ATOM 10316 N N . ALA B 1 564 ? -19.646 3.142 27.313 1 97.62 564 ALA B N 1
ATOM 10317 C CA . ALA B 1 564 ? -19.845 3.299 25.874 1 97.62 564 ALA B CA 1
ATOM 10318 C C . ALA B 1 564 ? -18.727 2.621 25.088 1 97.62 564 ALA B C 1
ATOM 10320 O O . ALA B 1 564 ? -18.983 1.949 24.086 1 97.62 564 ALA B O 1
ATOM 10321 N N . LEU B 1 565 ? -17.541 2.763 25.546 1 96.92 565 LEU B N 1
ATOM 10322 C CA . LEU B 1 565 ? -16.4 2.166 24.861 1 96.92 565 LEU B CA 1
ATOM 10323 C C . LEU B 1 565 ? -16.455 0.644 24.938 1 96.92 565 LEU B C 1
ATOM 10325 O O . LEU B 1 565 ? -16.134 -0.043 23.965 1 96.92 565 LEU B O 1
ATOM 10329 N N . ILE B 1 566 ? -16.828 0.142 26.049 1 97.06 566 ILE B N 1
ATOM 10330 C CA . ILE B 1 566 ? -16.974 -1.301 26.208 1 97.06 566 ILE B CA 1
ATOM 10331 C C . ILE B 1 566 ? -18.094 -1.808 25.302 1 97.06 566 ILE B C 1
ATOM 10333 O O . ILE B 1 566 ? -17.977 -2.878 24.699 1 97.06 566 ILE B O 1
ATOM 10337 N N . GLY B 1 567 ? -19.165 -1.056 25.282 1 97.37 567 GLY B N 1
ATOM 10338 C CA . GLY B 1 567 ? -20.25 -1.412 24.381 1 97.37 567 GLY B CA 1
ATOM 10339 C C . GLY B 1 567 ? -19.821 -1.475 22.927 1 97.37 567 GLY B C 1
ATOM 10340 O O . GLY B 1 567 ? -20.156 -2.424 22.216 1 97.37 567 GLY B O 1
ATOM 10341 N N . LEU B 1 568 ? -19.065 -0.496 22.514 1 97.35 568 LEU B N 1
ATOM 10342 C CA . LEU B 1 568 ? -18.561 -0.471 21.146 1 97.35 568 LEU B CA 1
ATOM 10343 C C . LEU B 1 568 ? -17.635 -1.655 20.887 1 97.35 568 LEU B C 1
ATOM 10345 O O . LEU B 1 568 ? -17.734 -2.31 19.847 1 97.35 568 LEU B O 1
ATOM 10349 N N . ALA B 1 569 ? -16.753 -1.936 21.834 1 95.98 569 ALA B N 1
ATOM 10350 C CA . ALA B 1 569 ? -15.814 -3.046 21.695 1 95.98 569 ALA B CA 1
ATOM 10351 C C . ALA B 1 569 ? -16.548 -4.383 21.651 1 95.98 569 ALA B C 1
ATOM 10353 O O . ALA B 1 569 ? -16.205 -5.261 20.855 1 95.98 569 ALA B O 1
ATOM 10354 N N . THR B 1 570 ? -17.513 -4.492 22.462 1 95.66 570 THR B N 1
ATOM 10355 C CA . THR B 1 570 ? -18.27 -5.738 22.509 1 95.66 570 THR B CA 1
ATOM 10356 C C . THR B 1 570 ? -19.011 -5.971 21.196 1 95.66 570 THR B C 1
ATOM 10358 O O . THR B 1 570 ? -18.974 -7.072 20.643 1 95.66 570 THR B O 1
ATOM 10361 N N . MET B 1 571 ? -19.602 -4.957 20.641 1 95.33 571 MET B N 1
ATOM 10362 C CA . MET B 1 571 ? -20.353 -5.105 19.398 1 95.33 571 MET B CA 1
ATOM 10363 C C . MET B 1 571 ? -19.419 -5.404 18.23 1 95.33 571 MET B C 1
ATOM 10365 O O . MET B 1 571 ? -19.784 -6.136 17.309 1 95.33 571 MET B O 1
ATOM 10369 N N . SER B 1 572 ? -18.237 -4.908 18.282 1 94.8 572 SER B N 1
ATOM 10370 C CA . SER B 1 572 ? -17.296 -5.076 17.179 1 94.8 572 SER B CA 1
ATOM 10371 C C . SER B 1 572 ? -16.615 -6.439 17.236 1 94.8 572 SER B C 1
ATOM 10373 O O . SER B 1 572 ? -16.255 -7.002 16.201 1 94.8 572 SER B O 1
ATOM 10375 N N . LEU B 1 573 ? -16.486 -7.048 18.515 1 94.94 573 LEU B N 1
ATOM 10376 C CA . LEU B 1 573 ? -15.607 -8.205 18.642 1 94.94 573 LEU B CA 1
ATOM 10377 C C . LEU B 1 573 ? -16.395 -9.442 19.059 1 94.94 573 LEU B C 1
ATOM 10379 O O . LEU B 1 573 ? -15.863 -10.555 19.049 1 94.94 573 LEU B O 1
ATOM 10383 N N . ILE B 1 574 ? -17.64 -9.307 19.384 1 93.35 574 ILE B N 1
ATOM 10384 C CA . ILE B 1 574 ? -18.42 -10.428 19.898 1 93.35 574 ILE B CA 1
ATOM 10385 C C . ILE B 1 574 ? -18.528 -11.514 18.83 1 93.35 574 ILE B C 1
ATOM 10387 O O . ILE B 1 574 ? -18.776 -12.68 19.145 1 93.35 574 ILE B O 1
ATOM 10391 N N . THR B 1 575 ? -18.289 -11.235 17.595 1 92.41 575 THR B N 1
ATOM 10392 C CA . THR B 1 575 ? -18.424 -12.191 16.501 1 92.41 575 THR B CA 1
ATOM 10393 C C . THR B 1 575 ? -17.336 -13.258 16.578 1 92.41 575 THR B C 1
ATOM 10395 O O . THR B 1 575 ? -17.457 -14.32 15.965 1 92.41 575 THR B O 1
ATOM 10398 N N . VAL B 1 576 ? -16.317 -13.032 17.365 1 90.34 576 VAL B N 1
ATOM 10399 C CA . VAL B 1 576 ? -15.223 -13.985 17.512 1 90.34 576 VAL B CA 1
ATOM 10400 C C . VAL B 1 576 ? -15.726 -15.245 18.214 1 90.34 576 VAL B C 1
ATOM 10402 O O . VAL B 1 576 ? -15.117 -16.312 18.101 1 90.34 576 VAL B O 1
ATOM 10405 N N . THR B 1 577 ? -16.93 -15.17 18.869 1 88.54 577 THR B N 1
ATOM 10406 C CA . THR B 1 577 ? -17.47 -16.283 19.643 1 88.54 577 THR B CA 1
ATOM 10407 C C . THR B 1 577 ? -18.176 -17.283 18.732 1 88.54 577 THR B C 1
ATOM 10409 O O . THR B 1 577 ? -18.988 -18.087 19.195 1 88.54 577 THR B O 1
ATOM 10412 N N . GLY B 1 578 ? -17.891 -17.189 17.335 1 90.52 578 GLY B N 1
ATOM 10413 C CA . GLY B 1 578 ? -18.422 -18.277 16.529 1 90.52 578 GLY B CA 1
ATOM 10414 C C . GLY B 1 578 ? -19.228 -17.797 15.336 1 90.52 578 GLY B C 1
ATOM 10415 O O . GLY B 1 578 ? -19.818 -18.604 14.615 1 90.52 578 GLY B O 1
ATOM 10416 N N . ALA B 1 579 ? -19.284 -16.538 15.107 1 91.91 579 ALA B N 1
ATOM 10417 C CA . ALA B 1 579 ? -20.012 -16.028 13.948 1 91.91 579 ALA B CA 1
ATOM 10418 C C . ALA B 1 579 ? -19.359 -16.483 12.646 1 91.91 579 ALA B C 1
ATOM 10420 O O . ALA B 1 579 ? -20.021 -16.572 11.61 1 91.91 579 ALA B O 1
ATOM 10421 N N . TYR B 1 580 ? -18.09 -16.795 12.758 1 90.13 580 TYR B N 1
ATOM 10422 C CA . TYR B 1 580 ? -17.316 -17.223 11.597 1 90.13 580 TYR B CA 1
ATOM 10423 C C . TYR B 1 580 ? -16.426 -18.41 11.943 1 90.13 580 TYR B C 1
ATOM 10425 O O . TYR B 1 580 ? -15.214 -18.373 11.718 1 90.13 580 TYR B O 1
ATOM 10433 N N . SER B 1 581 ? -17.05 -19.465 12.418 1 87.38 581 SER B N 1
ATOM 10434 C CA . SER B 1 581 ? -16.3 -20.612 12.919 1 87.38 581 SER B CA 1
ATOM 10435 C C . SER B 1 581 ? -16.348 -21.777 11.936 1 87.38 581 SER B C 1
ATOM 10437 O O . SER B 1 581 ? -15.511 -22.68 11.994 1 87.38 581 SER B O 1
ATOM 10439 N N . ARG B 1 582 ? -17.347 -21.786 11.085 1 88.27 582 ARG B N 1
ATOM 10440 C CA . ARG B 1 582 ? -17.486 -22.866 10.113 1 88.27 582 ARG B CA 1
ATOM 10441 C C . ARG B 1 582 ? -17.21 -22.369 8.698 1 88.27 582 ARG B C 1
ATOM 10443 O O . ARG B 1 582 ? -16.937 -21.185 8.493 1 88.27 582 ARG B O 1
ATOM 10450 N N . ARG B 1 583 ? -17.231 -23.343 7.704 1 82.38 583 ARG B N 1
ATOM 10451 C CA . ARG B 1 583 ? -17.007 -22.943 6.319 1 82.38 583 ARG B CA 1
ATOM 10452 C C . ARG B 1 583 ? -18.069 -21.95 5.858 1 82.38 583 ARG B C 1
ATOM 10454 O O . ARG B 1 583 ? -19.193 -21.955 6.364 1 82.38 583 ARG B O 1
ATOM 10461 N N . ALA B 1 584 ? -17.798 -21.117 4.942 1 82.92 584 ALA B N 1
ATOM 10462 C CA . ALA B 1 584 ? -18.742 -20.141 4.405 1 82.92 584 ALA B CA 1
ATOM 10463 C C . ALA B 1 584 ? -19.898 -20.833 3.687 1 82.92 584 ALA B C 1
ATOM 10465 O O . ALA B 1 584 ? -19.689 -21.796 2.946 1 82.92 584 ALA B O 1
ATOM 10466 N N . CYS B 1 585 ? -21.049 -20.335 3.957 1 82.64 585 CYS B N 1
ATOM 10467 C CA . CYS B 1 585 ? -22.221 -20.88 3.282 1 82.64 585 CYS B CA 1
ATOM 10468 C C . CYS B 1 585 ? -22.29 -20.4 1.837 1 82.64 585 CYS B C 1
ATOM 10470 O O . CYS B 1 585 ? -21.928 -19.26 1.539 1 82.64 585 CYS B O 1
ATOM 10472 N N . GLN B 1 586 ? -22.766 -21.226 1.007 1 75.17 586 GLN B N 1
ATOM 10473 C CA . GLN B 1 586 ? -23.157 -20.784 -0.327 1 75.17 586 GLN B CA 1
ATOM 10474 C C . GLN B 1 586 ? -24.477 -20.018 -0.288 1 75.17 586 GLN B C 1
ATOM 10476 O O . GLN B 1 586 ? -25.18 -20.034 0.724 1 75.17 586 GLN B O 1
ATOM 10481 N N . PHE B 1 587 ? -24.842 -19.383 -1.33 1 73.65 587 PHE B N 1
ATOM 10482 C CA . PHE B 1 587 ? -25.992 -18.487 -1.379 1 73.65 587 PHE B CA 1
ATOM 10483 C C . PHE B 1 587 ? -27.283 -19.248 -1.104 1 73.65 587 PHE B C 1
ATOM 10485 O O . PHE B 1 587 ? -28.254 -18.674 -0.605 1 73.65 587 PHE B O 1
ATOM 10492 N N . GLN B 1 588 ? -27.273 -20.576 -1.355 1 76.73 588 GLN B N 1
ATOM 10493 C CA . GLN B 1 588 ? -28.488 -21.363 -1.171 1 76.73 588 GLN B CA 1
ATOM 10494 C C . GLN B 1 588 ? -28.476 -22.087 0.172 1 76.73 588 GLN B C 1
ATOM 10496 O O . GLN B 1 588 ? -29.491 -22.647 0.591 1 76.73 588 GLN B O 1
ATOM 10501 N N . GLU B 1 589 ? -27.411 -21.919 0.887 1 83.94 589 GLU B N 1
ATOM 10502 C CA . GLU B 1 589 ? -27.266 -22.599 2.171 1 83.94 589 GLU B CA 1
ATOM 10503 C C . GLU B 1 589 ? -27.576 -21.658 3.332 1 83.94 589 GLU B C 1
ATOM 10505 O O . GLU B 1 589 ? -27.496 -20.437 3.186 1 83.94 589 GLU B O 1
ATOM 10510 N N . VAL B 1 590 ? -28.042 -22.257 4.408 1 88.78 590 VAL B N 1
ATOM 10511 C CA . VAL B 1 590 ? -28.289 -21.523 5.645 1 88.78 590 VAL B CA 1
ATOM 10512 C C . VAL B 1 590 ? -27.696 -22.288 6.826 1 88.78 590 VAL B C 1
ATOM 10514 O O . VAL B 1 590 ? -27.678 -23.521 6.83 1 88.78 590 VAL B O 1
ATOM 10517 N N . PRO B 1 591 ? -27.222 -21.577 7.803 1 89.29 591 PRO B N 1
ATOM 10518 C CA . PRO B 1 591 ? -26.54 -22.233 8.921 1 89.29 591 PRO B CA 1
ATOM 10519 C C . PRO B 1 591 ? -27.454 -23.178 9.698 1 89.29 591 PRO B C 1
ATOM 10521 O O . PRO B 1 591 ? -26.979 -24.134 10.316 1 89.29 591 PRO B O 1
ATOM 10524 N N . SER B 1 592 ? -28.784 -23.007 9.746 1 86.91 592 SER B N 1
ATOM 10525 C CA . SER B 1 592 ? -29.716 -23.822 10.518 1 86.91 592 SER B CA 1
ATOM 10526 C C . SER B 1 592 ? -29.878 -25.208 9.904 1 86.91 592 SER B C 1
ATOM 10528 O O . SER B 1 592 ? -30.132 -26.182 10.615 1 86.91 592 SER B O 1
ATOM 10530 N N . THR B 1 593 ? -29.649 -25.334 8.637 1 87.3 593 THR B N 1
ATOM 10531 C CA . THR B 1 593 ? -29.91 -26.597 7.956 1 87.3 593 THR B CA 1
ATOM 10532 C C . THR B 1 593 ? -28.614 -27.202 7.423 1 87.3 593 THR B C 1
ATOM 10534 O O . THR B 1 593 ? -28.544 -28.405 7.167 1 87.3 593 THR B O 1
ATOM 10537 N N . ASN B 1 594 ? -27.668 -26.354 7.176 1 86.1 594 ASN B N 1
ATOM 10538 C CA . ASN B 1 594 ? -26.403 -26.794 6.597 1 86.1 594 ASN B CA 1
ATOM 10539 C C . ASN B 1 594 ? -25.239 -26.576 7.56 1 86.1 594 ASN B C 1
ATOM 10541 O O . ASN B 1 594 ? -25.299 -25.699 8.424 1 86.1 594 ASN B O 1
ATOM 10545 N N . ASP B 1 595 ? -24.305 -27.387 7.553 1 85.98 595 ASP B N 1
ATOM 10546 C CA . ASP B 1 595 ? -23.126 -27.244 8.402 1 85.98 595 ASP B CA 1
ATOM 10547 C C . ASP B 1 595 ? -22.168 -26.197 7.84 1 85.98 595 ASP B C 1
ATOM 10549 O O . ASP B 1 595 ? -21.043 -26.522 7.452 1 85.98 595 ASP B O 1
ATOM 10553 N N . CYS B 1 596 ? -22.674 -24.964 7.776 1 86.8 596 CYS B N 1
ATOM 10554 C CA . CYS B 1 596 ? -21.907 -23.839 7.255 1 86.8 596 CYS B CA 1
ATOM 10555 C C . CYS B 1 596 ? -22.257 -22.552 7.992 1 86.8 596 CYS B C 1
ATOM 10557 O O . CYS B 1 596 ? -23.222 -22.513 8.758 1 86.8 596 CYS B O 1
ATOM 10559 N N . GLY B 1 597 ? -21.369 -21.597 7.887 1 89.41 597 GLY B N 1
ATOM 10560 C CA . GLY B 1 597 ? -21.652 -20.273 8.419 1 89.41 597 GLY B CA 1
ATOM 10561 C C . GLY B 1 597 ? -21.392 -20.161 9.909 1 89.41 597 GLY B C 1
ATOM 10562 O O . GLY B 1 597 ? -20.415 -20.715 10.418 1 89.41 597 GLY B O 1
ATOM 10563 N N . SER B 1 598 ? -22.267 -19.44 10.615 1 93.33 598 SER B N 1
ATOM 10564 C CA . SER B 1 598 ? -22.121 -19.153 12.038 1 93.33 598 SER B CA 1
ATOM 10565 C C . SER B 1 598 ? -22.518 -20.355 12.889 1 93.33 598 SER B C 1
ATOM 10567 O O . SER B 1 598 ? -23.464 -21.072 12.556 1 93.33 598 SER B O 1
ATOM 10569 N N . SER B 1 599 ? -21.805 -20.538 13.994 1 93.69 599 SER B N 1
ATOM 10570 C CA . SER B 1 599 ? -22.155 -21.58 14.955 1 93.69 599 SER B CA 1
ATOM 10571 C C . SER B 1 599 ? -23.093 -21.045 16.033 1 93.69 599 SER B C 1
ATOM 10573 O O . SER B 1 599 ? -23.406 -21.749 16.995 1 93.69 599 SER B O 1
ATOM 10575 N N . TRP B 1 600 ? -23.512 -19.792 15.81 1 94.88 600 TRP B N 1
ATOM 10576 C CA . TRP B 1 600 ? -24.421 -19.166 16.764 1 94.88 600 TRP B CA 1
ATOM 10577 C C . TRP B 1 600 ? -25.788 -19.84 16.736 1 94.88 600 TRP B C 1
ATOM 10579 O O . TRP B 1 600 ? -26.22 -20.34 15.695 1 94.88 600 TRP B O 1
ATOM 10589 N N . SER B 1 601 ? -26.482 -19.79 17.902 1 93.99 601 SER B N 1
ATOM 10590 C CA . SER B 1 601 ? -27.877 -20.216 17.932 1 93.99 601 SER B CA 1
ATOM 10591 C C . SER B 1 601 ? -28.772 -19.229 17.19 1 93.99 601 SER B C 1
ATOM 10593 O O . SER B 1 601 ? -28.363 -18.1 16.91 1 93.99 601 SER B O 1
ATOM 10595 N N . ALA B 1 602 ? -29.899 -19.627 16.768 1 92.73 602 ALA B N 1
ATOM 10596 C CA . ALA B 1 602 ? -30.851 -18.764 16.074 1 92.73 602 ALA B CA 1
ATOM 10597 C C . ALA B 1 602 ? -31.189 -17.534 16.912 1 92.73 602 ALA B C 1
ATOM 10599 O O . ALA B 1 602 ? -31.375 -16.44 16.373 1 92.73 602 ALA B O 1
ATOM 10600 N N . GLU B 1 603 ? -31.234 -17.688 18.224 1 94.73 603 GLU B N 1
ATOM 10601 C CA . GLU B 1 603 ? -31.552 -16.589 19.13 1 94.73 603 GLU B CA 1
ATOM 10602 C C . GLU B 1 603 ? -30.416 -15.572 19.184 1 94.73 603 GLU B C 1
ATOM 10604 O O . GLU B 1 603 ? -30.658 -14.363 19.192 1 94.73 603 GLU B O 1
ATOM 10609 N N . ALA B 1 604 ? -29.254 -16.14 19.277 1 95.24 604 ALA B N 1
ATOM 10610 C CA . ALA B 1 604 ? -28.1 -15.246 19.33 1 95.24 604 ALA B CA 1
ATOM 10611 C C . ALA B 1 604 ? -27.987 -14.419 18.052 1 95.24 604 ALA B C 1
ATOM 10613 O O . ALA B 1 604 ? -27.681 -13.226 18.103 1 95.24 604 ALA B O 1
ATOM 10614 N N . THR B 1 605 ? -28.165 -15.073 16.923 1 95.55 605 THR B N 1
ATOM 10615 C CA . THR B 1 605 ? -28.133 -14.378 15.641 1 95.55 605 THR B CA 1
ATOM 10616 C C . THR B 1 605 ? -29.235 -13.324 15.569 1 95.55 605 THR B C 1
ATOM 10618 O O . THR B 1 605 ? -29.003 -12.207 15.102 1 95.55 605 THR B O 1
ATOM 10621 N N . PHE B 1 606 ? -30.442 -13.699 16.098 1 96.11 606 PHE B N 1
ATOM 10622 C CA . PHE B 1 606 ? -31.569 -12.774 16.134 1 96.11 606 PHE B CA 1
ATOM 10623 C C . PHE B 1 606 ? -31.241 -11.554 16.985 1 96.11 606 PHE B C 1
ATOM 10625 O O . PHE B 1 606 ? -31.448 -10.417 16.555 1 96.11 606 PHE B O 1
ATOM 10632 N N . LEU B 1 607 ? -30.685 -11.715 18.124 1 96.89 607 LEU B N 1
ATOM 10633 C CA . LEU B 1 607 ? -30.399 -10.624 19.05 1 96.89 607 LEU B CA 1
ATOM 10634 C C . LEU B 1 607 ? -29.369 -9.667 18.459 1 96.89 607 LEU B C 1
ATOM 10636 O O . LEU B 1 607 ? -29.521 -8.447 18.559 1 96.89 607 LEU B O 1
ATOM 10640 N N . TYR B 1 608 ? -28.373 -10.257 17.905 1 96.47 608 TYR B N 1
ATOM 10641 C CA . TYR B 1 608 ? -27.325 -9.425 17.324 1 96.47 608 TYR B CA 1
ATOM 10642 C C . TYR B 1 608 ? -27.845 -8.659 16.114 1 96.47 608 TYR B C 1
ATOM 10644 O O . TYR B 1 608 ? -27.512 -7.487 15.923 1 96.47 608 TYR B O 1
ATOM 10652 N N . THR B 1 609 ? -28.636 -9.255 15.29 1 96.23 609 THR B N 1
ATOM 10653 C CA . THR B 1 609 ? -29.185 -8.632 14.09 1 96.23 609 THR B CA 1
ATOM 10654 C C . THR B 1 609 ? -30.214 -7.567 14.457 1 96.23 609 THR B C 1
ATOM 10656 O O . THR B 1 609 ? -30.247 -6.494 13.851 1 96.23 609 THR B O 1
ATOM 10659 N N . ALA B 1 610 ? -30.98 -7.789 15.468 1 96.85 610 ALA B N 1
ATOM 10660 C CA . ALA B 1 610 ? -32.095 -6.921 15.838 1 96.85 610 ALA B CA 1
ATOM 10661 C C . ALA B 1 610 ? -31.608 -5.708 16.625 1 96.85 610 ALA B C 1
ATOM 10663 O O . ALA B 1 610 ? -32.118 -4.599 16.447 1 96.85 610 ALA B O 1
ATOM 10664 N N . PHE B 1 611 ? -30.565 -5.925 17.458 1 97.06 611 PHE B N 1
ATOM 10665 C CA . PHE B 1 611 ? -30.293 -4.873 18.431 1 97.06 611 PHE B CA 1
ATOM 10666 C C . PHE B 1 611 ? -28.865 -4.36 18.287 1 97.06 611 PHE B C 1
ATOM 10668 O O . PHE B 1 611 ? -28.488 -3.373 18.922 1 97.06 611 PHE B O 1
ATOM 10675 N N . GLY B 1 612 ? -28.042 -5.023 17.564 1 96.37 612 GLY B N 1
ATOM 10676 C CA . GLY B 1 612 ? -26.651 -4.621 17.427 1 96.37 612 GLY B CA 1
ATOM 10677 C C . GLY B 1 612 ? -26.487 -3.17 17.015 1 96.37 612 GLY B C 1
ATOM 10678 O O . GLY B 1 612 ? -25.725 -2.426 17.635 1 96.37 612 GLY B O 1
ATOM 10679 N N . ARG B 1 613 ? -27.194 -2.731 16.06 1 96.1 613 ARG B N 1
ATOM 10680 C CA . ARG B 1 613 ? -27.099 -1.369 15.544 1 96.1 613 ARG B CA 1
ATOM 10681 C C . ARG B 1 613 ? -27.643 -0.363 16.552 1 96.1 613 ARG B C 1
ATOM 10683 O O . ARG B 1 613 ? -27.105 0.738 16.69 1 96.1 613 ARG B O 1
ATOM 10690 N N . ALA B 1 614 ? -28.705 -0.717 17.17 1 97.28 614 ALA B N 1
ATOM 10691 C CA . ALA B 1 614 ? -29.284 0.151 18.192 1 97.28 614 ALA B CA 1
ATOM 10692 C C . ALA B 1 614 ? -28.292 0.403 19.324 1 97.28 614 ALA B C 1
ATOM 10694 O O . ALA B 1 614 ? -28.112 1.543 19.758 1 97.28 614 ALA B O 1
ATOM 10695 N N . ILE B 1 615 ? -27.7 -0.642 19.756 1 97.6 615 ILE B N 1
ATOM 10696 C CA . ILE B 1 615 ? -26.731 -0.523 20.841 1 97.6 615 ILE B CA 1
ATOM 10697 C C . ILE B 1 615 ? -25.545 0.323 20.383 1 97.6 615 ILE B C 1
ATOM 10699 O O . ILE B 1 615 ? -25.074 1.193 21.12 1 97.6 615 ILE B O 1
ATOM 10703 N N . TRP B 1 616 ? -25.071 0.094 19.213 1 97.9 616 TRP B N 1
ATOM 10704 C CA . TRP B 1 616 ? -23.975 0.882 18.66 1 97.9 616 TRP B CA 1
ATOM 10705 C C . TRP B 1 616 ? -24.331 2.365 18.628 1 97.9 616 TRP B C 1
ATOM 10707 O O . TRP B 1 616 ? -23.536 3.21 19.046 1 97.9 616 TRP B O 1
ATOM 10717 N N . SER B 1 617 ? -25.497 2.668 18.158 1 97.25 617 SER B N 1
ATOM 10718 C CA . SER B 1 617 ? -25.936 4.053 18.024 1 97.25 617 SER B CA 1
ATOM 10719 C C . SER B 1 617 ? -26.036 4.736 19.384 1 97.25 617 SER B C 1
ATOM 10721 O O . SER B 1 617 ? -25.707 5.916 19.518 1 97.25 617 SER B O 1
ATOM 10723 N N . ILE B 1 618 ? -26.485 4.028 20.381 1 97.51 618 ILE B N 1
ATOM 10724 C CA . ILE B 1 618 ? -26.584 4.577 21.729 1 97.51 618 ILE B CA 1
ATOM 10725 C C . ILE B 1 618 ? -25.189 4.894 22.261 1 97.51 618 ILE B C 1
ATOM 10727 O O . ILE B 1 618 ? -24.978 5.936 22.887 1 97.51 618 ILE B O 1
ATOM 10731 N N . CYS B 1 619 ? -24.279 4.03 22.013 1 98.22 619 CYS B N 1
ATOM 10732 C CA . CYS B 1 619 ? -22.909 4.234 22.47 1 98.22 619 CYS B CA 1
ATOM 10733 C C . CYS B 1 619 ? -22.289 5.458 21.805 1 98.22 619 CYS B C 1
ATOM 10735 O O . CYS B 1 619 ? -21.679 6.291 22.477 1 98.22 619 CYS B O 1
ATOM 10737 N N . ILE B 1 620 ? -22.452 5.611 20.528 1 98.08 620 ILE B N 1
ATOM 10738 C CA . ILE B 1 620 ? -21.906 6.754 19.804 1 98.08 620 ILE B CA 1
ATOM 10739 C C . ILE B 1 620 ? -22.583 8.037 20.28 1 98.08 620 ILE B C 1
ATOM 10741 O O . ILE B 1 620 ? -21.921 9.058 20.482 1 98.08 620 ILE B O 1
ATOM 10745 N N . ALA B 1 621 ? -23.889 7.969 20.428 1 97.7 621 ALA B N 1
ATOM 10746 C CA . ALA B 1 621 ? -24.641 9.123 20.914 1 97.7 621 ALA B CA 1
ATOM 10747 C C . ALA B 1 621 ? -24.144 9.563 22.288 1 97.7 621 ALA B C 1
ATOM 10749 O O . ALA B 1 621 ? -24.061 10.76 22.571 1 97.7 621 ALA B O 1
ATOM 10750 N N . THR B 1 622 ? -23.839 8.591 23.095 1 96.89 622 THR B N 1
ATOM 10751 C CA . THR B 1 622 ? -23.327 8.884 24.429 1 96.89 622 THR B CA 1
ATOM 10752 C C . THR B 1 622 ? -21.962 9.563 24.347 1 96.89 622 THR B C 1
ATOM 10754 O O . THR B 1 622 ? -21.712 10.55 25.042 1 96.89 622 THR B O 1
ATOM 10757 N N . ILE B 1 623 ? -21.116 9.133 23.531 1 96.79 623 ILE B N 1
ATOM 10758 C CA . ILE B 1 623 ? -19.798 9.73 23.341 1 96.79 623 ILE B CA 1
ATOM 10759 C C . ILE B 1 623 ? -19.949 11.158 22.823 1 96.79 623 ILE B C 1
ATOM 10761 O O . ILE B 1 623 ? -19.295 12.078 23.321 1 96.79 623 ILE B O 1
ATOM 10765 N N . MET B 1 624 ? -20.842 11.32 21.875 1 96.55 624 MET B N 1
ATOM 10766 C CA . MET B 1 624 ? -21.072 12.644 21.305 1 96.55 624 MET B CA 1
ATOM 10767 C C . MET B 1 624 ? -21.596 13.609 22.363 1 96.55 624 MET B C 1
ATOM 10769 O O . MET B 1 624 ? -21.14 14.75 22.45 1 96.55 624 MET B O 1
ATOM 10773 N N . ARG B 1 625 ? -22.461 13.146 23.202 1 94.91 625 ARG B N 1
ATOM 10774 C CA . ARG B 1 625 ? -23.023 13.983 24.256 1 94.91 625 ARG B CA 1
ATOM 10775 C C . ARG B 1 625 ? -21.951 14.396 25.258 1 94.91 625 ARG B C 1
ATOM 10777 O O . ARG B 1 625 ? -21.874 15.564 25.647 1 94.91 625 ARG B O 1
ATOM 10784 N N . LEU B 1 626 ? -21.12 13.481 25.606 1 94.14 626 LEU B N 1
ATOM 10785 C CA . LEU B 1 626 ? -20.06 13.753 26.571 1 94.14 626 LEU B CA 1
ATOM 10786 C C . LEU B 1 626 ? -19.044 14.735 25.999 1 94.14 626 LEU B C 1
ATOM 10788 O O . LEU B 1 626 ? -18.543 15.605 26.715 1 94.14 626 LEU B O 1
ATOM 10792 N N . CYS B 1 627 ? -18.76 14.636 24.753 1 92.84 627 CYS B N 1
ATOM 10793 C CA . CYS B 1 627 ? -17.811 15.538 24.109 1 92.84 627 CYS B CA 1
ATOM 10794 C C . CYS B 1 627 ? -18.404 16.934 23.957 1 92.84 627 CYS B C 1
ATOM 10796 O O . CYS B 1 627 ? -17.694 17.932 24.092 1 92.84 627 CYS B O 1
ATOM 10798 N N . LEU B 1 628 ? -19.692 17.009 23.667 1 90.32 628 LEU B N 1
ATOM 10799 C CA . LEU B 1 628 ? -20.375 18.29 23.528 1 90.32 628 LEU B CA 1
ATOM 10800 C C . LEU B 1 628 ? -20.389 19.045 24.853 1 90.32 628 LEU B C 1
ATOM 10802 O O . LEU B 1 628 ? -20.309 20.276 24.872 1 90.32 628 LEU B O 1
ATOM 10806 N N . GLU B 1 629 ? -20.447 18.304 25.908 1 89.53 629 GLU B N 1
ATOM 10807 C CA . GLU B 1 629 ? -20.481 18.899 27.241 1 89.53 629 GLU B CA 1
ATOM 10808 C C . GLU B 1 629 ? -19.072 19.108 27.788 1 89.53 629 GLU B C 1
ATOM 10810 O O . GLU B 1 629 ? -18.896 19.379 28.978 1 89.53 629 GLU B O 1
ATOM 10815 N N . ARG B 1 630 ? -17.974 18.864 26.999 1 85.92 630 ARG B N 1
ATOM 10816 C CA . ARG B 1 630 ? -16.574 19.058 27.36 1 85.92 630 ARG B CA 1
ATOM 10817 C C . ARG B 1 630 ? -16.168 18.124 28.496 1 85.92 630 ARG B C 1
ATOM 10819 O O . ARG B 1 630 ? -15.407 18.514 29.385 1 85.92 630 ARG B O 1
ATOM 10826 N N . GLN B 1 631 ? -16.826 17.047 28.597 1 86.99 631 GLN B N 1
ATOM 10827 C CA . GLN B 1 631 ? -16.511 16.021 29.586 1 86.99 631 GLN B CA 1
ATOM 10828 C C . GLN B 1 631 ? -15.93 14.777 28.922 1 86.99 631 GLN B C 1
ATOM 10830 O O . GLN B 1 631 ? -16.007 13.678 29.475 1 86.99 631 GLN B O 1
ATOM 10835 N N . GLY B 1 632 ? -15.397 14.948 27.744 1 88.8 632 GLY B N 1
ATOM 10836 C CA . GLY B 1 632 ? -14.951 13.807 26.959 1 88.8 632 GLY B CA 1
ATOM 10837 C C . GLY B 1 632 ? -13.579 13.303 27.364 1 88.8 632 GLY B C 1
ATOM 10838 O O . GLY B 1 632 ? -13.161 12.221 26.946 1 88.8 632 GLY B O 1
ATOM 10839 N N . GLY B 1 633 ? -12.817 14.018 28.108 1 84.48 633 GLY B N 1
ATOM 10840 C CA . GLY B 1 633 ? -11.518 13.587 28.601 1 84.48 633 GLY B CA 1
ATOM 10841 C C . GLY B 1 633 ? -10.501 13.372 27.496 1 84.48 633 GLY B C 1
ATOM 10842 O O . GLY B 1 633 ? -10.39 14.19 26.58 1 84.48 633 GLY B O 1
ATOM 10843 N N . LEU B 1 634 ? -9.753 12.301 27.596 1 84.01 634 LEU B N 1
ATOM 10844 C CA . LEU B 1 634 ? -8.691 11.972 26.651 1 84.01 634 LEU B CA 1
ATOM 10845 C C . LEU B 1 634 ? -9.268 11.628 25.282 1 84.01 634 LEU B C 1
ATOM 10847 O O . LEU B 1 634 ? -8.674 11.955 24.253 1 84.01 634 LEU B O 1
ATOM 10851 N N . ILE B 1 635 ? -10.395 11.022 25.332 1 90.48 635 ILE B N 1
ATOM 10852 C CA . ILE B 1 635 ? -11.02 10.62 24.077 1 90.48 635 ILE B CA 1
ATOM 10853 C C . ILE B 1 635 ? -11.488 11.856 23.313 1 90.48 635 ILE B C 1
ATOM 10855 O O . ILE B 1 635 ? -11.289 11.957 22.1 1 90.48 635 ILE B O 1
ATOM 10859 N N . GLY B 1 636 ? -12.1 12.737 24.041 1 91.17 636 GLY B N 1
ATOM 10860 C CA . GLY B 1 636 ? -12.535 13.976 23.415 1 91.17 636 GLY B CA 1
ATOM 10861 C C . GLY B 1 636 ? -11.389 14.794 22.851 1 91.17 636 GLY B C 1
ATOM 10862 O O . GLY B 1 636 ? -11.506 15.373 21.769 1 91.17 636 GLY B O 1
ATOM 10863 N N . SER B 1 637 ? -10.324 14.816 23.598 1 87.41 637 SER B N 1
ATOM 10864 C CA . SER B 1 637 ? -9.148 15.554 23.149 1 87.41 637 SER B CA 1
ATOM 10865 C C . SER B 1 637 ? -8.536 14.915 21.907 1 87.41 637 SER B C 1
ATOM 10867 O O . SER B 1 637 ? -8.149 15.616 20.969 1 87.41 637 SER B O 1
ATOM 10869 N N . MET B 1 638 ? -8.471 13.664 21.874 1 89.26 638 MET B N 1
ATOM 10870 C CA . MET B 1 638 ? -7.899 12.949 20.737 1 89.26 638 MET B CA 1
ATOM 10871 C C . MET B 1 638 ? -8.758 13.134 19.49 1 89.26 638 MET B C 1
ATOM 10873 O O . MET B 1 638 ? -8.232 13.311 18.39 1 89.26 638 MET B O 1
ATOM 10877 N N . LEU B 1 639 ? -9.972 13.138 19.669 1 94.17 639 LEU B N 1
ATOM 10878 C CA . LEU B 1 639 ? -10.9 13.262 18.55 1 94.17 639 LEU B CA 1
ATOM 10879 C C . LEU B 1 639 ? -10.9 14.684 17.999 1 94.17 639 LEU B C 1
ATOM 10881 O O . LEU B 1 639 ? -11.367 14.921 16.883 1 94.17 639 LEU B O 1
ATOM 10885 N N . SER B 1 640 ? -10.35 15.666 18.754 1 92.9 640 SER B N 1
ATOM 10886 C CA . SER B 1 640 ? -10.412 17.071 18.364 1 92.9 640 SER B CA 1
ATOM 10887 C C . SER B 1 640 ? -9.06 17.565 17.859 1 92.9 640 SER B C 1
ATOM 10889 O O . SER B 1 640 ? -8.83 18.772 17.768 1 92.9 640 SER B O 1
ATOM 10891 N N . TRP B 1 641 ? -8.205 16.628 17.533 1 87.84 641 TRP B N 1
ATOM 10892 C CA . TRP B 1 641 ? -6.899 17.023 17.016 1 87.84 641 TRP B CA 1
ATOM 10893 C C . TRP B 1 641 ? -7.04 17.769 15.693 1 87.84 641 TRP B C 1
ATOM 10895 O O . TRP B 1 641 ? -7.866 17.406 14.853 1 87.84 641 TRP B O 1
ATOM 10905 N N . ASN B 1 642 ? -6.212 18.762 15.485 1 87.42 642 ASN B N 1
ATOM 10906 C CA . ASN B 1 642 ? -6.284 19.616 14.304 1 87.42 642 ASN B CA 1
ATOM 10907 C C . ASN B 1 642 ? -5.969 18.838 13.029 1 87.42 642 ASN B C 1
ATOM 10909 O O . ASN B 1 642 ? -6.428 19.202 11.945 1 87.42 642 ASN B O 1
ATOM 10913 N N . ILE B 1 643 ? -5.237 17.778 13.151 1 86.19 643 ILE B N 1
ATOM 10914 C CA . ILE B 1 643 ? -4.808 17.014 11.985 1 86.19 643 ILE B CA 1
ATOM 10915 C C . ILE B 1 643 ? -6.015 16.338 11.338 1 86.19 643 ILE B C 1
ATOM 10917 O O . ILE B 1 643 ? -6.011 16.065 10.136 1 86.19 643 ILE B O 1
ATOM 10921 N N . TRP B 1 644 ? -7.119 16.164 12.123 1 93.57 644 TRP B N 1
ATOM 10922 C CA . TRP B 1 644 ? -8.284 15.456 11.602 1 93.57 644 TRP B CA 1
ATOM 10923 C C . TRP B 1 644 ? -9.13 16.373 10.724 1 93.57 644 TRP B C 1
ATOM 10925 O O . TRP B 1 644 ? -9.891 15.901 9.876 1 93.57 644 TRP B O 1
ATOM 10935 N N . THR B 1 645 ? -9.004 17.661 10.871 1 93.61 645 THR B N 1
ATOM 10936 C CA . THR B 1 645 ? -9.937 18.617 10.286 1 93.61 645 THR B CA 1
ATOM 10937 C C . THR B 1 645 ? -9.887 18.558 8.762 1 93.61 645 THR B C 1
ATOM 10939 O O . THR B 1 645 ? -10.908 18.33 8.11 1 93.61 645 THR B O 1
ATOM 10942 N N . PRO B 1 646 ? -8.654 18.731 8.158 1 93.4 646 PRO B N 1
ATOM 10943 C CA . PRO B 1 646 ? -8.642 18.639 6.696 1 93.4 646 PRO B CA 1
ATOM 10944 C C . PRO B 1 646 ? -9.045 17.257 6.188 1 93.4 646 PRO B C 1
ATOM 10946 O O . PRO B 1 646 ? -9.701 17.144 5.15 1 93.4 646 PRO B O 1
ATOM 10949 N N . LEU B 1 647 ? -8.756 16.222 6.9 1 95.79 647 LEU B N 1
ATOM 10950 C CA . LEU B 1 647 ? -9.066 14.857 6.487 1 95.79 647 LEU B CA 1
ATOM 10951 C C . LEU B 1 647 ? -10.561 14.581 6.602 1 95.79 647 LEU B C 1
ATOM 10953 O O . LEU B 1 647 ? -11.129 13.863 5.776 1 95.79 647 LEU B O 1
ATOM 10957 N N . ALA B 1 648 ? -11.136 15.162 7.606 1 96.12 648 ALA B N 1
ATOM 10958 C CA . ALA B 1 648 ? -12.575 15.003 7.803 1 96.12 648 ALA B CA 1
ATOM 10959 C C . ALA B 1 648 ? -13.361 15.713 6.705 1 96.12 648 ALA B C 1
ATOM 10961 O O . ALA B 1 648 ? -14.395 15.217 6.252 1 96.12 648 ALA B O 1
ATOM 10962 N N . HIS B 1 649 ? -12.831 16.853 6.243 1 95.04 649 HIS B N 1
ATOM 10963 C CA . HIS B 1 649 ? -13.497 17.614 5.192 1 95.04 649 HIS B CA 1
ATOM 10964 C C . HIS B 1 649 ? -13.436 16.88 3.857 1 95.04 649 HIS B C 1
ATOM 10966 O O . HIS B 1 649 ? -14.281 17.096 2.986 1 95.04 649 HIS B O 1
ATOM 10972 N N . LEU B 1 650 ? -12.541 15.948 3.788 1 97.01 650 LEU B N 1
ATOM 10973 C CA . LEU B 1 650 ? -12.382 15.203 2.544 1 97.01 650 LEU B CA 1
ATOM 10974 C C . LEU B 1 650 ? -13.086 13.853 2.625 1 97.01 650 LEU B C 1
ATOM 10976 O O . LEU B 1 650 ? -13.073 13.082 1.662 1 97.01 650 LEU B O 1
ATOM 10980 N N . SER B 1 651 ? -13.721 13.572 3.745 1 96.51 651 SER B N 1
ATOM 10981 C CA . SER B 1 651 ? -14.296 12.252 3.985 1 96.51 651 SER B CA 1
ATOM 10982 C C . SER B 1 651 ? -15.382 11.928 2.965 1 96.51 651 SER B C 1
ATOM 10984 O O . SER B 1 651 ? -15.515 10.78 2.535 1 96.51 651 SER B O 1
ATOM 10986 N N . PHE B 1 652 ? -16.193 12.952 2.516 1 95.11 652 PHE B N 1
ATOM 10987 C CA . PHE B 1 652 ? -17.236 12.74 1.52 1 95.11 652 PHE B CA 1
ATOM 10988 C C . PHE B 1 652 ? -16.632 12.321 0.185 1 95.11 652 PHE B C 1
ATOM 10990 O O . PHE B 1 652 ? -17.086 11.355 -0.432 1 95.11 652 PHE B O 1
ATOM 10997 N N . GLY B 1 653 ? -15.634 13.006 -0.257 1 97.64 653 GLY B N 1
ATOM 10998 C CA . GLY B 1 653 ? -14.945 12.643 -1.485 1 97.64 653 GLY B CA 1
ATOM 10999 C C . GLY B 1 653 ? -14.285 11.279 -1.419 1 97.64 653 GLY B C 1
ATOM 11000 O O . GLY B 1 653 ? -14.333 10.513 -2.383 1 97.64 653 GLY B O 1
ATOM 11001 N N . VAL B 1 654 ? -13.66 10.961 -0.269 1 98.37 654 VAL B N 1
ATOM 11002 C CA . VAL B 1 654 ? -12.996 9.674 -0.088 1 98.37 654 VAL B CA 1
ATOM 11003 C C . VAL B 1 654 ? -14.026 8.548 -0.146 1 98.37 654 VAL B C 1
ATOM 11005 O O . VAL B 1 654 ? -13.762 7.486 -0.714 1 98.37 654 VAL B O 1
ATOM 11008 N N . TYR B 1 655 ? -15.195 8.811 0.458 1 97.12 655 TYR B N 1
ATOM 11009 C CA . TYR B 1 655 ? -16.281 7.839 0.424 1 97.12 655 TYR B CA 1
ATOM 11010 C C . TYR B 1 655 ? -16.672 7.509 -1.012 1 97.12 655 TYR B C 1
ATOM 11012 O O . TYR B 1 655 ? -16.836 6.338 -1.364 1 97.12 655 TYR B O 1
ATOM 11020 N N . LEU B 1 656 ? -16.713 8.441 -1.843 1 97.94 656 LEU B N 1
ATOM 11021 C CA . LEU B 1 656 ? -17.155 8.251 -3.22 1 97.94 656 LEU B CA 1
ATOM 11022 C C . LEU B 1 656 ? -16.042 7.644 -4.069 1 97.94 656 LEU B C 1
ATOM 11024 O O . LEU B 1 656 ? -16.307 6.845 -4.969 1 97.94 656 LEU B O 1
ATOM 11028 N N . ILE B 1 657 ? -14.833 7.896 -3.746 1 98.14 657 ILE B N 1
ATOM 11029 C CA . ILE B 1 657 ? -13.739 7.639 -4.676 1 98.14 657 ILE B CA 1
ATOM 11030 C C . ILE B 1 657 ? -13.045 6.329 -4.307 1 98.14 657 ILE B C 1
ATOM 11032 O O . ILE B 1 657 ? -12.579 5.598 -5.183 1 98.14 657 ILE B O 1
ATOM 11036 N N . HIS B 1 658 ? -12.928 5.94 -3.052 1 98.01 658 HIS B N 1
ATOM 11037 C CA . HIS B 1 658 ? -12.042 4.868 -2.612 1 98.01 658 HIS B CA 1
ATOM 11038 C C . HIS B 1 658 ? -12.42 3.54 -3.259 1 98.01 658 HIS B C 1
ATOM 11040 O O . HIS B 1 658 ? -11.546 2.772 -3.666 1 98.01 658 HIS B O 1
ATOM 11046 N N . PRO B 1 659 ? -13.71 3.198 -3.439 1 96.46 659 PRO B N 1
ATOM 11047 C CA . PRO B 1 659 ? -13.992 1.919 -4.094 1 96.46 659 PRO B CA 1
ATOM 11048 C C . PRO B 1 659 ? -13.536 1.889 -5.551 1 96.46 659 PRO B C 1
ATOM 11050 O O . PRO B 1 659 ? -13.13 0.837 -6.053 1 96.46 659 PRO B O 1
ATOM 11053 N N . MET B 1 660 ? -13.628 3.007 -6.233 1 96.5 660 MET B N 1
ATOM 11054 C CA . MET B 1 660 ? -13.192 3.069 -7.625 1 96.5 660 MET B CA 1
ATOM 11055 C C . MET B 1 660 ? -11.702 2.763 -7.743 1 96.5 660 MET B C 1
ATOM 11057 O O . MET B 1 660 ? -11.28 2.056 -8.659 1 96.5 660 MET B O 1
ATOM 11061 N N . ILE B 1 661 ? -10.976 3.275 -6.787 1 96.83 661 ILE B N 1
ATOM 11062 C CA . ILE B 1 661 ? -9.538 3.034 -6.798 1 96.83 661 ILE B CA 1
ATOM 11063 C C . ILE B 1 661 ? -9.262 1.549 -6.576 1 96.83 661 ILE B C 1
ATOM 11065 O O . ILE B 1 661 ? -8.41 0.962 -7.248 1 96.83 661 ILE B O 1
ATOM 11069 N N . ILE B 1 662 ? -9.985 0.924 -5.69 1 96.37 662 ILE B N 1
ATOM 11070 C CA . ILE B 1 662 ? -9.787 -0.491 -5.398 1 96.37 662 ILE B CA 1
ATOM 11071 C C . ILE B 1 662 ? -10.133 -1.325 -6.629 1 96.37 662 ILE B C 1
ATOM 11073 O O . ILE B 1 662 ? -9.364 -2.203 -7.028 1 96.37 662 ILE B O 1
ATOM 11077 N N . PHE B 1 663 ? -11.24 -1.008 -7.312 1 94.84 663 PHE B N 1
ATOM 11078 C CA . PHE B 1 663 ? -11.668 -1.769 -8.48 1 94.84 663 PHE B CA 1
ATOM 11079 C C . PHE B 1 663 ? -10.675 -1.608 -9.625 1 94.84 663 PHE B C 1
ATOM 11081 O O . PHE B 1 663 ? -10.297 -2.589 -10.268 1 94.84 663 PHE B O 1
ATOM 11088 N N . ILE B 1 664 ? -10.263 -0.41 -9.855 1 94.98 664 ILE B N 1
ATOM 11089 C CA . ILE B 1 664 ? -9.33 -0.167 -10.95 1 94.98 664 ILE B CA 1
ATOM 11090 C C . ILE B 1 664 ? -8.03 -0.928 -10.699 1 94.98 664 ILE B C 1
ATOM 11092 O O . ILE B 1 664 ? -7.464 -1.522 -11.62 1 94.98 664 ILE B O 1
ATOM 11096 N N . TRP B 1 665 ? -7.587 -0.936 -9.468 1 93.07 665 TRP B N 1
ATOM 11097 C CA . TRP B 1 665 ? -6.332 -1.598 -9.126 1 93.07 665 TRP B CA 1
ATOM 11098 C C . TRP B 1 665 ? -6.484 -3.114 -9.181 1 93.07 665 TRP B C 1
ATOM 11100 O O . TRP B 1 665 ? -5.681 -3.802 -9.817 1 93.07 665 TRP B O 1
ATOM 11110 N N . LYS B 1 666 ? -7.539 -3.676 -8.627 1 91.32 666 LYS B N 1
ATOM 11111 C CA . LYS B 1 666 ? -7.658 -5.122 -8.457 1 91.32 666 LYS B CA 1
ATOM 11112 C C . LYS B 1 666 ? -8.16 -5.786 -9.736 1 91.32 666 LYS B C 1
ATOM 11114 O O . LYS B 1 666 ? -7.783 -6.92 -10.041 1 91.32 666 LYS B O 1
ATOM 11119 N N . LEU B 1 667 ? -8.984 -5.088 -10.532 1 91.63 667 LEU B N 1
ATOM 11120 C CA . LEU B 1 667 ? -9.446 -5.661 -11.791 1 91.63 667 LEU B CA 1
ATOM 11121 C C . LEU B 1 667 ? -8.336 -5.642 -12.837 1 91.63 667 LEU B C 1
ATOM 11123 O O . LEU B 1 667 ? -8.397 -6.374 -13.827 1 91.63 667 LEU B O 1
ATOM 11127 N N . GLY B 1 668 ? -7.411 -4.795 -12.657 1 90.07 668 GLY B N 1
ATOM 11128 C CA . GLY B 1 668 ? -6.289 -4.746 -13.581 1 90.07 668 GLY B CA 1
ATOM 11129 C C . GLY B 1 668 ? -5.209 -5.764 -13.263 1 90.07 668 GLY B C 1
ATOM 11130 O O . GLY B 1 668 ? -4.221 -5.875 -13.99 1 90.07 668 GLY B O 1
ATOM 11131 N N . ASP B 1 669 ? -5.403 -6.572 -12.274 1 87.7 669 ASP B N 1
ATOM 11132 C CA . ASP B 1 669 ? -4.414 -7.568 -11.871 1 87.7 669 ASP B CA 1
ATOM 11133 C C . ASP B 1 669 ? -4.324 -8.698 -12.894 1 87.7 669 ASP B C 1
ATOM 11135 O O . ASP B 1 669 ? -5.257 -8.917 -13.669 1 87.7 669 ASP B O 1
ATOM 11139 N N . ARG B 1 670 ? -3.169 -9.401 -12.871 1 86.14 670 ARG B N 1
ATOM 11140 C CA . ARG B 1 670 ? -2.952 -10.493 -13.814 1 86.14 670 ARG B CA 1
ATOM 11141 C C . ARG B 1 670 ? -2.747 -11.815 -13.083 1 86.14 670 ARG B C 1
ATOM 11143 O O . ARG B 1 670 ? -2.488 -12.844 -13.711 1 86.14 670 ARG B O 1
ATOM 11150 N N . GLN B 1 671 ? -2.761 -11.755 -11.775 1 84.37 671 GLN B N 1
ATOM 11151 C CA . GLN B 1 671 ? -2.657 -12.938 -10.927 1 84.37 671 GLN B CA 1
ATOM 11152 C C . GLN B 1 671 ? -3.534 -12.804 -9.685 1 84.37 671 GLN B C 1
ATOM 11154 O O . GLN B 1 671 ? -3.948 -11.699 -9.327 1 84.37 671 GLN B O 1
ATOM 11159 N N . LYS B 1 672 ? -3.718 -13.923 -9.093 1 84.66 672 LYS B N 1
ATOM 11160 C CA . LYS B 1 672 ? -4.441 -13.894 -7.825 1 84.66 672 LYS B CA 1
ATOM 11161 C C . LYS B 1 672 ? -3.594 -13.261 -6.724 1 84.66 672 LYS B C 1
ATOM 11163 O O . LYS B 1 672 ? -2.368 -13.39 -6.725 1 84.66 672 LYS B O 1
ATOM 11168 N N . SER B 1 673 ? -4.23 -12.628 -5.898 1 83.38 673 SER B N 1
ATOM 11169 C CA . SER B 1 673 ? -3.525 -12.023 -4.772 1 83.38 673 SER B CA 1
ATOM 11170 C C . SER B 1 673 ? -3.299 -13.035 -3.654 1 83.38 673 SER B C 1
ATOM 11172 O O . SER B 1 673 ? -4.064 -13.991 -3.511 1 83.38 673 SER B O 1
ATOM 11174 N N . THR B 1 674 ? -2.204 -12.945 -2.94 1 84.66 674 THR B N 1
ATOM 11175 C CA . THR B 1 674 ? -1.953 -13.738 -1.741 1 84.66 674 THR B CA 1
ATOM 11176 C C . THR B 1 674 ? -2.252 -12.927 -0.484 1 84.66 674 THR B C 1
ATOM 11178 O O . THR B 1 674 ? -1.719 -11.83 -0.305 1 84.66 674 THR B O 1
ATOM 11181 N N . PHE B 1 675 ? -3.085 -13.501 0.344 1 89.08 675 PHE B N 1
ATOM 11182 C CA . PHE B 1 675 ? -3.441 -12.759 1.547 1 89.08 675 PHE B CA 1
ATOM 11183 C C . PHE B 1 675 ? -2.388 -12.95 2.632 1 89.08 675 PHE B C 1
ATOM 11185 O O . PHE B 1 675 ? -2.013 -14.081 2.948 1 89.08 675 PHE B O 1
ATOM 11192 N N . ARG B 1 676 ? -1.917 -11.895 3.113 1 90.98 676 ARG B N 1
ATOM 11193 C CA . ARG B 1 676 ? -1.068 -11.758 4.291 1 90.98 676 ARG B CA 1
ATOM 11194 C C . ARG B 1 676 ? -1.386 -10.473 5.049 1 90.98 676 ARG B C 1
ATOM 11196 O O . ARG B 1 676 ? -1.634 -9.431 4.438 1 90.98 676 ARG B O 1
ATOM 11203 N N . VAL B 1 677 ? -1.357 -10.573 6.298 1 92.68 677 VAL B N 1
ATOM 11204 C CA . VAL B 1 677 ? -1.766 -9.433 7.111 1 92.68 677 VAL B CA 1
ATOM 11205 C C . VAL B 1 677 ? -0.884 -8.228 6.791 1 92.68 677 VAL B C 1
ATOM 11207 O O . VAL B 1 677 ? -1.384 -7.114 6.616 1 92.68 677 VAL B O 1
ATOM 11210 N N . PHE B 1 678 ? 0.417 -8.418 6.692 1 92.54 678 PHE B N 1
ATOM 11211 C CA . PHE B 1 678 ? 1.334 -7.313 6.442 1 92.54 678 PHE B CA 1
ATOM 11212 C C . PHE B 1 678 ? 1.08 -6.698 5.07 1 92.54 678 PHE B C 1
ATOM 11214 O O . PHE B 1 678 ? 1.057 -5.474 4.927 1 92.54 678 PHE B O 1
ATOM 11221 N N . SER B 1 679 ? 0.9 -7.496 4.004 1 92.53 679 SER B N 1
ATOM 11222 C CA . SER B 1 679 ? 0.612 -6.999 2.663 1 92.53 679 SER B CA 1
ATOM 11223 C C . SER B 1 679 ? -0.723 -6.264 2.62 1 92.53 679 SER B C 1
ATOM 11225 O O . SER B 1 679 ? -0.876 -5.287 1.884 1 92.53 679 SER B O 1
ATOM 11227 N N . TYR B 1 680 ? -1.665 -6.782 3.409 1 94.01 680 TYR B N 1
ATOM 11228 C CA . TYR B 1 680 ? -2.963 -6.121 3.482 1 94.01 680 TYR B CA 1
ATOM 11229 C C . TYR B 1 680 ? -2.829 -4.716 4.055 1 94.01 680 TYR B C 1
ATOM 11231 O O . TYR B 1 680 ? -3.431 -3.769 3.543 1 94.01 680 TYR B O 1
ATOM 11239 N N . VAL B 1 681 ? -2.046 -4.614 5.113 1 95.34 681 VAL B N 1
ATOM 11240 C CA . VAL B 1 681 ? -1.854 -3.312 5.742 1 95.34 681 VAL B CA 1
ATOM 11241 C C . VAL B 1 681 ? -1.186 -2.355 4.757 1 95.34 681 VAL B C 1
ATOM 11243 O O . VAL B 1 681 ? -1.53 -1.172 4.701 1 95.34 681 VAL B O 1
ATOM 11246 N N . MET B 1 682 ? -0.259 -2.834 4.003 1 96.36 682 MET B N 1
ATOM 11247 C CA . MET B 1 682 ? 0.402 -2.013 2.992 1 96.36 682 MET B CA 1
ATOM 11248 C C . MET B 1 682 ? -0.588 -1.571 1.919 1 96.36 682 MET B C 1
ATOM 11250 O O . MET B 1 682 ? -0.573 -0.414 1.494 1 96.36 682 MET B O 1
ATOM 11254 N N . ASP B 1 683 ? -1.465 -2.491 1.463 1 95.91 683 ASP B N 1
ATOM 11255 C CA . ASP B 1 683 ? -2.497 -2.149 0.489 1 95.91 683 ASP B CA 1
ATOM 11256 C C . ASP B 1 683 ? -3.461 -1.108 1.053 1 95.91 683 ASP B C 1
ATOM 11258 O O . ASP B 1 683 ? -3.815 -0.147 0.367 1 95.91 683 ASP B O 1
ATOM 11262 N N . PHE B 1 684 ? -3.86 -1.347 2.309 1 97.15 684 PHE B N 1
ATOM 11263 C CA . PHE B 1 684 ? -4.759 -0.428 2.998 1 97.15 684 PHE B CA 1
ATOM 11264 C C . PHE B 1 684 ? -4.167 0.976 3.043 1 97.15 684 PHE B C 1
ATOM 11266 O O . PHE B 1 684 ? -4.862 1.957 2.774 1 97.15 684 PHE B O 1
ATOM 11273 N N . THR B 1 685 ? -2.916 1.056 3.301 1 97.87 685 THR B N 1
ATOM 11274 C CA . THR B 1 685 ? -2.226 2.337 3.403 1 97.87 685 THR B CA 1
ATOM 11275 C C . THR B 1 685 ? -2.185 3.038 2.048 1 97.87 685 THR B C 1
ATOM 11277 O O . THR B 1 685 ? -2.499 4.227 1.948 1 97.87 685 THR B O 1
ATOM 11280 N N . SER B 1 686 ? -1.835 2.342 1.052 1 98.02 686 SER B N 1
ATOM 11281 C CA . SER B 1 686 ? -1.723 2.956 -0.267 1 98.02 686 SER B CA 1
ATOM 11282 C C . SER B 1 686 ? -3.083 3.417 -0.779 1 98.02 686 SER B C 1
ATOM 11284 O O . SER B 1 686 ? -3.21 4.524 -1.307 1 98.02 686 SER B O 1
ATOM 11286 N N . ILE B 1 687 ? -4.118 2.617 -0.604 1 98.24 687 ILE B N 1
ATOM 11287 C CA . ILE B 1 687 ? -5.459 2.957 -1.069 1 98.24 687 ILE B CA 1
ATOM 11288 C C . ILE B 1 687 ? -5.971 4.182 -0.317 1 98.24 687 ILE B C 1
ATOM 11290 O O . ILE B 1 687 ? -6.584 5.072 -0.911 1 98.24 687 ILE B O 1
ATOM 11294 N N . THR B 1 688 ? -5.691 4.163 0.97 1 98.35 688 THR B N 1
ATOM 11295 C CA . THR B 1 688 ? -6.122 5.288 1.792 1 98.35 688 THR B CA 1
ATOM 11296 C C . THR B 1 688 ? -5.476 6.586 1.315 1 98.35 688 THR B C 1
ATOM 11298 O O . THR B 1 688 ? -6.168 7.575 1.067 1 98.35 688 THR B O 1
ATOM 11301 N N . VAL B 1 689 ? -4.193 6.579 1.048 1 97.96 689 VAL B N 1
ATOM 11302 C CA . VAL B 1 689 ? -3.467 7.787 0.671 1 97.96 689 VAL B CA 1
ATOM 11303 C C . VAL B 1 689 ? -3.9 8.237 -0.722 1 97.96 689 VAL B C 1
ATOM 11305 O O . VAL B 1 689 ? -4.195 9.416 -0.937 1 97.96 689 VAL B O 1
ATOM 11308 N N . VAL B 1 690 ? -4.01 7.31 -1.614 1 98.13 690 VAL B N 1
ATOM 11309 C CA . VAL B 1 690 ? -4.375 7.649 -2.986 1 98.13 690 VAL B CA 1
ATOM 11310 C C . VAL B 1 690 ? -5.811 8.167 -3.026 1 98.13 690 VAL B C 1
ATOM 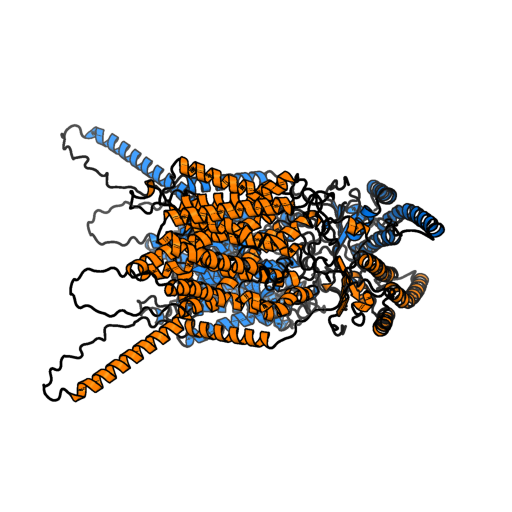11312 O O . VAL B 1 690 ? -6.121 9.098 -3.774 1 98.13 690 VAL B O 1
ATOM 11315 N N . SER B 1 691 ? -6.661 7.62 -2.209 1 98.52 691 SER B N 1
ATOM 11316 C CA . SER B 1 691 ? -8.043 8.082 -2.143 1 98.52 691 SER B CA 1
ATOM 11317 C C . SER B 1 691 ? -8.123 9.511 -1.616 1 98.52 691 SER B C 1
ATOM 11319 O O . SER B 1 691 ? -8.88 10.331 -2.142 1 98.52 691 SER B O 1
ATOM 11321 N N . PHE B 1 692 ? -7.33 9.807 -0.632 1 98.17 692 PHE B N 1
ATOM 11322 C CA . PHE B 1 692 ? -7.348 11.154 -0.074 1 98.17 692 PHE B CA 1
ATOM 11323 C C . PHE B 1 692 ? -6.762 12.156 -1.06 1 98.17 692 PHE B C 1
ATOM 11325 O O . PHE B 1 692 ? -7.228 13.294 -1.148 1 98.17 692 PHE B O 1
ATOM 11332 N N . VAL B 1 693 ? -5.761 11.759 -1.807 1 97.13 693 VAL B N 1
ATOM 11333 C CA . VAL B 1 693 ? -5.161 12.649 -2.794 1 97.13 693 VAL B CA 1
ATOM 11334 C C . VAL B 1 693 ? -6.178 12.972 -3.886 1 97.13 693 VAL B C 1
ATOM 11336 O O . VAL B 1 693 ? -6.367 14.137 -4.244 1 97.13 693 VAL B O 1
ATOM 11339 N N . PHE B 1 694 ? -6.882 11.997 -4.343 1 97.85 694 PHE B N 1
ATOM 11340 C CA . PHE B 1 694 ? -7.853 12.225 -5.406 1 97.85 694 PHE B CA 1
ATOM 11341 C C . PHE B 1 694 ? -9.083 12.95 -4.871 1 97.85 694 PHE B C 1
ATOM 11343 O O . PHE B 1 694 ? -9.712 13.729 -5.589 1 97.85 694 PHE B O 1
ATOM 11350 N N . ALA B 1 695 ? -9.404 12.632 -3.622 1 98.21 695 ALA B N 1
ATOM 11351 C CA . ALA B 1 695 ? -10.501 13.376 -3.008 1 98.21 695 ALA B CA 1
ATOM 11352 C C . ALA B 1 695 ? -10.158 14.858 -2.887 1 98.21 695 ALA B C 1
ATOM 11354 O O . ALA B 1 695 ? -11.021 15.719 -3.072 1 98.21 695 ALA B O 1
ATOM 11355 N N . LEU B 1 696 ? -8.912 15.163 -2.554 1 97.09 696 LEU B N 1
ATOM 11356 C CA . LEU B 1 696 ? -8.462 16.549 -2.479 1 97.09 696 LEU B CA 1
ATOM 11357 C C . LEU B 1 696 ? -8.557 17.226 -3.841 1 97.09 696 LEU B C 1
ATOM 11359 O O . LEU B 1 696 ? -9.065 18.344 -3.949 1 97.09 696 LEU B O 1
ATOM 11363 N N . LEU B 1 697 ? -8.148 16.568 -4.862 1 96.21 697 LEU B N 1
ATOM 11364 C CA . LEU B 1 697 ? -8.214 17.123 -6.209 1 96.21 697 LEU B CA 1
ATOM 11365 C C . LEU B 1 697 ? -9.661 17.358 -6.631 1 96.21 697 LEU B C 1
ATOM 11367 O O . LEU B 1 697 ? -9.987 18.409 -7.186 1 96.21 697 LEU B O 1
ATOM 11371 N N . ALA B 1 698 ? -10.497 16.407 -6.336 1 97.04 698 ALA B N 1
ATOM 11372 C CA . ALA B 1 698 ? -11.909 16.531 -6.689 1 97.04 698 ALA B CA 1
ATOM 11373 C C . ALA B 1 698 ? -12.574 17.657 -5.901 1 97.04 698 ALA B C 1
ATOM 11375 O O . ALA B 1 698 ? -13.441 18.361 -6.424 1 97.04 698 ALA B O 1
ATOM 11376 N N . ALA B 1 699 ? -12.166 17.781 -4.649 1 96.12 699 ALA B N 1
ATOM 11377 C CA . ALA B 1 699 ? -12.73 18.844 -3.821 1 96.12 699 ALA B CA 1
ATOM 11378 C C . ALA B 1 699 ? -12.325 20.22 -4.344 1 96.12 699 ALA B C 1
ATOM 11380 O O . ALA B 1 699 ? -13.154 21.13 -4.42 1 96.12 699 ALA B O 1
ATOM 11381 N N . LEU B 1 700 ? -11.098 20.374 -4.785 1 94.83 700 LEU B N 1
ATOM 11382 C CA . LEU B 1 700 ? -10.564 21.661 -5.22 1 94.83 700 LEU B CA 1
ATOM 11383 C C . LEU B 1 700 ? -11.1 22.034 -6.597 1 94.83 700 LEU B C 1
ATOM 11385 O O . LEU B 1 700 ? -11.291 23.215 -6.895 1 94.83 700 LEU B O 1
ATOM 11389 N N . ILE B 1 701 ? -11.378 21.028 -7.398 1 95.22 701 ILE B N 1
ATOM 11390 C CA . ILE B 1 701 ? -11.726 21.29 -8.79 1 95.22 701 ILE B CA 1
ATOM 11391 C C . ILE B 1 701 ? -13.244 21.355 -8.939 1 95.22 701 ILE B C 1
ATOM 11393 O O . ILE B 1 701 ? -13.761 22.097 -9.777 1 95.22 701 ILE B O 1
ATOM 11397 N N . VAL B 1 702 ? -13.97 20.611 -8.069 1 96.47 702 VAL B N 1
ATOM 11398 C CA . VAL B 1 702 ? -15.402 20.474 -8.31 1 96.47 702 VAL B CA 1
ATOM 11399 C C . VAL B 1 702 ? -16.18 20.919 -7.073 1 96.47 702 VAL B C 1
ATOM 11401 O O . VAL B 1 702 ? -16.906 21.915 -7.114 1 96.47 702 VAL B O 1
ATOM 11404 N N . GLU B 1 703 ? -15.959 20.314 -5.972 1 94.9 703 GLU B N 1
ATOM 11405 C CA . GLU B 1 703 ? -16.816 20.464 -4.8 1 94.9 703 GLU B CA 1
ATOM 11406 C C . GLU B 1 703 ? -16.802 21.901 -4.286 1 94.9 703 GLU B C 1
ATOM 11408 O O . GLU B 1 703 ? -17.854 22.53 -4.158 1 94.9 703 GLU B O 1
ATOM 11413 N N . PHE B 1 704 ? -15.626 22.445 -4.021 1 93.27 704 PHE B N 1
ATOM 11414 C CA . PHE B 1 704 ? -15.525 23.746 -3.369 1 93.27 704 PHE B CA 1
ATOM 11415 C C . PHE B 1 704 ? -15.952 24.861 -4.317 1 93.27 704 PHE B C 1
ATOM 11417 O O . PHE B 1 704 ? -16.703 25.759 -3.929 1 93.27 704 PHE B O 1
ATOM 11424 N N . PRO B 1 705 ? -15.539 24.843 -5.554 1 93.2 705 PRO B N 1
ATOM 11425 C CA . PRO B 1 705 ? -15.998 25.899 -6.46 1 93.2 705 PRO B CA 1
ATOM 11426 C C . PRO B 1 705 ? -17.518 25.94 -6.597 1 93.2 705 PRO B C 1
ATOM 11428 O O . PRO B 1 705 ? -18.116 27.018 -6.564 1 93.2 705 PRO B O 1
ATOM 11431 N N . PHE B 1 706 ? -18.179 24.863 -6.71 1 92.7 706 PHE B N 1
ATOM 11432 C CA . PHE B 1 706 ? -19.627 24.835 -6.881 1 92.7 706 PHE B CA 1
ATOM 11433 C C . PHE B 1 706 ? -20.332 25.238 -5.592 1 92.7 706 PHE B C 1
ATOM 11435 O O . PHE B 1 706 ? -21.398 25.856 -5.628 1 92.7 706 PHE B O 1
ATOM 11442 N N . CYS B 1 707 ? -19.778 24.814 -4.486 1 88.84 707 CYS B N 1
ATOM 11443 C CA . CYS B 1 707 ? -20.337 25.251 -3.211 1 88.84 707 CYS B CA 1
ATOM 11444 C C . CYS B 1 707 ? -20.247 26.765 -3.066 1 88.84 707 CYS B C 1
ATOM 11446 O O . CYS B 1 707 ? -21.165 27.398 -2.541 1 88.84 707 CYS B O 1
ATOM 11448 N N . ALA B 1 708 ? -19.115 27.354 -3.538 1 87.48 708 ALA B N 1
ATOM 11449 C CA . ALA B 1 708 ? -18.915 28.798 -3.455 1 87.48 708 ALA B CA 1
ATOM 11450 C C . ALA B 1 708 ? -19.858 29.538 -4.399 1 87.48 708 ALA B C 1
ATOM 11452 O O . ALA B 1 708 ? -20.322 30.637 -4.087 1 87.48 708 ALA B O 1
ATOM 11453 N N . LEU B 1 709 ? -20.152 28.977 -5.476 1 86.75 709 LEU B N 1
ATOM 11454 C CA . LEU B 1 709 ? -21.006 29.616 -6.471 1 86.75 709 LEU B CA 1
ATOM 11455 C C . LEU B 1 709 ? -22.47 29.566 -6.044 1 86.75 709 LEU B C 1
ATOM 11457 O O . LEU B 1 709 ? -23.271 30.406 -6.461 1 86.75 709 LEU B O 1
ATOM 11461 N N . MET B 1 710 ? -22.826 28.611 -5.245 1 79.83 710 MET B N 1
ATOM 11462 C CA . MET B 1 710 ? -24.218 28.446 -4.837 1 79.83 710 MET B CA 1
ATOM 11463 C C . MET B 1 710 ? -24.52 29.266 -3.588 1 79.83 710 MET B C 1
ATOM 11465 O O . MET B 1 710 ? -25.678 29.383 -3.181 1 79.83 710 MET B O 1
ATOM 11469 N N . ARG B 1 711 ? -23.543 29.9 -3.008 1 68.22 711 ARG B N 1
ATOM 11470 C CA . ARG B 1 711 ? -23.786 30.765 -1.858 1 68.22 711 ARG B CA 1
ATOM 11471 C C . ARG B 1 711 ? -24.567 32.01 -2.265 1 68.22 711 ARG B C 1
ATOM 11473 O O . ARG B 1 711 ? -24.286 32.615 -3.301 1 68.22 711 ARG B O 1
ATOM 11480 N N . PRO B 1 712 ? -25.831 32.173 -1.621 1 57.61 712 PRO B N 1
ATOM 11481 C CA . PRO B 1 712 ? -26.593 33.374 -1.969 1 57.61 712 PRO B CA 1
ATOM 11482 C C . PRO B 1 712 ? -25.78 34.657 -1.808 1 57.61 712 PRO B C 1
ATOM 11484 O O . PRO B 1 712 ? -24.92 34.74 -0.928 1 57.61 712 PRO B O 1
ATOM 11487 N N . LEU B 1 713 ? -25.687 35.538 -2.794 1 44.86 713 LEU B N 1
ATOM 11488 C CA . LEU B 1 713 ? -25.12 36.882 -2.761 1 44.86 713 LEU B CA 1
ATOM 11489 C C . LEU B 1 713 ? -25.572 37.631 -1.512 1 44.86 713 LEU B C 1
ATOM 11491 O O . LEU B 1 713 ? -26.771 37.742 -1.249 1 44.86 713 LEU B O 1
ATOM 11495 N N . SER B 1 714 ? -24.905 37.497 -0.41 1 43.53 714 SER B N 1
ATOM 11496 C CA . SER B 1 714 ? -25.246 38.375 0.704 1 43.53 714 SER B CA 1
ATOM 11497 C C . SER B 1 714 ? -25.666 39.756 0.211 1 43.53 714 SER B C 1
ATOM 11499 O O . SER B 1 714 ? -24.925 40.408 -0.528 1 43.53 714 SER B O 1
ATOM 11501 N N . LYS B 1 715 ? -26.917 40.192 0.14 1 40.65 715 LYS B N 1
ATOM 11502 C CA . LYS B 1 715 ? -27.329 41.587 0.014 1 40.65 715 LYS B CA 1
ATOM 11503 C C . LYS B 1 715 ? -26.566 42.476 0.992 1 40.65 715 LYS B C 1
ATOM 11505 O O . LYS B 1 715 ? -26.579 42.232 2.2 1 40.65 715 LYS B O 1
ATOM 11510 N N . SER B 1 716 ? -25.465 43.025 0.586 1 36.41 716 SER B N 1
ATOM 11511 C CA . SER B 1 716 ? -24.99 44.179 1.343 1 36.41 716 SER B CA 1
ATOM 11512 C C . SER B 1 716 ? -26.153 45.036 1.832 1 36.41 716 SER B C 1
ATOM 11514 O O . SER B 1 716 ? -26.909 45.584 1.027 1 36.41 716 SER B O 1
ATOM 11516 N N . SER B 1 717 ? -26.952 44.575 2.729 1 33.68 717 SER B N 1
ATOM 11517 C CA . SER B 1 717 ? -27.847 45.569 3.313 1 33.68 717 SER B CA 1
ATOM 11518 C C . SER B 1 717 ? -27.103 46.861 3.635 1 33.68 717 SER B C 1
ATOM 11520 O O . SER B 1 717 ? -26.345 46.921 4.606 1 33.68 717 SER B O 1
ATOM 11522 N N . THR B 1 718 ? -26.509 47.496 2.7 1 32.48 718 THR B N 1
ATOM 11523 C CA . THR B 1 718 ? -26.067 48.875 2.873 1 32.48 718 THR B CA 1
ATOM 11524 C C . THR B 1 718 ? -27.181 49.729 3.472 1 32.48 718 THR B C 1
ATOM 11526 O O . THR B 1 718 ? -27.676 50.655 2.827 1 32.48 718 THR B O 1
ATOM 11529 N N . THR B 1 719 ? -28.299 49.187 3.981 1 31.61 719 THR B N 1
ATOM 11530 C CA . THR B 1 719 ? -29.039 50.308 4.548 1 31.61 719 THR B CA 1
ATOM 11531 C C . THR B 1 719 ? -28.287 50.911 5.73 1 31.61 719 THR B C 1
ATOM 11533 O O . THR B 1 719 ? -28.154 50.275 6.778 1 31.61 719 THR B O 1
ATOM 11536 N N . ARG B 1 720 ? -27.15 51.669 5.506 1 32.13 720 ARG B N 1
ATOM 11537 C CA . ARG B 1 720 ? -26.545 52.64 6.412 1 32.13 720 ARG B CA 1
ATOM 11538 C C . ARG B 1 720 ? -27.613 53.449 7.14 1 32.13 720 ARG B C 1
ATOM 11540 O O . ARG B 1 720 ? -28.294 54.278 6.532 1 32.13 720 ARG B O 1
ATOM 11547 N N . ALA B 1 721 ? -28.449 52.918 7.987 1 31.43 721 ALA B N 1
ATOM 11548 C CA . ALA B 1 721 ? -28.982 53.921 8.906 1 31.43 721 ALA B CA 1
ATOM 11549 C C . ALA B 1 721 ? -27.856 54.697 9.583 1 31.43 721 ALA B C 1
ATOM 11551 O O . ALA B 1 721 ? -26.882 54.105 10.055 1 31.43 721 ALA B O 1
ATOM 11552 N N . THR B 1 722 ? -27.5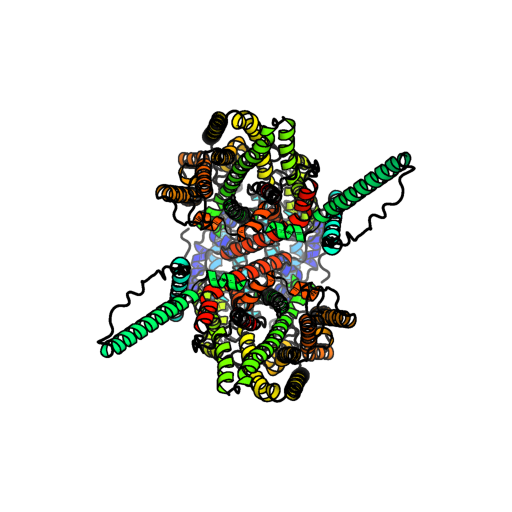9 55.977 9.275 1 27.85 722 THR B N 1
ATOM 11553 C CA . THR B 1 722 ? -26.806 57.11 9.755 1 27.85 722 THR B CA 1
ATOM 11554 C C . THR B 1 722 ? -26.833 57.181 11.279 1 27.85 722 THR B C 1
ATOM 11556 O O . THR B 1 722 ? -26.456 58.197 11.866 1 27.85 722 THR B O 1
ATOM 11559 N N . THR B 1 723 ? -27.539 56.326 12.019 1 27.61 723 THR B N 1
ATOM 11560 C CA . THR B 1 723 ? -27.371 56.784 13.394 1 27.61 723 THR B CA 1
ATOM 11561 C C . THR B 1 723 ? -25.951 56.517 13.884 1 27.61 723 THR B C 1
ATOM 11563 O O . THR B 1 723 ? -25.42 55.421 13.696 1 27.61 723 THR B O 1
ATOM 11566 N N . SER B 1 724 ? -25.105 57.524 14.259 1 26.86 724 SER B N 1
ATOM 11567 C CA . SER B 1 724 ? -23.762 57.839 14.735 1 26.86 724 SER B CA 1
ATOM 11568 C C . SER B 1 724 ? -23.356 56.928 15.888 1 26.86 724 SER B C 1
ATOM 11570 O O . SER B 1 724 ? -22.344 57.17 16.55 1 26.86 724 SER B O 1
ATOM 11572 N N . VAL B 1 725 ? -24.13 56.029 16.494 1 28.54 725 VAL B N 1
ATOM 11573 C CA . VAL B 1 725 ? -23.438 55.585 17.699 1 28.54 725 VAL B CA 1
ATOM 11574 C C . VAL B 1 725 ? -22.234 54.726 17.316 1 28.54 725 VAL B C 1
ATOM 11576 O O . VAL B 1 725 ? -22.343 53.835 16.47 1 28.54 725 VAL B O 1
ATOM 11579 N N . GLN B 1 726 ? -20.935 55.094 17.617 1 24.46 726 GLN B N 1
ATOM 11580 C CA . GLN B 1 726 ? -19.55 54.654 17.484 1 24.46 726 GLN B CA 1
ATOM 11581 C C . GLN B 1 726 ? -19.392 53.197 17.909 1 24.46 726 GLN B C 1
ATOM 11583 O O . GLN B 1 726 ? -18.271 52.708 18.064 1 24.46 726 GLN B O 1
ATOM 11588 N N . GLU B 1 727 ? -20.361 52.407 18.457 1 25.09 727 GLU B N 1
ATOM 11589 C CA . GLU B 1 727 ? -19.79 51.231 19.106 1 25.09 727 GLU B CA 1
ATOM 11590 C C . GLU B 1 727 ? -19.132 50.303 18.089 1 25.09 727 GLU B C 1
ATOM 11592 O O . GLU B 1 727 ? -19.649 50.116 16.986 1 25.09 727 GLU B O 1
ATOM 11597 N N . GLU B 1 728 ? -17.818 49.979 18.192 1 24.5 728 GLU B N 1
ATOM 11598 C CA . GLU B 1 728 ? -16.844 49.117 17.53 1 24.5 728 GLU B CA 1
ATOM 11599 C C . GLU B 1 728 ? -17.417 47.725 17.282 1 24.5 728 GLU B C 1
ATOM 11601 O O . GLU B 1 728 ? -17.532 46.921 18.21 1 24.5 728 GLU B O 1
ATOM 11606 N N . GLU B 1 729 ? -18.54 47.545 16.589 1 25.35 729 GLU B N 1
ATOM 11607 C CA . GLU B 1 729 ? -19.175 46.253 16.345 1 25.35 729 GLU B CA 1
ATOM 11608 C C . GLU B 1 729 ? -18.248 45.32 15.571 1 25.35 729 GLU B C 1
ATOM 11610 O O . GLU B 1 729 ? -17.824 45.641 14.458 1 25.35 729 GLU B O 1
ATOM 11615 N N . SER B 1 730 ? -17.415 44.545 16.325 1 27.48 730 SER B N 1
ATOM 11616 C CA . SER B 1 730 ? -16.668 43.385 15.849 1 27.48 730 SER B CA 1
ATOM 11617 C C . SER B 1 730 ? -17.503 42.546 14.888 1 27.48 730 SER B C 1
ATOM 11619 O O . SER B 1 730 ? -18.659 42.229 15.176 1 27.48 730 SER B O 1
ATOM 11621 N N . SER B 1 731 ? -17.297 42.623 13.592 1 26.1 731 SER B N 1
ATOM 11622 C CA . SER B 1 731 ? -17.985 42.064 12.433 1 26.1 731 SER B CA 1
ATOM 11623 C C . SER B 1 731 ? -18.162 40.555 12.571 1 26.1 731 SER B C 1
ATOM 11625 O O . SER B 1 731 ? -17.184 39.822 12.729 1 26.1 731 SER B O 1
ATOM 11627 N N . PRO B 1 732 ? -19.328 40.039 13.023 1 26.68 732 PRO B N 1
ATOM 11628 C CA . PRO B 1 732 ? -19.791 38.655 13.148 1 26.68 732 PRO B CA 1
ATOM 11629 C C . PRO B 1 732 ? -19.681 37.876 11.839 1 26.68 732 PRO B C 1
ATOM 11631 O O . PRO B 1 732 ? -20.093 36.715 11.771 1 26.68 732 PRO B O 1
ATOM 11634 N N . LEU B 1 733 ? -19.324 38.454 10.717 1 28.53 733 LEU B N 1
ATOM 11635 C CA . LEU B 1 733 ? -19.462 37.748 9.449 1 28.53 733 LEU B CA 1
ATOM 11636 C C . LEU B 1 733 ? -18.493 36.573 9.372 1 28.53 733 LEU B C 1
ATOM 11638 O O . LEU B 1 733 ? -18.715 35.628 8.612 1 28.53 733 LEU B O 1
ATOM 11642 N N . VAL B 1 734 ? -17.327 36.585 10.079 1 29.21 734 VAL B N 1
ATOM 11643 C CA . VAL B 1 734 ? -16.369 35.505 9.864 1 29.21 734 VAL B CA 1
ATOM 11644 C C . VAL B 1 734 ? -16.929 34.199 10.422 1 29.21 734 VAL B C 1
ATOM 11646 O O . VAL B 1 734 ? -16.534 33.113 9.992 1 29.21 734 VAL B O 1
ATOM 11649 N N . VAL B 1 735 ? -17.887 34.186 11.433 1 28.68 735 VAL B N 1
ATOM 11650 C CA . VAL B 1 735 ? -18.294 32.958 12.106 1 28.68 735 VAL B CA 1
ATOM 11651 C C . VAL B 1 735 ? -19.28 32.19 11.229 1 28.68 735 VAL B C 1
ATOM 11653 O O . VAL B 1 735 ? -19.291 30.957 11.229 1 28.68 735 VAL B O 1
ATOM 11656 N N . VAL B 1 736 ? -20.185 32.802 10.435 1 29.13 736 VAL B N 1
ATOM 11657 C CA . VAL B 1 736 ? -21.244 32.053 9.767 1 29.13 736 VAL B CA 1
ATOM 11658 C C . VAL B 1 736 ? -20.65 31.21 8.641 1 29.13 736 VAL B C 1
ATOM 11660 O O . VAL B 1 736 ? -21.167 30.137 8.321 1 29.13 736 VAL B O 1
ATOM 11663 N N . GLN B 1 737 ? -19.564 31.607 8.034 1 29.02 737 GLN B N 1
ATOM 11664 C CA . GLN B 1 737 ? -19.078 30.879 6.867 1 29.02 737 GLN B CA 1
ATOM 11665 C C . GLN B 1 737 ? -18.522 29.514 7.263 1 29.02 737 GLN B C 1
ATOM 11667 O O . GLN B 1 737 ? -18.647 28.545 6.511 1 29.02 737 GLN B O 1
ATOM 11672 N N . SER B 1 738 ? -17.932 29.372 8.421 1 30.15 738 SER B N 1
ATOM 11673 C CA . SER B 1 738 ? -17.253 28.128 8.771 1 30.15 738 SER B CA 1
ATOM 11674 C C . SER B 1 738 ? -18.252 27.05 9.179 1 30.15 738 SER B C 1
ATOM 11676 O O . SER B 1 738 ? -17.912 25.866 9.221 1 30.15 738 SER B O 1
ATOM 11678 N N . ILE B 1 739 ? -19.469 27.339 9.64 1 29.46 739 ILE B N 1
ATOM 11679 C CA . ILE B 1 739 ? -20.402 26.326 10.12 1 29.46 739 ILE B CA 1
ATOM 11680 C C . ILE B 1 739 ? -20.918 25.5 8.944 1 29.46 739 ILE B C 1
ATOM 11682 O O . ILE B 1 739 ? -21.145 24.295 9.076 1 29.46 739 ILE B O 1
ATOM 11686 N N . GLU B 1 740 ? -21.119 26.045 7.815 1 29.57 740 GLU B N 1
ATOM 11687 C CA . GLU B 1 740 ? -21.842 25.33 6.768 1 29.57 740 GLU B CA 1
ATOM 11688 C C . GLU B 1 740 ? -20.993 24.205 6.181 1 29.57 740 GLU B C 1
ATOM 11690 O O . GLU B 1 740 ? -21.523 23.272 5.575 1 29.57 740 GLU B O 1
ATOM 11695 N N . ARG B 1 741 ? -19.751 24.16 6.272 1 29.45 741 ARG B N 1
ATOM 11696 C CA . ARG B 1 741 ? -18.932 23.165 5.586 1 29.45 741 ARG B CA 1
ATOM 11697 C C . ARG B 1 741 ? -18.998 21.817 6.297 1 29.45 741 ARG B C 1
ATOM 11699 O O . ARG B 1 741 ? -18.729 20.777 5.693 1 29.45 741 ARG B O 1
ATOM 11706 N N . ASN B 1 742 ? -19.121 21.776 7.647 1 29.29 742 ASN B N 1
ATOM 11707 C CA . ASN B 1 742 ? -18.876 20.536 8.376 1 29.29 742 ASN B CA 1
ATOM 11708 C C . ASN B 1 742 ? -20.031 19.553 8.213 1 29.29 742 ASN B C 1
ATOM 11710 O O . ASN B 1 742 ? -20.004 18.458 8.778 1 29.29 742 ASN B O 1
ATOM 11714 N N . THR B 1 743 ? -21.217 19.977 7.888 1 26.14 743 THR B N 1
ATOM 11715 C CA . THR B 1 743 ? -22.314 19.017 7.909 1 26.14 743 THR B CA 1
ATOM 11716 C C . THR B 1 743 ? -22.152 17.985 6.797 1 26.14 743 THR B C 1
ATOM 11718 O O . THR B 1 743 ? -22.747 16.907 6.851 1 26.14 743 THR B O 1
ATOM 11721 N N . TYR B 1 744 ? -21.633 18.345 5.686 1 24.44 744 TYR B N 1
ATOM 11722 C CA . TYR B 1 744 ? -22.01 17.549 4.524 1 24.44 744 TYR B CA 1
ATOM 11723 C C . TYR B 1 744 ? -21.153 16.292 4.423 1 24.44 744 TYR B C 1
ATOM 11725 O O . TYR B 1 744 ? -21.364 15.459 3.538 1 24.44 744 TYR B O 1
ATOM 11733 N N . GLY B 1 745 ? -20.079 16.173 5.144 1 22.29 745 GLY B N 1
ATOM 11734 C CA . GLY B 1 745 ? -19.211 15.076 4.748 1 22.29 745 GLY B CA 1
ATOM 11735 C C . GLY B 1 745 ? -19.631 13.741 5.333 1 22.29 745 GLY B C 1
ATOM 11736 O O . GLY B 1 745 ? -18.918 12.745 5.196 1 22.29 745 GLY B O 1
ATOM 11737 N N . THR B 1 746 ? -20.597 13.657 6.178 1 22.08 746 THR B N 1
ATOM 11738 C CA . THR B 1 746 ? -20.69 12.424 6.951 1 22.08 746 THR B CA 1
ATOM 11739 C C . THR B 1 746 ? -21.332 11.314 6.123 1 22.08 746 THR B C 1
ATOM 11741 O O . THR B 1 746 ? -21.608 10.229 6.639 1 22.08 746 THR B O 1
ATOM 11744 N N . ALA B 1 747 ? -21.837 11.407 4.958 1 19.67 747 ALA B N 1
ATOM 11745 C CA . ALA B 1 747 ? -22.753 10.393 4.442 1 19.67 747 ALA B CA 1
ATOM 11746 C C . ALA B 1 747 ? -22 9.129 4.037 1 19.67 747 ALA B C 1
ATOM 11748 O O . ALA B 1 747 ? -22.614 8.114 3.702 1 19.67 747 ALA B O 1
ATOM 11749 N N . ALA B 1 748 ? -20.684 8.975 3.83 1 18.18 748 ALA B N 1
ATOM 11750 C CA . ALA B 1 748 ? -20.247 8.082 2.76 1 18.18 748 ALA B CA 1
ATOM 11751 C C . ALA B 1 748 ? -20.107 6.649 3.265 1 18.18 748 ALA B C 1
ATOM 11753 O O . ALA B 1 748 ? -19.884 5.726 2.478 1 18.18 748 ALA B O 1
ATOM 11754 N N . VAL B 1 749 ? -19.995 6.222 4.576 1 17.55 749 VAL B N 1
ATOM 11755 C CA . VAL B 1 749 ? -19.142 5.048 4.724 1 17.55 749 VAL B CA 1
ATOM 11756 C C . VAL B 1 749 ? -19.982 3.779 4.604 1 17.55 749 VAL B C 1
ATOM 11758 O O . VAL B 1 749 ? -19.964 2.928 5.497 1 17.55 749 VAL B O 1
ATOM 11761 N N . ALA B 1 750 ? -21.304 3.678 3.997 1 17.24 750 ALA B N 1
ATOM 11762 C CA . ALA B 1 750 ? -22.093 2.473 4.238 1 17.24 750 ALA B CA 1
ATOM 11763 C C . ALA B 1 750 ? -21.692 1.354 3.28 1 17.24 750 ALA B C 1
ATOM 11765 O O . ALA B 1 750 ? -22.131 0.212 3.431 1 17.24 750 ALA B O 1
ATOM 11766 N N . THR B 1 751 ? -20.558 1.18 2.526 1 19.43 751 THR B N 1
ATOM 11767 C CA . THR B 1 751 ? -20.679 -0.062 1.771 1 19.43 751 THR B CA 1
ATOM 11768 C C . THR B 1 751 ? -20.432 -1.269 2.672 1 19.43 751 THR B C 1
ATOM 11770 O O . THR B 1 751 ? -19.51 -1.261 3.49 1 19.43 751 THR B O 1
#

Sequence (1502 aa):
MVLQKIGSWTIATDRNLSEPLLVSNDCSNALSHFFQNASTQLLSVTAEAQSHPSGLDSLYAQPWVWASGGLGNMDECPLQVCLAGGTLRDSLVFASACVVPECNAMDLAADDFPAKVALASHNRQVAAVAAAVAVAAETTRTSAEFEPEFDPILIESYVSSFKRLAKINRFLKTGWVCGEYKAEWSFGTFLYLLILVVLLLLSCIGTLFVRPKSKIKSESTRTISDANTTNHAEEKKDDAEQQASMQRQQESTRIQQQSEFWDAWDMSIHLKKLCCQRPETAFLDGLKFGSILWVIFGHVIAIQSSTGPGYMNPSTFLPPHGFTTTLGGQLFFSARFAVDTFLCISGYLVVHILKTKLKRQAEHGASWWELLYLFLIRILRILPLYAMCLGFWMFVAPHLGSGPFWYQWQFYLEPCDKYWWTNFLFVNNFLPWGRPTTDSCFYHSWYLALDIQLFLLCGPWLVLLYLRSQTAGRRMTALLWTLSVVVTAFLSYTRKWSVNTLDGGSAVLFDIEGYAKPHVRAQSYLAGMLVAMLPPSSSSSSSSSSATVIYGGTRTAKAAMVTALIGLATMSLITVTGAYSRRACQFQEVPSTNDCGSSWSAEATFLYTAFGRAIWSICIATIMRLCLERQGGLIGSMLSWNIWTPLAHLSFGVYLIHPMIIFIWKLGDRQKSTFRVFSYVMDFTSITVVSFVFALLAALIVEFPFCALMRPLSKSSTTRATTSVQEEESSPLVVVQSIERNTYGTAAVATMVLQKIGSWTIATDRNLSEPLLVSNDCSNALSHFFQNASTQLLSVTAEAQSHPSGLDSLYAQPWVWASGGLGNMDECPLQVCLAGGTLRDSLVFASACVVPECNAMDLAADDFPAKVALASHNRQVAAVAAAVAVAAETTRTSAEFEPEFDPILIESYVSSFKRLAKINRFLKTGWVCGEYKAEWSFGTFLYLLILVVLLLLSCIGTLFVRPKSKIKSESTRTISDANTTNHAEEKKDDAEQQASMQRQQESTRIQQQSEFWDAWDMSIHLKKLCCQRPETAFLDGLKFGSILWVIFGHVIAIQSSTGPGYMNPSTFLPPHGFTTTLGGQLFFSARFAVDTFLCISGYLVVHILKTKLKRQAEHGASWWELLYLFLIRILRILPLYAMCLGFWMFVAPHLGSGPFWYQWQFYLEPCDKYWWTNFLFVNNFLPWGRPTTDSCFYHSWYLALDIQLFLLCGPWLVLLYLRSQTAGRRMTALLWTLSVVVTAFLSYTRKWSVNTLDGGSAVLFDIEGYAKPHVRAQSYLAGMLVAMLPPSSSSSSSSSSATVIYGGTRTAKAAMVTALIGLATMSLITVTGAYSRRACQFQEVPSTNDCGSSWSAEATFLYTAFGRAIWSICIATIMRLCLERQGGLIGSMLSWNIWTPLAHLSFGVYLIHPMIIFIWKLGDRQKSTFRVFSYVMDFTSITVVSFVFALLAALIVEFPFCALMRPLSKSSTTRATTSVQEEESSPLVVVQSIERNTYGTAAVAT

pLDDT: mean 79.1, std 21.49, range [17.24, 98.52]